Protein AF-A0A963GWI1-F1 (afdb_monomer_lite)

Foldseek 3Di:
DPPDDPPPDDDDDDQKDWAFQDDDDPVPVPDDCPPDDPGTPWIFRLLPQDDQWTQTPQARPIDGHDDPDPVDRNGDQPVDQVPDFDWDDDLLHTDDDDGDPDRDDPAQDPDDDPQFGAHPVGDTDPGHDDDDAKDWDFSHDFDSLNCNQPVQEDDADDQPRTPFIFGLDDDDPQWGFTPGPNGPIGGHDPVDGDDDDDDLRQHDLDDSQDDDPPPPRDHPSHDDFDDDKDKDKDKDWDAGSSRDTWIFIWMKIWTHDPNDIDMDISHTNAGWDWAFDFKDWAFWAFAAKEQAWFAFALLQQADLVLDDPPDPFCWQLKKKKKKKKKKKKKKWKKWKDWDDDDDDDDDDDDDDDDDDPDDDDPDDDDDPPPDPDPDDDDDDDDDDDDDDDIPIDMDMDMDMDMDMDMHIWDFAWDPDDLAPLSHITTFTAQKMKTKIKIFMWTKIFIAGPPPRHTPDIDTHTDPNDDIDIDIFMFGWAQQQAGHNHFQQWNFAHPQQHTRGDPSCPPSVDDDQGHQADQVVLVVLVVVLVVLQVVLVVVVVVVVVVDDVVVVPPDDPDDPPDDPDDDHFPKWKKKWKDFLVQDIDIRWDKDKDKDKDKDKDKDWDDDPDDDDDDDDDDPDDDDDDDDDDDDDDIGIIMMTITMIMMMIIITMDIRRNHRSDQADQDDDPVVCVVQPVQADPSRTGADPVRHGDGRGGAWGMWMKMKMKHDFALVVLVCVQPPTGHVCCLVDPPDPSSVSVVSNNPDSPRRYIYIYMHTLTTKTFGDCQHDPPDPVRLLCPLCVVVVRGMLVSVLVLCCVQQPPVQAALVSSLVSQLVCCVPPRVSCNVVSVVNSVSNCSVSVHDDPPPPD

Secondary structure (DSSP, 8-state):
-----------S--S-EEEESS---TTTTTS--TT--TTEEEEE-----SSSEE-BSSSS--EE---SSTTS--PPPSSPTTTPPP-EEETTEEEP----SSPPP--SSS---SS-EE-TTS-EES---S----EEEESSPPPHHHHHHHTTS---S--TTEEEEE--PSPSSSEEPP-STT---EEPPSSSPPPP----S--SSS-TTSPPTTT-PPPTT----EEEEEEEEEEEEEE-TTS-EEEEEEEEEEEEETTEEEEEEEEEEEEEEEEEEEEEEEEEEEEEEE-SSSP--TTTSEE-S-STT--S--TTSEEEEEEEEEEEEEEEEEEEE-------------------------SS---------------------------EEEEEEEEEEEEEEEEE--EEE-SS-SSGGG-EEEEEP-EEEEEEEEEEEEEEEEEETTT--EEEEEEEE-TTS--EEEEEEEEB-TTT--TT-SSSEEEE-TTSPEEEPTT-TTTTSS--BTTB-HHHHHHHHHHHHHHHHHHHHHHHHHHHH--HHHHTT-TT-------PPPPP--EEEEEEEETTS-EEEE---EEEEEEEEEEEEE---------------------------------EEEEEEEEEEEEEEEEEEEE------B-B--SHHHHHHTTTSB-TT-BBB-TTSPBPBPTT-EEEEEEEEEEE---HHHHHHIIIIIB-HHHHHH--SHHHHHHHHHTT-TT---EEEEEEEEEEEEBPPS--SS--HHHHHHHHHHTTT--BHHHHHHHHHHHHTT-TT-HHHHHHHHHHHHHHH-GGGGGGHHHHHHHHHHHTTPPPTTS--

Radius of gyration: 42.59 Å; chains: 1; bounding box: 121×64×109 Å

pLDDT: mean 70.18, std 23.31, range [19.03, 95.5]

Sequence (849 aa):
YDDKAILSYFRGFIGEARLWITDIDENEAGKDIGGRGANLGAHWTFGEAQGLVVSDAKGESHGMLKLSDPTRNPWSPNPDPSASSILLYLDGTRVRAEEMTSLPSFGECDEFRIGALGKKNGTLTACYAGELAELRIWNIERKRAQILNNLFSRLKGDTGNLVAGYDFHLPVGDRLTDAGPRENHLPLSSRRKSSFVLSTAPIGEDTPQVRSALARVKTPFNGTIQGRPGVEEYAAIERDSRGQQVSVMKRCYTFTRDGVWRIISGFKVGSLKLEWVGQVQSRPTLIGYIEGAPPVPSENLTSTGLKLGEYADYTGASSVELVEANSVTYSYATSSASSTSDSVAWLLAQRHDIDVVAGVAIGVAELVKTVKVEAEWGLQGTHEKSTGTSEDAGAEVANTTSKVSSLGLRGAWELYPLNPSLGRRWVPDNWGVAVVQSETMDMFALRLAHNDAIVGYQLMPNPAIPKDWNLIEFPINPAYTKQGTLDGKVGCRYDGTVQLDVDYPQAHQYGEWSYYKPREAYALKRAIDRTRTRLDSDHRRRAVSTSVADIFRSPGGAMEGRQLQEASRSMANTYVWTAAGGFFAESTDVLDSVHESSSGSYSAEDMVGFKLDVSGTYVAAGGHVSLDYFHGQQVESFKTKAKSTENSFSLNVHVSGDPDLQLYVNTQEEAEKYAGFLLENAAAFDAQGRVVKRPGKVDAYRFMSFYLEPDHRHTQDFFNKVVDPAWLAQSTAPKAIALRQARGDAKASPWRVMHRVTFVSRILPETTPNATADDKFVKALRDQDIESNWGLLQALEPFVQGKTSQAQEFEKVLYQTLENHFPLLVEFKEKVLEIAMLYFDVPLKNEVA

Structure (mmCIF, N/CA/C/O backbone):
data_AF-A0A963GWI1-F1
#
_entry.id   AF-A0A963GWI1-F1
#
loop_
_atom_site.group_PDB
_atom_site.id
_atom_site.type_symbol
_atom_site.label_atom_id
_atom_site.label_alt_id
_atom_site.label_comp_id
_atom_site.label_asym_id
_atom_site.label_entity_id
_atom_site.label_seq_id
_atom_site.pdbx_PDB_ins_code
_atom_site.Cartn_x
_atom_site.Cartn_y
_atom_site.Cartn_z
_atom_site.occupancy
_atom_site.B_iso_or_equiv
_atom_site.auth_seq_id
_atom_site.auth_comp_id
_atom_site.auth_asym_id
_atom_site.auth_atom_id
_atom_site.pdbx_PDB_model_num
ATOM 1 N N . TYR A 1 1 ? 51.017 4.824 8.316 1.00 35.34 1 TYR A N 1
ATOM 2 C CA . TYR A 1 1 ? 52.063 5.411 7.465 1.00 35.34 1 TYR A CA 1
ATOM 3 C C . TYR A 1 1 ? 53.360 4.692 7.779 1.00 35.34 1 TYR A C 1
ATOM 5 O O . TYR A 1 1 ? 53.974 4.993 8.790 1.00 35.34 1 TYR A O 1
ATOM 13 N N . ASP A 1 2 ? 53.700 3.695 6.964 1.00 33.25 2 ASP A N 1
ATOM 14 C CA . ASP A 1 2 ? 55.023 3.072 6.918 1.00 33.25 2 ASP A CA 1
ATOM 15 C C . ASP A 1 2 ? 55.360 2.929 5.424 1.00 33.25 2 ASP A C 1
ATOM 17 O O . ASP A 1 2 ? 54.659 2.251 4.671 1.00 33.25 2 ASP A O 1
ATOM 21 N N . ASP A 1 3 ? 56.317 3.726 4.960 1.00 37.75 3 ASP A N 1
ATOM 22 C CA . ASP A 1 3 ? 56.395 4.233 3.580 1.00 37.75 3 ASP A CA 1
ATOM 23 C C . ASP A 1 3 ? 57.299 3.376 2.669 1.00 37.75 3 ASP A C 1
ATOM 25 O O . ASP A 1 3 ? 58.065 3.886 1.849 1.00 37.75 3 ASP A O 1
ATOM 29 N N . LYS A 1 4 ? 57.258 2.044 2.823 1.00 43.66 4 LYS A N 1
ATOM 30 C CA . LYS A 1 4 ? 58.040 1.101 1.992 1.00 43.66 4 LYS A CA 1
ATOM 31 C C . LYS A 1 4 ? 57.296 -0.188 1.624 1.00 43.66 4 LYS A C 1
ATOM 33 O O . LYS A 1 4 ? 57.879 -1.270 1.612 1.00 43.66 4 LYS A O 1
ATOM 38 N N . ALA A 1 5 ? 56.026 -0.086 1.243 1.00 45.97 5 ALA A N 1
ATOM 39 C CA . ALA A 1 5 ? 55.408 -1.148 0.451 1.00 45.97 5 ALA A CA 1
ATOM 40 C C . ALA A 1 5 ? 55.985 -1.098 -0.976 1.00 45.97 5 ALA A C 1
ATOM 42 O O . ALA A 1 5 ? 55.816 -0.106 -1.685 1.00 45.97 5 ALA A O 1
ATOM 43 N N . ILE A 1 6 ? 56.677 -2.155 -1.412 1.00 46.06 6 ILE A N 1
ATOM 44 C CA . ILE A 1 6 ? 57.029 -2.341 -2.825 1.00 46.06 6 ILE A CA 1
ATOM 45 C C . ILE A 1 6 ? 55.706 -2.480 -3.590 1.00 46.06 6 ILE A C 1
ATOM 47 O O . ILE A 1 6 ? 55.107 -3.551 -3.617 1.00 46.06 6 ILE A O 1
ATOM 51 N N . LEU A 1 7 ? 55.220 -1.385 -4.177 1.00 52.38 7 LEU A N 1
ATOM 52 C CA . LEU A 1 7 ? 54.070 -1.398 -5.077 1.00 52.38 7 LEU A CA 1
ATOM 53 C C . LEU A 1 7 ? 54.498 -2.082 -6.382 1.00 52.38 7 LEU A C 1
ATOM 55 O O . LEU A 1 7 ? 55.106 -1.467 -7.260 1.00 52.38 7 LEU A O 1
ATOM 59 N N . SER A 1 8 ? 54.212 -3.376 -6.510 1.00 66.50 8 SER A N 1
ATOM 60 C CA . SER A 1 8 ? 54.289 -4.082 -7.785 1.00 66.50 8 SER A CA 1
ATOM 61 C C . SER A 1 8 ? 53.148 -3.601 -8.687 1.00 66.50 8 SER A C 1
ATOM 63 O O . SER A 1 8 ? 52.007 -4.039 -8.577 1.00 66.50 8 SER A O 1
ATOM 65 N N . TYR A 1 9 ? 53.445 -2.665 -9.590 1.00 72.62 9 TYR A N 1
ATOM 66 C CA . TYR A 1 9 ? 52.491 -2.256 -10.623 1.00 72.62 9 TYR A CA 1
ATOM 67 C C . TYR A 1 9 ? 52.271 -3.394 -11.626 1.00 72.62 9 TYR A C 1
ATOM 69 O O . TYR A 1 9 ? 53.231 -4.027 -12.077 1.00 72.62 9 TYR A O 1
ATOM 77 N N . PHE A 1 10 ? 51.014 -3.619 -12.013 1.00 80.00 10 PHE A N 1
ATOM 78 C CA . PHE A 1 10 ? 50.670 -4.531 -13.101 1.00 80.00 10 PHE A CA 1
ATOM 79 C C . PHE A 1 10 ? 51.339 -4.074 -14.407 1.00 80.00 10 PHE A C 1
ATOM 81 O O . PHE A 1 10 ? 51.247 -2.907 -14.791 1.00 80.00 10 PHE A O 1
ATOM 88 N N . ARG A 1 11 ? 52.027 -4.996 -15.087 1.00 77.06 11 ARG A N 1
ATOM 89 C CA . ARG A 1 11 ? 52.667 -4.762 -16.389 1.00 77.06 11 ARG A CA 1
ATOM 90 C C . ARG A 1 11 ? 51.936 -5.573 -17.455 1.00 77.06 11 ARG A C 1
ATOM 92 O O . ARG A 1 11 ? 52.256 -6.737 -17.666 1.00 77.06 11 ARG A O 1
ATOM 99 N N . GLY A 1 12 ? 50.963 -4.952 -18.111 1.00 76.06 12 GLY A N 1
ATOM 100 C CA . GLY A 1 12 ? 50.166 -5.574 -19.169 1.00 76.06 12 GLY A CA 1
ATOM 101 C C . GLY A 1 12 ? 48.977 -4.704 -19.573 1.00 76.06 12 GLY A C 1
ATOM 102 O O . GLY A 1 12 ? 48.872 -3.558 -19.136 1.00 76.06 12 GLY A O 1
ATOM 103 N N . PHE A 1 13 ? 48.072 -5.269 -20.371 1.00 76.56 13 PHE A N 1
ATOM 104 C CA . PHE A 1 13 ? 46.805 -4.644 -20.756 1.00 76.56 13 PHE A CA 1
ATOM 105 C C . PHE A 1 13 ? 45.639 -5.324 -20.036 1.00 76.56 13 PHE A C 1
ATOM 107 O O . PHE A 1 13 ? 45.634 -6.544 -19.882 1.00 76.56 13 PHE A O 1
ATOM 114 N N . ILE A 1 14 ? 44.657 -4.535 -19.598 1.00 78.44 14 ILE A N 1
ATOM 115 C CA . ILE A 1 14 ? 43.423 -5.020 -18.970 1.00 78.44 14 ILE A CA 1
ATOM 116 C C . ILE A 1 14 ? 42.266 -4.600 -19.872 1.00 78.44 14 ILE A C 1
ATOM 118 O O . ILE A 1 14 ? 42.092 -3.411 -20.126 1.00 78.44 14 ILE A O 1
ATOM 122 N N . GLY A 1 15 ? 41.504 -5.571 -20.378 1.00 73.44 15 GLY A N 1
ATOM 123 C CA . GLY A 1 15 ? 40.291 -5.308 -21.163 1.00 73.44 15 GLY A CA 1
ATOM 124 C C . GLY A 1 15 ? 39.009 -5.369 -20.332 1.00 73.44 15 GLY A C 1
ATOM 125 O O . GLY A 1 15 ? 38.031 -4.707 -20.651 1.00 73.44 15 GLY A O 1
ATOM 126 N N . GLU A 1 16 ? 39.007 -6.154 -19.256 1.00 79.06 16 GLU A N 1
ATOM 127 C CA . GLU A 1 16 ? 37.847 -6.360 -18.395 1.00 79.06 16 GLU A CA 1
ATOM 128 C C . GLU A 1 16 ? 38.309 -6.838 -17.013 1.00 79.06 16 GLU A C 1
ATOM 130 O O . GLU A 1 16 ? 39.268 -7.603 -16.906 1.00 79.06 16 GLU A O 1
ATOM 135 N N . ALA A 1 17 ? 37.618 -6.411 -15.957 1.00 83.94 17 ALA A N 1
ATOM 136 C CA . ALA A 1 17 ? 37.796 -6.927 -14.605 1.00 83.94 17 ALA A CA 1
ATOM 137 C C . ALA A 1 17 ? 36.429 -7.198 -13.969 1.00 83.94 17 ALA A C 1
ATOM 139 O O . ALA A 1 17 ? 35.519 -6.372 -14.039 1.00 83.94 17 ALA A O 1
ATOM 140 N N . ARG A 1 18 ? 36.280 -8.365 -13.342 1.00 82.19 18 ARG A N 1
ATOM 141 C CA . ARG A 1 18 ? 35.044 -8.797 -12.679 1.00 82.19 18 ARG A CA 1
ATOM 142 C C . ARG A 1 18 ? 35.365 -9.220 -11.255 1.00 82.19 18 ARG A C 1
ATOM 144 O O . ARG A 1 18 ? 36.296 -9.993 -11.047 1.00 82.19 18 ARG A O 1
ATOM 151 N N . LEU A 1 19 ? 34.579 -8.738 -10.301 1.00 83.50 19 LEU A N 1
ATOM 152 C CA . LEU A 1 19 ? 34.628 -9.168 -8.908 1.00 83.50 19 LEU A CA 1
ATOM 153 C C . LEU A 1 19 ? 33.362 -9.963 -8.609 1.00 83.50 19 LEU A C 1
ATOM 155 O O . LEU A 1 19 ? 32.276 -9.466 -8.881 1.00 83.50 19 LEU A O 1
ATOM 159 N N . TRP A 1 20 ? 33.481 -11.160 -8.041 1.00 77.44 20 TRP A N 1
ATOM 160 C CA . TRP A 1 20 ? 32.350 -12.021 -7.681 1.00 77.44 20 TRP A CA 1
ATOM 161 C C . TRP A 1 20 ? 32.217 -12.098 -6.158 1.00 77.44 20 TRP A C 1
ATOM 163 O O . TRP A 1 20 ? 33.221 -12.121 -5.454 1.00 77.44 20 TRP A O 1
ATOM 173 N N . ILE A 1 21 ? 30.980 -12.093 -5.653 1.00 77.69 21 ILE A N 1
ATOM 174 C CA . ILE A 1 21 ? 30.675 -12.187 -4.210 1.00 77.69 21 ILE A CA 1
ATOM 175 C C . ILE A 1 21 ? 30.447 -13.631 -3.743 1.00 77.69 21 ILE A C 1
ATOM 177 O O . ILE A 1 21 ? 30.244 -13.867 -2.556 1.00 77.69 21 ILE A O 1
ATOM 181 N N . THR A 1 22 ? 30.480 -14.591 -4.665 1.00 75.56 22 THR A N 1
ATOM 182 C CA . THR A 1 22 ? 30.460 -16.031 -4.386 1.00 75.56 22 THR A CA 1
ATOM 183 C C . THR A 1 22 ? 31.557 -16.715 -5.186 1.00 75.56 22 THR A C 1
ATOM 185 O O . THR A 1 22 ? 32.028 -16.164 -6.187 1.00 75.56 22 THR A O 1
ATOM 188 N N . ASP A 1 23 ? 31.896 -17.940 -4.797 1.00 75.69 23 ASP A N 1
ATOM 189 C CA . ASP A 1 23 ? 32.751 -18.806 -5.603 1.00 75.69 23 ASP A CA 1
ATOM 190 C C . ASP A 1 23 ? 32.125 -19.026 -6.990 1.00 75.69 23 ASP A C 1
ATOM 192 O O . ASP A 1 23 ? 30.899 -19.125 -7.129 1.00 75.69 23 ASP A O 1
ATOM 196 N N . ILE A 1 24 ? 32.971 -19.053 -8.019 1.00 68.62 24 ILE A N 1
ATOM 197 C CA . ILE A 1 24 ? 32.589 -19.291 -9.413 1.00 68.62 24 ILE A CA 1
ATOM 198 C C . ILE A 1 24 ? 33.369 -20.489 -9.949 1.00 68.62 24 ILE A C 1
ATOM 200 O O . ILE A 1 24 ? 34.554 -20.648 -9.656 1.00 68.62 24 ILE A O 1
ATOM 204 N N . ASP A 1 25 ? 32.701 -21.324 -10.742 1.00 71.44 25 ASP A N 1
ATOM 205 C CA . ASP A 1 25 ? 33.352 -22.421 -11.452 1.00 71.44 25 ASP A CA 1
ATOM 206 C C . ASP A 1 25 ? 34.339 -21.857 -12.491 1.00 71.44 25 ASP A C 1
ATOM 208 O O . ASP A 1 25 ? 34.034 -20.904 -13.216 1.00 71.44 25 ASP A O 1
ATOM 212 N N . GLU A 1 26 ? 35.527 -22.451 -12.594 1.00 67.50 26 GLU A N 1
ATOM 213 C CA . GLU A 1 26 ? 36.567 -22.039 -13.545 1.00 67.50 26 GLU A CA 1
ATOM 214 C C . GLU A 1 26 ? 36.065 -22.061 -15.003 1.00 67.50 26 GLU A C 1
ATOM 216 O O . GLU A 1 26 ? 36.454 -21.226 -15.815 1.00 67.50 26 GLU A O 1
ATOM 221 N N . ASN A 1 27 ? 35.111 -22.938 -15.330 1.00 64.31 27 ASN A N 1
ATOM 222 C CA . ASN A 1 27 ? 34.486 -23.017 -16.652 1.00 64.31 27 ASN A CA 1
ATOM 223 C C . ASN A 1 27 ? 33.448 -21.912 -16.911 1.00 64.31 27 ASN A C 1
ATOM 225 O O . ASN A 1 27 ? 32.949 -21.776 -18.037 1.00 64.31 27 ASN A O 1
ATOM 229 N N . GLU A 1 28 ? 33.050 -21.162 -15.886 1.00 59.53 28 GLU A N 1
ATOM 230 C CA . GLU A 1 28 ? 32.196 -19.975 -15.992 1.00 59.53 28 GLU A CA 1
ATOM 231 C C . GLU A 1 28 ? 33.010 -18.674 -15.989 1.00 59.53 28 GLU A C 1
ATOM 233 O O . GLU A 1 28 ? 32.568 -17.670 -16.564 1.00 59.53 28 GLU A O 1
ATOM 238 N N . ALA A 1 29 ? 34.232 -18.707 -15.447 1.00 57.00 29 ALA A N 1
ATOM 239 C CA . ALA A 1 29 ? 35.193 -17.615 -15.519 1.00 57.00 29 ALA A CA 1
ATOM 240 C C . ALA A 1 29 ? 35.579 -17.325 -16.988 1.00 57.00 29 ALA A C 1
ATOM 242 O O . ALA A 1 29 ? 36.303 -18.072 -17.637 1.00 57.00 29 ALA A O 1
ATOM 243 N N . GLY A 1 30 ? 35.050 -16.227 -17.542 1.00 56.78 30 GLY A N 1
ATOM 244 C CA . GLY A 1 30 ? 35.336 -15.763 -18.910 1.00 56.78 30 GLY A CA 1
ATOM 245 C C . GLY A 1 30 ? 34.183 -15.896 -19.913 1.00 56.78 30 GLY A C 1
ATOM 246 O O . GLY A 1 30 ? 34.293 -15.406 -21.037 1.00 56.78 30 GLY A O 1
ATOM 247 N N . LYS A 1 31 ? 33.045 -16.489 -19.529 1.00 63.25 31 LYS A N 1
ATOM 248 C CA . LYS A 1 31 ? 31.826 -16.465 -20.362 1.00 63.25 31 LYS A CA 1
ATOM 249 C C . LYS A 1 31 ? 31.153 -15.088 -20.325 1.00 63.25 31 LYS A C 1
ATOM 251 O O . LYS A 1 31 ? 31.303 -14.335 -19.364 1.00 63.25 31 LYS A O 1
ATOM 256 N N . ASP A 1 32 ? 30.411 -14.741 -21.378 1.00 60.44 32 ASP A N 1
ATOM 257 C CA . ASP A 1 32 ? 29.609 -13.510 -21.412 1.00 60.44 32 ASP A CA 1
ATOM 258 C C . ASP A 1 32 ? 28.489 -13.587 -20.356 1.00 60.44 32 ASP A C 1
ATOM 260 O O . ASP A 1 32 ? 27.739 -14.560 -20.299 1.00 60.44 32 ASP A O 1
ATOM 264 N N . ILE A 1 33 ? 28.399 -12.564 -19.506 1.00 61.03 33 ILE A N 1
ATOM 265 C CA . ILE A 1 33 ? 27.531 -12.515 -18.317 1.00 61.03 33 ILE A CA 1
ATOM 266 C C . ILE A 1 33 ? 26.080 -12.125 -18.623 1.00 61.03 33 ILE A C 1
ATOM 268 O O . ILE A 1 33 ? 25.245 -12.122 -17.717 1.00 61.03 33 ILE A O 1
ATOM 272 N N . GLY A 1 34 ? 25.751 -11.791 -19.879 1.00 49.69 34 GLY A N 1
ATOM 273 C CA . GLY A 1 34 ? 24.364 -11.699 -20.362 1.00 49.69 34 GLY A CA 1
ATOM 274 C C . GLY A 1 34 ? 23.425 -10.794 -19.546 1.00 49.69 34 GLY A C 1
ATOM 275 O O . GLY A 1 34 ? 22.209 -10.969 -19.595 1.00 49.69 34 GLY A O 1
ATOM 276 N N . GLY A 1 35 ? 23.966 -9.850 -18.765 1.00 48.12 35 GLY A N 1
ATOM 277 C CA . GLY A 1 35 ? 23.200 -8.943 -17.906 1.00 48.12 35 GLY A CA 1
ATOM 278 C C . GLY A 1 35 ? 22.546 -9.570 -16.665 1.00 48.12 35 GLY A C 1
ATOM 279 O O . GLY A 1 35 ? 21.706 -8.916 -16.052 1.00 48.12 35 GLY A O 1
ATOM 280 N N . ARG A 1 36 ? 22.889 -10.804 -16.266 1.00 49.69 36 ARG A N 1
ATOM 281 C CA . ARG A 1 36 ? 22.340 -11.447 -15.057 1.00 49.69 36 ARG A CA 1
ATOM 282 C C . ARG A 1 36 ? 23.410 -12.220 -14.296 1.00 49.69 36 ARG A C 1
ATOM 284 O O . ARG A 1 36 ? 23.534 -13.427 -14.441 1.00 49.69 36 ARG A O 1
ATOM 291 N N . GLY A 1 37 ? 24.131 -11.529 -13.422 1.00 53.38 37 GLY A N 1
ATOM 292 C CA . GLY A 1 37 ? 24.921 -12.177 -12.378 1.00 53.38 37 GLY A CA 1
ATOM 293 C C . GLY A 1 37 ? 24.418 -11.718 -11.022 1.00 53.38 37 GLY A C 1
ATOM 294 O O . GLY A 1 37 ? 24.883 -10.687 -10.543 1.00 53.38 37 GLY A O 1
ATOM 295 N N . ALA A 1 38 ? 23.482 -12.442 -10.397 1.00 54.31 38 ALA A N 1
ATOM 296 C CA . ALA A 1 38 ? 23.090 -12.182 -9.003 1.00 54.31 38 ALA A CA 1
ATOM 297 C C . ALA A 1 38 ? 24.325 -12.168 -8.074 1.00 54.31 38 ALA A C 1
ATOM 299 O O . ALA A 1 38 ? 24.399 -11.351 -7.164 1.00 54.31 38 ALA A O 1
ATOM 300 N N . ASN A 1 39 ? 25.349 -12.950 -8.434 1.00 67.12 39 ASN A N 1
ATOM 301 C CA . ASN A 1 39 ? 26.579 -13.164 -7.672 1.00 67.12 39 ASN A CA 1
ATOM 302 C C . ASN A 1 39 ? 27.775 -12.292 -8.105 1.00 67.12 39 ASN A C 1
ATOM 304 O O . ASN A 1 39 ? 28.885 -12.466 -7.608 1.00 67.12 39 ASN A O 1
ATOM 308 N N . LEU A 1 40 ? 27.594 -11.367 -9.050 1.00 69.88 40 LEU A N 1
ATOM 309 C CA . LEU A 1 40 ? 28.654 -10.437 -9.460 1.00 69.88 40 LEU A CA 1
ATOM 310 C C . LEU A 1 40 ? 28.732 -9.283 -8.440 1.00 69.88 40 LEU A C 1
ATOM 312 O O . LEU A 1 40 ? 27.725 -8.659 -8.162 1.00 69.88 40 LEU A O 1
ATOM 316 N N . GLY A 1 41 ? 29.867 -8.985 -7.833 1.00 71.38 41 GLY A N 1
ATOM 317 C CA . GLY A 1 41 ? 30.020 -7.830 -6.938 1.00 71.38 41 GLY A CA 1
ATOM 318 C C . GLY A 1 41 ? 30.170 -6.517 -7.701 1.00 71.38 41 GLY A C 1
ATOM 319 O O . GLY A 1 41 ? 29.438 -5.569 -7.443 1.00 71.38 41 GLY A O 1
ATOM 320 N N . ALA A 1 42 ? 31.085 -6.496 -8.671 1.00 78.75 42 ALA A N 1
ATOM 321 C CA . ALA A 1 42 ? 31.416 -5.327 -9.485 1.00 78.75 42 ALA A CA 1
ATOM 322 C C . ALA A 1 42 ? 31.955 -5.756 -10.859 1.00 78.75 42 ALA A C 1
ATOM 324 O O . ALA A 1 42 ? 32.471 -6.870 -11.021 1.00 78.75 42 ALA A O 1
ATOM 325 N N . HIS A 1 43 ? 31.837 -4.881 -11.857 1.00 81.56 43 HIS A N 1
ATOM 326 C CA . HIS A 1 43 ? 32.251 -5.156 -13.232 1.00 81.56 43 HIS A CA 1
ATOM 327 C C . HIS A 1 43 ? 32.823 -3.920 -13.921 1.00 81.56 43 HIS A C 1
ATOM 329 O O . HIS A 1 43 ? 32.094 -2.995 -14.239 1.00 81.56 43 HIS A O 1
ATOM 335 N N . TRP A 1 44 ? 34.113 -3.934 -14.240 1.00 84.19 44 TRP A N 1
ATOM 336 C CA . TRP A 1 44 ? 34.780 -2.849 -14.957 1.00 84.19 44 TRP A CA 1
ATOM 337 C C . TRP A 1 44 ? 35.118 -3.279 -16.387 1.00 84.19 44 TRP A C 1
ATOM 339 O O . TRP A 1 44 ? 35.863 -4.237 -16.595 1.00 84.19 44 TRP A O 1
ATOM 349 N N . THR A 1 45 ? 34.580 -2.564 -17.379 1.00 76.56 45 THR A N 1
ATOM 350 C CA . THR A 1 45 ? 34.782 -2.855 -18.814 1.00 76.56 45 THR A CA 1
ATOM 351 C C . THR A 1 45 ? 35.825 -1.966 -19.491 1.00 76.56 45 THR A C 1
ATOM 353 O O . THR A 1 45 ? 36.079 -2.154 -20.675 1.00 76.56 45 THR A O 1
ATOM 356 N N . PHE A 1 46 ? 36.394 -0.982 -18.781 1.00 78.19 46 PHE A N 1
ATOM 357 C CA . PHE A 1 46 ? 37.460 -0.099 -19.282 1.00 78.19 46 PHE A CA 1
ATOM 358 C C . PHE A 1 46 ? 37.122 0.570 -20.639 1.00 78.19 46 PHE A C 1
ATOM 360 O O . PHE A 1 46 ? 37.952 0.645 -21.546 1.00 78.19 46 PHE A O 1
ATOM 367 N N . GLY A 1 47 ? 35.880 1.042 -20.795 1.00 70.88 47 GLY A N 1
ATOM 368 C CA . GLY A 1 47 ? 35.358 1.622 -22.042 1.00 70.88 47 GLY A CA 1
ATOM 369 C C . GLY A 1 47 ? 35.482 3.148 -22.146 1.00 70.88 47 GLY A C 1
ATOM 370 O O . GLY A 1 47 ? 35.200 3.713 -23.204 1.00 70.88 47 GLY A O 1
ATOM 371 N N . GLU A 1 48 ? 35.892 3.816 -21.066 1.00 75.00 48 GLU A N 1
ATOM 372 C CA . GLU A 1 48 ? 35.893 5.274 -20.902 1.00 75.00 48 GLU A CA 1
ATOM 373 C C . GLU A 1 48 ? 36.863 5.984 -21.851 1.00 75.00 48 GLU A C 1
ATOM 375 O O . GLU A 1 48 ? 36.616 7.125 -22.240 1.00 75.00 48 GLU A O 1
ATOM 380 N N . ALA A 1 49 ? 37.949 5.306 -22.245 1.00 68.62 49 ALA A N 1
ATOM 381 C CA . ALA A 1 49 ? 38.975 5.771 -23.186 1.00 68.62 49 ALA A CA 1
ATOM 382 C C . ALA A 1 49 ? 39.711 7.075 -22.796 1.00 68.62 49 ALA A C 1
ATOM 384 O O . ALA A 1 49 ? 40.550 7.554 -23.562 1.00 68.62 49 ALA A O 1
ATOM 385 N N . GLN A 1 50 ? 39.423 7.644 -21.622 1.00 76.56 50 GLN A N 1
ATOM 386 C CA . GLN A 1 50 ? 40.075 8.825 -21.059 1.00 76.56 50 GLN A CA 1
ATOM 387 C C . GLN A 1 50 ? 39.894 8.891 -19.534 1.00 76.56 50 GLN A C 1
ATOM 389 O O . GLN A 1 50 ? 38.960 8.319 -18.978 1.00 76.56 50 GLN A O 1
ATOM 394 N N . GLY A 1 51 ? 40.777 9.629 -18.854 1.00 82.88 51 GLY A N 1
ATOM 395 C CA . GLY A 1 51 ? 40.728 9.816 -17.398 1.00 82.88 51 GLY A CA 1
ATOM 396 C C . GLY A 1 51 ? 41.339 8.660 -16.599 1.00 82.88 51 GLY A C 1
ATOM 397 O O . GLY A 1 51 ? 41.981 7.776 -17.157 1.00 82.88 51 GLY A O 1
ATOM 398 N N . LEU A 1 52 ? 41.180 8.702 -15.274 1.00 84.94 52 LEU A N 1
ATOM 399 C CA . LEU A 1 52 ? 41.698 7.683 -14.345 1.00 84.94 52 LEU A CA 1
ATOM 400 C C . LEU A 1 52 ? 40.588 6.931 -13.601 1.00 84.94 52 LEU A C 1
ATOM 402 O O . LEU A 1 52 ? 40.885 6.019 -12.836 1.00 84.94 52 LEU A O 1
ATOM 406 N N . VAL A 1 53 ? 39.327 7.312 -13.794 1.00 84.06 53 VAL A N 1
ATOM 407 C CA . VAL A 1 53 ? 38.179 6.661 -13.155 1.00 84.06 53 VAL A CA 1
ATOM 408 C C . VAL A 1 53 ? 37.612 5.625 -14.115 1.00 84.06 53 VAL A C 1
ATOM 410 O O . VAL A 1 53 ? 37.400 5.928 -15.287 1.00 84.06 53 VAL A O 1
ATOM 413 N N . VAL A 1 54 ? 37.380 4.416 -13.613 1.00 84.12 54 VAL A N 1
ATOM 414 C CA . VAL A 1 54 ? 36.778 3.308 -14.359 1.00 84.12 54 VAL A CA 1
ATOM 415 C C . VAL A 1 54 ? 35.427 3.006 -13.742 1.00 84.12 54 VAL A C 1
ATOM 417 O O . VAL A 1 54 ? 35.322 2.747 -12.541 1.00 84.12 54 VAL A O 1
ATOM 420 N N . SER A 1 55 ? 34.381 3.051 -14.554 1.00 80.12 55 SER A N 1
ATOM 421 C CA . SER A 1 55 ? 33.016 2.910 -14.073 1.00 80.12 55 SER A CA 1
ATOM 422 C C . SER A 1 55 ? 32.712 1.446 -13.781 1.00 80.12 55 SER A C 1
ATOM 424 O O . SER A 1 55 ? 33.055 0.568 -14.574 1.00 80.12 55 SER A O 1
ATOM 426 N N . ASP A 1 56 ? 32.065 1.177 -12.649 1.00 79.94 56 ASP A N 1
ATOM 427 C CA . ASP A 1 56 ? 31.473 -0.127 -12.396 1.00 79.94 56 ASP A CA 1
ATOM 428 C C . ASP A 1 56 ? 30.150 -0.208 -13.169 1.00 79.94 56 ASP A C 1
ATOM 430 O O . ASP A 1 56 ? 29.256 0.620 -13.020 1.00 79.94 56 ASP A O 1
ATOM 434 N N . ALA A 1 57 ? 30.050 -1.184 -14.063 1.00 70.69 57 ALA A N 1
ATOM 435 C CA . ALA A 1 57 ? 28.892 -1.437 -14.903 1.00 70.69 57 ALA A CA 1
ATOM 436 C C . ALA A 1 57 ? 27.745 -2.126 -14.141 1.00 70.69 57 ALA A C 1
ATOM 438 O O . ALA A 1 57 ? 26.647 -2.247 -14.697 1.00 70.69 57 ALA A O 1
ATOM 439 N N . LYS A 1 58 ? 27.985 -2.601 -12.908 1.00 67.56 58 LYS A N 1
ATOM 440 C CA . LYS A 1 58 ? 26.976 -3.239 -12.053 1.00 67.56 58 LYS A CA 1
ATOM 441 C C . LYS A 1 58 ? 26.489 -2.340 -10.910 1.00 67.56 58 LYS A C 1
ATOM 443 O O . LYS A 1 58 ? 25.296 -2.380 -10.613 1.00 67.56 58 LYS A O 1
ATOM 448 N N . GLY A 1 59 ? 27.368 -1.580 -10.270 1.00 68.00 59 GLY A N 1
ATOM 449 C CA . GLY A 1 59 ? 27.042 -0.747 -9.111 1.00 68.00 59 GLY A CA 1
ATOM 450 C C . GLY A 1 59 ? 27.861 0.541 -9.050 1.00 68.00 59 GLY A C 1
ATOM 451 O O . GLY A 1 59 ? 28.352 1.030 -10.061 1.00 68.00 59 GLY A O 1
ATOM 452 N N . GLU A 1 60 ? 28.003 1.100 -7.849 1.00 72.62 60 GLU A N 1
ATOM 453 C CA . GLU A 1 60 ? 28.712 2.371 -7.617 1.00 72.62 60 GLU A CA 1
ATOM 454 C C . GLU A 1 60 ? 30.178 2.178 -7.199 1.00 72.62 60 GLU A C 1
ATOM 456 O O . GLU A 1 60 ? 30.849 3.121 -6.776 1.00 72.62 60 GLU A O 1
ATOM 461 N N . SER A 1 61 ? 30.714 0.958 -7.319 1.00 78.94 61 SER A N 1
ATOM 462 C CA . SER A 1 61 ? 32.098 0.648 -6.937 1.00 78.94 61 SER A CA 1
ATOM 463 C C . SER A 1 61 ? 33.086 1.101 -8.017 1.00 78.94 61 SER A C 1
ATOM 465 O O . SER A 1 61 ? 33.835 0.304 -8.580 1.00 78.94 61 SER A O 1
ATOM 467 N N . HIS A 1 62 ? 33.079 2.389 -8.356 1.00 83.94 62 HIS A N 1
ATOM 468 C CA . HIS A 1 62 ? 33.966 2.952 -9.369 1.00 83.94 62 HIS A CA 1
ATOM 469 C C . HIS A 1 62 ? 35.440 2.757 -8.979 1.00 83.94 62 HIS A C 1
ATOM 471 O O . HIS A 1 62 ? 35.858 3.028 -7.853 1.00 83.94 62 HIS A O 1
ATOM 477 N N . GLY A 1 63 ? 36.237 2.270 -9.926 1.00 81.00 63 GLY A N 1
ATOM 478 C CA . GLY A 1 63 ? 37.666 2.056 -9.751 1.00 81.00 63 GLY A CA 1
ATOM 479 C C . GLY A 1 63 ? 38.463 3.324 -10.045 1.00 81.00 63 GLY A C 1
ATOM 480 O O . GLY A 1 63 ? 38.078 4.134 -10.886 1.00 81.00 63 GLY A O 1
ATOM 481 N N . MET A 1 64 ? 39.616 3.477 -9.394 1.00 85.31 64 MET A N 1
ATOM 482 C CA . MET A 1 64 ? 40.587 4.524 -9.718 1.00 85.31 64 MET A CA 1
ATOM 483 C C . MET A 1 64 ? 41.916 3.893 -10.136 1.00 85.31 64 MET A C 1
ATOM 485 O O . MET A 1 64 ? 42.554 3.183 -9.355 1.00 85.31 64 MET A O 1
ATOM 489 N N . LEU A 1 65 ? 42.347 4.173 -11.366 1.00 84.56 65 LEU A N 1
ATOM 490 C CA . LEU A 1 65 ? 43.631 3.747 -11.907 1.00 84.56 65 LEU A CA 1
ATOM 491 C C . LEU A 1 65 ? 44.767 4.492 -11.204 1.00 84.56 65 LEU A C 1
ATOM 493 O O . LEU A 1 65 ? 44.877 5.715 -11.286 1.00 84.56 65 LEU A O 1
ATOM 497 N N . LYS A 1 66 ? 45.650 3.738 -10.545 1.00 84.06 66 LYS A N 1
ATOM 498 C CA . LYS A 1 66 ? 46.908 4.251 -9.994 1.00 84.06 66 LYS A CA 1
ATOM 499 C C . LYS A 1 66 ? 48.047 3.905 -10.942 1.00 84.06 66 LYS A C 1
ATOM 501 O O . LYS A 1 66 ? 48.406 2.739 -11.090 1.00 84.06 66 LYS A O 1
ATOM 506 N N . LEU A 1 67 ? 48.600 4.925 -11.587 1.00 80.75 67 LEU A N 1
ATOM 507 C CA . LEU A 1 67 ? 49.685 4.773 -12.550 1.00 80.75 67 LEU A CA 1
ATOM 508 C C . LEU A 1 67 ? 51.033 4.994 -11.871 1.00 80.75 67 LEU A C 1
ATOM 510 O O . LEU A 1 67 ? 51.167 5.871 -11.022 1.00 80.75 67 LEU A O 1
ATOM 514 N N . SER A 1 68 ? 52.045 4.237 -12.295 1.00 79.94 68 SER A N 1
ATOM 515 C CA . SER A 1 68 ? 53.435 4.483 -11.892 1.00 79.94 68 SER A CA 1
ATOM 516 C C . SER A 1 68 ? 53.964 5.825 -12.413 1.00 79.94 68 SER A C 1
ATOM 518 O O . SER A 1 68 ? 54.892 6.382 -11.840 1.00 79.94 68 SER A O 1
ATOM 520 N N . ASP A 1 69 ? 53.381 6.322 -13.508 1.00 80.31 69 ASP A N 1
ATOM 521 C CA . ASP A 1 69 ? 53.621 7.644 -14.083 1.00 80.31 69 ASP A CA 1
ATOM 522 C C . ASP A 1 69 ? 52.262 8.316 -14.368 1.00 80.31 69 ASP A C 1
ATOM 524 O O . ASP A 1 69 ? 51.552 7.882 -15.281 1.00 80.31 69 ASP A O 1
ATOM 528 N N . PRO A 1 70 ? 51.880 9.357 -13.605 1.00 73.88 70 PRO A N 1
ATOM 529 C CA . PRO A 1 70 ? 50.612 10.068 -13.775 1.00 73.88 70 PRO A CA 1
ATOM 530 C C . PRO A 1 70 ? 50.468 10.814 -15.110 1.00 73.88 70 PRO A C 1
ATOM 532 O O . PRO A 1 70 ? 49.363 11.226 -15.451 1.00 73.88 70 PRO A O 1
ATOM 535 N N . THR A 1 71 ? 51.560 11.026 -15.854 1.00 75.62 71 THR A N 1
ATOM 536 C CA . THR A 1 71 ? 51.543 11.775 -17.124 1.00 75.62 71 THR A CA 1
ATOM 537 C C . THR A 1 71 ? 51.240 10.905 -18.340 1.00 75.62 71 THR A C 1
ATOM 539 O O . THR A 1 71 ? 50.938 11.417 -19.421 1.00 75.62 71 THR A O 1
ATOM 542 N N . ARG A 1 72 ? 51.296 9.578 -18.186 1.00 79.38 72 ARG A N 1
ATOM 543 C CA . ARG A 1 72 ? 51.078 8.634 -19.279 1.00 79.38 72 ARG A CA 1
ATOM 544 C C . ARG A 1 72 ? 49.586 8.377 -19.480 1.00 79.38 72 ARG A C 1
ATOM 546 O O . ARG A 1 72 ? 48.873 8.090 -18.526 1.00 79.38 72 ARG A O 1
ATOM 553 N N . ASN A 1 73 ? 49.130 8.397 -20.735 1.00 81.25 73 ASN A N 1
ATOM 554 C CA . ASN A 1 73 ? 47.782 7.945 -21.076 1.00 81.25 73 ASN A CA 1
ATOM 555 C C . ASN A 1 73 ? 47.655 6.435 -20.771 1.00 81.25 73 ASN A C 1
ATOM 557 O O . ASN A 1 73 ? 48.380 5.652 -21.394 1.00 81.25 73 ASN A O 1
ATOM 561 N N . PRO A 1 74 ? 46.782 6.011 -19.834 1.00 82.06 74 PRO A N 1
ATOM 562 C CA . PRO A 1 74 ? 46.631 4.597 -19.496 1.00 82.06 74 PRO A CA 1
ATOM 563 C C . PRO A 1 74 ? 45.787 3.821 -20.513 1.00 82.06 74 PRO A C 1
ATOM 565 O O . PRO A 1 74 ? 45.707 2.598 -20.429 1.00 82.06 74 PRO A O 1
ATOM 568 N N . TRP A 1 75 ? 45.157 4.512 -21.465 1.00 81.81 75 TRP A N 1
ATOM 569 C CA . TRP A 1 75 ? 44.228 3.919 -22.417 1.00 81.81 75 TRP A CA 1
ATOM 570 C C . TRP A 1 75 ? 44.935 3.496 -23.708 1.00 81.81 75 TRP A C 1
ATOM 572 O O . TRP A 1 75 ? 45.585 4.310 -24.369 1.00 81.81 75 TRP A O 1
ATOM 582 N N . SER A 1 76 ? 44.768 2.225 -24.087 1.00 76.00 76 SER A N 1
ATOM 583 C CA . SER A 1 76 ? 45.167 1.689 -25.397 1.00 76.00 76 SER A CA 1
ATOM 584 C C . SER A 1 76 ? 43.946 1.634 -26.329 1.00 76.00 76 SER A C 1
ATOM 586 O O . SER A 1 76 ? 42.874 1.212 -25.884 1.00 76.00 76 SER A O 1
ATOM 588 N N . PRO A 1 77 ? 44.048 2.051 -27.605 1.00 70.81 77 PRO A N 1
ATOM 589 C CA . PRO A 1 77 ? 42.968 1.868 -28.570 1.00 70.81 77 PRO A CA 1
ATOM 590 C C . PRO A 1 77 ? 42.644 0.380 -28.788 1.00 70.81 77 PRO A C 1
ATOM 592 O O . PRO A 1 77 ? 43.535 -0.416 -29.062 1.00 70.81 77 PRO A O 1
ATOM 595 N N . ASN A 1 78 ? 41.361 0.018 -28.732 1.00 68.44 78 ASN A N 1
ATOM 596 C CA . ASN A 1 78 ? 40.848 -1.302 -29.117 1.00 68.44 78 ASN A CA 1
ATOM 597 C C . ASN A 1 78 ? 40.257 -1.213 -30.546 1.00 68.44 78 ASN A C 1
ATOM 599 O O . ASN A 1 78 ? 39.382 -0.363 -30.756 1.00 68.44 78 ASN A O 1
ATOM 603 N N . PRO A 1 79 ? 40.689 -2.032 -31.532 1.00 67.50 79 PRO A N 1
ATOM 604 C CA . PRO A 1 79 ? 41.514 -3.244 -31.407 1.00 67.50 79 PRO A CA 1
ATOM 605 C C . PRO A 1 79 ? 43.006 -2.996 -31.166 1.00 67.50 79 PRO A C 1
ATOM 607 O O . PRO A 1 79 ? 43.687 -2.378 -31.980 1.00 67.50 79 PRO A O 1
ATOM 610 N N . ASP A 1 80 ? 43.504 -3.566 -30.067 1.00 70.62 80 ASP A N 1
ATOM 611 C CA . ASP A 1 80 ? 44.927 -3.703 -29.758 1.00 70.62 80 ASP A CA 1
ATOM 612 C C . ASP A 1 80 ? 45.427 -5.043 -30.324 1.00 70.62 80 ASP A C 1
ATOM 614 O O . ASP A 1 80 ? 44.929 -6.091 -29.896 1.00 70.62 80 ASP A O 1
ATOM 618 N N . PRO A 1 81 ? 46.394 -5.061 -31.257 1.00 66.88 81 PRO A N 1
ATOM 619 C CA . PRO A 1 81 ? 46.873 -6.299 -31.867 1.00 66.88 81 PRO A CA 1
ATOM 620 C C . PRO A 1 81 ? 47.475 -7.279 -30.850 1.00 66.88 81 PRO A C 1
ATOM 622 O O . PRO A 1 81 ? 47.460 -8.478 -31.106 1.00 66.88 81 PRO A O 1
ATOM 625 N N . SER A 1 82 ? 47.985 -6.792 -29.712 1.00 65.56 82 SER A N 1
ATOM 626 C CA . SER A 1 82 ? 48.648 -7.596 -28.676 1.00 65.56 82 SER A CA 1
ATOM 627 C C . SER A 1 82 ? 47.714 -8.183 -27.623 1.00 65.56 82 SER A C 1
ATOM 629 O O . SER A 1 82 ? 48.101 -9.128 -26.939 1.00 65.56 82 SER A O 1
ATOM 631 N N . ALA A 1 83 ? 46.493 -7.655 -27.511 1.00 65.06 83 ALA A N 1
ATOM 632 C CA . ALA A 1 83 ? 45.543 -8.041 -26.468 1.00 65.06 83 ALA A CA 1
ATOM 633 C C . ALA A 1 83 ? 44.160 -8.460 -27.001 1.00 65.06 83 ALA A C 1
ATOM 635 O O . ALA A 1 83 ? 43.400 -9.105 -26.283 1.00 65.06 83 ALA A O 1
ATOM 636 N N . SER A 1 84 ? 43.811 -8.114 -28.244 1.00 69.75 84 SER A N 1
ATOM 637 C CA . SER A 1 84 ? 42.474 -8.371 -28.796 1.00 69.75 84 SER A CA 1
ATOM 638 C C . SER A 1 84 ? 42.380 -9.750 -29.442 1.00 69.75 84 SER A C 1
ATOM 640 O O . SER A 1 84 ? 43.252 -10.160 -30.207 1.00 69.75 84 SER A O 1
ATOM 642 N N . SER A 1 85 ? 41.272 -10.451 -29.203 1.00 71.06 85 SER A N 1
ATOM 643 C CA . SER A 1 85 ? 40.981 -11.713 -29.885 1.00 71.06 85 SER A CA 1
ATOM 644 C C . SER A 1 85 ? 40.548 -11.482 -31.335 1.00 71.06 85 SER A C 1
ATOM 646 O O . SER A 1 85 ? 39.738 -10.593 -31.604 1.00 71.06 85 SER A O 1
ATOM 648 N N . ILE A 1 86 ? 40.997 -12.331 -32.263 1.00 76.88 86 ILE A N 1
ATOM 649 C CA . ILE A 1 86 ? 40.474 -12.336 -33.635 1.00 76.88 86 ILE A CA 1
ATOM 650 C C . ILE A 1 86 ? 39.179 -13.146 -33.674 1.00 76.88 86 ILE A C 1
ATOM 652 O O . ILE A 1 86 ? 39.162 -14.351 -33.419 1.00 76.88 86 ILE A O 1
ATOM 656 N N . LEU A 1 87 ? 38.083 -12.478 -34.032 1.00 79.62 87 LEU A N 1
ATOM 657 C CA . LEU A 1 87 ? 36.777 -13.100 -34.219 1.00 79.62 87 LEU A CA 1
ATOM 658 C C . LEU A 1 87 ? 36.430 -13.134 -35.705 1.00 79.62 87 LEU A C 1
ATOM 660 O O . LEU A 1 87 ? 36.252 -12.092 -36.335 1.00 79.62 87 LEU A O 1
ATOM 664 N N . LEU A 1 88 ? 36.296 -14.339 -36.256 1.00 86.50 88 LEU A N 1
ATOM 665 C CA . LEU A 1 88 ? 35.868 -14.533 -37.636 1.00 86.50 88 LEU A CA 1
ATOM 666 C C . LEU A 1 88 ? 34.365 -14.828 -37.684 1.00 86.50 88 LEU A C 1
ATOM 668 O O . LEU A 1 88 ? 33.850 -15.674 -36.946 1.00 86.50 88 LEU A O 1
ATOM 672 N N . TYR A 1 89 ? 33.668 -14.130 -38.576 1.00 87.75 89 TYR A N 1
ATOM 673 C CA . TYR A 1 89 ? 32.243 -14.313 -38.823 1.00 87.75 89 TYR A CA 1
ATOM 674 C C . TYR A 1 89 ? 32.015 -14.651 -40.293 1.00 87.75 89 TYR A C 1
ATOM 676 O O . TYR A 1 89 ? 32.506 -13.947 -41.173 1.00 87.75 89 TYR A O 1
ATOM 684 N N . LEU A 1 90 ? 31.226 -15.693 -40.543 1.00 89.38 90 LEU A N 1
ATOM 685 C CA . LEU A 1 90 ? 30.716 -16.054 -41.863 1.00 89.38 90 LEU A CA 1
ATOM 686 C C . LEU A 1 90 ? 29.189 -15.973 -41.812 1.00 89.38 90 LEU A C 1
ATOM 688 O O . LEU A 1 90 ? 28.574 -16.548 -40.914 1.00 89.38 90 LEU A O 1
ATOM 692 N N . ASP A 1 91 ? 28.583 -15.189 -42.704 1.00 84.50 91 ASP A N 1
ATOM 693 C CA . ASP A 1 91 ? 27.136 -14.916 -42.728 1.00 84.50 91 ASP A CA 1
ATOM 694 C C . ASP A 1 91 ? 26.567 -14.475 -41.360 1.00 84.50 91 ASP A C 1
ATOM 696 O O . ASP A 1 91 ? 25.465 -14.839 -40.950 1.00 84.50 91 ASP A O 1
ATOM 700 N N . GLY A 1 92 ? 27.362 -13.710 -40.601 1.00 81.31 92 GLY A N 1
ATOM 701 C CA . GLY A 1 92 ? 27.013 -13.235 -39.256 1.00 81.31 92 GLY A CA 1
ATOM 702 C C . GLY A 1 92 ? 27.035 -14.306 -38.154 1.00 81.31 92 GLY A C 1
ATOM 703 O O . GLY A 1 92 ? 26.652 -14.033 -37.009 1.00 81.31 92 GLY A O 1
ATOM 704 N N . THR A 1 93 ? 27.508 -15.513 -38.464 1.00 85.00 93 THR A N 1
ATOM 705 C CA . THR A 1 93 ? 27.729 -16.606 -37.510 1.00 85.00 93 THR A CA 1
ATOM 706 C C . THR A 1 93 ? 29.213 -16.706 -37.172 1.00 85.00 93 THR A C 1
ATOM 708 O O . THR A 1 93 ? 30.056 -16.685 -38.066 1.00 85.00 93 THR A O 1
ATOM 711 N N . ARG A 1 94 ? 29.549 -16.781 -35.875 1.00 83.69 94 ARG A N 1
ATOM 712 C CA . ARG A 1 94 ? 30.941 -16.925 -35.422 1.00 83.69 94 ARG A CA 1
ATOM 713 C C . ARG A 1 94 ? 31.465 -18.286 -35.868 1.00 83.69 94 ARG A C 1
ATOM 715 O O . ARG A 1 94 ? 30.855 -19.304 -35.547 1.00 83.69 94 ARG A O 1
ATOM 722 N N . VAL A 1 95 ? 32.591 -18.298 -36.569 1.00 88.56 95 VAL A N 1
ATOM 723 C CA . VAL A 1 95 ? 33.298 -19.532 -36.927 1.00 88.56 95 VAL A CA 1
ATOM 724 C C . VAL A 1 95 ? 34.481 -19.741 -35.989 1.00 88.56 95 VAL A C 1
ATOM 726 O O . VAL A 1 95 ? 35.008 -18.791 -35.403 1.00 88.56 95 VAL A O 1
ATOM 729 N N . ARG A 1 96 ? 34.880 -21.001 -35.809 1.00 78.62 96 ARG A N 1
ATOM 730 C CA . ARG A 1 96 ? 36.059 -21.335 -35.010 1.00 78.62 96 ARG A CA 1
ATOM 731 C C . ARG A 1 96 ? 37.303 -20.812 -35.732 1.00 78.62 96 ARG A C 1
ATOM 733 O O . ARG A 1 96 ? 37.507 -21.135 -36.897 1.00 78.62 96 ARG A O 1
ATOM 740 N N . ALA A 1 97 ? 38.102 -20.020 -35.029 1.00 71.56 97 ALA A N 1
ATOM 741 C CA . ALA A 1 97 ? 39.431 -19.604 -35.456 1.00 71.56 97 ALA A CA 1
ATOM 742 C C . ALA A 1 97 ? 40.474 -20.295 -34.568 1.00 71.56 97 ALA A C 1
ATOM 744 O O . ALA A 1 97 ? 40.172 -20.654 -33.427 1.00 71.56 97 ALA A O 1
ATOM 745 N N . GLU A 1 98 ? 41.669 -20.514 -35.106 1.00 72.62 98 GLU A N 1
ATOM 746 C CA . GLU A 1 98 ? 42.821 -20.948 -34.314 1.00 72.62 98 GLU A CA 1
ATOM 747 C C . GLU A 1 98 ? 43.260 -19.809 -33.385 1.00 72.62 98 GLU A C 1
ATOM 749 O O . GLU A 1 98 ? 43.154 -18.631 -33.740 1.00 72.62 98 GLU A O 1
ATOM 754 N N . GLU A 1 99 ? 43.718 -20.148 -32.180 1.00 66.56 99 GLU A N 1
ATOM 755 C CA . GLU A 1 99 ? 44.263 -19.151 -31.260 1.00 66.56 99 GLU A CA 1
ATOM 756 C C . GLU A 1 99 ? 45.578 -18.598 -31.811 1.00 66.56 99 GLU A C 1
ATOM 758 O O . GLU A 1 99 ? 46.434 -19.345 -32.291 1.00 66.56 99 GLU A O 1
ATOM 763 N N . MET A 1 100 ? 45.752 -17.276 -31.750 1.00 65.69 100 MET A N 1
ATOM 764 C CA . MET A 1 100 ? 47.007 -16.664 -32.171 1.00 65.69 100 MET A CA 1
ATOM 765 C C . MET A 1 100 ? 48.113 -17.004 -31.173 1.00 65.69 100 MET A C 1
ATOM 767 O O . MET A 1 100 ? 48.121 -16.507 -30.052 1.00 65.69 100 MET A O 1
ATOM 771 N N . THR A 1 101 ? 49.091 -17.792 -31.609 1.00 64.19 101 THR A N 1
ATOM 772 C CA . THR A 1 101 ? 50.297 -18.099 -30.824 1.00 64.19 101 THR A CA 1
ATOM 773 C C . THR A 1 101 ? 51.357 -16.995 -30.898 1.00 64.19 101 THR A C 1
ATOM 775 O O . THR A 1 101 ? 52.297 -16.984 -30.108 1.00 64.19 101 THR A O 1
ATOM 778 N N . SER A 1 102 ? 51.237 -16.070 -31.854 1.00 67.69 102 SER A N 1
ATOM 779 C CA . SER A 1 102 ? 52.149 -14.938 -32.042 1.00 67.69 102 SER A CA 1
ATOM 780 C C . SER A 1 102 ? 51.466 -13.790 -32.782 1.00 67.69 102 SER A C 1
ATOM 782 O O . SER A 1 102 ? 50.607 -14.028 -33.630 1.00 67.69 102 SER A O 1
ATOM 784 N N . LEU A 1 103 ? 51.908 -12.557 -32.521 1.00 65.56 103 LEU A N 1
ATOM 785 C CA . LEU A 1 103 ? 51.474 -11.372 -33.262 1.00 65.56 103 LEU A CA 1
ATOM 786 C C . LEU A 1 103 ? 51.740 -11.521 -34.772 1.00 65.56 103 LEU A C 1
ATOM 788 O O . LEU A 1 103 ? 52.857 -11.890 -35.151 1.00 65.56 103 LEU A O 1
ATOM 792 N N . PRO A 1 104 ? 50.771 -11.201 -35.650 1.00 62.44 104 PRO A N 1
ATOM 793 C CA . PRO A 1 104 ? 51.009 -11.189 -37.084 1.00 62.44 104 PRO A CA 1
ATOM 794 C C . PRO A 1 104 ? 52.002 -10.075 -37.434 1.00 62.44 104 PRO A C 1
ATOM 796 O O . PRO A 1 104 ? 51.818 -8.913 -37.076 1.00 62.44 104 PRO A O 1
ATOM 799 N N . SER A 1 105 ? 53.070 -10.427 -38.150 1.00 64.06 105 SER A N 1
ATOM 800 C CA . SER A 1 105 ? 53.941 -9.440 -38.792 1.00 64.06 105 SER A CA 1
ATOM 801 C C . SER A 1 105 ? 53.161 -8.754 -39.919 1.00 64.06 105 SER A C 1
ATOM 803 O O . SER A 1 105 ? 52.482 -9.434 -40.687 1.00 64.06 105 SER A O 1
ATOM 805 N N . PHE A 1 106 ? 53.281 -7.429 -40.064 1.00 61.19 106 PHE A N 1
ATOM 806 C CA . PHE A 1 106 ? 52.606 -6.627 -41.103 1.00 61.19 106 PHE A CA 1
ATOM 807 C C . PHE A 1 106 ? 53.080 -6.918 -42.549 1.00 61.19 106 PHE A C 1
ATOM 809 O O . PHE A 1 106 ? 52.789 -6.167 -43.475 1.00 61.19 106 PHE A O 1
ATOM 816 N N . GLY A 1 107 ? 53.762 -8.044 -42.772 1.00 60.25 107 GLY A N 1
ATOM 817 C CA . GLY A 1 107 ? 54.309 -8.449 -44.059 1.00 60.25 107 GLY A CA 1
ATOM 818 C C . GLY A 1 107 ? 55.635 -7.763 -44.379 1.00 60.25 107 GLY A C 1
ATOM 819 O O . GLY A 1 107 ? 56.209 -7.030 -43.580 1.00 60.25 107 GLY A O 1
ATOM 820 N N . GLU A 1 108 ? 56.158 -8.029 -45.575 1.00 65.62 108 GLU A N 1
ATOM 821 C CA . GLU A 1 108 ? 57.422 -7.445 -46.036 1.00 65.62 108 GLU A CA 1
ATOM 822 C C . GLU A 1 108 ? 57.270 -5.991 -46.537 1.00 65.62 108 GLU A C 1
ATOM 824 O O . GLU A 1 108 ? 58.279 -5.345 -46.810 1.00 65.62 108 GLU A O 1
ATOM 829 N N . CYS A 1 109 ? 56.048 -5.463 -46.677 1.00 66.62 109 CYS A N 1
ATOM 830 C CA . CYS A 1 109 ? 55.767 -4.123 -47.204 1.00 66.62 109 CYS A CA 1
ATOM 831 C C . CYS A 1 109 ? 54.882 -3.306 -46.260 1.00 66.62 109 CYS A C 1
ATOM 833 O O . CYS A 1 109 ? 53.861 -3.810 -45.808 1.00 66.62 109 CYS A O 1
ATOM 835 N N . ASP A 1 110 ? 55.178 -2.013 -46.130 1.00 70.88 110 ASP A N 1
ATOM 836 C CA . ASP A 1 110 ? 54.408 -1.055 -45.319 1.00 70.88 110 ASP A CA 1
ATOM 837 C C . ASP A 1 110 ? 53.144 -0.513 -46.038 1.00 70.88 110 ASP A C 1
ATOM 839 O O . ASP A 1 110 ? 52.690 0.597 -45.772 1.00 70.88 110 ASP A O 1
ATOM 843 N N . GLU A 1 111 ? 52.568 -1.267 -46.985 1.00 78.31 111 GLU A N 1
ATOM 844 C CA . GLU A 1 111 ? 51.431 -0.828 -47.814 1.00 78.31 111 GLU A CA 1
ATOM 845 C C . GLU A 1 111 ? 50.190 -1.710 -47.615 1.00 78.31 111 GLU A C 1
ATOM 847 O O . GLU A 1 111 ? 50.259 -2.935 -47.752 1.00 78.31 111 GLU A O 1
ATOM 852 N N . PHE A 1 112 ? 49.024 -1.085 -47.403 1.00 83.44 112 PHE A N 1
ATOM 853 C CA . PHE A 1 112 ? 47.730 -1.772 -47.435 1.00 83.44 112 PHE A CA 1
ATOM 854 C C . PHE A 1 112 ? 47.332 -2.100 -48.880 1.00 83.44 112 PHE A C 1
ATOM 856 O O . PHE A 1 112 ? 47.296 -1.222 -49.744 1.00 83.44 112 PHE A O 1
ATOM 863 N N . ARG A 1 113 ? 47.013 -3.368 -49.154 1.00 84.38 113 ARG A N 1
ATOM 864 C CA . ARG A 1 113 ? 46.624 -3.844 -50.488 1.00 84.38 113 ARG A CA 1
ATOM 865 C C . ARG A 1 113 ? 45.399 -4.742 -50.405 1.00 84.38 113 ARG A C 1
ATOM 867 O O . ARG A 1 113 ? 45.249 -5.522 -49.469 1.00 84.38 113 ARG A O 1
ATOM 874 N N . ILE A 1 114 ? 44.553 -4.664 -51.428 1.00 87.19 114 ILE A N 1
ATOM 875 C CA . ILE A 1 114 ? 43.380 -5.527 -51.588 1.00 87.19 114 ILE A CA 1
ATOM 876 C C . ILE A 1 1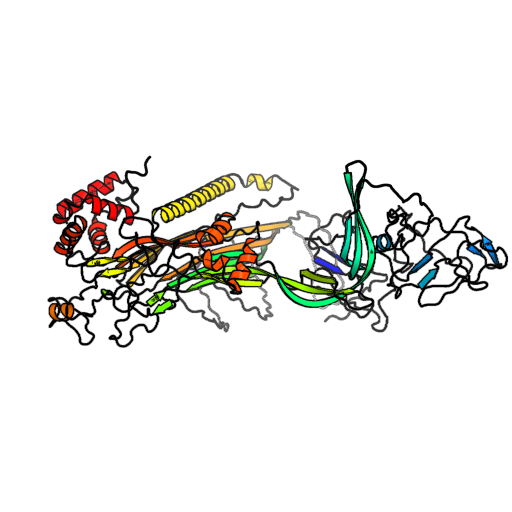14 ? 43.676 -6.543 -52.692 1.00 87.19 114 ILE A C 1
ATOM 878 O O . ILE A 1 114 ? 44.114 -6.178 -53.781 1.00 87.19 114 ILE A O 1
ATOM 882 N N . GLY A 1 115 ? 43.420 -7.823 -52.417 1.00 85.31 115 GLY A N 1
ATOM 883 C CA . GLY A 1 115 ? 43.454 -8.889 -53.421 1.00 85.31 115 GLY A CA 1
ATOM 884 C C . GLY A 1 115 ? 44.827 -9.508 -53.713 1.00 85.31 115 GLY A C 1
ATOM 885 O O . GLY A 1 115 ? 44.899 -10.402 -54.552 1.00 85.31 115 GLY A O 1
ATOM 886 N N . ALA A 1 116 ? 45.907 -9.088 -53.046 1.00 83.44 116 ALA A N 1
ATOM 887 C CA . ALA A 1 116 ? 47.214 -9.754 -53.096 1.00 83.44 116 ALA A CA 1
ATOM 888 C C . ALA A 1 116 ? 48.130 -9.311 -51.941 1.00 83.44 116 ALA A C 1
ATOM 890 O O . ALA A 1 116 ? 47.998 -8.199 -51.428 1.00 83.44 116 ALA A O 1
ATOM 891 N N . LEU A 1 117 ? 49.120 -10.142 -51.603 1.00 82.06 117 LEU A N 1
ATOM 892 C CA . LEU A 1 117 ? 50.248 -9.782 -50.738 1.00 82.06 117 LEU A CA 1
ATOM 893 C C . LEU A 1 117 ? 51.436 -9.357 -51.601 1.00 82.06 117 LEU A C 1
ATOM 895 O O . LEU A 1 117 ? 51.794 -10.066 -52.541 1.00 82.06 117 LEU A O 1
ATOM 899 N N . GLY A 1 118 ? 52.082 -8.233 -51.297 1.00 77.62 118 GLY A N 1
ATOM 900 C CA . GLY A 1 118 ? 53.279 -7.814 -52.034 1.00 77.62 118 GLY A CA 1
ATOM 901 C C . GLY A 1 118 ? 54.562 -7.919 -51.215 1.00 77.62 118 GLY A C 1
ATOM 902 O O . GLY A 1 118 ? 54.531 -7.863 -49.989 1.00 77.62 118 GLY A O 1
ATOM 903 N N . LYS A 1 119 ? 55.681 -8.069 -51.925 1.00 78.62 119 LYS A N 1
ATOM 904 C CA . LYS A 1 119 ? 57.046 -8.150 -51.383 1.00 78.62 119 LYS A CA 1
ATOM 905 C C . LYS A 1 119 ? 57.829 -6.862 -51.634 1.00 78.62 119 LYS A C 1
ATOM 907 O O . LYS A 1 119 ? 57.499 -6.122 -52.563 1.00 78.62 119 LYS A O 1
ATOM 912 N N . LYS A 1 120 ? 58.918 -6.626 -50.882 1.00 77.56 120 LYS A N 1
ATOM 913 C CA . LYS A 1 120 ? 59.773 -5.416 -51.017 1.00 77.56 120 LYS A CA 1
ATOM 914 C C . LYS A 1 120 ? 60.276 -5.167 -52.439 1.00 77.56 120 LYS A C 1
ATOM 916 O O . LYS A 1 120 ? 60.478 -4.028 -52.834 1.00 77.56 120 LYS A O 1
ATOM 921 N N . ASN A 1 121 ? 60.451 -6.230 -53.221 1.00 77.31 121 ASN A N 1
ATOM 922 C CA . ASN A 1 121 ? 60.881 -6.162 -54.618 1.00 77.31 121 ASN A CA 1
ATOM 923 C C . ASN A 1 121 ? 59.748 -5.815 -55.614 1.00 77.31 121 ASN A C 1
ATOM 925 O O . ASN A 1 121 ? 59.956 -5.885 -56.824 1.00 77.31 121 ASN A O 1
ATOM 929 N N . GLY A 1 122 ? 58.539 -5.500 -55.136 1.00 73.56 122 GLY A N 1
ATOM 930 C CA . GLY A 1 122 ? 57.381 -5.161 -55.967 1.00 73.56 122 GLY A CA 1
ATOM 931 C C . GLY A 1 122 ? 56.696 -6.358 -56.641 1.00 73.56 122 GLY A C 1
ATOM 932 O O . GLY A 1 122 ? 55.914 -6.163 -57.577 1.00 73.56 122 GLY A O 1
ATOM 933 N N . THR A 1 123 ? 56.989 -7.590 -56.207 1.00 79.69 123 THR A N 1
ATOM 934 C CA . THR A 1 123 ? 56.314 -8.815 -56.677 1.00 79.69 123 THR A CA 1
ATOM 935 C C . THR A 1 123 ? 55.039 -9.066 -55.875 1.00 79.69 123 THR A C 1
ATOM 937 O O . THR A 1 123 ? 55.030 -8.874 -54.660 1.00 79.69 123 THR A O 1
ATOM 940 N N . LEU A 1 124 ? 53.981 -9.533 -56.546 1.00 79.69 124 LEU A N 1
ATOM 941 C CA . LEU A 1 124 ? 52.724 -9.946 -55.916 1.00 79.69 124 LEU A CA 1
ATOM 942 C C . LEU A 1 124 ? 52.696 -11.465 -55.699 1.00 79.69 124 LEU A C 1
ATOM 944 O O . LEU A 1 124 ? 53.128 -12.237 -56.552 1.00 79.69 124 LEU A O 1
ATOM 948 N N . THR A 1 125 ? 52.159 -11.880 -54.560 1.00 82.38 125 THR A N 1
ATOM 949 C CA . THR A 1 125 ? 51.981 -13.267 -54.117 1.00 82.38 125 THR A CA 1
ATOM 950 C C . THR A 1 125 ? 50.596 -13.431 -53.489 1.00 82.38 125 THR A C 1
ATOM 952 O O . THR A 1 125 ? 49.961 -12.438 -53.142 1.00 82.38 125 THR A O 1
ATOM 955 N N . ALA A 1 126 ? 50.112 -14.672 -53.362 1.00 82.56 126 ALA A N 1
ATOM 956 C CA . ALA A 1 126 ? 48.790 -14.971 -52.794 1.00 82.56 126 ALA A CA 1
ATOM 957 C C . ALA A 1 126 ? 47.651 -14.138 -53.425 1.00 82.56 126 ALA A C 1
ATOM 959 O O . ALA A 1 126 ? 46.826 -13.551 -52.727 1.00 82.56 126 ALA A O 1
ATOM 960 N N . CYS A 1 127 ? 47.638 -14.041 -54.759 1.00 83.81 127 CYS A N 1
ATOM 961 C CA . CYS A 1 127 ? 46.607 -13.299 -55.477 1.00 83.81 127 CYS A CA 1
ATOM 962 C C . CYS A 1 127 ? 45.232 -13.937 -55.244 1.00 83.81 127 CYS A C 1
ATOM 964 O O . CYS A 1 127 ? 45.046 -15.131 -55.481 1.00 83.81 127 CYS A O 1
ATOM 966 N N . TYR A 1 128 ? 44.271 -13.123 -54.825 1.00 86.81 128 TYR A N 1
ATOM 967 C CA . TYR A 1 128 ? 42.886 -13.522 -54.647 1.00 86.81 128 TYR A CA 1
ATOM 968 C C . TYR A 1 128 ? 42.210 -13.694 -56.012 1.00 86.81 128 TYR A C 1
ATOM 970 O O . TYR A 1 128 ? 42.228 -12.787 -56.845 1.00 86.81 128 TYR A O 1
ATOM 978 N N . ALA A 1 129 ? 41.617 -14.866 -56.236 1.00 86.25 129 ALA A N 1
ATOM 979 C CA . ALA A 1 129 ? 40.830 -15.174 -57.424 1.00 86.25 129 ALA A CA 1
ATOM 980 C C . ALA A 1 129 ? 39.345 -15.210 -57.040 1.00 86.25 129 ALA A C 1
ATOM 982 O O . ALA A 1 129 ? 38.822 -16.253 -56.652 1.00 86.25 129 ALA A O 1
ATOM 983 N N . GLY A 1 130 ? 38.685 -14.055 -57.109 1.00 86.12 130 GLY A N 1
ATOM 984 C CA . GLY A 1 130 ? 37.272 -13.915 -56.774 1.00 86.12 130 GLY A CA 1
ATOM 985 C C . GLY A 1 130 ? 36.760 -12.491 -56.964 1.00 86.12 130 GLY A C 1
ATOM 986 O O . GLY A 1 130 ? 37.490 -11.605 -57.411 1.00 86.12 130 GLY A O 1
ATOM 987 N N . GLU A 1 131 ? 35.497 -12.289 -56.609 1.00 86.38 131 GLU A N 1
ATOM 988 C CA . GLU A 1 131 ? 34.805 -11.003 -56.675 1.00 86.38 131 GLU A CA 1
ATOM 989 C C . GLU A 1 131 ? 34.680 -10.412 -55.268 1.00 86.38 131 GLU A C 1
ATOM 991 O O . GLU A 1 131 ? 34.436 -11.133 -54.301 1.00 86.38 131 GLU A O 1
ATOM 996 N N . LEU A 1 132 ? 34.849 -9.095 -55.147 1.00 87.19 132 LEU A N 1
ATOM 997 C CA . LEU A 1 132 ? 34.693 -8.366 -53.891 1.00 87.19 132 LEU A CA 1
ATOM 998 C C . LEU A 1 132 ? 33.624 -7.290 -54.057 1.00 87.19 132 LEU A C 1
ATOM 1000 O O . LEU A 1 132 ? 33.556 -6.622 -55.087 1.00 87.19 132 LEU A O 1
ATOM 1004 N N . ALA A 1 133 ? 32.820 -7.109 -53.015 1.00 86.19 133 ALA A N 1
ATOM 1005 C CA . ALA A 1 133 ? 31.863 -6.022 -52.898 1.00 86.19 133 ALA A CA 1
ATOM 1006 C C . ALA A 1 133 ? 31.861 -5.513 -51.450 1.00 86.19 133 ALA A C 1
ATOM 1008 O O . ALA A 1 133 ? 31.976 -6.314 -50.525 1.00 86.19 133 ALA A O 1
ATOM 1009 N N . GLU A 1 134 ? 31.718 -4.196 -51.269 1.00 87.88 134 GLU A N 1
ATOM 1010 C CA . GLU A 1 134 ? 31.578 -3.523 -49.964 1.00 87.88 134 GLU A CA 1
ATOM 1011 C C . GLU A 1 134 ? 32.653 -3.904 -48.919 1.00 87.88 134 GLU A C 1
ATOM 1013 O O . GLU A 1 134 ? 32.362 -4.511 -47.886 1.00 87.88 134 GLU A O 1
ATOM 1018 N N . LEU A 1 135 ? 33.907 -3.496 -49.145 1.00 90.81 135 LEU A N 1
ATOM 1019 C CA . LEU A 1 135 ? 34.978 -3.662 -48.155 1.00 90.81 135 LEU A CA 1
ATOM 1020 C C . LEU A 1 135 ? 34.965 -2.500 -47.162 1.00 90.81 135 LEU A C 1
ATOM 1022 O O . LEU A 1 135 ? 35.004 -1.338 -47.556 1.00 90.81 135 LEU A O 1
ATOM 1026 N N . ARG A 1 136 ? 34.961 -2.801 -45.862 1.00 91.25 136 ARG A N 1
ATOM 1027 C CA . ARG A 1 136 ? 34.929 -1.793 -44.793 1.00 91.25 136 ARG A CA 1
ATOM 1028 C C . ARG A 1 136 ? 35.984 -2.097 -43.743 1.00 91.25 136 ARG A C 1
ATOM 1030 O O . ARG A 1 136 ? 36.094 -3.234 -43.292 1.00 91.25 136 ARG A O 1
ATOM 1037 N N . ILE A 1 137 ? 36.707 -1.067 -43.323 1.00 90.50 137 ILE A N 1
ATOM 1038 C CA . ILE A 1 137 ? 37.746 -1.131 -42.297 1.00 90.50 137 ILE A CA 1
ATOM 1039 C C . ILE A 1 137 ? 37.348 -0.184 -41.173 1.00 90.50 137 ILE A C 1
ATOM 1041 O O . ILE A 1 137 ? 37.094 0.994 -41.414 1.00 90.50 137 ILE A O 1
ATOM 1045 N N . TRP A 1 138 ? 37.307 -0.694 -39.947 1.00 87.56 138 TRP A N 1
ATOM 1046 C CA . TRP A 1 138 ? 36.903 0.053 -38.756 1.00 87.56 138 TRP A CA 1
ATOM 1047 C C . TRP A 1 138 ? 38.049 0.101 -37.755 1.00 87.56 138 TRP A C 1
ATOM 1049 O O . TRP A 1 138 ? 38.822 -0.849 -37.658 1.00 87.56 138 TRP A O 1
ATOM 1059 N N . ASN A 1 139 ? 38.132 1.179 -36.979 1.00 84.50 139 ASN A N 1
ATOM 1060 C CA . ASN A 1 139 ? 39.062 1.290 -35.849 1.00 84.50 139 ASN A CA 1
ATOM 1061 C C . ASN A 1 139 ? 38.398 0.924 -34.510 1.00 84.50 139 ASN A C 1
ATOM 1063 O O . ASN A 1 139 ? 38.861 1.356 -33.460 1.00 84.50 139 ASN A O 1
ATOM 1067 N N . ILE A 1 140 ? 37.292 0.181 -34.557 1.00 80.94 140 ILE A N 1
ATOM 1068 C CA . ILE A 1 140 ? 36.566 -0.313 -33.392 1.00 80.94 140 ILE A CA 1
ATOM 1069 C C . ILE A 1 140 ? 36.072 -1.731 -33.673 1.00 80.94 140 ILE A C 1
ATOM 1071 O O . ILE A 1 140 ? 35.660 -2.044 -34.795 1.00 80.94 140 ILE A O 1
ATOM 1075 N N . GLU A 1 141 ? 36.072 -2.582 -32.650 1.00 81.25 141 GLU A N 1
ATOM 1076 C CA . GLU A 1 141 ? 35.432 -3.892 -32.728 1.00 81.25 141 GLU A CA 1
ATOM 1077 C C . GLU A 1 141 ? 33.926 -3.738 -33.008 1.00 81.25 141 GLU A C 1
ATOM 1079 O O . GLU A 1 141 ? 33.222 -2.983 -32.328 1.00 81.25 141 GLU A O 1
ATOM 1084 N N . ARG A 1 142 ? 33.420 -4.468 -34.010 1.00 83.31 142 ARG A N 1
ATOM 1085 C CA . ARG A 1 142 ? 31.992 -4.509 -34.353 1.00 83.31 142 ARG A CA 1
ATOM 1086 C C . ARG A 1 142 ? 31.337 -5.717 -33.699 1.00 83.31 142 ARG A C 1
ATOM 1088 O O . ARG A 1 142 ? 31.704 -6.856 -33.979 1.00 83.31 142 ARG A O 1
ATOM 1095 N N . LYS A 1 143 ? 30.302 -5.482 -32.890 1.00 79.62 143 LYS A N 1
ATOM 1096 C CA . LYS A 1 143 ? 29.526 -6.579 -32.296 1.00 79.62 143 LYS A CA 1
ATOM 1097 C C . LYS A 1 143 ? 28.762 -7.355 -33.362 1.00 79.62 143 LYS A C 1
ATOM 1099 O O . LYS A 1 143 ? 28.316 -6.789 -34.360 1.00 79.62 143 LYS A O 1
ATOM 1104 N N . ARG A 1 144 ? 28.483 -8.634 -33.089 1.00 82.81 144 ARG A N 1
ATOM 1105 C CA . ARG A 1 144 ? 27.685 -9.509 -33.969 1.00 82.81 144 ARG A CA 1
ATOM 1106 C C . ARG A 1 144 ? 26.376 -8.861 -34.441 1.00 82.81 144 ARG A C 1
ATOM 1108 O O . ARG A 1 144 ? 26.055 -8.943 -35.622 1.00 82.81 144 ARG A O 1
ATOM 1115 N N . ALA A 1 145 ? 25.645 -8.189 -33.547 1.00 78.06 145 ALA A N 1
ATOM 1116 C CA . ALA A 1 145 ? 24.410 -7.485 -33.900 1.00 78.06 145 ALA A CA 1
ATOM 1117 C C . ALA A 1 145 ? 24.655 -6.376 -34.938 1.00 78.06 145 ALA A C 1
ATOM 1119 O O . ALA A 1 145 ? 23.938 -6.296 -35.929 1.00 78.06 145 ALA A O 1
ATOM 1120 N N . GLN A 1 146 ? 25.714 -5.578 -34.773 1.00 82.31 146 GLN A N 1
ATOM 1121 C CA . GLN A 1 146 ? 26.092 -4.531 -35.725 1.00 82.31 146 GLN A CA 1
ATOM 1122 C C . GLN A 1 146 ? 26.535 -5.107 -37.076 1.00 82.31 146 GLN A C 1
ATOM 1124 O O . GLN A 1 146 ? 26.248 -4.499 -38.107 1.00 82.31 146 GLN A O 1
ATOM 1129 N N . ILE A 1 147 ? 27.212 -6.262 -37.084 1.00 86.31 147 ILE A N 1
ATOM 1130 C CA . ILE A 1 147 ? 27.578 -6.978 -38.316 1.00 86.31 147 ILE A CA 1
ATOM 1131 C C . ILE A 1 147 ? 26.306 -7.412 -39.050 1.00 86.31 147 ILE A C 1
ATOM 1133 O O . ILE A 1 147 ? 26.114 -7.028 -40.198 1.00 86.31 147 ILE A O 1
ATOM 1137 N N . LEU A 1 148 ? 25.399 -8.126 -38.372 1.00 84.00 148 LEU A N 1
ATOM 1138 C CA . LEU A 1 148 ? 24.129 -8.592 -38.946 1.00 84.00 148 LEU A CA 1
ATOM 1139 C C . LEU A 1 148 ? 23.263 -7.437 -39.466 1.00 84.00 148 LEU A C 1
ATOM 1141 O O . LEU A 1 148 ? 22.738 -7.511 -40.574 1.00 84.00 148 LEU A O 1
ATOM 1145 N N . ASN A 1 149 ? 23.174 -6.351 -38.696 1.00 80.81 149 ASN A N 1
ATOM 1146 C CA . ASN A 1 149 ? 22.393 -5.162 -39.032 1.00 80.81 149 ASN A CA 1
ATOM 1147 C C . ASN A 1 149 ? 22.841 -4.499 -40.355 1.00 80.81 149 ASN A C 1
ATOM 1149 O O . ASN A 1 149 ? 22.024 -3.847 -41.004 1.00 80.81 149 ASN A O 1
ATOM 1153 N N . ASN A 1 150 ? 24.119 -4.636 -40.739 1.00 83.81 150 ASN A N 1
ATOM 1154 C CA . ASN A 1 150 ? 24.719 -3.970 -41.907 1.00 83.81 150 ASN A CA 1
ATOM 1155 C C . ASN A 1 150 ? 25.285 -4.947 -42.959 1.00 83.81 150 ASN A C 1
ATOM 1157 O O . ASN A 1 150 ? 25.985 -4.508 -43.873 1.00 83.81 150 ASN A O 1
ATOM 1161 N N . LEU A 1 151 ? 25.025 -6.254 -42.819 1.00 85.56 151 LEU A N 1
ATOM 1162 C CA . LEU A 1 151 ? 25.608 -7.311 -43.657 1.00 85.56 151 LEU A CA 1
ATOM 1163 C C . LEU A 1 151 ? 25.158 -7.207 -45.122 1.00 85.56 151 LEU A C 1
ATOM 1165 O O . LEU A 1 151 ? 25.945 -7.432 -46.034 1.00 85.56 151 LEU A O 1
ATOM 1169 N N . PHE A 1 152 ? 23.892 -6.843 -45.332 1.00 85.06 152 PHE A N 1
ATOM 1170 C CA . PHE A 1 152 ? 23.231 -6.814 -46.642 1.00 85.06 152 PHE A CA 1
ATOM 1171 C C . PHE A 1 152 ? 22.835 -5.404 -47.087 1.00 85.06 152 PHE A C 1
ATOM 1173 O O . PHE A 1 152 ? 22.010 -5.228 -47.980 1.00 85.06 152 PHE A O 1
ATOM 1180 N N . SER A 1 153 ? 23.399 -4.381 -46.455 1.00 83.44 153 SER A N 1
ATOM 1181 C CA . SER A 1 153 ? 23.084 -2.988 -46.748 1.00 83.44 153 SER A CA 1
ATOM 1182 C C . SER A 1 153 ? 24.349 -2.161 -46.866 1.00 83.44 153 SER A C 1
ATOM 1184 O O . SER A 1 153 ? 25.399 -2.498 -46.310 1.00 83.44 153 SER A O 1
ATOM 1186 N N . ARG A 1 154 ? 24.244 -1.048 -47.590 1.00 83.38 154 ARG A N 1
ATOM 1187 C CA . ARG A 1 154 ? 25.248 0.018 -47.539 1.00 83.38 154 ARG A CA 1
ATOM 1188 C C . ARG A 1 154 ? 25.213 0.717 -46.187 1.00 83.38 154 ARG A C 1
ATOM 1190 O O . ARG A 1 154 ? 24.180 0.724 -45.517 1.00 83.38 154 ARG A O 1
ATOM 1197 N N . LEU A 1 155 ? 26.335 1.310 -45.780 1.00 79.31 155 LEU A N 1
ATOM 1198 C CA . LEU A 1 155 ? 26.382 2.065 -44.529 1.00 79.31 155 LEU A CA 1
ATOM 1199 C C . LEU A 1 155 ? 25.472 3.292 -44.614 1.00 79.31 155 LEU A C 1
ATOM 1201 O O . LEU A 1 155 ? 25.674 4.179 -45.437 1.00 79.31 155 LEU A O 1
ATOM 1205 N N . LYS A 1 156 ? 24.474 3.337 -43.729 1.00 69.62 156 LYS A N 1
ATOM 1206 C CA . LYS A 1 156 ? 23.502 4.429 -43.598 1.00 69.62 156 LYS A CA 1
ATOM 1207 C C . LYS A 1 156 ? 23.755 5.182 -42.296 1.00 69.62 156 LYS A C 1
ATOM 1209 O O . LYS A 1 156 ? 23.096 4.926 -41.286 1.00 69.62 156 LYS A O 1
ATOM 1214 N N . GLY A 1 157 ? 24.755 6.062 -42.317 1.00 64.81 157 GLY A N 1
ATOM 1215 C CA . GLY A 1 157 ? 25.252 6.745 -41.119 1.00 64.81 157 GLY A CA 1
ATOM 1216 C C . GLY A 1 157 ? 25.932 5.783 -40.133 1.00 64.81 157 GLY A C 1
ATOM 1217 O O . GLY A 1 157 ? 25.635 4.589 -40.122 1.00 64.81 157 GLY A O 1
ATOM 1218 N N . ASP A 1 158 ? 26.820 6.323 -39.291 1.00 67.88 158 ASP A N 1
ATOM 1219 C CA . ASP A 1 158 ? 27.871 5.614 -38.519 1.00 67.88 158 ASP A CA 1
ATOM 1220 C C . ASP A 1 158 ? 29.208 5.525 -39.283 1.00 67.88 158 ASP A C 1
ATOM 1222 O O . ASP A 1 158 ? 29.643 4.450 -39.667 1.00 67.88 158 ASP A O 1
ATOM 1226 N N . THR A 1 159 ? 29.859 6.665 -39.551 1.00 73.38 159 THR A N 1
ATOM 1227 C CA . THR A 1 159 ? 31.183 6.724 -40.214 1.00 73.38 159 THR A CA 1
ATOM 1228 C C . THR A 1 159 ? 32.311 7.211 -39.301 1.00 73.38 159 THR A C 1
ATOM 1230 O O . THR A 1 159 ? 33.466 7.202 -39.714 1.00 73.38 159 THR A O 1
ATOM 1233 N N . GLY A 1 160 ? 32.018 7.606 -38.055 1.00 75.44 160 GLY A N 1
ATOM 1234 C CA . GLY A 1 160 ? 33.015 8.208 -37.153 1.00 75.44 160 GLY A CA 1
ATOM 1235 C C . GLY A 1 160 ? 34.199 7.288 -36.833 1.00 75.44 160 GLY A C 1
ATOM 1236 O O . GLY A 1 160 ? 35.328 7.751 -36.696 1.00 75.44 160 GLY A O 1
ATOM 1237 N N . ASN A 1 161 ? 33.947 5.977 -36.793 1.00 81.06 161 ASN A N 1
ATOM 1238 C CA . ASN A 1 161 ? 34.953 4.936 -36.568 1.00 81.06 161 ASN A CA 1
ATOM 1239 C C . ASN A 1 161 ? 35.336 4.174 -37.859 1.00 81.06 161 ASN A C 1
ATOM 1241 O O . ASN A 1 161 ? 35.997 3.134 -37.811 1.00 81.06 161 ASN A O 1
ATOM 1245 N N . LEU A 1 162 ? 34.895 4.651 -39.028 1.00 87.75 162 LEU A N 1
ATOM 1246 C CA . LEU A 1 162 ? 35.243 4.058 -40.317 1.00 87.75 162 LEU A CA 1
ATOM 1247 C C . LEU A 1 162 ? 36.614 4.591 -40.754 1.00 87.75 162 LEU A C 1
ATOM 1249 O O . LEU A 1 162 ? 36.815 5.796 -40.898 1.00 87.75 162 LEU A O 1
ATOM 1253 N N . VAL A 1 163 ? 37.567 3.683 -40.950 1.00 89.19 163 VAL A N 1
ATOM 1254 C CA . VAL A 1 163 ? 38.913 3.996 -41.450 1.00 89.19 163 VAL A CA 1
ATOM 1255 C C . VAL A 1 163 ? 38.898 4.119 -42.968 1.00 89.19 163 VAL A C 1
ATOM 1257 O O . VAL A 1 163 ? 39.483 5.059 -43.497 1.00 89.19 163 VAL A O 1
ATOM 1260 N N . ALA A 1 164 ? 38.236 3.179 -43.644 1.00 90.12 164 ALA A N 1
ATOM 1261 C CA . ALA A 1 164 ? 38.024 3.188 -45.087 1.00 90.12 164 ALA A CA 1
ATOM 1262 C C . ALA A 1 164 ? 36.790 2.344 -45.447 1.00 90.12 164 ALA A C 1
ATOM 1264 O O . ALA A 1 164 ? 36.531 1.312 -44.820 1.00 90.12 164 ALA A O 1
ATOM 1265 N N . GLY A 1 165 ? 36.037 2.763 -46.458 1.00 90.69 165 GLY A N 1
ATOM 1266 C CA . GLY A 1 165 ? 34.888 2.058 -47.015 1.00 90.69 165 GLY A CA 1
ATOM 1267 C C . GLY A 1 165 ? 34.933 2.070 -48.539 1.00 90.69 165 GLY A C 1
ATOM 1268 O O . GLY A 1 165 ? 34.667 3.093 -49.158 1.00 90.69 165 GLY A O 1
ATOM 1269 N N . TYR A 1 166 ? 35.227 0.925 -49.144 1.00 90.06 166 TYR A N 1
ATOM 1270 C CA . TYR A 1 166 ? 35.280 0.750 -50.591 1.00 90.06 166 TYR A CA 1
ATOM 1271 C C . TYR A 1 166 ? 34.005 0.055 -51.075 1.00 90.06 166 TYR A C 1
ATOM 1273 O O . TYR A 1 166 ? 33.796 -1.138 -50.839 1.00 90.06 166 TYR A O 1
ATOM 1281 N N . ASP A 1 167 ? 33.147 0.807 -51.757 1.00 86.31 167 ASP A N 1
ATOM 1282 C CA . ASP A 1 167 ? 31.881 0.327 -52.328 1.00 86.31 167 ASP A CA 1
ATOM 1283 C C . ASP A 1 167 ? 32.057 -0.411 -53.670 1.00 86.31 167 ASP A C 1
ATOM 1285 O O . ASP A 1 167 ? 31.138 -1.093 -54.126 1.00 86.31 167 ASP A O 1
ATOM 1289 N N . PHE A 1 168 ? 33.248 -0.312 -54.274 1.00 84.50 168 PHE A N 1
ATOM 1290 C CA . PHE A 1 168 ? 33.596 -0.875 -55.583 1.00 84.50 168 PHE A CA 1
ATOM 1291 C C . PHE A 1 168 ? 32.669 -0.414 -56.719 1.00 84.50 168 PHE A C 1
ATOM 1293 O O . PHE A 1 168 ? 32.438 -1.148 -57.683 1.00 84.50 168 PHE A O 1
ATOM 1300 N N . HIS A 1 169 ? 32.169 0.824 -56.640 1.00 76.38 169 HIS A N 1
ATOM 1301 C CA . HIS A 1 169 ? 31.559 1.489 -57.794 1.00 76.38 169 HIS A CA 1
ATOM 1302 C C . HIS A 1 169 ? 32.587 1.783 -58.894 1.00 76.38 169 HIS A C 1
ATOM 1304 O O . HIS A 1 169 ? 33.792 1.600 -58.712 1.00 76.38 169 HIS A O 1
ATOM 1310 N N . LEU A 1 170 ? 32.100 2.223 -60.062 1.00 72.81 170 LEU A N 1
ATOM 1311 C CA . LEU A 1 170 ? 32.953 2.564 -61.205 1.00 72.81 170 LEU A CA 1
ATOM 1312 C C . LEU A 1 170 ? 34.096 3.499 -60.767 1.00 72.81 170 LEU A C 1
ATOM 1314 O O . LEU A 1 170 ? 33.825 4.538 -60.158 1.00 72.81 170 LEU A O 1
ATOM 1318 N N . PRO A 1 171 ? 35.359 3.149 -61.069 1.00 71.06 171 PRO A N 1
ATOM 1319 C CA . PRO A 1 171 ? 36.498 3.927 -60.613 1.00 71.06 171 PRO A CA 1
ATOM 1320 C C . PRO A 1 171 ? 36.502 5.306 -61.273 1.00 71.06 171 PRO A C 1
ATOM 1322 O O . PRO A 1 171 ? 36.143 5.461 -62.444 1.00 71.06 171 PRO A O 1
ATOM 1325 N N . VAL A 1 172 ? 36.956 6.313 -60.530 1.00 69.62 172 VAL A N 1
ATOM 1326 C CA . VAL A 1 172 ? 37.189 7.657 -61.068 1.00 69.62 172 VAL A CA 1
ATOM 1327 C C . VAL A 1 172 ? 38.657 7.743 -61.484 1.00 69.62 172 VAL A C 1
ATOM 1329 O O . VAL A 1 172 ? 39.534 7.972 -60.656 1.00 69.62 172 VAL A O 1
ATOM 1332 N N . GLY A 1 173 ? 38.944 7.522 -62.768 1.00 76.62 173 GLY A N 1
ATOM 1333 C CA . GLY A 1 173 ? 40.322 7.387 -63.262 1.00 76.62 173 GLY A CA 1
ATOM 1334 C C . GLY A 1 173 ? 40.958 6.058 -62.831 1.00 76.62 173 GLY A C 1
ATOM 1335 O O . GLY A 1 173 ? 40.301 5.022 -62.871 1.00 76.62 173 GLY A O 1
ATOM 1336 N N . ASP A 1 174 ? 42.221 6.086 -62.391 1.00 80.00 174 ASP A N 1
ATOM 1337 C CA . ASP A 1 174 ? 42.990 4.894 -61.979 1.00 80.00 174 ASP A CA 1
ATOM 1338 C C . ASP A 1 174 ? 42.956 4.639 -60.457 1.00 80.00 174 ASP A C 1
ATOM 1340 O O . ASP A 1 174 ? 43.913 4.120 -59.879 1.00 80.00 174 ASP A O 1
ATOM 1344 N N . ARG A 1 175 ? 41.876 5.029 -59.769 1.00 86.00 175 ARG A N 1
ATOM 1345 C CA . ARG A 1 175 ? 41.744 4.873 -58.310 1.00 86.00 175 ARG A CA 1
ATOM 1346 C C . ARG A 1 175 ? 40.389 4.304 -57.898 1.00 86.00 175 ARG A C 1
ATOM 1348 O O . ARG A 1 175 ? 39.358 4.615 -58.492 1.00 86.00 175 ARG A O 1
ATOM 1355 N N . LEU A 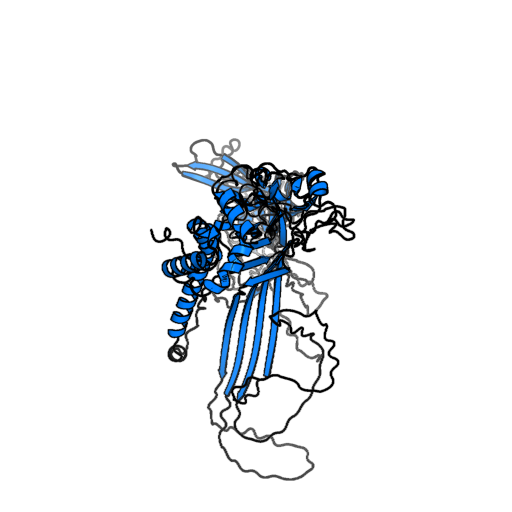1 176 ? 40.418 3.492 -56.848 1.00 87.56 176 LEU A N 1
ATOM 1356 C CA . LEU A 1 176 ? 39.262 3.038 -56.091 1.00 87.56 176 LEU A CA 1
ATOM 1357 C C . LEU A 1 176 ? 38.964 4.063 -54.990 1.00 87.56 176 LEU A C 1
ATOM 1359 O O . LEU A 1 176 ? 39.809 4.324 -54.128 1.00 87.56 176 LEU A O 1
ATOM 1363 N N . THR A 1 177 ? 37.774 4.655 -55.048 1.00 88.56 177 THR A N 1
ATOM 1364 C CA . THR A 1 177 ? 37.342 5.714 -54.131 1.00 88.56 177 THR A CA 1
ATOM 1365 C C . THR A 1 177 ? 36.992 5.140 -52.757 1.00 88.56 177 THR A C 1
ATOM 1367 O O . THR A 1 177 ? 36.396 4.072 -52.649 1.00 88.56 177 THR A O 1
ATOM 1370 N N . ASP A 1 178 ? 37.367 5.876 -51.714 1.00 88.88 178 ASP A N 1
ATOM 1371 C CA . ASP A 1 178 ? 36.959 5.625 -50.332 1.00 88.88 178 ASP A CA 1
ATOM 1372 C C . ASP A 1 178 ? 35.726 6.488 -50.052 1.00 88.88 178 ASP A C 1
ATOM 1374 O O . ASP A 1 178 ? 35.787 7.706 -50.213 1.00 88.88 178 ASP A O 1
ATOM 1378 N N . ALA A 1 179 ? 34.616 5.856 -49.676 1.00 84.12 179 ALA A N 1
ATOM 1379 C CA . ALA A 1 179 ? 33.362 6.506 -49.301 1.00 84.12 179 ALA A CA 1
ATOM 1380 C C . ALA A 1 179 ? 33.346 6.972 -47.829 1.00 84.12 179 ALA A C 1
ATOM 1382 O O . ALA A 1 179 ? 32.353 7.532 -47.358 1.00 84.12 179 ALA A O 1
ATOM 1383 N N . GLY A 1 180 ? 34.416 6.700 -47.077 1.00 83.12 180 GLY A N 1
ATOM 1384 C CA . GLY A 1 180 ? 34.611 7.151 -45.707 1.00 83.12 180 GLY A CA 1
ATOM 1385 C C . GLY A 1 180 ? 35.150 8.584 -45.595 1.00 83.12 180 GLY A C 1
ATOM 1386 O O . GLY A 1 180 ? 35.633 9.165 -46.563 1.00 83.12 180 GLY A O 1
ATOM 1387 N N . PRO A 1 181 ? 35.123 9.163 -44.381 1.00 80.75 181 PRO A N 1
ATOM 1388 C CA . PRO A 1 181 ? 35.504 10.557 -44.140 1.00 80.75 181 PRO A CA 1
ATOM 1389 C C . PRO A 1 181 ? 37.014 10.825 -44.246 1.00 80.75 181 PRO A C 1
ATOM 1391 O O . PRO A 1 181 ? 37.434 11.969 -44.110 1.00 80.75 181 PRO A O 1
ATOM 1394 N N . ARG A 1 182 ? 37.839 9.781 -44.407 1.00 86.25 182 ARG A N 1
ATOM 1395 C CA . ARG A 1 182 ? 39.307 9.877 -44.413 1.00 86.25 182 ARG A CA 1
ATOM 1396 C C . ARG A 1 182 ? 39.917 9.894 -45.813 1.00 86.25 182 ARG A C 1
ATOM 1398 O O . ARG A 1 182 ? 41.124 10.074 -45.914 1.00 86.25 182 ARG A O 1
ATOM 1405 N N . GLU A 1 183 ? 39.108 9.694 -46.854 1.00 86.56 183 GLU A N 1
ATOM 1406 C CA . GLU A 1 183 ? 39.534 9.731 -48.259 1.00 86.56 183 GLU A CA 1
ATOM 1407 C C . GLU A 1 183 ? 40.758 8.840 -48.564 1.00 86.56 183 GLU A C 1
ATOM 1409 O O . GLU A 1 183 ? 41.617 9.183 -49.377 1.00 86.56 183 GLU A O 1
ATOM 1414 N N . ASN A 1 184 ? 40.841 7.658 -47.943 1.00 90.12 184 ASN A N 1
ATOM 1415 C CA . ASN A 1 184 ? 41.929 6.693 -48.132 1.00 90.12 184 ASN A CA 1
ATOM 1416 C C . ASN A 1 184 ? 41.805 5.960 -49.483 1.00 90.12 184 ASN A C 1
ATOM 1418 O O . ASN A 1 184 ? 41.612 4.744 -49.546 1.00 90.12 184 ASN A O 1
ATOM 1422 N N . HIS A 1 185 ? 41.871 6.705 -50.587 1.00 89.94 185 HIS A N 1
ATOM 1423 C CA . HIS A 1 185 ? 41.753 6.187 -51.948 1.00 89.94 185 HIS A CA 1
ATOM 1424 C C . HIS A 1 185 ? 42.897 5.229 -52.292 1.00 89.94 185 HIS A C 1
ATOM 1426 O O . HIS A 1 185 ? 44.058 5.493 -51.981 1.00 89.94 185 HIS A O 1
ATOM 1432 N N . LEU A 1 186 ? 42.581 4.141 -52.998 1.00 88.44 186 LEU A N 1
ATOM 1433 C CA . LEU A 1 186 ? 43.578 3.150 -53.405 1.00 88.44 186 LEU A CA 1
ATOM 1434 C C . LEU A 1 186 ? 43.870 3.243 -54.904 1.00 88.44 186 LEU A C 1
ATOM 1436 O O . LEU A 1 186 ? 42.933 3.206 -55.704 1.00 88.44 186 LEU A O 1
ATOM 1440 N N . PRO A 1 187 ? 45.142 3.321 -55.327 1.00 86.25 187 PRO A N 1
ATOM 1441 C CA . PRO A 1 187 ? 45.483 3.246 -56.740 1.00 86.25 187 PRO A CA 1
ATOM 1442 C C . PRO A 1 187 ? 45.207 1.839 -57.285 1.00 86.25 187 PRO A C 1
ATOM 1444 O O . PRO A 1 187 ? 45.515 0.828 -56.649 1.00 86.25 187 PRO A O 1
ATOM 1447 N N . LEU A 1 188 ? 44.645 1.763 -58.489 1.00 81.50 188 LEU A N 1
ATOM 1448 C CA . LEU A 1 188 ? 44.463 0.505 -59.204 1.00 81.50 188 LEU A CA 1
ATOM 1449 C C . LEU A 1 188 ? 45.791 0.058 -59.827 1.00 81.50 188 LEU A C 1
ATOM 1451 O O . LEU A 1 188 ? 46.591 0.865 -60.299 1.00 81.50 188 LEU A O 1
ATOM 1455 N N . SER A 1 189 ? 46.041 -1.253 -59.842 1.00 72.44 189 SER A N 1
ATOM 1456 C CA . SER A 1 189 ? 47.279 -1.790 -60.412 1.00 72.44 189 SER A CA 1
ATOM 1457 C C . SER A 1 189 ? 47.336 -1.575 -61.927 1.00 72.44 189 SER A C 1
ATOM 1459 O O . SER A 1 189 ? 46.477 -2.053 -62.668 1.00 72.44 189 SER A O 1
ATOM 1461 N N . SER A 1 190 ? 48.410 -0.948 -62.412 1.00 64.56 190 SER A N 1
ATOM 1462 C CA . SER A 1 190 ? 48.683 -0.797 -63.849 1.00 64.56 190 SER A CA 1
ATOM 1463 C C . SER A 1 190 ? 49.132 -2.099 -64.529 1.00 64.56 190 SER A C 1
ATOM 1465 O O . SER A 1 190 ? 49.085 -2.202 -65.753 1.00 64.56 190 SER A O 1
ATOM 1467 N N . ARG A 1 191 ? 49.558 -3.111 -63.753 1.00 61.19 191 ARG A N 1
ATOM 1468 C CA . ARG A 1 191 ? 50.119 -4.380 -64.264 1.00 61.19 191 ARG A CA 1
ATOM 1469 C C . ARG A 1 191 ? 49.063 -5.454 -64.547 1.00 61.19 191 ARG A C 1
ATOM 1471 O O . ARG A 1 191 ? 49.303 -6.330 -65.374 1.00 61.19 191 ARG A O 1
ATOM 1478 N N . ARG A 1 192 ? 47.910 -5.406 -63.872 1.00 63.31 192 ARG A N 1
ATOM 1479 C CA . ARG A 1 192 ? 46.719 -6.230 -64.145 1.00 63.31 192 ARG A CA 1
ATOM 1480 C C . ARG A 1 192 ? 45.479 -5.389 -63.856 1.00 63.31 192 ARG A C 1
ATOM 1482 O O . ARG A 1 192 ? 45.226 -5.068 -62.700 1.00 63.31 192 ARG A O 1
ATOM 1489 N N . LYS A 1 193 ? 44.727 -5.028 -64.899 1.00 64.50 193 LYS A N 1
ATOM 1490 C CA . LYS A 1 193 ? 43.499 -4.237 -64.752 1.00 64.50 193 LYS A CA 1
ATOM 1491 C C . LYS A 1 193 ? 42.429 -5.067 -64.042 1.00 64.50 193 LYS A C 1
ATOM 1493 O O . LYS A 1 193 ? 42.066 -6.135 -64.531 1.00 64.50 193 LYS A O 1
ATOM 1498 N N . SER A 1 194 ? 41.923 -4.565 -62.920 1.00 71.19 194 SER A N 1
ATOM 1499 C CA . SER A 1 194 ? 40.736 -5.112 -62.260 1.00 71.19 194 SER A CA 1
ATOM 1500 C C . SER A 1 194 ? 39.524 -4.979 -63.185 1.00 71.19 194 SER A C 1
ATOM 1502 O O . SER A 1 194 ? 39.292 -3.909 -63.751 1.00 71.19 194 SER A O 1
ATOM 1504 N N . SER A 1 195 ? 38.750 -6.051 -63.349 1.00 77.06 195 SER A N 1
ATOM 1505 C CA . SER A 1 195 ? 37.483 -6.020 -64.081 1.00 77.06 195 SER A CA 1
ATOM 1506 C C . SER A 1 195 ? 36.332 -5.741 -63.119 1.00 77.06 195 SER A C 1
ATOM 1508 O O . SER A 1 195 ? 36.125 -6.503 -62.178 1.00 77.06 195 SER A O 1
ATOM 1510 N N . PHE A 1 196 ? 35.568 -4.681 -63.373 1.00 81.00 196 PHE A N 1
ATOM 1511 C CA . PHE A 1 196 ? 34.336 -4.397 -62.639 1.00 81.00 196 PHE A CA 1
ATOM 1512 C C . PHE A 1 196 ? 33.173 -5.130 -63.311 1.00 81.00 196 PHE A C 1
ATOM 1514 O O . PHE A 1 196 ? 32.957 -4.985 -64.516 1.00 81.00 196 PHE A O 1
ATOM 1521 N N . VAL A 1 197 ? 32.446 -5.931 -62.535 1.00 82.88 197 VAL A N 1
ATOM 1522 C CA . VAL A 1 197 ? 31.290 -6.720 -62.986 1.00 82.88 197 VAL A CA 1
ATOM 1523 C C . VAL A 1 197 ? 30.033 -6.297 -62.229 1.00 82.88 197 VAL A C 1
ATOM 1525 O O . VAL A 1 197 ? 30.112 -5.649 -61.186 1.00 82.88 197 VAL A O 1
ATOM 1528 N N . LEU A 1 198 ? 28.855 -6.646 -62.753 1.00 77.06 198 LEU A N 1
ATOM 1529 C CA . LEU A 1 198 ? 27.602 -6.429 -62.028 1.00 77.06 198 LEU A CA 1
ATOM 1530 C C . LEU A 1 198 ? 27.586 -7.297 -60.766 1.00 77.06 198 LEU A C 1
ATOM 1532 O O . LEU A 1 198 ? 27.674 -8.519 -60.855 1.00 77.06 198 LEU A O 1
ATOM 1536 N N . SER A 1 199 ? 27.447 -6.657 -59.605 1.00 77.12 199 SER A N 1
ATOM 1537 C CA . SER A 1 199 ? 27.421 -7.357 -58.321 1.00 77.12 199 SER A CA 1
ATOM 1538 C C . SER A 1 199 ? 26.228 -8.312 -58.232 1.00 77.12 199 SER A C 1
ATOM 1540 O O . SER A 1 199 ? 25.080 -7.921 -58.456 1.00 77.12 199 SER A O 1
ATOM 1542 N N . THR A 1 200 ? 26.505 -9.567 -57.878 1.00 76.31 200 THR A N 1
ATOM 1543 C CA . THR A 1 200 ? 25.494 -10.589 -57.560 1.00 76.31 200 THR A CA 1
ATOM 1544 C C . THR A 1 200 ? 25.241 -10.716 -56.053 1.00 76.31 200 THR A C 1
ATOM 1546 O O . THR A 1 200 ? 24.359 -11.471 -55.632 1.00 76.31 200 THR A O 1
ATOM 1549 N N . ALA A 1 201 ? 25.980 -9.960 -55.233 1.00 79.00 201 ALA A N 1
ATOM 1550 C CA . ALA A 1 201 ? 25.787 -9.918 -53.791 1.00 79.00 201 ALA A CA 1
ATOM 1551 C C . ALA A 1 201 ? 24.432 -9.265 -53.449 1.00 79.00 201 ALA A C 1
ATOM 1553 O O . ALA A 1 201 ? 24.042 -8.283 -54.087 1.00 79.00 201 ALA A O 1
ATOM 1554 N N . PRO A 1 202 ? 23.698 -9.764 -52.437 1.00 79.75 202 PRO A N 1
ATOM 1555 C CA . PRO A 1 202 ? 22.369 -9.268 -52.080 1.00 79.75 202 PRO A CA 1
ATOM 1556 C C . PRO A 1 202 ? 22.451 -7.980 -51.237 1.00 79.75 202 PRO A C 1
ATOM 1558 O O . PRO A 1 202 ? 21.895 -7.904 -50.145 1.00 79.75 202 PRO A O 1
ATOM 1561 N N . ILE A 1 203 ? 23.185 -6.981 -51.726 1.00 81.12 203 ILE A N 1
ATOM 1562 C CA . ILE A 1 203 ? 23.325 -5.672 -51.087 1.00 81.12 203 ILE A CA 1
ATOM 1563 C C . ILE A 1 203 ? 22.185 -4.781 -51.573 1.00 81.12 203 ILE A C 1
ATOM 1565 O O . ILE A 1 203 ? 22.000 -4.605 -52.779 1.00 81.12 203 ILE A O 1
ATOM 1569 N N . GLY A 1 204 ? 21.430 -4.190 -50.651 1.00 79.81 204 GLY A N 1
ATOM 1570 C CA . GLY A 1 204 ? 20.325 -3.323 -51.028 1.00 79.81 204 GLY A CA 1
ATOM 1571 C C . GLY A 1 204 ? 19.795 -2.427 -49.920 1.00 79.81 204 GLY A C 1
ATOM 1572 O O . GLY A 1 204 ? 20.328 -2.333 -48.815 1.00 79.81 204 GLY A O 1
ATOM 1573 N N . GLU A 1 205 ? 18.697 -1.759 -50.258 1.00 81.44 205 GLU A N 1
ATOM 1574 C CA . GLU A 1 205 ? 17.925 -0.914 -49.347 1.00 81.44 205 GLU A CA 1
ATOM 1575 C C . GLU A 1 205 ? 16.980 -1.724 -48.447 1.00 81.44 205 GLU A C 1
ATOM 1577 O O . GLU A 1 205 ? 16.277 -1.143 -47.620 1.00 81.44 205 GLU A O 1
ATOM 1582 N N . ASP A 1 206 ? 16.979 -3.052 -48.602 1.00 84.25 206 ASP A N 1
ATOM 1583 C CA . ASP A 1 206 ? 16.077 -3.975 -47.928 1.00 84.25 206 ASP A CA 1
ATOM 1584 C C . ASP A 1 206 ? 16.743 -5.315 -47.576 1.00 84.25 206 ASP A C 1
ATOM 1586 O O . ASP A 1 206 ? 17.841 -5.620 -48.043 1.00 84.25 206 ASP A O 1
ATOM 1590 N N . THR A 1 207 ? 16.063 -6.125 -46.759 1.00 83.31 207 THR A N 1
ATOM 1591 C CA . THR A 1 207 ? 16.509 -7.472 -46.374 1.00 83.31 207 THR A CA 1
ATOM 1592 C C . THR A 1 207 ? 16.748 -8.338 -47.620 1.00 83.31 207 THR A C 1
ATOM 1594 O O . THR A 1 207 ? 15.971 -8.250 -48.575 1.00 83.31 207 THR A O 1
ATOM 1597 N N . PRO A 1 208 ? 17.765 -9.223 -47.650 1.00 83.69 208 PRO A N 1
ATOM 1598 C CA . PRO A 1 208 ? 18.190 -9.908 -48.880 1.00 83.69 208 PRO A CA 1
ATOM 1599 C C . PRO A 1 208 ? 17.113 -10.812 -49.506 1.00 83.69 208 PRO A C 1
ATOM 1601 O O . PRO A 1 208 ? 17.196 -11.167 -50.682 1.00 83.69 208 PRO A O 1
ATOM 1604 N N . GLN A 1 209 ? 16.081 -11.189 -48.746 1.00 85.88 209 GLN A N 1
ATOM 1605 C CA . GLN A 1 209 ? 14.940 -11.959 -49.241 1.00 85.88 209 GLN A CA 1
ATOM 1606 C C . GLN A 1 209 ? 13.999 -11.129 -50.123 1.00 85.88 209 GLN A C 1
ATOM 1608 O O . GLN A 1 209 ? 13.318 -11.699 -50.980 1.00 85.88 209 GLN A O 1
ATOM 1613 N N . VAL A 1 210 ? 13.976 -9.803 -49.959 1.00 85.56 210 VAL A N 1
ATOM 1614 C CA . VAL A 1 210 ? 13.129 -8.892 -50.732 1.00 85.56 210 VAL A CA 1
ATOM 1615 C C . VAL A 1 210 ? 13.778 -8.618 -52.084 1.00 85.56 210 VAL A C 1
ATOM 1617 O O . VAL A 1 210 ? 14.911 -8.153 -52.188 1.00 85.56 210 VAL A O 1
ATOM 1620 N N . ARG A 1 211 ? 13.042 -8.910 -53.158 1.00 82.56 211 ARG A N 1
ATOM 1621 C CA . ARG A 1 211 ? 13.497 -8.638 -54.523 1.00 82.56 211 ARG A CA 1
ATOM 1622 C C . ARG A 1 211 ? 13.117 -7.216 -54.923 1.00 82.56 211 ARG A C 1
ATOM 1624 O O . ARG A 1 211 ? 11.929 -6.910 -55.020 1.00 82.56 211 ARG A O 1
ATOM 1631 N N . SER A 1 212 ? 14.108 -6.390 -55.257 1.00 76.38 212 SER A N 1
ATOM 1632 C CA . SER A 1 212 ? 13.859 -5.079 -55.868 1.00 76.38 212 SER A CA 1
ATOM 1633 C C . SER A 1 212 ? 13.153 -5.238 -57.218 1.00 76.38 212 SER A C 1
ATOM 1635 O O . SER A 1 212 ? 13.640 -5.930 -58.115 1.00 76.38 212 SER A O 1
ATOM 1637 N N . ALA A 1 213 ? 12.011 -4.566 -57.381 1.00 75.12 213 ALA A N 1
ATOM 1638 C CA . ALA A 1 213 ? 11.286 -4.537 -58.65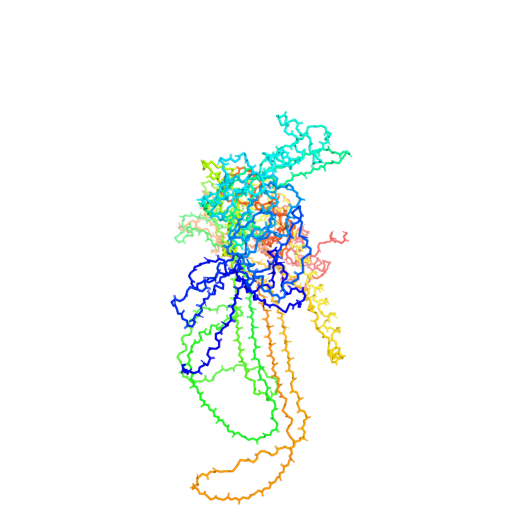0 1.00 75.12 213 ALA A CA 1
ATOM 1639 C C . ALA A 1 213 ? 12.078 -3.819 -59.763 1.00 75.12 213 ALA A C 1
ATOM 1641 O O . ALA A 1 213 ? 11.882 -4.110 -60.941 1.00 75.12 213 ALA A O 1
ATOM 1642 N N . LEU A 1 214 ? 12.991 -2.915 -59.386 1.00 72.00 214 LEU A N 1
ATOM 1643 C CA . LEU A 1 214 ? 13.772 -2.082 -60.305 1.00 72.00 214 LEU A CA 1
ATOM 1644 C C . LEU A 1 214 ? 15.043 -2.783 -60.808 1.00 72.00 214 LEU A C 1
ATOM 1646 O O . LEU A 1 214 ? 15.397 -2.637 -61.973 1.00 72.00 214 LEU A O 1
ATOM 1650 N N . ALA A 1 215 ? 15.712 -3.569 -59.956 1.00 67.88 215 ALA A N 1
ATOM 1651 C CA . ALA A 1 215 ? 17.033 -4.129 -60.261 1.00 67.88 215 ALA A CA 1
ATOM 1652 C C . ALA A 1 215 ? 17.013 -5.330 -61.230 1.00 67.88 215 ALA A C 1
ATOM 1654 O O . ALA A 1 215 ? 18.047 -5.661 -61.795 1.00 67.88 215 ALA A O 1
ATOM 1655 N N . ARG A 1 216 ? 15.862 -5.998 -61.425 1.00 64.38 216 ARG A N 1
ATOM 1656 C CA . ARG A 1 216 ? 15.640 -7.200 -62.276 1.00 64.38 216 ARG A CA 1
ATOM 1657 C C . ARG A 1 216 ? 16.559 -8.419 -62.046 1.00 64.38 216 ARG A C 1
ATOM 1659 O O . ARG A 1 216 ? 16.255 -9.485 -62.577 1.00 64.38 216 ARG A O 1
ATOM 1666 N N . VAL A 1 217 ? 17.611 -8.322 -61.237 1.00 70.38 217 VAL A N 1
ATOM 1667 C CA . VAL A 1 217 ? 18.489 -9.436 -60.852 1.00 70.38 217 VAL A CA 1
ATOM 1668 C C . VAL A 1 217 ? 17.826 -10.244 -59.734 1.00 70.38 217 VAL A C 1
ATOM 1670 O O . VAL A 1 217 ? 17.399 -9.690 -58.721 1.00 70.38 217 VAL A O 1
ATOM 1673 N N . LYS A 1 218 ? 17.711 -11.563 -59.925 1.00 73.94 218 LYS A N 1
ATOM 1674 C CA . LYS A 1 218 ? 17.259 -12.503 -58.891 1.00 73.94 218 LYS A CA 1
ATOM 1675 C C . LYS A 1 218 ? 18.487 -13.098 -58.208 1.00 73.94 218 LYS A C 1
ATOM 1677 O O . LYS A 1 218 ? 19.329 -13.675 -58.889 1.00 73.94 218 LYS A O 1
ATOM 1682 N N . THR A 1 219 ? 18.563 -12.995 -56.886 1.00 75.25 219 THR A N 1
ATOM 1683 C CA . THR A 1 219 ? 19.628 -13.621 -56.090 1.00 75.25 219 THR A CA 1
ATOM 1684 C C . THR A 1 219 ? 19.144 -14.949 -55.491 1.00 75.25 219 THR A C 1
ATOM 1686 O O . THR A 1 219 ? 17.930 -15.168 -55.379 1.00 75.25 219 THR A O 1
ATOM 1689 N N . PRO A 1 220 ? 20.055 -15.842 -55.058 1.00 79.56 220 PRO A N 1
ATOM 1690 C CA . PRO A 1 220 ? 19.690 -17.064 -54.330 1.00 79.56 220 PRO A CA 1
ATOM 1691 C C . PRO A 1 220 ? 18.938 -16.806 -53.014 1.00 79.56 220 PRO A C 1
ATOM 1693 O O . PRO A 1 220 ? 18.253 -17.692 -52.511 1.00 79.56 220 PRO A O 1
ATOM 1696 N N . PHE A 1 221 ? 19.040 -15.591 -52.467 1.00 80.50 221 PHE A N 1
ATOM 1697 C CA . PHE A 1 221 ? 18.382 -15.192 -51.224 1.00 80.50 221 PHE A CA 1
ATOM 1698 C C . PHE A 1 221 ? 16.891 -14.885 -51.411 1.00 80.50 221 PHE A C 1
ATOM 1700 O O . PHE A 1 221 ? 16.129 -14.938 -50.444 1.00 80.50 221 PHE A O 1
ATOM 1707 N N . ASN A 1 222 ? 16.447 -14.587 -52.639 1.00 86.44 222 ASN A N 1
ATOM 1708 C CA . ASN A 1 222 ? 15.048 -14.267 -52.903 1.00 86.44 222 ASN A CA 1
ATOM 1709 C C . ASN A 1 222 ? 14.160 -15.519 -52.843 1.00 86.44 222 ASN A C 1
ATOM 1711 O O . ASN A 1 222 ? 14.399 -16.511 -53.532 1.00 86.44 222 ASN A O 1
ATOM 1715 N N . GLY A 1 223 ? 13.073 -15.432 -52.076 1.00 79.00 223 GLY A N 1
ATOM 1716 C CA . GLY A 1 223 ? 12.065 -16.485 -51.954 1.00 79.00 223 GLY A CA 1
ATOM 1717 C C . GLY A 1 223 ? 10.679 -16.038 -52.412 1.00 79.00 223 GLY A C 1
ATOM 1718 O O . GLY A 1 223 ? 10.403 -14.849 -52.557 1.00 79.00 223 GLY A O 1
ATOM 1719 N N . THR A 1 224 ? 9.790 -17.005 -52.619 1.00 85.75 224 THR A N 1
ATOM 1720 C CA . THR A 1 224 ? 8.350 -16.763 -52.759 1.00 85.75 224 THR A CA 1
ATOM 1721 C C . THR A 1 224 ? 7.666 -16.928 -51.407 1.00 85.75 224 THR A C 1
ATOM 1723 O O . THR A 1 224 ? 8.066 -17.767 -50.597 1.00 85.75 224 THR A O 1
ATOM 1726 N N . ILE A 1 225 ? 6.623 -16.140 -51.176 1.00 89.00 225 ILE A N 1
ATOM 1727 C CA . ILE A 1 225 ? 5.812 -16.164 -49.955 1.00 89.00 225 ILE A CA 1
ATOM 1728 C C . ILE A 1 225 ? 4.345 -16.406 -50.311 1.00 89.00 225 ILE A C 1
ATOM 1730 O O . ILE A 1 225 ? 3.929 -16.170 -51.447 1.00 89.00 225 ILE A O 1
ATOM 1734 N N . GLN A 1 226 ? 3.567 -16.878 -49.340 1.00 91.19 226 GLN A N 1
ATOM 1735 C CA . GLN A 1 226 ? 2.118 -17.001 -49.445 1.00 91.19 226 GLN A CA 1
ATOM 1736 C C . GLN A 1 226 ? 1.473 -15.711 -48.929 1.00 91.19 226 GLN A C 1
ATOM 1738 O O . GLN A 1 226 ? 1.679 -15.318 -47.781 1.00 91.19 226 GLN A O 1
ATOM 1743 N N . GLY A 1 227 ? 0.670 -15.066 -49.775 1.00 85.56 227 GLY A N 1
ATOM 1744 C CA . GLY A 1 227 ? -0.053 -13.849 -49.412 1.00 85.56 227 GLY A CA 1
ATOM 1745 C C . GLY A 1 227 ? 0.822 -12.594 -49.349 1.00 85.56 227 GLY A C 1
ATOM 1746 O O . GLY A 1 227 ? 1.906 -12.526 -49.929 1.00 85.56 227 GLY A O 1
ATOM 1747 N N . ARG A 1 228 ? 0.298 -11.563 -48.681 1.00 88.69 228 ARG A N 1
ATOM 1748 C CA . ARG A 1 228 ? 0.968 -10.268 -48.510 1.00 88.69 228 ARG A CA 1
ATOM 1749 C C . ARG A 1 228 ? 1.851 -10.302 -47.255 1.00 88.69 228 ARG A C 1
ATOM 1751 O O . ARG A 1 228 ? 1.362 -10.758 -46.222 1.00 88.69 228 ARG A O 1
ATOM 1758 N N . PRO A 1 229 ? 3.107 -9.828 -47.313 1.00 90.44 229 PRO A N 1
ATOM 1759 C CA . PRO A 1 229 ? 3.929 -9.695 -46.118 1.00 90.44 229 PRO A CA 1
ATOM 1760 C C . PRO A 1 229 ? 3.454 -8.497 -45.281 1.00 90.44 229 PRO A C 1
ATOM 1762 O O . PRO A 1 229 ? 3.035 -7.482 -45.838 1.00 90.44 229 PRO A O 1
ATOM 1765 N N . GLY A 1 230 ? 3.543 -8.603 -43.957 1.00 90.31 230 GLY A N 1
ATOM 1766 C CA . GLY A 1 230 ? 3.491 -7.461 -43.048 1.00 90.31 230 GLY A CA 1
ATOM 1767 C C . GLY A 1 230 ? 4.885 -6.864 -42.888 1.00 90.31 230 GLY A C 1
ATOM 1768 O O . GLY A 1 230 ? 5.861 -7.610 -42.795 1.00 90.31 230 GLY A O 1
ATOM 1769 N N . VAL A 1 231 ? 4.986 -5.539 -42.871 1.00 91.06 231 VAL A N 1
ATOM 1770 C CA . VAL A 1 231 ? 6.252 -4.809 -42.749 1.00 91.06 231 VAL A CA 1
ATOM 1771 C C . VAL A 1 231 ? 6.090 -3.780 -41.649 1.00 91.06 231 VAL A C 1
ATOM 1773 O O . VAL A 1 231 ? 5.163 -2.982 -41.729 1.00 91.06 231 VAL A O 1
ATOM 1776 N N . GLU A 1 232 ? 6.977 -3.800 -40.659 1.00 86.44 232 GLU A N 1
ATOM 1777 C CA . GLU A 1 232 ? 6.935 -2.863 -39.534 1.00 86.44 232 GLU A CA 1
ATOM 1778 C C . GLU A 1 232 ? 8.342 -2.351 -39.226 1.00 86.44 232 GLU A C 1
ATOM 1780 O O . GLU A 1 232 ? 9.331 -3.077 -39.382 1.00 86.44 232 GLU A O 1
ATOM 1785 N N . GLU A 1 233 ? 8.440 -1.100 -38.783 1.00 87.62 233 GLU A N 1
ATOM 1786 C CA . GLU A 1 233 ? 9.691 -0.511 -38.319 1.00 87.62 233 GLU A CA 1
ATOM 1787 C C . GLU A 1 233 ? 9.641 -0.278 -36.811 1.00 87.62 233 GLU A C 1
ATOM 1789 O O . GLU A 1 233 ? 8.631 0.145 -36.260 1.00 87.62 233 GLU A O 1
ATOM 1794 N N . TYR A 1 234 ? 10.741 -0.566 -36.126 1.00 83.44 234 TYR A N 1
ATOM 1795 C CA . TYR A 1 234 ? 10.827 -0.502 -34.677 1.00 83.44 234 TYR A CA 1
ATOM 1796 C C . TYR A 1 234 ? 12.188 0.022 -34.239 1.00 83.44 234 TYR A C 1
ATOM 1798 O O . TYR A 1 234 ? 13.225 -0.259 -34.848 1.00 83.44 234 TYR A O 1
ATOM 1806 N N . ALA A 1 235 ? 12.187 0.769 -33.142 1.00 78.62 235 ALA A N 1
ATOM 1807 C CA . ALA A 1 235 ? 13.412 1.199 -32.504 1.00 78.62 235 ALA A CA 1
ATOM 1808 C C . ALA A 1 235 ? 13.965 0.089 -31.602 1.00 78.62 235 ALA A C 1
ATOM 1810 O O . ALA A 1 235 ? 13.221 -0.631 -30.937 1.00 78.62 235 ALA A O 1
ATOM 1811 N N . ALA A 1 236 ? 15.286 -0.037 -31.558 1.00 73.25 236 ALA A N 1
ATOM 1812 C CA . ALA A 1 236 ? 15.983 -0.913 -30.631 1.00 73.25 236 ALA A CA 1
ATOM 1813 C C . ALA A 1 236 ? 17.116 -0.146 -29.949 1.00 73.25 236 ALA A C 1
ATOM 1815 O O . ALA A 1 236 ? 17.816 0.640 -30.591 1.00 73.25 236 ALA A O 1
ATOM 1816 N N . ILE A 1 237 ? 17.300 -0.389 -28.652 1.00 74.62 237 ILE A N 1
ATOM 1817 C CA . ILE A 1 237 ? 18.489 0.040 -27.914 1.00 74.62 237 ILE A CA 1
ATOM 1818 C C . ILE A 1 237 ? 19.464 -1.134 -27.903 1.00 74.62 237 ILE A C 1
ATOM 1820 O O . ILE A 1 237 ? 19.122 -2.248 -27.510 1.00 74.62 237 ILE A O 1
ATOM 1824 N N . GLU A 1 238 ? 20.678 -0.880 -28.363 1.00 75.31 238 GLU A N 1
ATOM 1825 C CA . GLU A 1 238 ? 21.797 -1.810 -28.377 1.00 75.31 238 GLU A CA 1
ATOM 1826 C C . GLU A 1 238 ? 22.937 -1.236 -27.527 1.00 75.31 238 GLU A C 1
ATOM 1828 O O . GLU A 1 238 ? 22.950 -0.055 -27.188 1.00 75.31 238 GLU A O 1
ATOM 1833 N N . ARG A 1 239 ? 23.916 -2.070 -27.175 1.00 72.62 239 ARG A N 1
ATOM 1834 C CA . ARG A 1 239 ? 25.168 -1.606 -26.563 1.00 72.62 239 ARG A CA 1
ATOM 1835 C C . ARG A 1 239 ? 26.306 -1.813 -27.539 1.00 72.62 239 ARG A C 1
ATOM 1837 O O . ARG A 1 239 ? 26.461 -2.932 -28.032 1.00 72.62 239 ARG A O 1
ATOM 1844 N N . ASP A 1 240 ? 27.124 -0.799 -27.772 1.00 67.44 240 ASP A N 1
ATOM 1845 C CA . ASP A 1 240 ? 28.333 -0.934 -28.584 1.00 67.44 240 ASP A CA 1
ATOM 1846 C C . ASP A 1 240 ? 29.450 -1.706 -27.847 1.00 67.44 240 ASP A C 1
ATOM 1848 O O . ASP A 1 240 ? 29.265 -2.177 -26.720 1.00 67.44 240 ASP A O 1
ATOM 1852 N N . SER A 1 241 ? 30.599 -1.907 -28.498 1.00 64.25 241 SER A N 1
ATOM 1853 C CA . SER A 1 241 ? 31.772 -2.595 -27.927 1.00 64.25 241 SER A CA 1
ATOM 1854 C C . SER A 1 241 ? 32.389 -1.889 -26.718 1.00 64.25 241 SER A C 1
ATOM 1856 O O . SER A 1 241 ? 33.105 -2.537 -25.967 1.00 64.25 241 SER A O 1
ATOM 1858 N N . ARG A 1 242 ? 32.060 -0.615 -26.469 1.00 64.38 242 ARG A N 1
ATOM 1859 C CA . ARG A 1 242 ? 32.485 0.142 -25.280 1.00 64.38 242 ARG A CA 1
ATOM 1860 C C . ARG A 1 242 ? 31.454 0.107 -24.150 1.00 64.38 242 ARG A C 1
ATOM 1862 O O . ARG A 1 242 ? 31.683 0.681 -23.094 1.00 64.38 242 ARG A O 1
ATOM 1869 N N . GLY A 1 243 ? 30.314 -0.554 -24.363 1.00 60.81 243 GLY A N 1
ATOM 1870 C CA . GLY A 1 243 ? 29.212 -0.617 -23.404 1.00 60.81 243 GLY A CA 1
ATOM 1871 C C . GLY A 1 243 ? 28.260 0.581 -23.466 1.00 60.81 243 GLY A C 1
ATOM 1872 O O . GLY A 1 243 ? 27.266 0.588 -22.737 1.00 60.81 243 GLY A O 1
ATOM 1873 N N . GLN A 1 244 ? 28.497 1.545 -24.362 1.00 66.94 244 GLN A N 1
ATOM 1874 C CA . GLN A 1 244 ? 27.639 2.710 -24.534 1.00 66.94 244 GLN A CA 1
ATOM 1875 C C . GLN A 1 244 ? 26.311 2.297 -25.173 1.00 66.94 244 GLN A C 1
ATOM 1877 O O . GLN A 1 244 ? 26.265 1.491 -26.108 1.00 66.94 244 GLN A O 1
ATOM 1882 N N . GLN A 1 245 ? 25.212 2.851 -24.661 1.00 71.19 245 GLN A N 1
ATOM 1883 C CA . GLN A 1 245 ? 23.892 2.649 -25.247 1.00 71.19 245 GLN A CA 1
ATOM 1884 C C . GLN A 1 245 ? 23.796 3.408 -26.572 1.00 71.19 245 GLN A C 1
ATOM 1886 O O . GLN A 1 245 ? 23.994 4.619 -26.631 1.00 71.19 245 GLN A O 1
ATOM 1891 N N . VAL A 1 246 ? 23.468 2.685 -27.636 1.00 74.94 246 VAL A N 1
ATOM 1892 C CA . VAL A 1 246 ? 23.216 3.224 -28.973 1.00 74.94 246 VAL A CA 1
ATOM 1893 C C . VAL A 1 246 ? 21.822 2.805 -29.410 1.00 74.94 246 VAL A C 1
ATOM 1895 O O . VAL A 1 246 ? 21.359 1.722 -29.060 1.00 74.94 246 VAL A O 1
ATOM 1898 N N . SER A 1 247 ? 21.132 3.642 -30.180 1.00 80.38 247 SER A N 1
ATOM 1899 C CA . SER A 1 247 ? 19.800 3.303 -30.674 1.00 80.38 247 SER A CA 1
ATOM 1900 C C . SER A 1 247 ? 19.775 3.206 -32.197 1.00 80.38 247 SER A C 1
ATOM 1902 O O . SER A 1 247 ? 20.452 3.945 -32.917 1.00 80.38 247 SER A O 1
ATOM 1904 N N . VAL A 1 248 ? 19.014 2.241 -32.704 1.00 83.88 248 VAL A N 1
ATOM 1905 C CA . VAL A 1 248 ? 18.899 1.941 -34.132 1.00 83.88 248 VAL A CA 1
ATOM 1906 C C . VAL A 1 248 ? 17.442 1.732 -34.512 1.00 83.88 248 VAL A C 1
ATOM 1908 O O . VAL A 1 248 ? 16.679 1.109 -33.776 1.00 83.88 248 VAL A O 1
ATOM 1911 N N . MET A 1 249 ? 17.070 2.231 -35.687 1.00 86.50 249 MET A N 1
ATOM 1912 C CA . MET A 1 249 ? 15.779 1.955 -36.303 1.00 86.50 249 MET A CA 1
ATOM 1913 C C . MET A 1 249 ? 15.929 0.732 -37.197 1.00 86.50 249 MET A C 1
ATOM 1915 O O . MET A 1 249 ? 16.801 0.695 -38.076 1.00 86.50 249 MET A O 1
ATOM 1919 N N . LYS A 1 250 ? 15.094 -0.275 -36.968 1.00 84.94 250 LYS A N 1
ATOM 1920 C CA . LYS A 1 250 ? 15.121 -1.549 -37.678 1.00 84.94 250 LYS A CA 1
ATOM 1921 C C . LYS A 1 250 ? 13.790 -1.813 -38.350 1.00 84.94 250 LYS A C 1
ATOM 1923 O O . LYS A 1 250 ? 12.760 -1.338 -37.896 1.00 84.94 250 LYS A O 1
ATOM 1928 N N . ARG A 1 251 ? 13.815 -2.623 -39.399 1.00 86.69 251 ARG A N 1
ATOM 1929 C CA . ARG A 1 251 ? 12.620 -3.144 -40.060 1.00 86.69 251 ARG A CA 1
ATOM 1930 C C . ARG A 1 251 ? 12.508 -4.639 -39.835 1.00 86.69 251 ARG A C 1
ATOM 1932 O O . ARG A 1 251 ? 13.520 -5.353 -39.819 1.00 86.69 251 ARG A O 1
ATOM 1939 N N . CYS A 1 252 ? 11.280 -5.111 -39.680 1.00 84.62 252 CYS A N 1
ATOM 1940 C CA . CYS A 1 252 ? 10.951 -6.521 -39.736 1.00 84.62 252 CYS A CA 1
ATOM 1941 C C . CYS A 1 252 ? 9.896 -6.814 -40.805 1.00 84.62 252 CYS A C 1
ATOM 1943 O O . CYS A 1 252 ? 9.110 -5.957 -41.207 1.00 84.62 252 CYS A O 1
ATOM 1945 N N . TYR A 1 253 ? 9.911 -8.061 -41.258 1.00 88.56 253 TYR A N 1
ATOM 1946 C CA . TYR A 1 253 ? 8.971 -8.632 -42.204 1.00 88.56 253 TYR A CA 1
ATOM 1947 C C . TYR A 1 253 ? 8.313 -9.841 -41.571 1.00 88.56 253 TYR A C 1
ATOM 1949 O O . TYR A 1 253 ? 9.004 -10.731 -41.080 1.00 88.56 253 TYR A O 1
ATOM 1957 N N . THR A 1 254 ? 6.993 -9.911 -41.640 1.00 90.38 254 THR A N 1
ATOM 1958 C CA . THR A 1 254 ? 6.211 -11.079 -41.239 1.00 90.38 254 THR A CA 1
ATOM 1959 C C . THR A 1 254 ? 5.517 -11.649 -42.467 1.00 90.38 254 THR A C 1
ATOM 1961 O O . THR A 1 254 ? 4.974 -10.912 -43.286 1.00 90.38 254 THR A O 1
ATOM 1964 N N . PHE A 1 255 ? 5.578 -12.960 -42.667 1.00 90.50 255 PHE A N 1
ATOM 1965 C CA . PHE A 1 255 ? 4.978 -13.600 -43.840 1.00 90.50 255 PHE A CA 1
ATOM 1966 C C . PHE A 1 255 ? 4.714 -15.077 -43.582 1.00 90.50 255 PHE A C 1
ATOM 1968 O O . PHE A 1 255 ? 5.301 -15.683 -42.689 1.00 90.50 255 PHE A O 1
ATOM 1975 N N . THR A 1 256 ? 3.857 -15.675 -44.406 1.00 89.31 256 THR A N 1
ATOM 1976 C CA . THR A 1 256 ? 3.597 -17.116 -44.362 1.00 89.31 256 THR A CA 1
ATOM 1977 C C . THR A 1 256 ? 4.339 -17.801 -45.501 1.00 89.31 256 THR A C 1
ATOM 1979 O O . THR A 1 256 ? 4.334 -17.326 -46.640 1.00 89.31 256 THR A O 1
ATOM 1982 N N . ARG A 1 257 ? 5.005 -18.915 -45.206 1.00 87.06 257 ARG A N 1
ATOM 1983 C CA . ARG A 1 257 ? 5.634 -19.775 -46.209 1.00 87.06 257 ARG A CA 1
ATOM 1984 C C . ARG A 1 257 ? 5.470 -21.230 -45.795 1.00 87.06 257 ARG A C 1
ATOM 1986 O O . ARG A 1 257 ? 5.839 -21.600 -44.682 1.00 87.06 257 ARG A O 1
ATOM 1993 N N . ASP A 1 258 ? 4.935 -22.032 -46.709 1.00 87.81 258 ASP A N 1
ATOM 1994 C CA . ASP A 1 258 ? 4.619 -23.448 -46.502 1.00 87.81 258 ASP A CA 1
ATOM 1995 C C . ASP A 1 258 ? 3.651 -23.668 -45.319 1.00 87.81 258 ASP A C 1
ATOM 1997 O O . ASP A 1 258 ? 3.805 -24.599 -44.538 1.00 87.81 258 ASP A O 1
ATOM 2001 N N . GLY A 1 259 ? 2.679 -22.764 -45.140 1.00 86.88 259 GLY A N 1
ATOM 2002 C CA . GLY A 1 259 ? 1.714 -22.803 -44.031 1.00 86.88 259 GLY A CA 1
ATOM 2003 C C . GLY A 1 259 ? 2.269 -22.353 -42.673 1.00 86.88 259 GLY A C 1
ATOM 2004 O O . GLY A 1 259 ? 1.527 -22.325 -41.697 1.00 86.88 259 GLY A O 1
ATOM 2005 N N . VAL A 1 260 ? 3.546 -21.965 -42.601 1.00 90.50 260 VAL A N 1
ATOM 2006 C CA . VAL A 1 260 ? 4.205 -21.521 -41.365 1.00 90.50 260 VAL A CA 1
ATOM 2007 C C . VAL A 1 260 ? 4.404 -20.009 -41.387 1.00 90.50 260 VAL A C 1
ATOM 2009 O O . VAL A 1 260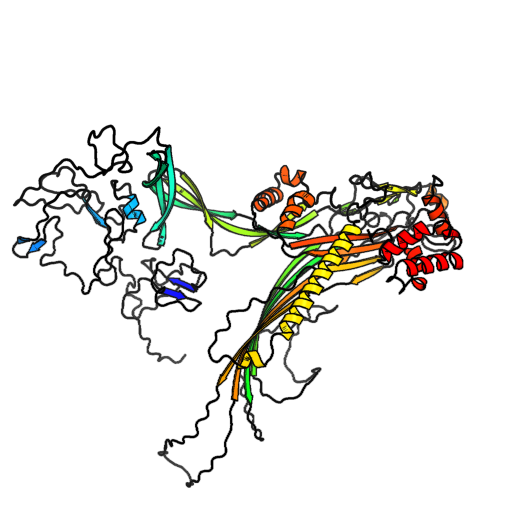 ? 4.976 -19.466 -42.337 1.00 90.50 260 VAL A O 1
ATOM 2012 N N . TRP A 1 261 ? 3.968 -19.334 -40.323 1.00 90.12 261 TRP A N 1
ATOM 2013 C CA . TRP A 1 261 ? 4.259 -17.919 -40.091 1.00 90.12 261 TRP A CA 1
ATOM 2014 C C . TRP A 1 261 ? 5.735 -17.732 -39.718 1.00 90.12 261 TRP A C 1
ATOM 2016 O O . TRP A 1 261 ? 6.262 -18.434 -38.855 1.00 90.12 261 TRP A O 1
ATOM 2026 N N . ARG A 1 262 ? 6.420 -16.803 -40.387 1.00 84.12 262 ARG A N 1
ATOM 2027 C CA . ARG A 1 262 ? 7.845 -16.504 -40.202 1.00 84.12 262 ARG A CA 1
ATOM 2028 C C . ARG A 1 262 ? 8.050 -15.004 -40.037 1.00 84.12 262 ARG A C 1
ATOM 2030 O O . ARG A 1 262 ? 7.347 -14.205 -40.654 1.00 84.12 262 ARG A O 1
ATOM 2037 N N . ILE A 1 263 ? 9.064 -14.645 -39.252 1.00 85.19 263 ILE A N 1
ATOM 2038 C CA . ILE A 1 263 ? 9.534 -13.272 -39.078 1.00 85.19 263 ILE A CA 1
ATOM 2039 C C . ILE A 1 263 ? 11.002 -13.158 -39.496 1.00 85.19 263 ILE A C 1
ATOM 2041 O O . ILE A 1 263 ? 11.825 -14.007 -39.158 1.00 85.19 263 ILE A O 1
ATOM 2045 N N . ILE A 1 264 ? 11.325 -12.102 -40.237 1.00 80.81 264 ILE A N 1
ATOM 2046 C CA . ILE A 1 264 ? 12.693 -11.651 -40.497 1.00 80.81 264 ILE A CA 1
ATOM 2047 C C . ILE A 1 264 ? 12.841 -10.302 -39.807 1.00 80.81 264 ILE A C 1
ATOM 2049 O O . ILE A 1 264 ? 12.089 -9.381 -40.101 1.00 80.81 264 ILE A O 1
ATOM 2053 N N . SER A 1 265 ? 13.796 -10.174 -38.896 1.00 82.00 265 SER A N 1
ATOM 2054 C CA . SER A 1 265 ? 14.067 -8.940 -38.152 1.00 82.00 265 SER A CA 1
ATOM 2055 C C . SER A 1 265 ? 15.554 -8.614 -38.185 1.00 82.00 265 SER A C 1
ATOM 2057 O O . SER A 1 265 ? 16.371 -9.510 -38.383 1.00 82.00 265 SER A O 1
ATOM 2059 N N . GLY A 1 266 ? 15.916 -7.361 -37.911 1.00 72.81 266 GLY A N 1
ATOM 2060 C CA . GLY A 1 266 ? 17.322 -6.963 -37.793 1.00 72.81 266 GLY A CA 1
ATOM 2061 C C . GLY A 1 266 ? 17.843 -6.096 -38.934 1.00 72.81 266 GLY A C 1
ATOM 2062 O O . GLY A 1 266 ? 18.983 -5.655 -38.862 1.00 72.81 266 GLY A O 1
ATOM 2063 N N . PHE A 1 267 ? 17.042 -5.806 -39.963 1.00 83.75 267 PHE A N 1
ATOM 2064 C CA . PHE A 1 267 ? 17.491 -4.941 -41.052 1.00 83.75 267 PHE A CA 1
ATOM 2065 C C . PHE A 1 267 ? 17.554 -3.482 -40.582 1.00 83.75 267 PHE A C 1
ATOM 2067 O O . PHE A 1 267 ? 16.519 -2.905 -40.248 1.00 83.75 267 PHE A O 1
ATOM 2074 N N . LYS A 1 268 ? 18.748 -2.878 -40.534 1.00 86.19 268 LYS A N 1
ATOM 2075 C CA . LYS A 1 268 ? 18.913 -1.481 -40.106 1.00 86.19 268 LYS A CA 1
ATOM 2076 C C . LYS A 1 268 ? 18.410 -0.525 -41.188 1.00 86.19 268 LYS A C 1
ATOM 2078 O O . LYS A 1 268 ? 18.921 -0.513 -42.306 1.00 86.19 268 LYS A O 1
ATOM 2083 N N . VAL A 1 269 ? 17.455 0.325 -40.824 1.00 87.44 269 VAL A N 1
ATOM 2084 C CA . VAL A 1 269 ? 16.915 1.382 -41.696 1.00 87.44 269 VAL A CA 1
ATOM 2085 C C . VAL A 1 269 ? 17.558 2.731 -41.387 1.00 87.44 269 VAL A C 1
ATOM 2087 O O . VAL A 1 269 ? 17.781 3.526 -42.296 1.00 87.44 269 VAL A O 1
ATOM 2090 N N . GLY A 1 270 ? 17.925 2.972 -40.125 1.00 83.56 270 GLY A N 1
ATOM 2091 C CA . GLY A 1 270 ? 18.552 4.223 -39.710 1.00 83.56 270 GLY A CA 1
ATOM 2092 C C . GLY A 1 270 ? 19.178 4.165 -38.320 1.00 83.56 270 GLY A C 1
ATOM 2093 O O . GLY A 1 270 ? 19.024 3.193 -37.578 1.00 83.56 270 GLY A O 1
ATOM 2094 N N . SER A 1 271 ? 19.910 5.221 -37.978 1.00 86.19 271 SER A N 1
ATOM 2095 C CA . SER A 1 271 ? 20.453 5.440 -36.635 1.00 86.19 271 SER A CA 1
ATOM 2096 C C . SER A 1 271 ? 19.525 6.360 -35.840 1.00 86.19 271 SER A C 1
ATOM 2098 O O . SER A 1 271 ? 18.962 7.304 -36.404 1.00 86.19 271 SER A O 1
ATOM 2100 N N . LEU A 1 272 ? 19.392 6.100 -34.541 1.00 86.00 272 LEU A N 1
ATOM 2101 C CA . LEU A 1 272 ? 18.604 6.910 -33.619 1.00 86.00 272 LEU A CA 1
ATOM 2102 C C . LEU A 1 272 ? 19.517 7.549 -32.563 1.00 86.00 272 LEU A C 1
ATOM 2104 O O . LEU A 1 272 ? 20.444 6.914 -32.061 1.00 86.00 272 LEU A O 1
ATOM 2108 N N . LYS A 1 273 ? 19.249 8.810 -32.227 1.00 85.44 273 LYS A N 1
ATOM 2109 C CA . LYS A 1 273 ? 19.805 9.508 -31.068 1.00 85.44 273 LYS A CA 1
ATOM 2110 C C . LYS A 1 273 ? 18.965 9.149 -29.843 1.00 85.44 273 LYS A C 1
ATOM 2112 O O . LYS A 1 273 ? 17.736 9.185 -29.909 1.00 85.44 273 LYS A O 1
ATOM 2117 N N . LEU A 1 274 ? 19.644 8.797 -28.757 1.00 81.75 274 LEU A N 1
ATOM 2118 C CA . LEU A 1 274 ? 19.054 8.548 -27.446 1.00 81.75 274 LEU A CA 1
ATOM 2119 C C . LEU A 1 274 ? 19.190 9.838 -26.626 1.00 81.75 274 LEU A C 1
ATOM 2121 O O . LEU A 1 274 ? 20.305 10.220 -26.280 1.00 81.75 274 LEU A O 1
ATOM 2125 N N . GLU A 1 275 ? 18.084 10.528 -26.361 1.00 82.56 275 GLU A N 1
ATOM 2126 C CA . GLU A 1 275 ? 18.069 11.772 -25.582 1.00 82.56 275 GLU A CA 1
ATOM 2127 C C . GLU A 1 275 ? 17.348 11.536 -24.256 1.00 82.56 275 GLU A C 1
ATOM 2129 O O . GLU A 1 275 ? 16.198 11.098 -24.249 1.00 82.56 275 GLU A O 1
ATOM 2134 N N . TRP A 1 276 ? 18.013 11.795 -23.130 1.00 81.69 276 TRP A N 1
ATOM 2135 C CA . TRP A 1 276 ? 17.376 11.703 -21.816 1.00 81.69 276 TRP A CA 1
ATOM 2136 C C . TRP A 1 276 ? 16.381 12.852 -21.643 1.00 81.69 276 TRP A C 1
ATOM 2138 O O . TRP A 1 276 ? 16.723 14.011 -21.869 1.00 81.69 276 TRP A O 1
ATOM 2148 N N . VAL A 1 277 ? 15.147 12.526 -21.263 1.00 81.19 277 VAL A N 1
ATOM 2149 C CA . VAL A 1 277 ? 14.052 13.497 -21.114 1.00 81.19 277 VAL A CA 1
ATOM 2150 C C . VAL A 1 277 ? 13.764 13.779 -19.645 1.00 81.19 277 VAL A C 1
ATOM 2152 O O . VAL A 1 277 ? 13.426 14.905 -19.288 1.00 81.19 277 VAL A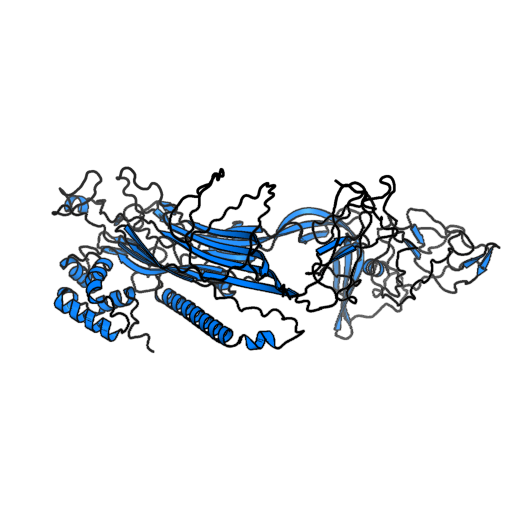 O 1
ATOM 2155 N N . GLY A 1 278 ? 13.856 12.758 -18.795 1.00 67.88 278 GLY A N 1
ATOM 2156 C CA . GLY A 1 278 ? 13.518 12.870 -17.383 1.00 67.88 278 GLY A CA 1
ATOM 2157 C C . GLY A 1 278 ? 13.359 11.514 -16.710 1.00 67.88 278 GLY A C 1
ATOM 2158 O O . GLY A 1 278 ? 13.567 10.471 -17.326 1.00 67.88 278 GLY A O 1
ATOM 2159 N N . GLN A 1 279 ? 12.938 11.541 -15.450 1.00 69.38 279 GLN A N 1
ATOM 2160 C CA . GLN A 1 279 ? 12.619 10.352 -14.663 1.00 69.38 279 GLN A CA 1
ATOM 2161 C C . GLN A 1 279 ? 11.114 10.213 -14.470 1.00 69.38 279 GLN A C 1
ATOM 2163 O O . GLN A 1 279 ? 10.392 11.200 -14.331 1.00 69.38 279 GLN A O 1
ATOM 2168 N N . VAL A 1 280 ? 10.645 8.970 -14.451 1.00 62.22 280 VAL A N 1
ATOM 2169 C CA . VAL A 1 280 ? 9.247 8.617 -14.217 1.00 62.22 280 VAL A CA 1
ATOM 2170 C C . VAL A 1 280 ? 9.200 7.467 -13.218 1.00 62.22 280 VAL A C 1
ATOM 2172 O O . VAL A 1 280 ? 9.892 6.463 -13.382 1.00 62.22 280 VAL A O 1
ATOM 2175 N N . GLN A 1 281 ? 8.357 7.584 -12.194 1.00 62.34 281 GLN A N 1
ATOM 2176 C CA . GLN A 1 281 ? 8.027 6.449 -11.336 1.00 62.34 281 GLN A CA 1
ATOM 2177 C C . GLN A 1 281 ? 7.082 5.522 -12.095 1.00 62.34 281 GLN A C 1
ATOM 2179 O O . GLN A 1 281 ? 6.043 5.956 -12.597 1.00 62.34 281 GLN A O 1
ATOM 2184 N N . SER A 1 282 ? 7.428 4.244 -12.207 1.00 62.06 282 SER A N 1
ATOM 2185 C CA . SER A 1 282 ? 6.586 3.279 -12.907 1.00 62.06 282 SER A CA 1
ATOM 2186 C C . SER A 1 282 ? 6.354 2.024 -12.072 1.00 62.06 282 SER A C 1
ATOM 2188 O O . SER A 1 282 ? 7.193 1.637 -11.260 1.00 62.06 282 SER A O 1
ATOM 2190 N N . ARG A 1 283 ? 5.204 1.383 -12.319 1.00 62.44 283 ARG A N 1
ATOM 2191 C CA . ARG A 1 283 ? 4.784 0.103 -11.724 1.00 62.44 283 ARG A CA 1
ATOM 2192 C C . ARG A 1 283 ? 4.734 0.123 -10.186 1.00 62.44 283 ARG A C 1
ATOM 2194 O O . ARG A 1 283 ? 5.500 -0.600 -9.549 1.00 62.44 283 ARG A O 1
ATOM 2201 N N . PRO A 1 284 ? 3.829 0.914 -9.574 1.00 71.44 284 PRO A N 1
ATOM 2202 C CA . PRO A 1 284 ? 3.577 0.784 -8.143 1.00 71.44 284 PRO A CA 1
ATOM 2203 C C . PRO A 1 284 ? 3.104 -0.643 -7.842 1.00 71.44 284 PRO A C 1
ATOM 2205 O O . PRO A 1 284 ? 2.108 -1.103 -8.392 1.00 71.44 284 PRO A O 1
ATOM 2208 N N . THR A 1 285 ? 3.839 -1.344 -6.988 1.00 78.69 285 THR A N 1
ATOM 2209 C CA . THR A 1 285 ? 3.505 -2.687 -6.508 1.00 78.69 285 THR A CA 1
ATOM 2210 C C . THR A 1 285 ? 2.827 -2.557 -5.153 1.00 78.69 285 THR A C 1
ATOM 2212 O O . THR A 1 285 ? 3.370 -1.904 -4.263 1.00 78.69 285 THR A O 1
ATOM 2215 N N . LEU A 1 286 ? 1.644 -3.149 -4.984 1.00 81.75 286 LEU A N 1
ATOM 2216 C CA . LEU A 1 286 ? 0.924 -3.124 -3.709 1.00 81.75 286 LEU A CA 1
ATOM 2217 C C . LEU A 1 286 ? 1.607 -4.066 -2.705 1.00 81.75 286 LEU A C 1
ATOM 2219 O O . LEU A 1 286 ? 1.610 -5.278 -2.910 1.00 81.75 286 LEU A O 1
ATOM 2223 N N . ILE A 1 287 ? 2.172 -3.504 -1.632 1.00 81.88 287 ILE A N 1
ATOM 2224 C CA . ILE A 1 287 ? 2.877 -4.263 -0.585 1.00 81.88 287 ILE A CA 1
ATOM 2225 C C . ILE A 1 287 ? 1.966 -4.561 0.605 1.00 81.88 287 ILE A C 1
ATOM 2227 O O . ILE A 1 287 ? 2.079 -5.618 1.219 1.00 81.88 287 ILE A O 1
ATOM 2231 N N . GLY A 1 288 ? 1.042 -3.657 0.924 1.00 84.94 288 GLY A N 1
ATOM 2232 C CA . GLY A 1 288 ? 0.090 -3.868 2.006 1.00 84.94 288 GLY A CA 1
ATOM 2233 C C . GLY A 1 288 ? -0.899 -2.732 2.176 1.00 84.94 288 GLY A C 1
ATOM 2234 O O . GLY A 1 288 ? -0.782 -1.704 1.510 1.00 84.94 288 GLY A O 1
ATOM 2235 N N . TYR A 1 289 ? -1.897 -2.916 3.037 1.00 90.69 289 TYR A N 1
ATOM 2236 C CA . TYR A 1 289 ? -2.890 -1.879 3.315 1.00 90.69 289 TYR A CA 1
ATOM 2237 C C . TYR A 1 289 ? -3.548 -2.011 4.692 1.00 90.69 289 TYR A C 1
ATOM 2239 O O . TYR A 1 289 ? -3.668 -3.103 5.251 1.00 90.69 289 TYR A O 1
ATOM 2247 N N . ILE A 1 290 ? -4.018 -0.871 5.202 1.00 90.12 290 ILE A N 1
ATOM 2248 C CA . ILE A 1 290 ? -4.792 -0.733 6.439 1.00 90.12 290 ILE A CA 1
ATOM 2249 C C . ILE A 1 290 ? -6.212 -0.275 6.075 1.00 90.12 290 ILE A C 1
ATOM 2251 O O . ILE A 1 290 ? -6.387 0.760 5.426 1.00 90.12 290 ILE A O 1
ATOM 2255 N N . GLU A 1 291 ? -7.230 -1.026 6.506 1.00 92.25 291 GLU A N 1
ATOM 2256 C CA . GLU A 1 291 ? -8.662 -0.774 6.242 1.00 92.25 291 GLU A CA 1
ATOM 2257 C C . GLU A 1 291 ? -9.289 0.320 7.130 1.00 92.25 291 GLU A C 1
ATOM 2259 O O . GLU A 1 291 ? -10.462 0.238 7.496 1.00 92.25 291 GLU A O 1
ATOM 2264 N N . GLY A 1 292 ? -8.520 1.346 7.488 1.00 88.62 292 GLY A N 1
ATOM 2265 C CA . GLY A 1 292 ? -8.968 2.413 8.380 1.00 88.62 292 GLY A CA 1
ATOM 2266 C C . GLY A 1 292 ? -8.426 2.292 9.804 1.00 88.62 292 GLY A C 1
ATOM 2267 O O . GLY A 1 292 ? -7.858 1.273 10.184 1.00 88.62 292 GLY A O 1
ATOM 2268 N N . ALA A 1 293 ? -8.591 3.361 10.582 1.00 89.75 293 ALA A N 1
ATOM 2269 C CA . ALA A 1 293 ? -8.302 3.362 12.012 1.00 89.75 293 ALA A CA 1
ATOM 2270 C C . ALA A 1 293 ? -9.196 2.354 12.776 1.00 89.75 293 ALA A C 1
ATOM 2272 O O . ALA A 1 293 ? -10.250 1.950 12.263 1.00 89.75 293 ALA A O 1
ATOM 2273 N N . PRO A 1 294 ? -8.816 1.957 14.001 1.00 92.19 294 PRO A N 1
ATOM 2274 C CA . PRO A 1 294 ? -9.675 1.151 14.857 1.00 92.19 294 PRO A CA 1
ATOM 2275 C C . PRO A 1 294 ? -11.047 1.817 15.096 1.00 92.19 294 PRO A C 1
ATOM 2277 O O . PRO A 1 294 ? -11.177 3.042 15.031 1.00 92.19 294 PRO A O 1
ATOM 2280 N N . PRO A 1 295 ? -12.098 1.013 15.330 1.00 93.00 295 PRO A N 1
ATOM 2281 C CA . PRO A 1 295 ? -13.471 1.492 15.274 1.00 93.00 295 PRO A CA 1
ATOM 2282 C C . PRO A 1 295 ? -13.810 2.383 16.474 1.00 93.00 295 PRO A C 1
ATOM 2284 O O . PRO A 1 295 ? -13.634 1.969 17.615 1.00 93.00 295 PRO A O 1
ATOM 2287 N N . VAL A 1 296 ? -14.367 3.571 16.213 1.00 91.62 296 VAL A N 1
ATOM 2288 C CA . VAL A 1 296 ? -14.870 4.497 17.244 1.00 91.62 296 VAL A CA 1
ATOM 2289 C C . VAL A 1 296 ? -16.336 4.853 16.959 1.00 91.62 296 VAL A C 1
ATOM 2291 O O . VAL A 1 296 ? -16.666 5.186 15.816 1.00 91.62 296 VAL A O 1
ATOM 2294 N N . PRO A 1 297 ? -17.236 4.794 17.958 1.00 93.19 297 PRO A N 1
ATOM 2295 C CA . PRO A 1 297 ? -18.647 5.129 17.775 1.00 93.19 297 PRO A CA 1
ATOM 2296 C C . PRO A 1 297 ? -18.858 6.645 17.622 1.00 93.19 297 PRO A C 1
ATOM 2298 O O . PRO A 1 297 ? -18.666 7.402 18.570 1.00 93.19 297 PRO A O 1
ATOM 2301 N N . SER A 1 298 ? -19.320 7.106 16.453 1.00 91.50 298 SER A N 1
ATOM 2302 C CA . SER A 1 298 ? -19.628 8.535 16.210 1.00 91.50 298 SER A CA 1
ATOM 2303 C C . SER A 1 298 ? -20.762 9.074 17.087 1.00 91.50 298 SER A C 1
ATOM 2305 O O . SER A 1 298 ? -20.864 10.274 17.307 1.00 91.50 298 SER A O 1
ATOM 2307 N N . GLU A 1 299 ? -21.608 8.188 17.612 1.00 90.50 299 GLU A N 1
ATOM 2308 C CA . GLU A 1 299 ? -22.646 8.498 18.602 1.00 90.50 299 GLU A CA 1
ATOM 2309 C C . GLU A 1 299 ? -22.080 8.968 19.954 1.00 90.50 299 GLU A C 1
ATOM 2311 O O . GLU A 1 299 ? -22.785 9.642 20.703 1.00 90.50 299 GLU A O 1
ATOM 2316 N N . ASN A 1 300 ? -20.802 8.690 20.232 1.00 91.06 300 ASN A N 1
ATOM 2317 C CA . ASN A 1 300 ? -20.095 9.227 21.392 1.00 91.06 300 ASN A CA 1
ATOM 2318 C C . ASN A 1 300 ? -19.319 10.510 21.063 1.00 91.06 300 ASN A C 1
ATOM 2320 O O . ASN A 1 300 ? -19.130 11.339 21.946 1.00 91.06 300 ASN A O 1
ATOM 2324 N N . LEU A 1 301 ? -18.901 10.697 19.806 1.00 90.19 301 LEU A N 1
ATOM 2325 C CA . LEU A 1 301 ? -18.124 11.854 19.347 1.00 90.19 301 LEU A CA 1
ATOM 2326 C C . LEU A 1 301 ? -19.045 13.060 19.102 1.00 90.19 301 LEU A C 1
ATOM 2328 O O . LEU A 1 301 ? -19.298 13.460 17.965 1.00 90.19 301 LEU A O 1
ATOM 2332 N N . THR A 1 302 ? -19.612 13.604 20.173 1.00 86.81 302 THR A N 1
ATOM 2333 C CA . THR A 1 302 ? -20.637 14.659 20.135 1.00 86.81 302 THR A CA 1
ATOM 2334 C C . THR A 1 302 ? -20.133 15.933 20.790 1.00 86.81 302 THR A C 1
ATOM 2336 O O . THR A 1 302 ? -19.575 15.860 21.878 1.00 86.81 302 THR A O 1
ATOM 2339 N N . SER A 1 303 ? -20.420 17.096 20.201 1.00 75.81 303 SER A N 1
ATOM 2340 C CA . SER A 1 303 ? -20.247 18.386 20.880 1.00 75.81 303 SER A CA 1
ATOM 2341 C C . SER A 1 303 ? -21.601 18.937 21.305 1.00 75.81 303 SER A C 1
ATOM 2343 O O . SER A 1 303 ? -22.574 18.953 20.545 1.00 75.81 303 SER A O 1
ATOM 2345 N N . THR A 1 304 ? -21.634 19.397 22.546 1.00 65.75 304 THR A N 1
ATOM 2346 C CA . THR A 1 304 ? -22.729 20.129 23.174 1.00 65.75 304 THR A CA 1
ATOM 2347 C C . THR A 1 304 ? -22.646 21.624 22.870 1.00 65.75 304 THR A C 1
ATOM 2349 O O . THR A 1 304 ? -23.663 22.307 22.914 1.00 65.75 304 THR A O 1
ATOM 2352 N N . GLY A 1 305 ? -21.454 22.151 22.565 1.00 63.19 305 GLY A N 1
ATOM 2353 C CA . GLY A 1 305 ? -21.176 23.579 22.391 1.00 63.19 305 GLY A CA 1
ATOM 2354 C C . GLY A 1 305 ? -21.309 24.390 23.686 1.00 63.19 305 GLY A C 1
ATOM 2355 O O . GLY A 1 305 ? -21.184 25.613 23.660 1.00 63.19 305 GLY A O 1
ATOM 2356 N N . LEU A 1 306 ? -21.582 23.716 24.808 1.00 61.09 306 LEU A N 1
ATOM 2357 C CA . LEU A 1 306 ? -21.961 24.298 26.099 1.00 61.09 306 LEU A CA 1
ATOM 2358 C C . LEU A 1 306 ? -20.914 24.028 27.192 1.00 61.09 306 LEU A C 1
ATOM 2360 O O . LEU A 1 306 ? -21.002 24.579 28.288 1.00 61.09 306 LEU A O 1
ATOM 2364 N N . LYS A 1 307 ? -19.911 23.188 26.907 1.00 58.88 307 LYS A N 1
ATOM 2365 C CA . LYS A 1 307 ? -18.862 22.781 27.848 1.00 58.88 307 LYS A CA 1
ATOM 2366 C C . LYS A 1 307 ? -17.566 23.554 27.577 1.00 58.88 307 LYS A C 1
ATOM 2368 O O . LYS A 1 307 ? -17.021 23.533 26.475 1.00 58.88 307 LYS A O 1
ATOM 2373 N N . LEU A 1 308 ? -17.049 24.245 28.594 1.00 46.50 308 LEU A N 1
ATOM 2374 C CA . LEU A 1 308 ? -15.767 24.950 28.511 1.00 46.50 308 LEU A CA 1
ATOM 2375 C C . LEU A 1 308 ? -14.627 23.916 28.387 1.00 46.50 308 LEU A C 1
ATOM 2377 O O . LEU A 1 308 ? -14.466 23.082 29.274 1.00 46.50 308 LEU A O 1
ATOM 2381 N N . GLY A 1 309 ? -13.855 23.952 27.295 1.00 55.38 309 GLY A N 1
ATOM 2382 C CA . GLY A 1 309 ? -12.806 22.957 27.013 1.00 55.38 309 GLY A CA 1
ATOM 2383 C C . GLY A 1 309 ? -13.297 21.672 26.334 1.00 55.38 309 GLY A C 1
ATOM 2384 O O . GLY A 1 309 ? -12.576 20.677 26.336 1.00 55.38 309 GLY A O 1
ATOM 2385 N N . GLU A 1 310 ? -14.508 21.672 25.768 1.00 64.06 310 GLU A N 1
ATOM 2386 C CA . GLU A 1 310 ? -14.982 20.583 24.908 1.00 64.06 310 GLU A CA 1
ATOM 2387 C C . GLU A 1 310 ? -14.022 20.335 23.735 1.00 64.06 310 GLU A C 1
ATOM 2389 O O . GLU A 1 310 ? -13.416 21.279 23.217 1.00 64.06 310 GLU A O 1
ATOM 2394 N N . TYR A 1 311 ? -13.869 19.069 23.328 1.00 58.81 311 TYR A N 1
ATOM 2395 C CA . TYR A 1 311 ? -12.988 18.705 22.222 1.00 58.81 311 TYR A CA 1
ATOM 2396 C C . TYR A 1 311 ? -13.365 19.500 20.970 1.00 58.81 311 TYR A C 1
ATOM 2398 O O . TYR A 1 311 ? -14.436 19.325 20.394 1.00 58.81 311 TYR A O 1
ATOM 2406 N N . ALA A 1 312 ? -12.454 20.372 20.534 1.00 62.06 312 ALA A N 1
ATOM 2407 C CA . ALA A 1 312 ? -12.600 21.080 19.267 1.00 62.06 312 ALA A CA 1
ATOM 2408 C C . ALA A 1 312 ? -12.500 20.111 18.070 1.00 62.06 312 ALA A C 1
ATOM 2410 O O . ALA A 1 312 ? -13.036 20.393 16.995 1.00 62.06 312 ALA A O 1
ATOM 2411 N N . ASP A 1 313 ? -11.827 18.972 18.273 1.00 76.06 313 ASP A N 1
ATOM 2412 C CA . ASP A 1 313 ? -11.559 17.940 17.278 1.00 76.06 313 ASP A CA 1
ATOM 2413 C C . ASP A 1 313 ? -11.306 16.573 17.950 1.00 76.06 313 ASP A C 1
ATOM 2415 O O . ASP A 1 313 ? -10.742 16.513 19.044 1.00 76.06 313 ASP A O 1
ATOM 2419 N N . TYR A 1 314 ? -11.698 15.489 17.275 1.00 84.44 314 TYR A N 1
ATOM 2420 C CA . TYR A 1 314 ? -11.446 14.095 17.669 1.00 84.44 314 TYR A CA 1
ATOM 2421 C C . TYR A 1 314 ? -10.431 13.395 16.748 1.00 84.44 314 TYR A C 1
ATOM 2423 O O . TYR A 1 314 ? -10.281 12.170 16.784 1.00 84.44 314 TYR A O 1
ATOM 2431 N N . THR A 1 315 ? -9.706 14.147 15.916 1.00 83.75 315 THR A N 1
ATOM 2432 C CA . THR A 1 315 ? -8.569 13.620 15.153 1.00 83.75 315 THR A CA 1
ATOM 2433 C C . THR A 1 315 ? -7.570 12.926 16.083 1.00 83.75 315 THR A C 1
ATOM 2435 O O . THR A 1 315 ? -7.147 13.477 17.097 1.00 83.75 315 THR A O 1
ATOM 2438 N N . GLY A 1 316 ? -7.182 11.698 15.737 1.00 80.94 316 GLY A N 1
ATOM 2439 C CA . GLY A 1 316 ? -6.284 10.879 16.554 1.00 80.94 316 GLY A CA 1
ATOM 2440 C C . GLY A 1 316 ? -6.941 10.200 17.762 1.00 80.94 316 GLY A C 1
ATOM 2441 O O . GLY A 1 316 ? -6.243 9.496 18.485 1.00 80.94 316 GLY A O 1
ATOM 2442 N N . ALA A 1 317 ? -8.265 10.320 17.956 1.00 82.38 317 ALA A N 1
ATOM 2443 C CA . ALA A 1 317 ? -8.987 9.601 19.018 1.00 82.38 317 ALA A CA 1
ATOM 2444 C C . ALA A 1 317 ? -8.923 8.068 18.876 1.00 82.38 317 ALA A C 1
ATOM 2446 O O . ALA A 1 317 ? -9.228 7.317 19.804 1.00 82.38 317 ALA A O 1
ATOM 2447 N N . SER A 1 318 ? -8.515 7.586 17.704 1.00 84.50 318 SER A N 1
ATOM 2448 C CA . SER A 1 318 ? -8.047 6.223 17.528 1.00 84.50 318 SER A CA 1
ATOM 2449 C C . SER A 1 318 ? -6.916 6.167 16.510 1.00 84.50 318 SER A C 1
ATOM 2451 O O . SER A 1 318 ? -6.903 6.933 15.546 1.00 84.50 318 SER A O 1
ATOM 2453 N N . SER A 1 319 ? -5.962 5.265 16.716 1.00 85.25 319 SER A N 1
ATOM 2454 C CA . SER A 1 319 ? -4.888 4.995 15.772 1.00 85.25 319 SER A CA 1
ATOM 2455 C C . SER A 1 319 ? -4.437 3.541 15.826 1.00 85.25 319 SER A C 1
ATOM 2457 O O . SER A 1 319 ? -4.579 2.848 16.835 1.00 85.25 319 SER A O 1
ATOM 2459 N N . VAL A 1 320 ? -3.891 3.078 14.708 1.00 81.44 320 VAL A N 1
ATOM 2460 C CA . VAL A 1 320 ? -3.187 1.801 14.602 1.00 81.44 320 VAL A CA 1
ATOM 2461 C C . VAL A 1 320 ? -1.787 2.049 14.069 1.00 81.44 320 VAL A C 1
ATOM 2463 O O . VAL A 1 320 ? -1.590 2.906 13.207 1.00 81.44 320 VAL A O 1
ATOM 2466 N N . GLU A 1 321 ? -0.825 1.298 14.584 1.00 77.19 321 GLU A N 1
ATOM 2467 C CA . GLU A 1 321 ? 0.572 1.332 14.188 1.00 77.19 321 GLU A CA 1
ATOM 2468 C C . GLU A 1 321 ? 1.076 -0.107 14.027 1.00 77.19 321 GLU A C 1
ATOM 2470 O O . GLU A 1 321 ? 1.087 -0.896 14.970 1.00 77.19 321 GLU A O 1
ATOM 2475 N N . LEU A 1 322 ? 1.459 -0.455 12.801 1.00 71.06 322 LEU A N 1
ATOM 2476 C CA . LEU A 1 322 ? 2.143 -1.699 12.476 1.00 71.06 322 LEU A CA 1
ATOM 2477 C C . LEU A 1 322 ? 3.647 -1.439 12.502 1.00 71.06 322 LEU A C 1
ATOM 2479 O O . LEU A 1 322 ? 4.139 -0.636 11.703 1.00 71.06 322 LEU A O 1
ATOM 2483 N N . VAL A 1 323 ? 4.358 -2.139 13.381 1.00 65.50 323 VAL A N 1
ATOM 2484 C CA . VAL A 1 323 ? 5.815 -2.070 13.498 1.00 65.50 323 VAL A CA 1
ATOM 2485 C C . VAL A 1 323 ? 6.410 -3.386 13.006 1.00 65.50 323 VAL A C 1
ATOM 2487 O O . VAL A 1 323 ? 6.123 -4.454 13.542 1.00 65.50 323 VAL A O 1
ATOM 2490 N N . GLU A 1 324 ? 7.242 -3.302 11.972 1.00 59.06 324 GLU A N 1
ATOM 2491 C CA . GLU A 1 324 ? 8.090 -4.391 11.485 1.00 59.06 324 GLU A CA 1
ATOM 2492 C C . GLU A 1 324 ? 9.541 -3.995 11.765 1.00 59.06 324 GLU A C 1
ATOM 2494 O O . GLU A 1 324 ? 10.040 -3.038 11.172 1.00 59.06 324 GLU A O 1
ATOM 2499 N N . ALA A 1 325 ? 10.229 -4.702 12.658 1.00 50.81 325 ALA A N 1
ATOM 2500 C CA . ALA A 1 325 ? 11.645 -4.467 12.919 1.00 50.81 325 ALA A CA 1
ATOM 2501 C C . ALA A 1 325 ? 12.466 -5.721 12.620 1.00 50.81 325 ALA A C 1
ATOM 2503 O O . ALA A 1 325 ? 12.160 -6.806 13.103 1.00 50.81 325 ALA A O 1
ATOM 2504 N N . ASN A 1 326 ? 13.515 -5.550 11.819 1.00 42.44 326 ASN A N 1
ATOM 2505 C CA . ASN A 1 326 ? 14.481 -6.584 11.472 1.00 42.44 326 ASN A CA 1
ATOM 2506 C C . ASN A 1 326 ? 15.843 -6.183 12.044 1.00 42.44 326 ASN A C 1
ATOM 2508 O O . ASN A 1 326 ? 16.354 -5.106 11.725 1.00 42.44 326 ASN A O 1
ATOM 2512 N N . SER A 1 327 ? 16.404 -7.036 12.892 1.00 41.22 327 SER A N 1
ATOM 2513 C CA . SER A 1 327 ? 17.738 -6.905 13.460 1.00 41.22 327 SER A CA 1
ATOM 2514 C C . SER A 1 327 ? 18.609 -8.057 12.975 1.00 41.22 327 SER A C 1
ATOM 2516 O O . SER A 1 327 ? 18.264 -9.225 13.146 1.00 41.22 327 SER A O 1
ATOM 2518 N N . VAL A 1 328 ? 19.756 -7.743 12.375 1.00 32.94 328 VAL A N 1
ATOM 2519 C CA . VAL A 1 328 ? 20.785 -8.737 12.048 1.00 32.94 328 VAL A CA 1
ATOM 2520 C C . VAL A 1 328 ? 21.987 -8.484 12.943 1.00 32.94 328 VAL A C 1
ATOM 2522 O O . VAL A 1 328 ? 22.648 -7.454 12.799 1.00 32.94 328 VAL A O 1
ATOM 2525 N N . THR A 1 329 ? 22.292 -9.437 13.819 1.00 32.34 329 THR A N 1
ATOM 2526 C CA . THR A 1 329 ? 23.443 -9.384 14.723 1.00 32.34 329 THR A CA 1
ATOM 2527 C C . THR A 1 329 ? 24.509 -10.366 14.259 1.00 32.34 329 THR A C 1
ATOM 2529 O O . THR A 1 329 ? 24.265 -11.563 14.099 1.00 32.34 329 THR A O 1
ATOM 2532 N N . TYR A 1 330 ? 25.720 -9.859 14.049 1.00 27.75 330 TYR A N 1
ATOM 2533 C CA . TYR A 1 330 ? 26.914 -10.674 13.860 1.00 27.75 330 TYR A CA 1
ATOM 2534 C C . TYR A 1 330 ? 27.690 -10.709 15.170 1.00 27.75 330 TYR A C 1
ATOM 2536 O O . TYR A 1 330 ? 28.176 -9.667 15.609 1.00 27.75 330 TYR A O 1
ATOM 2544 N N . SER A 1 331 ? 27.833 -11.889 15.766 1.00 29.58 331 SER A N 1
ATOM 2545 C CA . SER A 1 331 ? 28.690 -12.110 16.927 1.00 29.58 331 SER A CA 1
ATOM 2546 C C . SER A 1 331 ? 29.941 -12.888 16.522 1.00 29.58 331 SER A C 1
ATOM 2548 O O . SER A 1 331 ? 29.896 -13.938 15.869 1.00 29.58 331 SER A O 1
ATOM 2550 N N . TYR A 1 332 ? 31.093 -12.329 16.882 1.00 28.17 332 TYR A N 1
ATOM 2551 C CA . TYR A 1 332 ? 32.403 -12.940 16.695 1.00 28.17 332 TYR A CA 1
ATOM 2552 C C . TYR A 1 332 ? 32.934 -13.323 18.065 1.00 28.17 332 TYR A C 1
ATOM 2554 O O . TYR A 1 332 ? 33.360 -12.440 18.802 1.00 28.17 332 TYR A O 1
ATOM 2562 N N . ALA A 1 333 ? 32.897 -14.611 18.405 1.00 30.20 333 ALA A N 1
ATOM 2563 C CA . ALA A 1 333 ? 33.418 -15.117 19.669 1.00 30.20 333 ALA A CA 1
ATOM 2564 C C . ALA A 1 333 ? 34.712 -15.904 19.435 1.00 30.20 333 ALA A C 1
ATOM 2566 O O . ALA A 1 333 ? 34.767 -16.815 18.598 1.00 30.20 333 ALA A O 1
ATOM 2567 N N . THR A 1 334 ? 35.752 -15.553 20.189 1.00 26.91 334 THR A N 1
ATOM 2568 C CA . THR A 1 334 ? 36.962 -16.365 20.342 1.00 26.91 334 THR A CA 1
ATOM 2569 C C . THR A 1 334 ? 37.050 -16.853 21.776 1.00 26.91 334 THR A C 1
ATOM 2571 O O . THR A 1 334 ? 37.164 -16.025 22.679 1.00 26.91 334 THR A O 1
ATOM 2574 N N . SER A 1 335 ? 37.028 -18.172 21.967 1.00 28.05 335 SER A N 1
ATOM 2575 C CA . SER A 1 335 ? 37.213 -18.802 23.272 1.00 28.05 335 SER A CA 1
ATOM 2576 C C . SER A 1 335 ? 38.466 -19.682 23.245 1.00 28.05 335 SER A C 1
ATOM 2578 O O . SER A 1 335 ? 38.678 -20.472 22.317 1.00 28.05 335 SER A O 1
ATOM 2580 N N . SER A 1 336 ? 39.324 -19.538 24.254 1.00 29.52 336 SER A N 1
ATOM 2581 C CA . SER A 1 336 ? 40.454 -20.440 24.499 1.00 29.52 336 SER A CA 1
ATOM 2582 C C . SER A 1 336 ? 40.318 -21.036 25.892 1.00 29.52 336 SER A C 1
ATOM 2584 O O . SER A 1 336 ? 40.318 -20.298 26.875 1.00 29.52 336 SER A O 1
ATOM 2586 N N . ALA A 1 337 ? 40.207 -22.359 25.988 1.00 26.19 337 ALA A N 1
ATOM 2587 C CA . ALA A 1 337 ? 40.242 -23.050 27.271 1.00 26.19 337 ALA A CA 1
ATOM 2588 C C . ALA A 1 337 ? 41.690 -23.457 27.578 1.00 26.19 337 ALA A C 1
ATOM 2590 O O . ALA A 1 337 ? 42.264 -24.279 26.866 1.00 26.19 337 ALA A O 1
ATOM 2591 N N . SER A 1 338 ? 42.289 -22.888 28.627 1.00 26.98 338 SER A N 1
ATOM 2592 C CA . SER A 1 338 ? 43.554 -23.366 29.194 1.00 26.98 338 SER A CA 1
ATOM 2593 C C . SER A 1 338 ? 43.341 -23.726 30.665 1.00 26.98 338 SER A C 1
ATOM 2595 O O . SER A 1 338 ? 42.781 -22.960 31.448 1.00 26.98 338 SER A O 1
ATOM 2597 N N . SER A 1 339 ? 43.735 -24.937 31.055 1.00 22.44 339 SER A N 1
ATOM 2598 C CA . SER A 1 339 ? 43.557 -25.437 32.418 1.00 22.44 339 SER A CA 1
ATOM 2599 C C . SER A 1 339 ? 44.891 -25.483 33.165 1.00 22.44 339 SER A C 1
ATOM 2601 O O . SER A 1 339 ? 45.513 -26.541 33.212 1.00 22.44 339 SER A O 1
ATOM 2603 N N . THR A 1 340 ? 45.345 -24.371 33.758 1.00 21.27 340 THR A N 1
ATOM 2604 C CA . THR A 1 340 ? 46.007 -24.341 35.088 1.00 21.27 340 THR A CA 1
ATOM 2605 C C . THR A 1 340 ? 46.195 -22.908 35.610 1.00 21.27 340 THR A C 1
ATOM 2607 O O . THR A 1 340 ? 46.438 -21.979 34.851 1.00 21.27 340 THR A O 1
ATOM 2610 N N . SER A 1 341 ? 46.050 -22.762 36.927 1.00 23.98 341 SER A N 1
ATOM 2611 C CA . SER A 1 341 ? 46.019 -21.543 37.745 1.00 23.98 341 SER A CA 1
ATOM 2612 C C . SER A 1 341 ? 47.358 -20.798 37.856 1.00 23.98 341 SER A C 1
ATOM 2614 O O . SER A 1 341 ? 48.315 -21.375 38.363 1.00 23.98 341 SER A O 1
ATOM 2616 N N . ASP A 1 342 ? 47.407 -19.530 37.433 1.00 20.64 342 ASP A N 1
ATOM 2617 C CA . ASP A 1 342 ? 47.827 -18.353 38.227 1.00 20.64 342 ASP A CA 1
ATOM 2618 C C . ASP A 1 342 ? 47.925 -17.095 37.332 1.00 20.64 342 ASP A C 1
ATOM 2620 O O . ASP A 1 342 ? 48.353 -17.136 36.182 1.00 20.64 342 ASP A O 1
ATOM 2624 N N . SER A 1 343 ? 47.455 -15.966 37.867 1.00 22.67 343 SER A N 1
ATOM 2625 C CA . SER A 1 343 ? 47.113 -14.712 37.178 1.00 22.67 343 SER A CA 1
ATOM 2626 C C . SER A 1 343 ? 48.288 -13.755 36.936 1.00 22.67 343 SER A C 1
ATOM 2628 O O . SER A 1 343 ? 48.965 -13.409 37.902 1.00 22.67 343 SER A O 1
ATOM 2630 N N . VAL A 1 344 ? 48.413 -13.171 35.732 1.00 21.14 344 VAL A N 1
ATOM 2631 C CA . VAL A 1 344 ? 48.989 -11.819 35.522 1.00 21.14 344 VAL A CA 1
ATOM 2632 C C . VAL A 1 344 ? 48.308 -11.129 34.328 1.00 21.14 344 VAL A C 1
ATOM 2634 O O . VAL A 1 344 ? 48.424 -11.572 33.189 1.00 21.14 344 VAL A O 1
ATOM 2637 N N . ALA A 1 345 ? 47.620 -10.019 34.602 1.00 21.84 345 ALA A N 1
ATOM 2638 C CA . ALA A 1 345 ? 46.965 -9.146 33.628 1.00 21.84 345 ALA A CA 1
ATOM 2639 C C . ALA A 1 345 ? 47.942 -8.124 33.014 1.00 21.84 345 ALA A C 1
ATOM 2641 O O . ALA A 1 345 ? 48.765 -7.550 33.728 1.00 21.84 345 ALA A O 1
ATOM 2642 N N . TRP A 1 346 ? 47.789 -7.810 31.722 1.00 22.16 346 TRP A N 1
ATOM 2643 C CA . TRP A 1 346 ? 48.322 -6.581 31.124 1.00 22.16 346 TRP A CA 1
ATOM 2644 C C . TRP A 1 346 ? 47.260 -5.923 30.232 1.00 22.16 346 TRP A C 1
ATOM 2646 O O . TRP A 1 346 ? 46.717 -6.525 29.313 1.00 22.16 346 TRP A O 1
ATOM 2656 N N . LEU A 1 347 ? 46.940 -4.673 30.566 1.00 21.72 347 LEU A N 1
ATOM 2657 C CA . LEU A 1 347 ? 45.892 -3.837 29.987 1.00 21.72 347 LEU A CA 1
ATOM 2658 C C . LEU A 1 347 ? 46.584 -2.655 29.296 1.00 21.72 347 LEU A C 1
ATOM 2660 O O . LEU A 1 347 ? 47.324 -1.921 29.949 1.00 21.72 347 LEU A O 1
ATOM 2664 N N . LEU A 1 348 ? 46.361 -2.457 27.994 1.00 20.64 348 LEU A N 1
ATOM 2665 C CA . LEU A 1 348 ? 46.717 -1.209 27.310 1.00 20.64 348 LEU A CA 1
ATOM 2666 C C . LEU A 1 348 ? 45.600 -0.819 26.338 1.00 20.64 348 LEU A C 1
ATOM 2668 O O . LEU A 1 348 ? 45.425 -1.406 25.274 1.00 20.64 348 LEU A O 1
ATOM 2672 N N . ALA A 1 349 ? 44.826 0.173 26.767 1.00 21.42 349 ALA A N 1
ATOM 2673 C CA . ALA A 1 349 ? 43.748 0.797 26.024 1.00 21.42 349 ALA A CA 1
ATOM 2674 C C . ALA A 1 349 ? 44.284 1.895 25.088 1.00 21.42 349 ALA A C 1
ATOM 2676 O O . ALA A 1 349 ? 45.088 2.727 25.508 1.00 21.42 349 ALA A O 1
ATOM 2677 N N . GLN A 1 350 ? 43.742 1.972 23.871 1.00 20.94 350 GLN A N 1
ATOM 2678 C CA . GLN A 1 350 ? 43.417 3.248 23.229 1.00 20.94 350 GLN A CA 1
ATOM 2679 C C . GLN A 1 350 ? 42.034 3.142 22.576 1.00 20.94 350 GLN A C 1
ATOM 2681 O O . GLN A 1 350 ? 41.720 2.159 21.912 1.00 20.94 350 GLN A O 1
ATOM 2686 N N . ARG A 1 351 ? 41.204 4.151 22.851 1.00 20.81 351 ARG A N 1
ATOM 2687 C CA . ARG A 1 351 ? 39.768 4.273 22.568 1.00 20.81 351 ARG A CA 1
ATOM 2688 C C . ARG A 1 351 ? 39.548 5.400 21.555 1.00 20.81 351 ARG A C 1
ATOM 2690 O O . ARG A 1 351 ? 40.307 6.359 21.604 1.00 20.81 351 ARG A O 1
ATOM 2697 N N . HIS A 1 352 ? 38.527 5.262 20.703 1.00 20.73 352 HIS A N 1
ATOM 2698 C CA . HIS A 1 352 ? 37.585 6.283 20.186 1.00 20.73 352 HIS A CA 1
ATOM 2699 C C . HIS A 1 352 ? 36.778 5.638 19.041 1.00 20.73 352 HIS A C 1
ATOM 2701 O O . HIS A 1 352 ? 37.372 4.952 18.216 1.00 20.73 352 HIS A O 1
ATOM 2707 N N . ASP A 1 353 ? 35.478 5.825 18.832 1.00 20.14 353 ASP A N 1
ATOM 2708 C CA . ASP A 1 353 ? 34.281 6.024 19.659 1.00 20.14 353 ASP A CA 1
ATOM 2709 C C . ASP A 1 353 ? 33.170 5.414 18.783 1.00 20.14 353 ASP A C 1
ATOM 2711 O O . ASP A 1 353 ? 33.100 5.716 17.590 1.00 20.14 353 ASP A O 1
ATOM 2715 N N . ILE A 1 354 ? 32.339 4.527 19.324 1.00 25.25 354 ILE A N 1
ATOM 2716 C CA . ILE A 1 354 ? 31.132 4.050 18.639 1.00 25.25 354 ILE A CA 1
ATOM 2717 C C . ILE A 1 354 ? 29.997 4.257 19.630 1.00 25.25 354 ILE A C 1
ATOM 2719 O O . ILE A 1 354 ? 29.994 3.650 20.702 1.00 25.25 354 ILE A O 1
ATOM 2723 N N . ASP A 1 355 ? 29.070 5.148 19.283 1.00 21.44 355 ASP A N 1
ATOM 2724 C CA . ASP A 1 355 ? 27.824 5.330 20.018 1.00 21.44 355 ASP A CA 1
ATOM 2725 C C . ASP A 1 355 ? 27.001 4.045 19.901 1.00 21.44 355 ASP A C 1
ATOM 2727 O O . ASP A 1 355 ? 26.453 3.714 18.849 1.00 21.44 355 ASP A O 1
ATOM 2731 N N . VAL A 1 356 ? 26.943 3.294 20.998 1.00 24.34 356 VAL A N 1
ATOM 2732 C CA . VAL A 1 356 ? 26.093 2.114 21.135 1.00 24.34 356 VAL A CA 1
ATOM 2733 C C . VAL A 1 356 ? 24.782 2.570 21.762 1.00 24.34 356 VAL A C 1
ATOM 2735 O O . VAL A 1 356 ? 24.704 2.812 22.966 1.00 24.34 356 VAL A O 1
ATOM 2738 N N . VAL A 1 357 ? 23.733 2.681 20.948 1.00 23.59 357 VAL A N 1
ATOM 2739 C CA . VAL A 1 357 ? 22.358 2.762 21.451 1.00 23.59 357 VAL A CA 1
ATOM 2740 C C . VAL A 1 357 ? 21.888 1.332 21.702 1.00 23.59 357 VAL A C 1
ATOM 2742 O O . VAL A 1 357 ? 21.402 0.655 20.801 1.00 23.59 357 VAL A O 1
ATOM 2745 N N . ALA A 1 358 ? 22.068 0.855 22.931 1.00 22.50 358 ALA A N 1
ATOM 2746 C CA . ALA A 1 358 ? 21.392 -0.342 23.408 1.00 22.50 358 ALA A CA 1
ATOM 2747 C C . ALA A 1 358 ? 19.976 0.048 23.843 1.00 22.50 358 ALA A C 1
ATOM 2749 O O . ALA A 1 358 ? 19.799 0.846 24.764 1.00 22.50 358 ALA A O 1
ATOM 2750 N N . GLY A 1 359 ? 18.961 -0.511 23.193 1.00 23.64 359 GLY A N 1
ATOM 2751 C CA . GLY A 1 359 ? 17.596 -0.356 23.669 1.00 23.64 359 GLY A CA 1
ATOM 2752 C C . GLY A 1 359 ? 16.589 -1.114 22.829 1.00 23.64 359 GLY A C 1
ATOM 2753 O O . GLY A 1 359 ? 16.203 -0.624 21.779 1.00 23.64 359 GLY A O 1
ATOM 2754 N N . VAL A 1 360 ? 16.102 -2.240 23.355 1.00 23.36 360 VAL A N 1
ATOM 2755 C CA . VAL A 1 360 ? 14.663 -2.534 23.369 1.00 23.36 360 VAL A CA 1
ATOM 2756 C C . VAL A 1 360 ? 14.347 -3.219 24.700 1.00 23.36 360 VAL A C 1
ATOM 2758 O O . VAL A 1 360 ? 14.529 -4.422 24.864 1.00 23.36 360 VAL A O 1
ATOM 2761 N N . ALA A 1 361 ? 13.892 -2.429 25.674 1.00 22.67 361 ALA A N 1
ATOM 2762 C CA . ALA A 1 361 ? 13.092 -2.943 26.775 1.00 22.67 361 ALA A CA 1
ATOM 2763 C C . ALA A 1 361 ? 11.665 -3.119 26.242 1.00 22.67 361 ALA A C 1
ATOM 2765 O O . ALA A 1 361 ? 11.025 -2.154 25.822 1.00 22.67 361 ALA A O 1
ATOM 2766 N N . ILE A 1 362 ? 11.196 -4.363 26.202 1.00 25.78 362 ILE A N 1
ATOM 2767 C CA . ILE A 1 362 ? 9.813 -4.699 25.872 1.00 25.78 362 ILE A CA 1
ATOM 2768 C C . ILE A 1 362 ? 8.978 -4.464 27.133 1.00 25.78 362 ILE A C 1
ATOM 2770 O O . ILE A 1 362 ? 9.219 -5.095 28.160 1.00 25.78 362 ILE A O 1
ATOM 2774 N N . GLY A 1 363 ? 7.989 -3.575 27.038 1.00 22.62 363 GLY A N 1
ATOM 2775 C CA . GLY A 1 363 ? 6.957 -3.387 28.059 1.00 22.62 363 GLY A CA 1
ATOM 2776 C C . GLY A 1 363 ? 6.919 -1.980 28.653 1.00 22.62 363 GLY A C 1
ATOM 2777 O O . GLY A 1 363 ? 7.763 -1.621 29.458 1.00 22.62 363 GLY A O 1
ATOM 2778 N N . VAL A 1 364 ? 5.895 -1.226 28.241 1.00 22.67 364 VAL A N 1
ATOM 2779 C CA . VAL A 1 364 ? 5.260 -0.058 28.885 1.00 22.67 364 VAL A CA 1
ATOM 2780 C C . VAL A 1 364 ? 6.165 0.913 29.677 1.00 22.67 364 VAL A C 1
ATOM 2782 O O . VAL A 1 364 ? 6.570 0.642 30.799 1.00 22.67 364 VAL A O 1
ATOM 2785 N N . ALA A 1 365 ? 6.268 2.131 29.125 1.00 22.23 365 ALA A N 1
ATOM 2786 C CA . ALA A 1 365 ? 6.685 3.398 29.746 1.00 22.23 365 ALA A CA 1
ATOM 2787 C C . ALA A 1 365 ? 8.181 3.593 30.074 1.00 22.23 365 ALA A C 1
ATOM 2789 O O . ALA A 1 365 ? 8.641 3.243 31.147 1.00 22.23 365 ALA A O 1
ATOM 2790 N N . GLU A 1 366 ? 8.901 4.315 29.209 1.00 21.00 366 GLU A N 1
ATOM 2791 C CA . GLU A 1 366 ? 9.558 5.589 29.554 1.00 21.00 366 GLU A CA 1
ATOM 2792 C C . GLU A 1 366 ? 10.219 6.219 28.316 1.00 21.00 366 GLU A C 1
ATOM 2794 O O . GLU A 1 366 ? 10.587 5.544 27.357 1.00 21.00 366 GLU A O 1
ATOM 2799 N N . LEU A 1 367 ? 10.313 7.550 28.351 1.00 21.86 367 LEU A N 1
ATOM 2800 C CA . LEU A 1 367 ? 10.936 8.424 27.360 1.00 21.86 367 LEU A CA 1
ATOM 2801 C C . LEU A 1 367 ? 12.310 7.921 26.898 1.00 21.86 367 LEU A C 1
ATOM 2803 O O . LEU A 1 367 ? 13.101 7.441 27.706 1.00 21.86 367 LEU A O 1
ATOM 2807 N N . VAL A 1 368 ? 12.620 8.165 25.618 1.00 23.25 368 VAL A N 1
ATOM 2808 C CA . VAL A 1 368 ? 13.983 8.169 25.065 1.00 23.25 368 VAL A CA 1
ATOM 2809 C C . VAL A 1 368 ? 14.876 8.997 25.992 1.00 23.25 368 VAL A C 1
ATOM 2811 O O . VAL A 1 368 ? 14.924 10.224 25.914 1.00 23.25 368 VAL A O 1
ATOM 2814 N N . LYS A 1 369 ? 15.564 8.328 26.917 1.00 20.88 369 LYS A N 1
ATOM 2815 C CA . LYS A 1 369 ? 16.610 8.933 27.727 1.00 20.88 369 LYS A CA 1
ATOM 2816 C C . LYS A 1 369 ? 17.876 8.825 26.904 1.00 20.88 369 LYS A C 1
ATOM 2818 O O . LYS A 1 369 ? 18.480 7.763 26.802 1.00 20.88 369 LYS A O 1
ATOM 2823 N N . THR A 1 370 ? 18.276 9.941 26.309 1.00 21.08 370 THR A N 1
ATOM 2824 C CA . THR A 1 370 ? 19.652 10.138 25.867 1.00 21.08 370 THR A CA 1
ATOM 2825 C C . THR A 1 370 ? 20.538 9.983 27.103 1.00 21.08 370 THR A C 1
ATOM 2827 O O . THR A 1 370 ? 20.642 10.896 27.923 1.00 21.08 370 THR A O 1
ATOM 2830 N N . VAL A 1 371 ? 21.126 8.805 27.299 1.00 22.72 371 VAL A N 1
ATOM 2831 C CA . VAL A 1 371 ? 22.108 8.604 28.362 1.00 22.72 371 VAL A CA 1
ATOM 2832 C C . VAL A 1 371 ? 23.430 9.166 27.853 1.00 22.72 371 VAL A C 1
ATOM 2834 O O . VAL A 1 371 ? 24.126 8.539 27.061 1.00 22.72 371 VAL A O 1
ATOM 2837 N N . LYS A 1 372 ? 23.784 10.368 28.317 1.00 21.30 372 LYS A N 1
ATOM 2838 C CA . LYS A 1 372 ? 25.190 10.774 28.374 1.00 21.30 372 LYS A CA 1
ATOM 2839 C C . LYS A 1 372 ? 25.865 9.898 29.424 1.00 21.30 372 LYS A C 1
ATOM 2841 O O . LYS A 1 372 ? 25.630 10.090 30.613 1.00 21.30 372 LYS A O 1
ATOM 2846 N N . VAL A 1 373 ? 26.686 8.949 28.987 1.00 23.14 373 VAL A N 1
ATOM 2847 C CA . VAL A 1 373 ? 27.640 8.277 29.871 1.00 23.14 373 VAL A CA 1
ATOM 2848 C C . VAL A 1 373 ? 28.956 9.043 29.798 1.00 23.14 373 VAL A C 1
ATOM 2850 O O . VAL A 1 373 ? 29.782 8.810 28.920 1.00 23.14 373 VAL A O 1
ATOM 2853 N N . GLU A 1 374 ? 29.146 9.964 30.739 1.00 20.44 374 GLU A N 1
ATOM 2854 C CA . GLU A 1 374 ? 30.484 10.280 31.231 1.00 20.44 374 GLU A CA 1
ATOM 2855 C C . GLU A 1 374 ? 30.874 9.152 32.190 1.00 20.44 374 GLU A C 1
ATOM 2857 O O . GLU A 1 374 ? 30.131 8.798 33.105 1.00 20.44 374 GLU A O 1
ATOM 2862 N N . ALA A 1 375 ? 31.995 8.501 31.901 1.00 19.92 375 ALA A N 1
ATOM 2863 C CA . ALA A 1 375 ? 32.454 7.348 32.651 1.00 19.92 375 ALA A CA 1
ATOM 2864 C C . ALA A 1 375 ? 33.003 7.774 34.017 1.00 19.92 375 ALA A C 1
ATOM 2866 O O . ALA A 1 375 ? 34.052 8.405 34.075 1.00 19.92 375 ALA A O 1
ATOM 2867 N N . GLU A 1 376 ? 32.375 7.315 35.098 1.00 19.03 376 GLU A N 1
ATOM 2868 C CA . GLU A 1 376 ? 33.060 7.075 36.368 1.00 19.03 376 GLU A CA 1
ATOM 2869 C C . GLU A 1 376 ? 32.409 5.889 37.111 1.00 19.03 376 GLU A C 1
ATOM 2871 O O . GLU A 1 376 ? 31.302 5.976 37.623 1.00 19.03 376 GLU A O 1
ATOM 2876 N N . TRP A 1 377 ? 33.104 4.745 37.071 1.00 19.56 377 TRP A N 1
ATOM 2877 C CA . TRP A 1 377 ? 33.178 3.668 38.071 1.00 19.56 377 TRP A CA 1
ATOM 2878 C C . TRP A 1 377 ? 31.907 3.300 38.877 1.00 19.56 377 TRP A C 1
ATOM 2880 O O . TRP A 1 377 ? 31.586 3.939 39.873 1.00 19.56 377 TRP A O 1
ATOM 2890 N N . GLY A 1 378 ? 31.298 2.140 38.578 1.00 20.75 378 GLY A N 1
ATOM 2891 C CA . GLY A 1 378 ? 30.433 1.427 39.537 1.00 20.75 378 GLY A CA 1
ATOM 2892 C C . GLY A 1 378 ? 29.488 0.386 38.924 1.00 20.75 378 GLY A C 1
ATOM 2893 O O . GLY A 1 378 ? 28.628 0.728 38.124 1.00 20.75 378 GLY A O 1
ATOM 2894 N N . LEU A 1 379 ? 29.642 -0.886 39.315 1.00 22.50 379 LEU A N 1
ATOM 2895 C CA . LEU A 1 379 ? 28.780 -2.025 38.959 1.00 22.50 379 LEU A CA 1
ATOM 2896 C C . LEU A 1 379 ? 27.295 -1.799 39.297 1.00 22.50 379 LEU A C 1
ATOM 2898 O O . LEU A 1 379 ? 26.996 -1.460 40.439 1.00 22.50 379 LEU A O 1
ATOM 2902 N N . GLN A 1 380 ? 26.384 -2.239 38.417 1.00 20.81 380 GLN A N 1
ATOM 2903 C CA . GLN A 1 380 ? 25.202 -3.002 38.849 1.00 20.81 380 GLN A CA 1
ATOM 2904 C C . GLN A 1 380 ? 24.611 -3.821 37.688 1.00 20.81 380 GLN A C 1
ATOM 2906 O O . GLN A 1 380 ? 24.078 -3.267 36.734 1.00 20.81 380 GLN A O 1
ATOM 2911 N N . GLY A 1 381 ? 24.724 -5.149 37.769 1.00 21.34 381 GLY A N 1
ATOM 2912 C CA . GLY A 1 381 ? 24.077 -6.100 36.864 1.00 21.34 381 GLY A CA 1
ATOM 2913 C C . GLY A 1 381 ? 23.151 -7.033 37.643 1.00 21.34 381 GLY A C 1
ATOM 2914 O O . GLY A 1 381 ? 23.437 -7.376 38.791 1.00 21.34 381 GLY A O 1
ATOM 2915 N N . THR A 1 382 ? 22.058 -7.462 37.017 1.00 19.62 382 THR A N 1
ATOM 2916 C CA . THR A 1 382 ? 21.212 -8.568 37.487 1.00 19.62 382 THR A CA 1
ATOM 2917 C C . THR A 1 382 ? 21.508 -9.814 36.655 1.00 19.62 382 THR A C 1
ATOM 2919 O O . THR A 1 382 ? 21.342 -9.811 35.440 1.00 19.62 382 THR A O 1
ATOM 2922 N N . HIS A 1 383 ? 21.999 -10.851 37.336 1.00 21.31 383 HIS A N 1
ATOM 2923 C CA . HIS A 1 383 ? 22.426 -12.152 36.816 1.00 21.31 383 HIS A CA 1
ATOM 2924 C C . HIS A 1 383 ? 21.308 -13.202 36.925 1.00 21.31 383 HIS A C 1
ATOM 2926 O O . HIS A 1 383 ? 20.723 -13.336 37.996 1.00 21.31 383 HIS A O 1
ATOM 2932 N N . GLU A 1 384 ? 21.186 -14.078 35.924 1.00 19.50 384 GLU A N 1
ATOM 2933 C CA . GLU A 1 384 ? 20.950 -15.513 36.145 1.00 19.50 384 GLU A CA 1
ATOM 2934 C C . GLU A 1 384 ? 22.053 -16.307 35.433 1.00 19.50 384 GLU A C 1
ATOM 2936 O O . GLU A 1 384 ? 22.492 -15.963 34.338 1.00 19.50 384 GLU A O 1
ATOM 2941 N N . LYS A 1 385 ? 22.605 -17.300 36.134 1.00 21.00 385 LYS A N 1
ATOM 2942 C CA . LYS A 1 385 ? 23.924 -17.898 35.896 1.00 21.00 385 LYS A CA 1
ATOM 2943 C C . LYS A 1 385 ? 23.772 -19.419 35.837 1.00 21.00 385 LYS A C 1
ATOM 2945 O O . LYS A 1 385 ? 23.220 -20.001 36.767 1.00 21.00 385 LYS A O 1
ATOM 2950 N N . SER A 1 386 ? 24.357 -20.066 34.832 1.00 19.14 386 SER A N 1
ATOM 2951 C CA . SER A 1 386 ? 24.829 -21.452 34.943 1.00 19.14 386 SER A CA 1
ATOM 2952 C C . SER A 1 386 ? 26.292 -21.516 34.511 1.00 19.14 386 SER A C 1
ATOM 2954 O O . SER A 1 386 ? 26.696 -20.893 33.537 1.00 19.14 386 SER A O 1
ATOM 2956 N N . THR A 1 387 ? 27.085 -22.197 35.324 1.00 20.81 387 THR A N 1
ATOM 2957 C CA . THR A 1 387 ? 28.505 -21.952 35.581 1.00 20.81 387 THR A CA 1
ATOM 2958 C C . THR A 1 387 ? 29.440 -22.687 34.613 1.00 20.81 387 THR A C 1
ATOM 2960 O O . THR A 1 387 ? 29.387 -23.909 34.526 1.00 20.81 387 THR A O 1
ATOM 2963 N N . GLY A 1 388 ? 30.361 -21.956 33.984 1.00 20.88 388 GLY A N 1
ATOM 2964 C CA . GLY A 1 388 ? 31.557 -22.468 33.308 1.00 20.88 388 GLY A CA 1
ATOM 2965 C C . GLY A 1 388 ? 32.431 -21.286 32.885 1.00 20.88 388 GLY A C 1
ATOM 2966 O O . GLY A 1 388 ? 31.950 -20.398 32.195 1.00 20.88 388 GLY A O 1
ATOM 2967 N N . THR A 1 389 ? 33.660 -21.198 33.390 1.00 22.66 389 THR A N 1
ATOM 2968 C CA . THR A 1 389 ? 34.549 -20.043 33.187 1.00 22.66 389 THR A CA 1
ATOM 2969 C C . THR A 1 389 ? 35.301 -20.191 31.858 1.00 22.66 389 THR A C 1
ATOM 2971 O O . THR A 1 389 ? 36.279 -20.930 31.791 1.00 22.66 389 THR A O 1
ATOM 2974 N N . SER A 1 390 ? 34.841 -19.503 30.810 1.00 23.00 390 SER A N 1
ATOM 2975 C CA . SER A 1 390 ? 35.573 -19.233 29.563 1.00 23.00 390 SER A CA 1
ATOM 2976 C C . SER A 1 390 ? 35.874 -17.733 29.482 1.00 23.00 390 SER A C 1
ATOM 2978 O O . SER A 1 390 ? 34.995 -16.908 29.730 1.00 23.00 390 SER A O 1
ATOM 2980 N N . GLU A 1 391 ? 37.120 -17.355 29.180 1.00 26.41 391 GLU A N 1
ATOM 2981 C CA . GLU A 1 391 ? 37.427 -15.982 28.756 1.00 26.41 391 GLU A CA 1
ATOM 2982 C C . GLU A 1 391 ? 36.957 -15.826 27.305 1.00 26.41 391 GLU A C 1
ATOM 2984 O O . GLU A 1 391 ? 37.661 -16.185 26.362 1.00 26.41 391 GLU A O 1
ATOM 2989 N N . ASP A 1 392 ? 35.727 -15.344 27.144 1.00 25.28 392 ASP A N 1
ATOM 2990 C CA . ASP A 1 392 ? 35.122 -15.064 25.846 1.00 25.28 392 ASP A CA 1
ATOM 2991 C C . ASP A 1 392 ? 35.387 -13.603 25.457 1.00 25.28 392 ASP A C 1
ATOM 2993 O O . ASP A 1 392 ? 34.855 -12.671 26.062 1.00 25.28 392 ASP A O 1
ATOM 2997 N N . ALA A 1 393 ? 36.210 -13.385 24.427 1.00 26.17 393 ALA A N 1
ATOM 2998 C CA . ALA A 1 393 ? 36.288 -12.091 23.751 1.00 26.17 393 ALA A CA 1
ATOM 2999 C C . ALA A 1 393 ? 35.285 -12.096 22.589 1.00 26.17 393 ALA A C 1
ATOM 3001 O O . ALA A 1 393 ? 35.473 -12.809 21.598 1.00 26.17 393 ALA A O 1
ATOM 3002 N N . GLY A 1 394 ? 34.199 -11.335 22.749 1.00 25.39 394 GLY A N 1
ATOM 3003 C CA . GLY A 1 394 ? 33.107 -11.199 21.787 1.00 25.39 394 GLY A CA 1
ATOM 3004 C C . GLY A 1 394 ? 33.026 -9.787 21.205 1.00 25.39 394 GLY A C 1
ATOM 3005 O O . GLY A 1 394 ? 33.001 -8.821 21.963 1.00 25.39 394 GLY A O 1
ATOM 3006 N N . ALA A 1 395 ? 32.968 -9.650 19.879 1.00 26.03 395 ALA A N 1
ATOM 3007 C CA . ALA A 1 395 ? 32.575 -8.401 19.219 1.00 26.03 395 ALA A CA 1
ATOM 3008 C C . ALA A 1 395 ? 31.211 -8.595 18.544 1.00 26.03 395 ALA A C 1
ATOM 3010 O O . ALA A 1 395 ? 31.052 -9.512 17.735 1.00 26.03 395 ALA A O 1
ATOM 3011 N N . GLU A 1 396 ? 30.243 -7.738 18.872 1.00 25.62 396 GLU A N 1
ATOM 3012 C CA . GLU A 1 396 ? 28.891 -7.764 18.308 1.00 25.62 396 GLU A CA 1
ATOM 3013 C C . GLU A 1 396 ? 28.655 -6.539 17.423 1.00 25.62 396 GLU A C 1
ATOM 3015 O O . GLU A 1 396 ? 28.940 -5.407 17.813 1.00 25.62 396 GLU A O 1
ATOM 3020 N N . VAL A 1 397 ? 28.135 -6.766 16.215 1.00 25.25 397 VAL A N 1
ATOM 3021 C CA . VAL A 1 397 ? 27.698 -5.706 15.296 1.00 25.25 397 VAL A CA 1
ATOM 3022 C C . VAL A 1 397 ? 26.251 -5.988 14.912 1.00 25.25 397 VAL A C 1
ATOM 3024 O O . VAL A 1 397 ? 25.979 -6.991 14.249 1.00 25.25 397 VAL A O 1
ATOM 3027 N N . ALA A 1 398 ? 25.337 -5.112 15.331 1.00 26.88 398 ALA A N 1
ATOM 3028 C CA . ALA A 1 398 ? 23.908 -5.213 15.055 1.00 26.88 398 ALA A CA 1
ATOM 3029 C C . ALA A 1 398 ? 23.462 -4.114 14.083 1.00 26.88 398 ALA A C 1
ATOM 3031 O O . ALA A 1 398 ? 23.742 -2.935 14.299 1.00 26.88 398 ALA A O 1
ATOM 3032 N N . ASN A 1 399 ? 22.752 -4.503 13.023 1.00 25.38 399 ASN A N 1
ATOM 3033 C CA . ASN A 1 399 ? 22.073 -3.581 12.115 1.00 25.38 399 ASN A CA 1
ATOM 3034 C C . ASN A 1 399 ? 20.561 -3.747 12.272 1.00 25.38 399 ASN A C 1
ATOM 3036 O O . ASN A 1 399 ? 20.020 -4.788 11.894 1.00 25.38 399 ASN A O 1
ATOM 3040 N N . THR A 1 400 ? 19.886 -2.708 12.768 1.00 28.39 400 THR A N 1
ATOM 3041 C CA . THR A 1 400 ? 18.430 -2.699 12.966 1.00 28.39 400 THR A CA 1
ATOM 3042 C C . THR A 1 400 ? 17.754 -1.816 11.924 1.00 28.39 400 THR A C 1
ATOM 3044 O O . THR A 1 400 ? 18.097 -0.646 11.772 1.00 28.39 400 THR A O 1
ATOM 3047 N N . THR A 1 401 ? 16.764 -2.356 11.216 1.00 30.69 401 THR A N 1
ATOM 3048 C CA . THR A 1 401 ? 15.862 -1.594 10.340 1.00 30.69 401 THR A CA 1
ATOM 3049 C C . THR A 1 401 ? 14.436 -1.732 10.859 1.00 30.69 401 THR A C 1
ATOM 3051 O O . THR A 1 401 ? 13.919 -2.845 10.914 1.00 30.69 401 THR A O 1
ATOM 3054 N N . SER A 1 402 ? 13.787 -0.619 11.211 1.00 35.72 402 SER A N 1
ATOM 3055 C CA . SER A 1 402 ? 12.373 -0.586 11.601 1.00 35.72 402 SER A CA 1
ATOM 3056 C C . SER A 1 402 ? 11.519 0.108 10.539 1.00 35.72 402 SER A C 1
ATOM 3058 O O . SER A 1 402 ? 11.897 1.136 9.975 1.00 35.72 402 SER A O 1
ATOM 3060 N N . LYS A 1 403 ? 10.351 -0.465 10.249 1.00 49.56 403 LYS A N 1
ATOM 3061 C CA . LYS A 1 403 ? 9.307 0.123 9.411 1.00 49.56 403 LYS A CA 1
ATOM 3062 C C . LYS A 1 403 ? 8.058 0.299 10.250 1.00 49.56 403 LYS A C 1
ATOM 3064 O O . LYS A 1 403 ? 7.589 -0.646 10.878 1.00 49.56 403 LYS A O 1
ATOM 3069 N N . VAL A 1 404 ? 7.509 1.504 10.208 1.00 51.69 404 VAL A N 1
ATOM 3070 C CA . VAL A 1 404 ? 6.294 1.864 10.929 1.00 51.69 404 VAL A CA 1
ATOM 3071 C C . VAL A 1 404 ? 5.251 2.316 9.918 1.00 51.69 404 VAL A C 1
ATOM 3073 O O . VAL A 1 404 ? 5.475 3.269 9.175 1.00 51.69 404 VAL A O 1
ATOM 3076 N N . SER A 1 405 ? 4.114 1.625 9.872 1.00 58.59 405 SER A N 1
ATOM 3077 C CA . SER A 1 405 ? 2.939 2.046 9.102 1.00 58.59 405 SER A CA 1
ATOM 3078 C C . SER A 1 405 ? 1.822 2.405 10.068 1.00 58.59 405 SER A C 1
ATOM 3080 O O . SER A 1 405 ? 1.333 1.529 10.778 1.00 58.59 405 SER A O 1
ATOM 3082 N N . SER A 1 406 ? 1.408 3.673 10.100 1.00 69.62 406 SER A N 1
ATOM 3083 C CA . SER A 1 406 ? 0.371 4.142 11.019 1.00 69.62 406 SER A CA 1
ATOM 3084 C C . SER A 1 406 ? -0.802 4.806 10.307 1.00 69.62 406 SER A C 1
ATOM 3086 O O . SER A 1 406 ? -0.661 5.413 9.243 1.00 69.62 406 SER A O 1
ATOM 3088 N N . LEU A 1 407 ? -1.983 4.679 10.907 1.00 68.44 407 LEU A N 1
ATOM 3089 C CA . LEU A 1 407 ? -3.194 5.359 10.468 1.00 68.44 407 LEU A CA 1
ATOM 3090 C C . LEU A 1 407 ? -3.984 5.831 11.688 1.00 68.44 407 LEU A C 1
ATOM 3092 O O . LEU A 1 407 ? -4.395 5.028 12.523 1.00 68.44 407 LEU A O 1
ATOM 3096 N N . GLY A 1 408 ? -4.183 7.145 11.778 1.00 78.50 408 GLY A N 1
ATOM 3097 C CA . GLY A 1 408 ? -5.014 7.787 12.793 1.00 78.50 408 GLY A CA 1
ATOM 3098 C C . GLY A 1 408 ? -6.384 8.180 12.249 1.00 78.50 408 GLY A C 1
ATOM 3099 O O . GLY A 1 408 ? -6.534 8.463 11.059 1.00 78.50 408 GLY A O 1
ATOM 3100 N N . LEU A 1 409 ? -7.373 8.224 13.137 1.00 83.38 409 LEU A N 1
ATOM 3101 C CA . LEU A 1 409 ? -8.727 8.679 12.854 1.00 83.38 409 LEU A CA 1
ATOM 3102 C C . LEU A 1 409 ? -8.709 10.157 12.442 1.00 83.38 409 LEU A C 1
ATOM 3104 O O . LEU A 1 409 ? -8.064 10.980 13.091 1.00 83.38 409 LEU A O 1
ATOM 3108 N N . ARG A 1 410 ? -9.441 10.485 11.381 1.00 86.81 410 ARG A N 1
ATOM 3109 C CA . ARG A 1 410 ? -9.718 11.849 10.906 1.00 86.81 410 ARG A CA 1
ATOM 3110 C C . ARG A 1 410 ? -11.215 11.981 10.664 1.00 86.81 410 ARG A C 1
ATOM 3112 O O . ARG A 1 410 ? -11.903 10.962 10.620 1.00 86.81 410 ARG A O 1
ATOM 3119 N N . GLY A 1 411 ? -11.716 13.199 10.528 1.00 88.00 411 GLY A N 1
ATOM 3120 C CA . GLY A 1 411 ? -13.139 13.446 10.351 1.00 88.00 411 GLY A CA 1
ATOM 3121 C C . GLY A 1 411 ? -13.489 14.922 10.419 1.00 88.00 411 GLY A C 1
ATOM 3122 O O . GLY A 1 411 ? -12.621 15.790 10.528 1.00 88.00 411 GLY A O 1
ATOM 3123 N N . ALA A 1 412 ? -14.786 15.198 10.352 1.00 89.44 412 ALA A N 1
ATOM 3124 C CA . ALA A 1 412 ? -15.316 16.549 10.411 1.00 89.44 412 ALA A CA 1
ATOM 3125 C C . ALA A 1 412 ? -16.682 16.592 11.100 1.00 89.44 412 ALA A C 1
ATOM 3127 O O . ALA A 1 412 ? -17.442 15.625 11.111 1.00 89.44 412 ALA A O 1
ATOM 3128 N N . TRP A 1 413 ? -17.025 17.757 11.643 1.00 88.12 413 TRP A N 1
ATOM 3129 C CA . TRP A 1 413 ? -18.343 18.012 12.216 1.00 88.12 413 TRP A CA 1
ATOM 3130 C C . TRP A 1 413 ? -19.436 18.004 11.144 1.00 88.12 413 TRP A C 1
ATOM 3132 O O . TRP A 1 413 ? -19.351 18.746 10.162 1.00 88.12 413 TRP A O 1
ATOM 3142 N N . GLU A 1 414 ? -20.505 17.233 11.357 1.00 88.94 414 GLU A N 1
ATOM 3143 C CA . GLU A 1 414 ? -21.629 17.199 10.416 1.00 88.94 414 GLU A CA 1
ATOM 3144 C C . GLU A 1 414 ? -22.327 18.565 10.327 1.00 88.94 414 GLU A C 1
ATOM 3146 O O . GLU A 1 414 ? -22.383 19.320 11.301 1.00 88.94 414 GLU A O 1
ATOM 3151 N N . LEU A 1 415 ? -22.832 18.925 9.144 1.00 83.69 415 LEU A N 1
ATOM 3152 C CA . LEU A 1 415 ? -23.545 20.195 8.957 1.00 83.69 415 LEU A CA 1
ATOM 3153 C C . LEU A 1 415 ? -24.975 20.125 9.509 1.00 83.69 415 LEU A C 1
ATOM 3155 O O . LEU A 1 415 ? -25.432 21.061 10.159 1.00 83.69 415 LEU A O 1
ATOM 3159 N N . TYR A 1 416 ? -25.654 19.003 9.268 1.00 86.19 416 TYR A N 1
ATOM 3160 C CA . TYR A 1 416 ? -27.002 18.724 9.752 1.00 86.19 416 TYR A CA 1
ATOM 3161 C C . TYR A 1 416 ? -26.964 17.461 10.615 1.00 86.19 416 TYR A C 1
ATOM 3163 O O . TYR A 1 416 ? -26.527 16.427 10.106 1.00 86.19 416 TYR A O 1
ATOM 3171 N N . PRO A 1 417 ? -27.405 17.520 11.886 1.00 87.25 417 PRO A N 1
ATOM 3172 C CA . PRO A 1 417 ? -27.410 16.351 12.751 1.00 87.25 417 PRO A CA 1
ATOM 3173 C C . PRO A 1 417 ? -28.264 15.220 12.180 1.00 87.25 417 PRO A C 1
ATOM 3175 O O . PRO A 1 417 ? -29.482 15.363 12.067 1.00 87.25 417 PRO A O 1
ATOM 3178 N N . LEU A 1 418 ? -27.639 14.086 11.843 1.00 90.00 418 LEU A N 1
ATOM 3179 C CA . LEU A 1 418 ? -28.382 12.889 11.425 1.00 90.00 418 LEU A CA 1
ATOM 3180 C C . LEU A 1 418 ? -29.254 12.357 12.567 1.00 90.00 418 LEU A C 1
ATOM 3182 O O . LEU A 1 418 ? -30.364 11.885 12.332 1.00 90.00 418 LEU A O 1
ATOM 3186 N N . ASN A 1 419 ? -28.742 12.439 13.799 1.00 90.19 419 ASN A N 1
ATOM 3187 C CA . ASN A 1 419 ? -29.484 12.117 15.007 1.00 90.19 419 ASN A CA 1
ATOM 3188 C C . ASN A 1 419 ? -29.544 13.339 15.940 1.00 90.19 419 ASN A C 1
ATOM 3190 O O . ASN A 1 419 ? -28.646 13.515 16.765 1.00 90.19 419 ASN A O 1
ATOM 3194 N N . PRO A 1 420 ? -30.589 14.182 15.843 1.00 87.56 420 PRO A N 1
ATOM 3195 C CA . PRO A 1 420 ? -30.716 15.374 16.681 1.00 87.56 420 PRO A CA 1
ATOM 3196 C C . PRO A 1 420 ? -30.707 15.070 18.184 1.00 87.56 420 PRO A C 1
ATOM 3198 O O . PRO A 1 420 ? -30.247 15.894 18.975 1.00 87.56 420 PRO A O 1
ATOM 3201 N N . SER A 1 421 ? -31.129 13.867 18.588 1.00 86.31 421 SER A N 1
ATOM 3202 C CA . SER A 1 421 ? -31.084 13.446 19.987 1.00 86.31 421 SER A CA 1
ATOM 3203 C C . SER A 1 421 ? -29.662 13.303 20.526 1.00 86.31 421 SER A C 1
ATOM 3205 O O . SER A 1 421 ? -29.502 13.246 21.726 1.00 86.31 421 SER A O 1
ATOM 3207 N N . LEU A 1 422 ? -28.603 13.242 19.727 1.00 85.62 422 LEU A N 1
ATOM 3208 C CA . LEU A 1 422 ? -27.237 13.181 20.264 1.00 85.62 422 LEU A CA 1
ATOM 3209 C C . LEU A 1 422 ? -26.541 14.545 20.247 1.00 85.62 422 LEU A C 1
ATOM 3211 O O . LEU A 1 422 ? -25.452 14.687 20.794 1.00 85.62 422 LEU A O 1
ATOM 3215 N N . GLY A 1 423 ? -27.177 15.555 19.649 1.00 83.75 423 GLY A N 1
ATOM 3216 C CA . GLY A 1 423 ? -26.518 16.802 19.290 1.00 83.75 423 GLY A CA 1
ATOM 3217 C C . GLY A 1 423 ? -25.709 16.657 18.002 1.00 83.75 423 GLY A C 1
ATOM 3218 O O . GLY A 1 423 ? -25.939 15.757 17.193 1.00 83.75 423 GLY A O 1
ATOM 3219 N N . ARG A 1 424 ? -24.776 17.584 17.781 1.00 86.81 424 ARG A N 1
ATOM 3220 C CA . ARG A 1 424 ? -23.936 17.589 16.581 1.00 86.81 424 ARG A CA 1
ATOM 3221 C C . ARG A 1 424 ? -22.826 16.553 16.734 1.00 86.81 424 ARG A C 1
ATOM 3223 O O . ARG A 1 424 ? -22.090 16.604 17.719 1.00 86.81 424 ARG A O 1
ATOM 3230 N N . ARG A 1 425 ? -22.677 15.648 15.764 1.00 90.00 425 ARG A N 1
ATOM 3231 C CA . ARG A 1 425 ? -21.623 14.622 15.780 1.00 90.00 425 ARG A CA 1
ATOM 3232 C C . ARG A 1 425 ? -20.410 15.027 14.953 1.00 90.00 425 ARG A C 1
ATOM 3234 O O . ARG A 1 425 ? -20.529 15.662 13.900 1.00 90.00 425 ARG A O 1
ATOM 3241 N N . TRP A 1 426 ? -19.245 14.600 15.411 1.00 90.44 426 TRP A N 1
ATOM 3242 C CA . TRP A 1 426 ? -18.033 14.544 14.616 1.00 90.44 426 TRP A CA 1
ATOM 3243 C C . TRP A 1 426 ? -18.025 13.212 13.869 1.00 90.44 426 TRP A C 1
ATOM 3245 O O . TRP A 1 426 ? -18.062 12.139 14.474 1.00 90.44 426 TRP A O 1
ATOM 3255 N N . VAL A 1 427 ? -18.060 13.280 12.542 1.00 91.12 427 VAL A N 1
ATOM 3256 C CA . VAL A 1 427 ? -18.185 12.117 11.667 1.00 91.12 427 VAL A CA 1
ATOM 3257 C C . VAL A 1 427 ? -16.795 11.739 11.164 1.00 91.12 427 VAL A C 1
ATOM 3259 O O . VAL A 1 427 ? -16.176 12.539 10.458 1.00 91.12 427 VAL A O 1
ATOM 3262 N N . PRO A 1 428 ? -16.300 10.537 11.506 1.00 91.88 428 PRO A N 1
ATOM 3263 C CA . PRO A 1 428 ? -15.040 10.048 10.982 1.00 91.88 428 PRO A CA 1
ATOM 3264 C C . PRO A 1 428 ? -15.044 9.874 9.459 1.00 91.88 428 PRO A C 1
ATOM 3266 O O . PRO A 1 428 ? -16.019 9.409 8.865 1.00 91.88 428 PRO A O 1
ATOM 3269 N N . ASP A 1 429 ? -13.909 10.174 8.844 1.00 92.00 429 ASP A N 1
ATOM 3270 C CA . ASP A 1 429 ? -13.636 9.960 7.430 1.00 92.00 429 ASP A CA 1
ATOM 3271 C C . ASP A 1 429 ? -13.428 8.464 7.137 1.00 92.00 429 ASP A C 1
ATOM 3273 O O . ASP A 1 429 ? -12.608 7.793 7.769 1.00 92.00 429 ASP A O 1
ATOM 3277 N N . ASN A 1 430 ? -14.128 7.925 6.133 1.00 93.50 430 ASN A N 1
ATOM 3278 C CA . ASN A 1 430 ? -14.032 6.506 5.764 1.00 93.50 430 ASN A CA 1
ATOM 3279 C C . ASN A 1 430 ? -12.857 6.217 4.810 1.00 93.50 430 ASN A C 1
ATOM 3281 O O . ASN A 1 430 ? -13.060 5.877 3.642 1.00 93.50 430 ASN A O 1
ATOM 3285 N N . TRP A 1 431 ? -11.625 6.390 5.293 1.00 90.56 431 TRP A N 1
ATOM 3286 C CA . TRP A 1 431 ? -10.400 6.248 4.496 1.00 90.56 431 TRP A CA 1
ATOM 3287 C C . TRP A 1 431 ? -9.453 5.176 5.038 1.00 90.56 431 TRP A C 1
ATOM 3289 O O . TRP A 1 431 ? -9.328 4.985 6.247 1.00 90.56 431 TRP A O 1
ATOM 3299 N N . GLY A 1 432 ? -8.758 4.505 4.120 1.00 89.69 432 GLY A N 1
ATOM 3300 C CA . GLY A 1 432 ? -7.654 3.587 4.389 1.00 89.69 432 GLY A CA 1
ATOM 3301 C C . GLY A 1 432 ? -6.356 4.059 3.734 1.00 89.69 432 GLY A C 1
ATOM 3302 O O . GLY A 1 432 ? -6.342 5.021 2.958 1.00 89.69 432 GLY A O 1
ATOM 3303 N N . VAL A 1 433 ? -5.254 3.370 4.035 1.00 89.56 433 VAL A N 1
ATOM 3304 C CA . VAL A 1 433 ? -3.938 3.653 3.443 1.00 89.56 433 VAL A CA 1
ATOM 3305 C C . VAL A 1 433 ? -3.324 2.387 2.861 1.00 89.56 433 VAL A C 1
ATOM 3307 O O . VAL A 1 433 ? -3.348 1.327 3.483 1.00 89.56 433 VAL A O 1
ATOM 3310 N N . ALA A 1 434 ? -2.804 2.490 1.641 1.00 87.56 434 ALA A N 1
ATOM 3311 C CA . ALA A 1 434 ? -2.079 1.437 0.949 1.00 87.56 434 ALA A CA 1
ATOM 3312 C C . ALA A 1 434 ? -0.598 1.802 0.876 1.00 87.56 434 ALA A C 1
ATOM 3314 O O . ALA A 1 434 ? -0.239 2.907 0.470 1.00 87.56 434 ALA A O 1
ATOM 3315 N N . VAL A 1 435 ? 0.257 0.856 1.240 1.00 83.94 435 VAL A N 1
ATOM 3316 C CA . VAL A 1 435 ? 1.704 0.948 1.098 1.00 83.94 435 VAL A CA 1
ATOM 3317 C C . VAL A 1 435 ? 2.076 0.342 -0.249 1.00 83.94 435 VAL A C 1
ATOM 3319 O O . VAL A 1 435 ? 1.815 -0.838 -0.507 1.00 83.94 435 VAL A O 1
ATOM 3322 N N . VAL A 1 436 ? 2.679 1.148 -1.118 1.00 79.12 436 VAL A N 1
ATOM 3323 C CA . VAL A 1 436 ? 3.141 0.706 -2.434 1.00 79.12 436 VAL A CA 1
ATOM 3324 C C . VAL A 1 436 ? 4.629 0.949 -2.595 1.00 79.12 436 VAL A C 1
ATOM 3326 O O . VAL A 1 436 ? 5.179 1.908 -2.059 1.00 79.12 436 VAL A O 1
ATOM 3329 N N . GLN A 1 437 ? 5.274 0.091 -3.373 1.00 77.25 437 GLN A N 1
ATOM 3330 C CA . GLN A 1 437 ? 6.673 0.242 -3.736 1.00 77.25 437 GLN A CA 1
ATOM 3331 C C . GLN A 1 437 ? 6.782 0.531 -5.232 1.00 77.25 437 GLN A C 1
ATOM 3333 O O . GLN A 1 437 ? 6.218 -0.201 -6.045 1.00 77.25 437 GLN A O 1
ATOM 3338 N N . SER A 1 438 ? 7.492 1.592 -5.607 1.00 67.31 438 SER A N 1
ATOM 3339 C CA . SER A 1 438 ? 7.657 2.004 -7.008 1.00 67.31 438 SER A CA 1
ATOM 3340 C C . SER A 1 438 ? 9.118 2.009 -7.438 1.00 67.31 438 SER A C 1
ATOM 3342 O O . SER A 1 438 ? 10.010 2.318 -6.649 1.00 67.31 438 SER A O 1
ATOM 3344 N N . GLU A 1 439 ? 9.354 1.699 -8.712 1.00 68.06 439 GLU A N 1
ATOM 3345 C CA . GLU A 1 439 ? 10.668 1.801 -9.346 1.00 68.06 439 GLU A CA 1
ATOM 3346 C C . GLU A 1 439 ? 10.793 3.126 -10.104 1.00 68.06 439 GLU A C 1
ATOM 3348 O O . GLU A 1 439 ? 9.865 3.543 -10.808 1.00 68.06 439 GLU A O 1
ATOM 3353 N N . THR A 1 440 ? 11.960 3.761 -10.012 1.00 62.09 440 THR A N 1
ATOM 3354 C CA . THR A 1 440 ? 12.297 4.925 -10.836 1.00 62.09 440 THR A CA 1
ATOM 3355 C C . THR A 1 440 ? 12.876 4.454 -12.167 1.00 62.09 440 THR A C 1
ATOM 3357 O O . THR A 1 440 ? 13.812 3.653 -12.221 1.00 62.09 440 THR A O 1
ATOM 3360 N N . MET A 1 441 ? 12.298 4.936 -13.264 1.00 62.78 441 MET A N 1
ATOM 3361 C CA . MET A 1 441 ? 12.762 4.660 -14.620 1.00 62.78 441 MET A CA 1
ATOM 3362 C C . MET A 1 441 ? 13.184 5.958 -15.301 1.00 62.78 441 MET A C 1
ATOM 3364 O O . MET A 1 441 ? 12.482 6.965 -15.220 1.00 62.78 441 MET A O 1
ATOM 3368 N N . ASP A 1 442 ? 14.306 5.927 -16.010 1.00 68.50 442 ASP A N 1
ATOM 3369 C CA . ASP A 1 442 ? 14.700 7.002 -16.913 1.00 68.50 442 ASP A CA 1
ATOM 3370 C C . ASP A 1 442 ? 13.895 6.903 -18.212 1.00 68.50 442 ASP A C 1
ATOM 3372 O O . ASP A 1 442 ? 13.728 5.826 -18.793 1.00 68.50 442 ASP A O 1
ATOM 3376 N N . MET A 1 443 ? 13.391 8.040 -18.678 1.00 73.56 443 MET A N 1
ATOM 3377 C CA . MET A 1 443 ? 12.669 8.172 -19.933 1.00 73.56 443 MET A CA 1
ATOM 3378 C C . MET A 1 443 ? 13.580 8.785 -20.989 1.00 73.56 443 MET A C 1
ATOM 3380 O O . MET A 1 443 ? 14.065 9.907 -20.838 1.00 73.56 443 MET A O 1
ATOM 3384 N N . PHE A 1 444 ? 13.753 8.069 -22.096 1.00 76.69 444 PHE A N 1
ATOM 3385 C CA . PHE A 1 444 ? 14.520 8.530 -23.245 1.00 76.69 444 PHE A CA 1
ATOM 3386 C C . PHE A 1 444 ? 13.614 8.795 -24.446 1.00 76.69 444 PHE A C 1
ATOM 3388 O O . PHE A 1 444 ? 12.760 7.971 -24.777 1.00 76.69 444 PHE A O 1
ATOM 3395 N N . ALA A 1 445 ? 13.828 9.915 -25.133 1.00 81.00 445 ALA A N 1
ATOM 3396 C CA . ALA A 1 445 ? 13.290 10.169 -26.461 1.00 81.00 445 ALA A CA 1
ATOM 3397 C C . ALA A 1 445 ? 14.230 9.566 -27.509 1.00 81.00 445 ALA A C 1
ATOM 3399 O O . ALA A 1 445 ? 15.433 9.833 -27.529 1.00 81.00 445 ALA A O 1
ATOM 3400 N N . LEU A 1 446 ? 13.667 8.756 -28.401 1.00 84.38 446 LEU A N 1
ATOM 3401 C CA . LEU A 1 446 ? 14.365 8.171 -29.538 1.00 84.38 446 LEU A CA 1
ATOM 3402 C C . LEU A 1 446 ? 14.127 9.057 -30.756 1.00 84.38 446 LEU A C 1
ATOM 3404 O O . LEU A 1 446 ? 12.990 9.173 -31.214 1.00 84.38 446 LEU A O 1
ATOM 3408 N N . ARG A 1 447 ? 15.180 9.684 -31.285 1.00 86.94 447 ARG A N 1
ATOM 3409 C CA . ARG A 1 447 ? 15.087 10.605 -32.431 1.00 86.94 447 ARG A CA 1
ATOM 3410 C C . ARG A 1 447 ? 15.859 10.108 -33.636 1.00 86.94 447 ARG A C 1
ATOM 3412 O O . ARG A 1 447 ? 16.959 9.593 -33.492 1.00 86.94 447 ARG A O 1
ATOM 3419 N N . LEU A 1 448 ? 15.340 10.308 -34.840 1.00 87.00 448 LEU A N 1
ATOM 3420 C CA . LEU A 1 448 ? 16.066 10.027 -36.076 1.00 87.00 448 LEU A CA 1
ATOM 3421 C C . LEU A 1 448 ? 17.326 10.890 -36.173 1.00 87.00 448 LEU A C 1
ATOM 3423 O O . LEU A 1 448 ? 17.261 12.113 -36.135 1.00 87.00 448 LEU A O 1
ATOM 3427 N N . ALA A 1 449 ? 18.488 10.260 -36.356 1.00 85.06 449 ALA A N 1
ATOM 3428 C CA . ALA A 1 449 ? 19.761 10.978 -36.294 1.00 85.06 449 ALA A CA 1
ATOM 3429 C C . ALA A 1 449 ? 19.950 12.041 -37.394 1.00 85.06 449 ALA A C 1
ATOM 3431 O O . ALA A 1 449 ? 20.759 12.948 -37.216 1.00 85.06 449 ALA A O 1
ATOM 3432 N N . HIS A 1 450 ? 19.232 11.924 -38.517 1.00 81.50 450 HIS A N 1
ATOM 3433 C CA . HIS A 1 450 ? 19.391 12.798 -39.682 1.00 81.50 450 HIS A CA 1
ATOM 3434 C C . HIS A 1 450 ? 18.493 14.046 -39.663 1.00 81.50 450 HIS A C 1
ATOM 3436 O O . HIS A 1 450 ? 18.803 15.005 -40.362 1.00 81.50 450 HIS A O 1
ATOM 3442 N N . ASN A 1 451 ? 17.382 14.038 -38.917 1.00 86.44 451 ASN A N 1
ATOM 3443 C CA . ASN A 1 451 ? 16.403 15.136 -38.905 1.00 86.44 451 ASN A CA 1
ATOM 3444 C C . ASN A 1 451 ? 15.775 15.417 -37.525 1.00 86.44 451 ASN A C 1
ATOM 3446 O O . ASN A 1 451 ? 14.854 16.221 -37.437 1.00 86.44 451 ASN A O 1
ATOM 3450 N N . ASP A 1 452 ? 16.227 14.737 -36.469 1.00 86.00 452 ASP A N 1
ATOM 3451 C CA . ASP A 1 452 ? 15.779 14.893 -35.078 1.00 86.00 452 ASP A CA 1
ATOM 3452 C C . ASP A 1 452 ? 14.281 14.631 -34.814 1.00 86.00 452 ASP A C 1
ATOM 3454 O O . ASP A 1 452 ? 13.766 14.916 -33.723 1.00 86.00 452 ASP A O 1
ATOM 3458 N N . ALA A 1 453 ? 13.581 14.010 -35.770 1.00 83.25 453 ALA A N 1
ATOM 3459 C CA . ALA A 1 453 ? 12.188 13.609 -35.610 1.00 83.25 453 ALA A CA 1
ATOM 3460 C C . ALA A 1 453 ? 12.047 12.495 -34.558 1.00 83.25 453 ALA A C 1
ATOM 3462 O O . ALA A 1 453 ? 12.812 11.529 -34.561 1.00 83.25 453 ALA A O 1
ATOM 3463 N N . ILE A 1 454 ? 11.061 12.623 -33.663 1.00 85.94 454 ILE A N 1
ATOM 3464 C CA . ILE A 1 454 ? 10.800 11.643 -32.599 1.00 85.94 454 ILE A CA 1
ATOM 3465 C C . ILE A 1 454 ? 10.175 10.384 -33.202 1.00 85.94 454 ILE A C 1
ATOM 3467 O O . ILE A 1 454 ? 9.176 10.457 -33.911 1.00 85.94 454 ILE A O 1
ATOM 3471 N N . VAL A 1 455 ? 10.753 9.235 -32.869 1.00 80.69 455 VAL A N 1
ATOM 3472 C CA . VAL A 1 455 ? 10.235 7.901 -33.192 1.00 80.69 455 VAL A CA 1
ATOM 3473 C C . VAL A 1 455 ? 9.414 7.343 -32.032 1.00 80.69 455 VAL A C 1
ATOM 3475 O O . VAL A 1 455 ? 8.387 6.713 -32.253 1.00 80.69 455 VAL A O 1
ATOM 3478 N N . GLY A 1 456 ? 9.838 7.591 -30.791 1.00 72.56 456 GLY A N 1
ATOM 3479 C CA . GLY A 1 456 ? 9.105 7.151 -29.608 1.00 72.56 456 GLY A CA 1
ATOM 3480 C C . GLY A 1 456 ? 9.828 7.454 -28.302 1.00 72.56 456 GLY A C 1
ATOM 3481 O O . GLY A 1 456 ? 10.948 7.964 -28.303 1.00 72.56 456 GLY A O 1
ATOM 3482 N N . TYR A 1 457 ? 9.173 7.116 -27.194 1.00 76.88 457 TYR A N 1
ATOM 3483 C CA . TYR A 1 457 ? 9.749 7.174 -25.854 1.00 76.88 457 TYR A CA 1
ATOM 3484 C C . TYR A 1 457 ? 10.022 5.764 -25.343 1.00 76.88 457 TYR A C 1
ATOM 3486 O O . TYR A 1 457 ? 9.191 4.871 -25.508 1.00 76.88 457 TYR A O 1
ATOM 3494 N N . GLN A 1 458 ? 11.167 5.577 -24.695 1.00 67.00 458 GLN A N 1
ATOM 3495 C CA . GLN A 1 458 ? 11.553 4.320 -24.070 1.00 67.00 458 GLN A CA 1
ATOM 3496 C C . GLN A 1 458 ? 11.828 4.558 -22.587 1.00 67.00 458 GLN A C 1
ATOM 3498 O O . GLN A 1 458 ? 12.636 5.414 -22.233 1.00 67.00 458 GLN A O 1
ATOM 3503 N N . LEU A 1 459 ? 11.175 3.774 -21.730 1.00 64.12 459 LEU A N 1
ATOM 3504 C CA . LEU A 1 459 ? 11.474 3.731 -20.301 1.00 64.12 459 LEU A CA 1
ATOM 3505 C C . LEU A 1 459 ? 12.550 2.679 -20.035 1.00 64.12 459 LEU A C 1
ATOM 3507 O O . LEU A 1 459 ? 12.455 1.548 -20.524 1.00 64.12 459 LEU A O 1
ATOM 3511 N N . MET A 1 460 ? 13.556 3.044 -19.251 1.00 62.97 460 MET A N 1
ATOM 3512 C CA . MET A 1 460 ? 14.630 2.158 -18.823 1.00 62.97 460 MET A CA 1
ATOM 3513 C C . MET A 1 460 ? 14.726 2.181 -17.297 1.00 62.97 460 MET A C 1
ATOM 3515 O O . MET A 1 460 ? 14.805 3.264 -16.723 1.00 62.97 460 MET A O 1
ATOM 3519 N N . PRO A 1 461 ? 14.722 1.018 -16.621 1.00 57.72 461 PRO A N 1
ATOM 3520 C CA . PRO A 1 461 ? 14.970 0.970 -15.185 1.00 57.72 461 PRO A CA 1
ATOM 3521 C C . PRO A 1 461 ? 16.311 1.624 -14.860 1.00 57.72 461 PRO A C 1
ATOM 3523 O O . PRO A 1 461 ? 17.305 1.322 -15.528 1.00 57.72 461 PRO A O 1
ATOM 3526 N N . ASN A 1 462 ? 16.336 2.488 -13.846 1.00 61.12 462 ASN A N 1
ATOM 3527 C CA . ASN A 1 462 ? 17.578 3.048 -13.337 1.00 61.12 462 ASN A CA 1
ATOM 3528 C C . ASN A 1 462 ? 18.024 2.231 -12.111 1.00 61.12 462 ASN A C 1
ATOM 3530 O O . ASN A 1 462 ? 17.446 2.398 -11.039 1.00 61.12 462 ASN A O 1
ATOM 3534 N N . PRO A 1 463 ? 19.021 1.334 -12.243 1.00 57.38 463 PRO A N 1
ATOM 3535 C CA . PRO A 1 463 ? 19.449 0.477 -11.140 1.00 57.38 463 PRO A CA 1
ATOM 3536 C C . PRO A 1 463 ? 20.184 1.237 -10.027 1.00 57.38 463 PRO A C 1
ATOM 3538 O O . PRO A 1 463 ? 20.354 0.673 -8.952 1.00 57.38 463 PRO A O 1
ATOM 3541 N N . ALA A 1 464 ? 20.614 2.482 -10.266 1.00 54.56 464 ALA A N 1
ATOM 3542 C CA . ALA A 1 464 ? 21.272 3.306 -9.253 1.00 54.56 464 ALA A CA 1
ATOM 3543 C C . ALA A 1 464 ? 20.275 3.911 -8.250 1.00 54.56 464 ALA A C 1
ATOM 3545 O O . ALA A 1 464 ? 20.663 4.285 -7.149 1.00 54.56 464 ALA A O 1
ATOM 3546 N N . ILE A 1 465 ? 18.985 3.998 -8.601 1.00 55.28 465 ILE A N 1
ATOM 3547 C CA . ILE A 1 465 ? 17.958 4.535 -7.705 1.00 55.28 465 ILE A CA 1
ATOM 3548 C C . ILE A 1 465 ? 17.211 3.359 -7.060 1.00 55.28 465 ILE A C 1
ATOM 3550 O O . ILE A 1 465 ? 16.540 2.604 -7.772 1.00 55.28 465 ILE A O 1
ATOM 3554 N N . PRO A 1 466 ? 17.310 3.171 -5.729 1.00 61.94 466 PRO A N 1
ATOM 3555 C CA . PRO A 1 466 ? 16.604 2.096 -5.047 1.00 61.94 466 PRO A CA 1
ATOM 3556 C C . PRO A 1 466 ? 15.086 2.276 -5.157 1.00 61.94 466 PRO A C 1
ATOM 3558 O O . PRO A 1 466 ? 14.573 3.368 -5.405 1.00 61.94 466 PRO A O 1
ATOM 3561 N N . LYS A 1 467 ? 14.352 1.179 -4.961 1.00 66.06 467 LYS A N 1
ATOM 3562 C CA . LYS A 1 467 ? 12.889 1.214 -4.922 1.00 66.06 467 LYS A CA 1
ATOM 3563 C C . LYS A 1 467 ? 12.411 2.084 -3.769 1.00 66.06 467 LYS A C 1
ATOM 3565 O O . LYS A 1 467 ? 12.882 1.913 -2.646 1.00 66.06 467 LYS A O 1
ATOM 3570 N N . ASP A 1 468 ? 11.430 2.928 -4.046 1.00 62.88 468 ASP A N 1
ATOM 3571 C CA . ASP A 1 468 ? 10.910 3.882 -3.072 1.00 62.88 468 ASP A CA 1
ATOM 3572 C C . ASP A 1 468 ? 9.537 3.461 -2.538 1.00 62.88 468 ASP A C 1
ATOM 3574 O O . ASP A 1 468 ? 8.768 2.780 -3.231 1.00 62.88 468 ASP A O 1
ATOM 3578 N N . TRP A 1 469 ? 9.244 3.862 -1.303 1.00 73.06 469 TRP A N 1
ATOM 3579 C CA . TRP A 1 469 ? 8.002 3.568 -0.598 1.00 73.06 469 TRP A CA 1
ATOM 3580 C C . TRP A 1 469 ? 7.055 4.756 -0.681 1.00 73.06 469 TRP A C 1
ATOM 3582 O O . TRP A 1 469 ? 7.401 5.874 -0.318 1.00 73.06 469 TRP A O 1
ATOM 3592 N N . ASN A 1 470 ? 5.823 4.499 -1.102 1.00 71.50 470 ASN A N 1
ATOM 3593 C CA . ASN A 1 470 ? 4.784 5.510 -1.203 1.00 71.50 470 ASN A CA 1
ATOM 3594 C C . ASN A 1 470 ? 3.528 5.077 -0.446 1.00 71.50 470 ASN A C 1
ATOM 3596 O O . ASN A 1 470 ? 3.168 3.898 -0.417 1.00 71.50 470 ASN A O 1
ATOM 3600 N N . LEU A 1 471 ? 2.829 6.059 0.123 1.00 80.56 471 LEU A N 1
ATOM 3601 C CA . LEU A 1 471 ? 1.522 5.875 0.745 1.00 80.56 471 LEU A CA 1
ATOM 3602 C C . LEU A 1 471 ? 0.431 6.385 -0.194 1.00 80.56 471 LEU A C 1
ATOM 3604 O O . LEU A 1 471 ? 0.457 7.534 -0.639 1.00 80.56 471 LEU A O 1
ATOM 3608 N N . ILE A 1 472 ? -0.552 5.536 -0.476 1.00 83.38 472 ILE A N 1
ATOM 3609 C CA . ILE A 1 472 ? -1.742 5.903 -1.236 1.00 83.38 472 ILE A CA 1
ATOM 3610 C C . ILE A 1 472 ? -2.964 5.792 -0.333 1.00 83.38 472 ILE A C 1
ATOM 3612 O O . ILE A 1 472 ? -3.405 4.703 0.017 1.00 83.38 472 ILE A O 1
ATOM 3616 N N . GLU A 1 473 ? -3.535 6.939 0.012 1.00 90.06 473 GLU A N 1
ATOM 3617 C CA . GLU A 1 473 ? -4.817 7.020 0.710 1.00 90.06 473 GLU A CA 1
ATOM 3618 C C . GLU A 1 473 ? -5.965 6.694 -0.260 1.00 90.06 473 GLU A C 1
ATOM 3620 O O . GLU A 1 473 ? -5.978 7.178 -1.400 1.00 90.06 473 GLU A O 1
ATOM 3625 N N . PHE A 1 474 ? -6.939 5.905 0.190 1.00 93.75 474 PHE A N 1
ATOM 3626 C CA . PHE A 1 474 ? -8.110 5.529 -0.604 1.00 93.75 474 PHE A CA 1
ATOM 3627 C C . PHE A 1 474 ? -9.401 5.563 0.232 1.00 93.75 474 PHE A C 1
ATOM 3629 O O . PHE A 1 474 ? -9.366 5.240 1.421 1.00 93.75 474 PHE A O 1
ATOM 3636 N N . PRO A 1 475 ? -10.550 5.916 -0.369 1.00 95.50 475 PRO A N 1
ATOM 3637 C CA . PRO A 1 475 ? -11.840 5.774 0.286 1.00 95.50 475 PRO A CA 1
ATOM 3638 C C . PRO A 1 475 ? -12.227 4.295 0.386 1.00 95.50 475 PRO A C 1
ATOM 3640 O O . PRO A 1 475 ? -12.118 3.533 -0.583 1.00 95.50 475 PRO A O 1
ATOM 3643 N N . ILE A 1 476 ? -12.683 3.893 1.568 1.00 95.38 476 ILE A N 1
ATOM 3644 C CA . ILE A 1 476 ? -13.190 2.547 1.826 1.00 95.38 476 ILE A CA 1
ATOM 3645 C C . ILE A 1 476 ? -14.631 2.471 1.320 1.00 95.38 476 ILE A C 1
ATOM 3647 O O . ILE A 1 476 ? -15.413 3.404 1.501 1.00 95.38 476 ILE A O 1
ATOM 3651 N N . ASN A 1 477 ? -14.993 1.343 0.713 1.00 95.19 477 ASN A N 1
ATOM 3652 C CA . ASN A 1 477 ? -16.358 1.051 0.306 1.00 95.19 477 ASN A CA 1
ATOM 3653 C C . ASN A 1 477 ? -17.295 1.075 1.535 1.00 95.19 477 ASN A C 1
ATOM 3655 O O . ASN A 1 477 ? -17.213 0.166 2.371 1.00 95.19 477 ASN A O 1
ATOM 3659 N N . PRO A 1 478 ? -18.211 2.057 1.646 1.00 93.44 478 PRO A N 1
ATOM 3660 C CA . PRO A 1 478 ? -19.054 2.213 2.827 1.00 93.44 478 PRO A CA 1
ATOM 3661 C C . PRO A 1 478 ? -20.028 1.051 3.015 1.00 93.44 478 PRO A C 1
ATOM 3663 O O . PRO A 1 478 ? -20.411 0.795 4.148 1.00 93.44 478 PRO A O 1
ATOM 3666 N N . ALA A 1 479 ? -20.376 0.307 1.956 1.00 91.50 479 ALA A N 1
ATOM 3667 C CA . ALA A 1 479 ? -21.208 -0.895 2.051 1.00 91.50 479 ALA A CA 1
ATOM 3668 C C . ALA A 1 479 ? -20.455 -2.103 2.637 1.00 91.50 479 ALA A C 1
ATOM 3670 O O . ALA A 1 479 ? -21.074 -3.069 3.081 1.00 91.50 479 ALA A O 1
ATOM 3671 N N . TYR A 1 480 ? -19.119 -2.072 2.617 1.00 92.06 480 TYR A N 1
ATOM 3672 C CA . TYR A 1 480 ? -18.288 -3.095 3.237 1.00 92.06 480 TYR A CA 1
ATOM 3673 C C . TYR A 1 480 ? -18.013 -2.763 4.705 1.00 92.06 480 TYR A C 1
ATOM 3675 O O . TYR A 1 480 ? -18.359 -3.566 5.571 1.00 92.06 480 TYR A O 1
ATOM 3683 N N . THR A 1 481 ? -17.399 -1.612 4.977 1.00 93.00 481 THR A N 1
ATOM 3684 C CA . THR A 1 481 ? -17.059 -1.142 6.327 1.00 93.00 481 THR A CA 1
ATOM 3685 C C . THR A 1 481 ? -17.105 0.384 6.338 1.00 93.00 481 THR A C 1
ATOM 3687 O O . THR A 1 481 ? -16.641 1.016 5.385 1.00 93.00 481 THR A O 1
ATOM 3690 N N . LYS A 1 482 ? -17.654 0.981 7.403 1.00 93.69 482 LYS A N 1
ATOM 3691 C CA . LYS A 1 482 ? -17.786 2.435 7.522 1.00 93.69 482 LYS A CA 1
ATOM 3692 C C . LYS A 1 482 ? -17.335 2.954 8.884 1.00 93.69 482 LYS A C 1
ATOM 3694 O O . LYS A 1 482 ? -17.915 2.615 9.916 1.00 93.69 482 LYS A O 1
ATOM 3699 N N . GLN A 1 483 ? -16.341 3.838 8.867 1.00 92.19 483 GLN A N 1
ATOM 3700 C CA . GLN A 1 483 ? -15.874 4.556 10.051 1.00 92.19 483 GLN A CA 1
ATOM 3701 C C . GLN A 1 483 ? -16.989 5.367 10.719 1.00 92.19 483 GLN A C 1
ATOM 3703 O O . GLN A 1 483 ? -17.837 5.964 10.059 1.00 92.19 483 GLN A O 1
ATOM 3708 N N . GLY A 1 484 ? -16.997 5.368 12.053 1.00 89.75 484 GLY A N 1
ATOM 3709 C CA . GLY A 1 484 ? -17.997 6.074 12.856 1.00 89.75 484 GLY A CA 1
ATOM 3710 C C . GLY A 1 484 ? -19.275 5.293 13.168 1.00 89.75 484 GLY A C 1
ATOM 3711 O O . GLY A 1 484 ? -20.029 5.728 14.038 1.00 89.75 484 GLY A O 1
ATOM 3712 N N . THR A 1 485 ? -19.538 4.147 12.536 1.00 93.19 485 THR A N 1
ATOM 3713 C CA . THR A 1 485 ? -20.662 3.271 12.910 1.00 93.19 485 THR A CA 1
ATOM 3714 C C . THR A 1 485 ? -20.181 1.847 13.159 1.00 93.19 485 THR A C 1
ATOM 3716 O O . THR A 1 485 ? -19.613 1.202 12.277 1.00 93.19 485 THR A O 1
ATOM 3719 N N . LEU A 1 486 ? -20.388 1.354 14.384 1.00 93.62 486 LEU A N 1
ATOM 3720 C CA . LEU A 1 486 ? -19.911 0.031 14.792 1.00 93.62 486 LEU A CA 1
ATOM 3721 C C . LEU A 1 486 ? -20.723 -1.086 14.123 1.00 93.62 486 LEU A C 1
ATOM 3723 O O . LEU A 1 486 ? -20.146 -2.021 13.583 1.00 93.62 486 LEU A O 1
ATOM 3727 N N . ASP A 1 487 ? -22.049 -0.966 14.125 1.00 91.75 487 ASP A N 1
ATOM 3728 C CA . ASP A 1 487 ? -23.019 -1.997 13.723 1.00 91.75 487 ASP A CA 1
ATOM 3729 C C . ASP A 1 487 ? -24.110 -1.463 12.770 1.00 91.75 487 ASP A C 1
ATOM 3731 O O . ASP A 1 487 ? -25.192 -2.040 12.665 1.00 91.75 487 ASP A O 1
ATOM 3735 N N . GLY A 1 488 ? -23.858 -0.338 12.093 1.00 91.75 488 GLY A N 1
ATOM 3736 C CA . GLY A 1 488 ? -24.824 0.326 11.205 1.00 91.75 488 GLY A CA 1
ATOM 3737 C C . GLY A 1 488 ? -25.843 1.219 11.929 1.00 91.75 488 GLY A C 1
ATOM 3738 O O . GLY A 1 488 ? -26.688 1.839 11.279 1.00 91.75 488 GLY A O 1
ATOM 3739 N N . LYS A 1 489 ? -25.767 1.314 13.263 1.00 91.56 489 LYS A N 1
ATOM 3740 C CA . LYS A 1 489 ? -26.604 2.185 14.101 1.00 91.56 489 LYS A CA 1
ATOM 3741 C C . LYS A 1 489 ? -25.800 3.389 14.598 1.00 91.56 489 LYS A C 1
ATOM 3743 O O . LYS A 1 489 ? -24.570 3.337 14.678 1.00 91.56 489 LYS A O 1
ATOM 3748 N N . VAL A 1 490 ? -26.507 4.480 14.884 1.00 92.06 490 VAL A N 1
ATOM 3749 C CA . VAL A 1 490 ? -25.959 5.784 15.307 1.00 92.06 490 VAL A CA 1
ATOM 3750 C C . VAL A 1 490 ? -26.877 6.432 16.357 1.00 92.06 490 VAL A C 1
ATOM 3752 O O . VAL A 1 490 ? -27.381 7.550 16.213 1.00 92.06 490 VAL A O 1
ATOM 3755 N N . GLY A 1 491 ? -27.114 5.687 17.429 1.00 89.62 491 GLY A N 1
ATOM 3756 C CA . GLY A 1 491 ? -27.877 6.083 18.602 1.00 89.62 491 GLY A CA 1
ATOM 3757 C C . GLY A 1 491 ? -29.369 5.790 18.528 1.00 89.62 491 GLY A C 1
ATOM 3758 O O . GLY A 1 491 ? -29.854 5.048 17.672 1.00 89.62 491 GLY A O 1
ATOM 3759 N N . CYS A 1 492 ? -30.102 6.402 19.453 1.00 88.25 492 CYS A N 1
ATOM 3760 C CA . CYS A 1 492 ? -31.558 6.330 19.549 1.00 88.25 492 CYS A CA 1
ATOM 3761 C C . CYS A 1 492 ? -32.153 7.712 19.295 1.00 88.25 492 CYS A C 1
ATOM 3763 O O . CYS A 1 492 ? -31.522 8.708 19.624 1.00 88.25 492 CYS A O 1
ATOM 3765 N N . ARG A 1 493 ? -33.352 7.793 18.728 1.00 87.69 493 ARG A N 1
ATOM 3766 C CA . ARG A 1 493 ? -34.149 9.016 18.590 1.00 87.69 493 ARG A CA 1
ATOM 3767 C C . ARG A 1 493 ? -34.815 9.377 19.922 1.00 87.69 493 ARG A C 1
ATOM 3769 O O . ARG A 1 493 ? -34.785 8.595 20.869 1.00 87.69 493 ARG A O 1
ATOM 3776 N N . TYR A 1 494 ? -35.453 10.547 19.983 1.00 83.06 494 TYR A N 1
ATOM 3777 C CA . TYR A 1 494 ? -36.191 11.007 21.171 1.00 83.06 494 TYR A CA 1
ATOM 3778 C C . TYR A 1 494 ? -37.322 10.066 21.599 1.00 83.06 494 TYR A C 1
ATOM 3780 O O . TYR A 1 494 ? -37.592 9.930 22.785 1.00 83.06 494 TYR A O 1
ATOM 3788 N N . ASP A 1 495 ? -37.946 9.375 20.644 1.00 78.06 495 ASP A N 1
ATOM 3789 C CA . ASP A 1 495 ? -38.982 8.371 20.902 1.00 78.06 495 ASP A CA 1
ATOM 3790 C C . ASP A 1 495 ? -38.415 7.008 21.347 1.00 78.06 495 ASP A C 1
ATOM 3792 O O . ASP A 1 495 ? -39.160 6.040 21.453 1.00 78.06 495 ASP A O 1
ATOM 3796 N N . GLY A 1 496 ? -37.101 6.894 21.564 1.00 77.38 496 GLY A N 1
ATOM 3797 C CA . GLY A 1 496 ? -36.433 5.653 21.953 1.00 77.38 496 GLY A CA 1
ATOM 3798 C C . GLY A 1 496 ? -36.185 4.667 20.806 1.00 77.38 496 GLY A C 1
ATOM 3799 O O . GLY A 1 496 ? -35.538 3.644 21.027 1.00 77.38 496 GLY A O 1
ATOM 3800 N N . THR A 1 497 ? -36.633 4.954 19.578 1.00 83.62 497 THR A N 1
ATOM 3801 C CA . THR A 1 497 ? -36.355 4.100 18.411 1.00 83.62 497 THR A CA 1
ATOM 3802 C C . THR A 1 497 ? -34.917 4.267 17.919 1.00 83.62 497 THR A C 1
ATOM 3804 O O . THR A 1 497 ? -34.300 5.316 18.082 1.00 83.62 497 THR A O 1
ATOM 3807 N N . VAL A 1 498 ? -34.340 3.232 17.309 1.00 86.69 498 VAL A N 1
ATOM 3808 C CA . VAL A 1 498 ? -32.947 3.263 16.830 1.00 86.69 498 VAL A CA 1
ATOM 3809 C C . VAL A 1 498 ? -32.809 4.161 15.594 1.00 86.69 498 VAL A C 1
ATOM 3811 O O . VAL A 1 498 ? -33.565 4.026 14.631 1.00 86.69 498 VAL A O 1
ATOM 3814 N N . GLN A 1 499 ? -31.796 5.032 15.578 1.00 90.81 499 GLN A N 1
ATOM 3815 C CA . GLN A 1 499 ? -31.392 5.784 14.391 1.00 90.81 499 GLN A CA 1
ATOM 3816 C C . GLN A 1 499 ? -30.338 4.991 13.606 1.00 90.81 499 GLN A C 1
ATOM 3818 O O . GLN A 1 499 ? -29.310 4.583 14.147 1.00 90.81 499 GLN A O 1
ATOM 3823 N N . LEU A 1 500 ? -30.600 4.774 12.317 1.00 93.00 500 LEU A N 1
ATOM 3824 C CA . LEU A 1 500 ? -29.717 4.031 11.416 1.00 93.00 500 LEU A CA 1
ATOM 3825 C C . LEU A 1 500 ? -28.794 4.971 10.639 1.00 93.00 500 LEU A C 1
ATOM 3827 O O . LEU A 1 500 ? -29.142 6.131 10.388 1.00 93.00 500 LEU A O 1
ATOM 3831 N N . ASP A 1 501 ? -27.632 4.453 10.249 1.00 93.00 501 ASP A N 1
ATOM 3832 C CA . ASP A 1 501 ? -26.747 5.122 9.303 1.00 93.00 501 ASP A CA 1
ATOM 3833 C C . ASP A 1 501 ? -27.340 5.078 7.881 1.00 93.00 501 ASP A C 1
ATOM 3835 O O . ASP A 1 501 ? -28.028 4.127 7.504 1.00 93.00 501 ASP A O 1
ATOM 3839 N N . VAL A 1 502 ? -27.075 6.119 7.087 1.00 91.38 502 VAL A N 1
ATOM 3840 C CA . VAL A 1 502 ? -27.616 6.277 5.725 1.00 91.38 502 VAL A CA 1
ATOM 3841 C C . VAL A 1 502 ? -27.202 5.128 4.800 1.00 91.38 502 VAL A C 1
ATOM 3843 O O . VAL A 1 502 ? -28.001 4.708 3.965 1.00 91.38 502 VAL A O 1
ATOM 3846 N N . ASP A 1 503 ? -25.996 4.583 4.976 1.00 91.81 503 ASP A N 1
ATOM 3847 C CA . ASP A 1 503 ? -25.483 3.476 4.161 1.00 91.81 503 ASP A CA 1
ATOM 3848 C C . ASP A 1 503 ? -25.993 2.103 4.643 1.00 91.81 503 ASP A C 1
ATOM 3850 O O . ASP A 1 503 ? -25.848 1.103 3.939 1.00 91.81 503 ASP A O 1
ATOM 3854 N N . TYR A 1 504 ? -26.646 2.046 5.814 1.00 92.75 504 TYR A N 1
ATOM 3855 C CA . TYR A 1 504 ? -27.141 0.819 6.448 1.00 92.75 504 TYR A CA 1
ATOM 3856 C C . TYR A 1 504 ? -28.627 0.901 6.864 1.00 92.75 504 TYR A C 1
ATOM 3858 O O . TYR A 1 504 ? -28.973 0.626 8.017 1.00 92.75 504 TYR A O 1
ATOM 3866 N N . PRO A 1 505 ? -29.568 1.178 5.940 1.00 90.56 505 PRO A N 1
ATOM 3867 C CA . PRO A 1 505 ? -30.995 1.306 6.270 1.00 90.56 505 PRO A CA 1
ATOM 3868 C C . PRO A 1 505 ? -31.640 -0.007 6.761 1.00 90.56 505 PRO A C 1
ATOM 3870 O O . PRO A 1 505 ? -32.732 -0.003 7.330 1.00 90.56 505 PRO A O 1
ATOM 3873 N N . GLN A 1 506 ? -30.977 -1.146 6.550 1.00 88.25 506 GLN A N 1
ATOM 3874 C CA . GLN A 1 506 ? -31.445 -2.473 6.964 1.00 88.25 506 GLN A CA 1
ATOM 3875 C C . GLN A 1 506 ? -30.923 -2.901 8.348 1.00 88.25 506 GLN A C 1
ATOM 3877 O O . GLN A 1 506 ? -31.343 -3.937 8.859 1.00 88.25 506 GLN A O 1
ATOM 3882 N N . ALA A 1 507 ? -30.077 -2.096 9.006 1.00 86.38 507 ALA A N 1
ATOM 3883 C CA . ALA A 1 507 ? -29.458 -2.441 10.294 1.00 86.38 507 ALA A CA 1
ATOM 3884 C C . ALA A 1 507 ? -30.422 -2.442 11.503 1.00 86.38 507 ALA A C 1
ATOM 3886 O O . ALA A 1 507 ? -29.997 -2.571 12.651 1.00 86.38 507 ALA A O 1
ATOM 3887 N N . HIS A 1 508 ? -31.734 -2.332 11.270 1.00 77.69 508 HIS A N 1
ATOM 3888 C CA . HIS A 1 508 ? -32.757 -2.564 12.291 1.00 77.69 508 HIS A CA 1
ATOM 3889 C C . HIS A 1 508 ? -32.896 -4.055 12.647 1.00 77.69 508 HIS A C 1
ATOM 3891 O O . HIS A 1 508 ? -33.279 -4.373 13.770 1.00 77.69 508 HIS A O 1
ATOM 3897 N N . GLN A 1 509 ? -32.563 -4.963 11.721 1.00 74.62 509 GLN A N 1
ATOM 3898 C CA . GLN A 1 509 ? -32.536 -6.409 11.958 1.00 74.62 509 GLN A CA 1
ATOM 3899 C C . GLN A 1 509 ? -31.148 -6.875 12.400 1.00 74.62 509 GLN A C 1
ATOM 3901 O O . GLN A 1 509 ? -30.131 -6.248 12.087 1.00 74.62 509 GLN A O 1
ATOM 3906 N N . TYR A 1 510 ? -31.108 -8.012 13.098 1.00 72.75 510 TYR A N 1
ATOM 3907 C CA . TYR A 1 510 ? -29.851 -8.697 13.375 1.00 72.75 510 TYR A CA 1
ATOM 3908 C C . TYR A 1 510 ? -29.141 -9.045 12.059 1.00 72.75 510 TYR A C 1
ATOM 3910 O O . TYR A 1 510 ? -29.728 -9.653 11.163 1.00 72.75 510 TYR A O 1
ATOM 3918 N N . GLY A 1 511 ? -27.877 -8.650 11.947 1.00 80.00 511 GLY A N 1
ATOM 3919 C CA . GLY A 1 511 ? -27.050 -8.852 10.766 1.00 80.00 511 GLY A CA 1
ATOM 3920 C C . GLY A 1 511 ? -25.620 -8.381 11.012 1.00 80.00 511 GLY A C 1
ATOM 3921 O O . GLY A 1 511 ? -25.317 -7.802 12.055 1.00 80.00 511 GLY A O 1
ATOM 3922 N N . GLU A 1 512 ? -24.742 -8.655 10.053 1.00 87.06 512 GLU A N 1
ATOM 3923 C CA . GLU A 1 512 ? -23.344 -8.231 10.095 1.00 87.06 512 GLU A CA 1
ATOM 3924 C C . GLU A 1 512 ? -23.174 -6.954 9.265 1.00 87.06 512 GLU A C 1
ATOM 3926 O O . GLU A 1 512 ? -23.195 -6.988 8.033 1.00 87.06 512 GLU A O 1
ATOM 3931 N N . TRP A 1 513 ? -23.038 -5.818 9.948 1.00 91.56 513 TRP A N 1
ATOM 3932 C CA . TRP A 1 513 ? -23.050 -4.482 9.350 1.00 91.56 513 TRP A CA 1
ATOM 3933 C C . TRP A 1 513 ? -21.804 -3.703 9.766 1.00 91.56 513 TRP A C 1
ATOM 3935 O O . TRP A 1 513 ? -21.390 -3.762 10.922 1.00 91.56 513 TRP A O 1
ATOM 3945 N N . SER A 1 514 ? -21.218 -2.939 8.841 1.00 93.25 514 SER A N 1
ATOM 3946 C CA . SER A 1 514 ? -19.992 -2.166 9.070 1.00 93.25 514 SER A CA 1
ATOM 3947 C C . SER A 1 514 ? -18.873 -2.997 9.734 1.00 93.25 514 SER A C 1
ATOM 3949 O O . SER A 1 514 ? -18.413 -3.991 9.156 1.00 93.25 514 SER A O 1
ATOM 3951 N N . TYR A 1 515 ? -18.423 -2.613 10.935 1.00 93.75 515 TYR A N 1
ATOM 3952 C CA . TYR A 1 515 ? -17.414 -3.333 11.707 1.00 93.75 515 TYR A CA 1
ATOM 3953 C C . TYR A 1 515 ? -17.969 -4.559 12.434 1.00 93.75 515 TYR A C 1
ATOM 3955 O O . TYR A 1 515 ? -17.192 -5.476 12.708 1.00 93.75 515 TYR A O 1
ATOM 3963 N N . TYR A 1 516 ? -19.263 -4.589 12.758 1.00 93.88 516 TYR A N 1
ATOM 3964 C CA . TYR A 1 516 ? -19.907 -5.666 13.504 1.00 93.88 516 TYR A CA 1
ATOM 3965 C C . TYR A 1 516 ? -20.037 -6.918 12.638 1.00 93.88 516 TYR A C 1
ATOM 3967 O O . TYR A 1 516 ? -21.007 -7.089 11.901 1.00 93.88 516 TYR A O 1
ATOM 3975 N N . LYS A 1 517 ? -19.024 -7.788 12.711 1.00 92.38 517 LYS A N 1
ATOM 3976 C CA . LYS A 1 517 ? -18.962 -9.073 11.995 1.00 92.38 517 LYS A CA 1
ATOM 3977 C C . LYS A 1 517 ? -18.385 -10.158 12.910 1.00 92.38 517 LYS A C 1
ATOM 3979 O O . LYS A 1 517 ? -17.255 -10.613 12.694 1.00 92.38 517 LYS A O 1
ATOM 3984 N N . PRO A 1 518 ? -19.100 -10.529 13.989 1.00 88.94 518 PRO A N 1
ATOM 3985 C CA . PRO A 1 518 ? -18.596 -11.478 14.973 1.00 88.94 518 PRO A CA 1
ATOM 3986 C C . PRO A 1 518 ? -18.237 -12.830 14.348 1.00 88.94 518 PRO A C 1
ATOM 3988 O O . PRO A 1 518 ? -17.199 -13.394 14.690 1.00 88.94 518 PRO A O 1
ATOM 3991 N N . ARG A 1 519 ? -19.022 -13.339 13.388 1.00 87.00 519 ARG A N 1
ATOM 3992 C CA . ARG A 1 519 ? -18.757 -14.657 12.788 1.00 87.00 519 ARG A CA 1
ATOM 3993 C C . ARG A 1 519 ? -17.464 -14.641 11.982 1.00 87.00 519 ARG A C 1
ATOM 3995 O O . ARG A 1 519 ? -16.645 -15.545 12.136 1.00 87.00 519 ARG A O 1
ATOM 4002 N N . GLU A 1 520 ? -17.252 -13.596 11.178 1.00 89.31 520 GLU A N 1
ATOM 4003 C CA . GLU A 1 520 ? -16.003 -13.393 10.427 1.00 89.31 520 GLU A CA 1
ATOM 4004 C C . GLU A 1 520 ? -14.804 -13.266 11.384 1.00 89.31 520 GLU A C 1
ATOM 4006 O O . GLU A 1 520 ? -13.793 -13.942 11.195 1.00 89.31 520 GLU A O 1
ATOM 4011 N N . ALA A 1 521 ? -14.933 -12.470 12.451 1.00 89.81 521 ALA A N 1
ATOM 4012 C CA . ALA A 1 521 ? -13.863 -12.238 13.421 1.00 89.81 521 ALA A CA 1
ATOM 4013 C C . ALA A 1 521 ? -13.420 -13.527 14.135 1.00 89.81 521 ALA A C 1
ATOM 4015 O O . ALA A 1 521 ? -12.234 -13.865 14.141 1.00 89.81 521 ALA A O 1
ATOM 4016 N N . TYR A 1 522 ? -14.367 -14.291 14.686 1.00 87.06 522 TYR A N 1
ATOM 4017 C CA . TYR A 1 522 ? -14.058 -15.540 15.386 1.00 87.06 522 TYR A CA 1
ATOM 4018 C C . TYR A 1 522 ? -13.608 -16.656 14.435 1.00 87.06 522 TYR A C 1
ATOM 4020 O O . TYR A 1 522 ? -12.825 -17.521 14.832 1.00 87.06 522 TYR A O 1
ATOM 4028 N N . ALA A 1 523 ? -14.070 -16.667 13.180 1.00 88.12 523 ALA A N 1
ATOM 4029 C CA . ALA A 1 523 ? -13.562 -17.591 12.168 1.00 88.12 523 ALA A CA 1
ATOM 4030 C C . ALA A 1 523 ? -12.094 -17.296 11.815 1.00 88.12 523 ALA A C 1
ATOM 4032 O O . ALA A 1 523 ? -11.293 -18.231 11.726 1.00 88.12 523 ALA A O 1
ATOM 4033 N N . LEU A 1 524 ? -11.728 -16.015 11.670 1.00 88.94 524 LEU A N 1
ATOM 4034 C CA . LEU A 1 524 ? -10.348 -15.581 11.433 1.00 88.94 524 LEU A CA 1
ATOM 4035 C C . LEU A 1 524 ? -9.440 -15.913 12.619 1.00 88.94 524 LEU A C 1
ATOM 4037 O O . LEU A 1 524 ? -8.399 -16.537 12.414 1.00 88.94 524 LEU A O 1
ATOM 4041 N N . LYS A 1 525 ? -9.859 -15.589 13.851 1.00 87.56 525 LYS A N 1
ATOM 4042 C CA . LYS A 1 525 ? -9.109 -15.925 15.074 1.00 87.56 525 LYS A CA 1
ATOM 4043 C C . LYS A 1 525 ? -8.813 -17.430 15.148 1.00 87.56 525 LYS A C 1
ATOM 4045 O O . LYS A 1 525 ? -7.654 -17.830 15.173 1.00 87.56 525 LYS A O 1
ATOM 4050 N N . ARG A 1 526 ? -9.843 -18.278 15.001 1.00 86.56 526 ARG A N 1
ATOM 4051 C CA . ARG A 1 526 ? -9.693 -19.748 14.970 1.00 86.56 526 ARG A CA 1
ATOM 4052 C C . ARG A 1 526 ? -8.798 -20.246 13.831 1.00 86.56 526 ARG A C 1
ATOM 4054 O O . ARG A 1 526 ? -8.146 -21.281 13.964 1.00 86.56 526 ARG A O 1
ATOM 4061 N N . ALA A 1 527 ? -8.798 -19.587 12.672 1.00 86.25 527 ALA A N 1
ATOM 4062 C CA . ALA A 1 527 ? -7.915 -19.952 11.566 1.00 86.25 527 ALA A CA 1
ATOM 4063 C C . ALA A 1 527 ? -6.444 -19.660 11.897 1.00 86.25 527 ALA A C 1
ATOM 4065 O O . ALA A 1 527 ? -5.608 -20.539 11.695 1.00 86.25 527 ALA A O 1
ATOM 4066 N N . ILE A 1 528 ? -6.155 -18.481 12.452 1.00 84.88 528 ILE A N 1
ATOM 4067 C CA . ILE A 1 528 ? -4.808 -18.070 12.872 1.00 84.88 528 ILE A CA 1
ATOM 4068 C C . ILE A 1 528 ? -4.283 -19.004 13.969 1.00 84.88 528 ILE A C 1
ATOM 4070 O O . ILE A 1 528 ? -3.186 -19.550 13.832 1.00 84.88 528 ILE A O 1
ATOM 4074 N N . ASP A 1 529 ? -5.097 -19.283 14.988 1.00 84.50 529 ASP A N 1
ATOM 4075 C CA . ASP A 1 529 ? -4.722 -20.170 16.094 1.00 84.50 529 ASP A CA 1
ATOM 4076 C C . ASP A 1 529 ? -4.387 -21.584 15.599 1.00 84.50 529 ASP A C 1
ATOM 4078 O O . ASP A 1 529 ? -3.344 -22.139 15.948 1.00 84.50 529 ASP A O 1
ATOM 4082 N N . ARG A 1 530 ? -5.212 -22.151 14.703 1.00 82.19 530 ARG A N 1
ATOM 4083 C CA . ARG A 1 530 ? -4.952 -23.472 14.098 1.00 82.19 530 ARG A CA 1
ATOM 4084 C C . ARG A 1 530 ? -3.644 -23.510 13.315 1.00 82.19 530 ARG A C 1
ATOM 4086 O O . ARG A 1 530 ? -2.904 -24.488 13.430 1.00 82.19 530 ARG A O 1
ATOM 4093 N N . THR A 1 531 ? -3.359 -22.479 12.518 1.00 78.38 531 THR A N 1
ATOM 4094 C CA . THR A 1 531 ? -2.101 -22.383 11.764 1.00 78.38 531 THR A CA 1
ATOM 4095 C C . THR A 1 531 ? -0.909 -22.320 12.715 1.00 78.38 531 THR A C 1
ATOM 4097 O O . THR A 1 531 ? 0.061 -23.054 12.526 1.00 78.38 531 THR A O 1
ATOM 4100 N N . ARG A 1 532 ? -1.007 -21.526 13.786 1.00 73.88 532 ARG A N 1
ATOM 4101 C CA . ARG A 1 532 ? 0.045 -21.397 14.799 1.00 73.88 532 ARG A CA 1
ATOM 4102 C C . ARG A 1 532 ? 0.300 -22.708 15.542 1.00 73.88 532 ARG A C 1
ATOM 4104 O O . ARG A 1 532 ? 1.449 -23.128 15.645 1.00 73.88 532 ARG A O 1
ATOM 4111 N N . THR A 1 533 ? -0.750 -23.399 15.996 1.00 77.50 533 THR A N 1
ATOM 4112 C CA . THR A 1 533 ? -0.615 -24.711 16.654 1.00 77.50 533 THR A CA 1
ATOM 4113 C C . THR A 1 533 ? -0.007 -25.754 15.715 1.00 77.50 533 THR A C 1
ATOM 4115 O O . THR A 1 533 ? 0.841 -26.542 16.135 1.00 77.50 533 THR A O 1
ATOM 4118 N N . ARG A 1 534 ? -0.407 -25.757 14.434 1.00 75.62 534 ARG A N 1
ATOM 4119 C CA . ARG A 1 534 ? 0.170 -26.654 13.426 1.00 75.62 534 ARG A CA 1
ATOM 4120 C C . ARG A 1 534 ? 1.669 -26.408 13.269 1.00 75.62 534 ARG A C 1
ATOM 4122 O O . ARG A 1 534 ? 2.431 -27.368 13.345 1.00 75.62 534 ARG A O 1
ATOM 4129 N N . LEU A 1 535 ? 2.081 -25.153 13.101 1.00 67.38 535 LEU A N 1
ATOM 4130 C CA . LEU A 1 535 ? 3.492 -24.797 12.957 1.00 67.38 535 LEU A CA 1
ATOM 4131 C C . LEU A 1 535 ? 4.304 -25.156 14.202 1.00 67.38 535 LEU A C 1
ATOM 4133 O O . LEU A 1 535 ? 5.337 -25.801 14.060 1.00 67.38 535 LEU A O 1
ATOM 4137 N N . ASP A 1 536 ? 3.823 -24.847 15.411 1.00 67.06 536 ASP A N 1
ATOM 4138 C CA . ASP A 1 536 ? 4.493 -25.252 16.659 1.00 67.06 536 ASP A CA 1
ATOM 4139 C C . ASP A 1 536 ? 4.659 -26.782 16.735 1.00 67.06 536 ASP A C 1
ATOM 4141 O O . ASP A 1 536 ? 5.737 -27.296 17.036 1.00 67.06 536 ASP A O 1
ATOM 4145 N N . SER A 1 537 ? 3.626 -27.545 16.357 1.00 66.75 537 SER A N 1
ATOM 4146 C CA . SER A 1 537 ? 3.713 -29.009 16.316 1.00 66.75 537 SER A CA 1
ATOM 4147 C C . SER A 1 537 ? 4.725 -29.529 15.283 1.00 66.75 537 SER A C 1
ATOM 4149 O O . SER A 1 537 ? 5.451 -30.488 15.568 1.00 66.75 537 SER A O 1
ATOM 4151 N N . ASP A 1 538 ? 4.821 -28.886 14.116 1.00 64.31 538 ASP A N 1
ATOM 4152 C CA . ASP A 1 538 ? 5.787 -29.224 13.068 1.00 64.31 538 ASP A CA 1
ATOM 4153 C C . ASP A 1 538 ? 7.219 -28.867 13.503 1.00 64.31 538 ASP A C 1
ATOM 4155 O O . ASP A 1 538 ? 8.131 -29.681 13.325 1.00 64.31 538 ASP A O 1
ATOM 4159 N N . HIS A 1 539 ? 7.421 -27.711 14.147 1.00 59.72 539 HIS A N 1
ATOM 4160 C CA . HIS A 1 539 ? 8.702 -27.314 14.739 1.00 59.72 539 HIS A CA 1
ATOM 4161 C C . HIS A 1 539 ? 9.156 -28.312 15.805 1.00 59.72 539 HIS A C 1
ATOM 4163 O O . HIS A 1 539 ? 10.282 -28.806 15.733 1.00 59.72 539 HIS A O 1
ATOM 4169 N N . ARG A 1 540 ? 8.279 -28.692 16.743 1.00 55.97 540 ARG A N 1
ATOM 4170 C CA . ARG A 1 540 ? 8.599 -29.686 17.782 1.00 55.97 540 ARG A CA 1
ATOM 4171 C C . ARG A 1 540 ? 8.950 -31.050 17.190 1.00 55.97 540 ARG A C 1
ATOM 4173 O O . ARG A 1 540 ? 9.918 -31.669 17.622 1.00 55.97 540 ARG A O 1
ATOM 4180 N N . ARG A 1 541 ? 8.217 -31.518 16.172 1.00 55.00 541 ARG A N 1
ATOM 4181 C CA . ARG A 1 541 ? 8.527 -32.784 15.477 1.00 55.00 541 ARG A CA 1
ATOM 4182 C C . ARG A 1 541 ? 9.889 -32.749 14.787 1.00 55.00 541 ARG A C 1
ATOM 4184 O O . ARG A 1 541 ? 10.623 -33.731 14.860 1.00 55.00 541 ARG A O 1
ATOM 4191 N N . ARG A 1 542 ? 10.239 -31.632 14.140 1.00 50.94 542 ARG A N 1
ATOM 4192 C CA . ARG A 1 542 ? 11.549 -31.463 13.492 1.00 50.94 542 ARG A CA 1
ATOM 4193 C C . ARG A 1 542 ? 12.679 -31.361 14.516 1.00 50.94 542 ARG A C 1
ATOM 4195 O O . ARG A 1 542 ? 13.689 -32.032 14.328 1.00 50.94 542 ARG A O 1
ATOM 4202 N N . ALA A 1 543 ? 12.484 -30.633 15.617 1.00 45.56 543 ALA A N 1
ATOM 4203 C CA . ALA A 1 543 ? 13.464 -30.513 16.700 1.00 45.56 543 ALA A CA 1
ATOM 4204 C C . ALA A 1 543 ? 13.812 -31.875 17.333 1.00 45.56 543 ALA A C 1
ATOM 4206 O O . ALA A 1 543 ? 14.975 -32.141 17.620 1.00 45.56 543 ALA A O 1
ATOM 4207 N N . VAL A 1 544 ? 12.828 -32.773 17.466 1.00 42.16 544 VAL A N 1
ATOM 4208 C CA . VAL A 1 544 ? 13.026 -34.143 17.981 1.00 42.16 544 VAL A CA 1
ATOM 4209 C C . VAL A 1 544 ? 13.768 -35.055 16.984 1.00 42.16 544 VAL A C 1
ATOM 4211 O O . VAL A 1 544 ? 14.346 -36.059 17.391 1.00 42.16 544 VAL A O 1
ATOM 4214 N N . SER A 1 545 ? 13.804 -34.712 15.690 1.00 35.69 545 SER A N 1
ATOM 4215 C CA . SER A 1 545 ? 14.488 -35.506 14.650 1.00 35.69 545 SER A CA 1
ATOM 4216 C C . SER A 1 545 ? 15.970 -35.170 14.449 1.00 35.69 545 SER A C 1
ATOM 4218 O O . SER A 1 545 ? 16.668 -35.899 13.751 1.00 35.69 545 SER A O 1
ATOM 4220 N N . THR A 1 546 ? 16.466 -34.095 15.061 1.00 35.72 546 THR A N 1
ATOM 4221 C CA . THR A 1 546 ? 17.895 -33.761 15.104 1.00 35.72 546 THR A CA 1
ATOM 4222 C C . THR A 1 546 ? 18.482 -34.301 16.398 1.00 35.72 546 THR A C 1
ATOM 4224 O O . THR A 1 546 ? 18.559 -33.597 17.404 1.00 35.72 546 THR A O 1
ATOM 4227 N N . SER A 1 547 ? 18.877 -35.575 16.399 1.00 34.62 547 SER A N 1
ATOM 4228 C CA . SER A 1 547 ? 19.712 -36.080 17.484 1.00 34.62 547 SER A CA 1
ATOM 4229 C C . SER A 1 547 ? 21.113 -35.479 17.344 1.00 34.62 547 SER A C 1
ATOM 4231 O O . SER A 1 547 ? 21.634 -35.337 16.237 1.00 34.62 547 SER A O 1
ATOM 4233 N N . VAL A 1 548 ? 21.760 -35.161 18.467 1.00 34.41 548 VAL A N 1
ATOM 4234 C CA . VAL A 1 548 ? 23.169 -34.721 18.494 1.00 34.41 548 VAL A CA 1
ATOM 4235 C C . VAL A 1 548 ? 24.077 -35.739 17.774 1.00 34.41 548 VAL A C 1
ATOM 4237 O O . VAL A 1 548 ? 25.105 -35.370 17.219 1.00 34.41 548 VAL A O 1
ATOM 4240 N N . ALA A 1 549 ? 23.664 -37.010 17.688 1.00 36.44 549 ALA A N 1
ATOM 4241 C CA . ALA A 1 549 ? 24.394 -38.067 16.993 1.00 36.44 549 ALA A CA 1
ATOM 4242 C C . ALA A 1 549 ? 24.407 -37.938 15.453 1.00 36.44 549 ALA A C 1
ATOM 4244 O O . ALA A 1 549 ? 25.312 -38.489 14.825 1.00 36.44 549 ALA A O 1
ATOM 4245 N N . ASP A 1 550 ? 23.469 -37.205 14.841 1.00 39.00 550 ASP A N 1
ATOM 4246 C CA . ASP A 1 550 ? 23.435 -37.004 13.382 1.00 39.00 550 ASP A CA 1
ATOM 4247 C C . ASP A 1 550 ? 24.413 -35.912 12.918 1.00 39.00 550 ASP A C 1
ATOM 4249 O O . ASP A 1 550 ? 24.915 -35.962 11.797 1.00 39.00 550 ASP A O 1
ATOM 4253 N N . ILE A 1 551 ? 24.757 -34.971 13.805 1.00 38.69 551 ILE A N 1
ATOM 4254 C CA . ILE A 1 551 ? 25.719 -33.886 13.546 1.00 38.69 551 ILE A CA 1
ATOM 4255 C C . ILE A 1 551 ? 27.163 -34.423 13.506 1.00 38.69 551 ILE A C 1
ATOM 4257 O O . ILE A 1 551 ? 27.980 -33.954 12.718 1.00 38.69 551 ILE A O 1
ATOM 4261 N N . PHE A 1 552 ? 27.480 -35.456 14.294 1.00 35.12 552 PHE A N 1
ATOM 4262 C CA . PHE A 1 552 ? 28.844 -35.996 14.420 1.00 35.12 552 PHE A CA 1
ATOM 4263 C C . PHE A 1 552 ? 29.220 -37.083 13.396 1.00 35.12 552 PHE A C 1
ATOM 4265 O O . PHE A 1 552 ? 30.345 -37.582 13.430 1.00 35.12 552 PHE A O 1
ATOM 4272 N N . ARG A 1 553 ? 28.320 -37.490 12.488 1.00 35.03 553 ARG A N 1
ATOM 4273 C CA . ARG A 1 553 ? 28.545 -38.659 11.608 1.00 35.03 553 ARG A CA 1
ATOM 4274 C C . ARG A 1 553 ? 28.983 -38.369 10.172 1.00 35.03 553 ARG A C 1
ATOM 4276 O O . ARG A 1 553 ? 29.196 -39.326 9.433 1.00 35.03 553 ARG A O 1
ATOM 4283 N N . SER A 1 554 ? 29.164 -37.110 9.772 1.00 31.86 554 SER A N 1
ATOM 4284 C CA . SER A 1 554 ? 29.547 -36.770 8.392 1.00 31.86 554 SER A CA 1
ATOM 4285 C C . SER A 1 554 ? 30.831 -35.933 8.323 1.00 31.86 554 SER A C 1
ATOM 4287 O O . SER A 1 554 ? 30.760 -34.704 8.305 1.00 31.86 554 SER A O 1
ATOM 4289 N N . PRO A 1 555 ? 32.019 -36.557 8.227 1.00 32.16 555 PRO A N 1
ATOM 4290 C CA . PRO A 1 555 ? 33.227 -35.858 7.814 1.00 32.16 555 PRO A CA 1
ATOM 4291 C C . PRO A 1 555 ? 33.120 -35.562 6.308 1.00 32.16 555 PRO A C 1
ATOM 4293 O O . PRO A 1 555 ? 33.241 -36.467 5.487 1.00 32.16 555 PRO A O 1
ATOM 4296 N N . GLY A 1 556 ? 32.858 -34.302 5.945 1.00 34.78 556 GLY A N 1
ATOM 4297 C CA . GLY A 1 556 ? 32.965 -33.819 4.557 1.00 34.78 556 GLY A CA 1
ATOM 4298 C C . GLY A 1 556 ? 31.664 -33.529 3.796 1.00 34.78 556 GLY A C 1
ATOM 4299 O O . GLY A 1 556 ? 31.712 -33.360 2.582 1.00 34.78 556 GLY A O 1
ATOM 4300 N N . GLY A 1 557 ? 30.509 -33.438 4.461 1.00 27.42 557 GLY A N 1
ATOM 4301 C CA . GLY A 1 557 ? 29.253 -33.042 3.809 1.00 27.42 557 GLY A CA 1
ATOM 4302 C C . GLY A 1 557 ? 28.971 -31.551 3.983 1.00 27.42 557 GLY A C 1
ATOM 4303 O O . GLY A 1 557 ? 28.720 -31.114 5.102 1.00 27.42 557 GLY A O 1
ATOM 4304 N N . ALA A 1 558 ? 28.988 -30.776 2.896 1.00 29.88 558 ALA A N 1
ATOM 4305 C CA . ALA A 1 558 ? 28.440 -29.423 2.893 1.00 29.88 558 ALA A CA 1
ATOM 4306 C C . ALA A 1 558 ? 26.969 -29.473 3.341 1.00 29.88 558 ALA A C 1
ATOM 4308 O O . ALA A 1 558 ? 26.164 -30.197 2.753 1.00 29.88 558 ALA A O 1
ATOM 4309 N N . MET A 1 559 ? 26.617 -28.725 4.389 1.00 32.44 559 MET A N 1
ATOM 4310 C CA . MET A 1 559 ? 25.217 -28.489 4.728 1.00 32.44 559 MET A CA 1
ATOM 4311 C C . MET A 1 559 ? 24.610 -27.620 3.626 1.00 32.44 559 MET A C 1
ATOM 4313 O O . MET A 1 559 ? 24.771 -26.402 3.631 1.00 32.44 559 MET A O 1
ATOM 4317 N N . GLU A 1 560 ? 23.920 -28.239 2.666 1.00 30.06 560 GLU A N 1
ATOM 4318 C CA . GLU A 1 560 ? 22.943 -27.518 1.852 1.00 30.06 560 GLU A CA 1
ATOM 4319 C C . GLU A 1 560 ? 21.961 -26.828 2.805 1.00 30.06 560 GLU A C 1
ATOM 4321 O O . GLU A 1 560 ? 21.364 -27.472 3.674 1.00 30.06 560 GLU A O 1
ATOM 4326 N N . GLY A 1 561 ? 21.845 -25.504 2.671 1.00 32.66 561 GLY A N 1
ATOM 4327 C CA . GLY A 1 561 ? 21.021 -24.656 3.522 1.00 32.66 561 GLY A CA 1
ATOM 4328 C C . GLY A 1 561 ? 19.588 -25.170 3.595 1.00 32.66 561 GLY A C 1
ATOM 4329 O O . GLY A 1 561 ? 18.789 -24.975 2.679 1.00 32.66 561 GLY A O 1
ATOM 4330 N N . ARG A 1 562 ? 19.247 -25.830 4.703 1.00 37.56 562 ARG A N 1
ATOM 4331 C CA . ARG A 1 562 ? 17.868 -26.191 5.021 1.00 37.56 562 ARG A CA 1
ATOM 4332 C C . ARG A 1 562 ? 17.110 -24.900 5.309 1.00 37.56 562 ARG A C 1
ATOM 4334 O O . ARG A 1 562 ? 17.219 -24.357 6.402 1.00 37.56 562 ARG A O 1
ATOM 4341 N N . GLN A 1 563 ? 16.335 -24.428 4.333 1.00 32.81 563 GLN A N 1
ATOM 4342 C CA . GLN A 1 563 ? 15.339 -23.376 4.535 1.00 32.81 563 GLN A CA 1
ATOM 4343 C C . GLN A 1 563 ? 14.387 -23.809 5.659 1.00 32.81 563 GLN A C 1
ATOM 4345 O O . GLN A 1 563 ? 13.537 -24.685 5.477 1.00 32.81 563 GLN A O 1
ATOM 4350 N N . LEU A 1 564 ? 14.559 -23.217 6.841 1.00 40.62 564 LEU A N 1
ATOM 4351 C CA . LEU A 1 564 ? 13.559 -23.266 7.896 1.00 40.62 564 LEU A CA 1
ATOM 4352 C C . LEU A 1 564 ? 12.300 -22.588 7.348 1.00 40.62 564 LEU A C 1
ATOM 4354 O O . LEU A 1 564 ? 12.342 -21.468 6.849 1.00 40.62 564 LEU A O 1
ATOM 4358 N N . GLN A 1 565 ? 11.196 -23.326 7.360 1.00 40.75 565 GLN A N 1
ATOM 4359 C CA . GLN A 1 565 ? 9.896 -22.830 6.929 1.00 40.75 565 GLN A CA 1
ATOM 4360 C C . GLN A 1 565 ? 9.458 -21.725 7.902 1.00 40.75 565 GLN A C 1
ATOM 4362 O O . GLN A 1 565 ? 9.375 -21.994 9.099 1.00 40.75 565 GLN A O 1
ATOM 4367 N N . GLU A 1 566 ? 9.246 -20.512 7.383 1.00 51.00 566 GLU A N 1
ATOM 4368 C CA . GLU A 1 566 ? 8.919 -19.306 8.158 1.00 51.00 566 GLU A CA 1
ATOM 4369 C C . GLU A 1 566 ? 7.676 -19.518 9.042 1.00 51.00 566 GLU A C 1
ATOM 4371 O O . GLU A 1 566 ? 6.688 -20.130 8.619 1.00 51.00 566 GLU A O 1
ATOM 4376 N N . ALA A 1 567 ? 7.720 -19.004 10.275 1.00 53.56 567 ALA A N 1
ATOM 4377 C CA . ALA A 1 567 ? 6.562 -18.967 11.160 1.00 53.56 567 ALA A CA 1
ATOM 4378 C C . ALA A 1 567 ? 5.444 -18.095 10.548 1.00 53.56 567 ALA A C 1
ATOM 4380 O O . ALA A 1 567 ? 5.716 -17.039 9.979 1.00 53.56 567 ALA A O 1
ATOM 4381 N N . SER A 1 568 ? 4.180 -18.517 10.685 1.00 62.53 568 SER A N 1
ATOM 4382 C CA . SER A 1 568 ? 3.007 -17.725 10.280 1.00 62.53 568 SER A CA 1
ATOM 4383 C C . SER A 1 568 ? 3.019 -16.398 11.024 1.00 62.53 568 SER A C 1
ATOM 4385 O O . SER A 1 568 ? 3.028 -16.388 12.257 1.00 62.53 568 SER A O 1
ATOM 4387 N N . ARG A 1 569 ? 2.948 -15.291 10.282 1.00 69.38 569 ARG A N 1
ATOM 4388 C CA . ARG A 1 569 ? 3.055 -13.932 10.842 1.00 69.38 569 ARG A CA 1
ATOM 4389 C C . ARG A 1 569 ? 1.703 -13.323 11.202 1.00 69.38 569 ARG A C 1
ATOM 4391 O O . ARG A 1 569 ? 1.658 -12.235 11.760 1.00 69.38 569 ARG A O 1
ATOM 4398 N N . SER A 1 570 ? 0.604 -14.008 10.886 1.00 81.19 570 SER A N 1
ATOM 4399 C CA . SER A 1 570 ? -0.751 -13.512 11.149 1.00 81.19 570 SER A CA 1
ATOM 4400 C C . SER A 1 570 ? -1.055 -13.398 12.653 1.00 81.19 570 SER A C 1
ATOM 4402 O O . SER A 1 570 ? -0.723 -14.296 13.427 1.00 81.19 570 SER A O 1
ATOM 4404 N N . MET A 1 571 ? -1.734 -12.321 13.057 1.00 83.19 571 MET A N 1
ATOM 4405 C CA . MET A 1 571 ? -2.079 -11.998 14.449 1.00 83.19 571 MET A CA 1
ATOM 4406 C C . MET A 1 571 ? -3.560 -11.651 14.594 1.00 83.19 571 MET A C 1
ATOM 4408 O O . MET A 1 571 ? -4.166 -11.078 13.686 1.00 83.19 571 MET A O 1
ATOM 4412 N N . ALA A 1 572 ? -4.118 -11.948 15.767 1.00 87.25 572 ALA A N 1
ATOM 4413 C CA . ALA A 1 572 ? -5.452 -11.534 16.183 1.00 87.25 572 ALA A CA 1
ATOM 4414 C C . ALA A 1 572 ? -5.384 -10.993 17.616 1.00 87.25 572 ALA A C 1
ATOM 4416 O O . ALA A 1 572 ? -5.258 -11.766 18.563 1.00 87.25 572 ALA A O 1
ATOM 4417 N N . ASN A 1 573 ? -5.473 -9.673 17.763 1.00 84.56 573 ASN A N 1
ATOM 4418 C CA . ASN A 1 573 ? -5.452 -9.004 19.061 1.00 84.56 573 ASN A CA 1
ATOM 4419 C C . ASN A 1 573 ? -6.880 -8.644 19.478 1.00 84.56 573 ASN A C 1
ATOM 4421 O O . ASN A 1 573 ? -7.643 -8.120 18.661 1.00 84.56 573 ASN A O 1
ATOM 4425 N N . THR A 1 574 ? -7.241 -8.905 20.735 1.00 86.06 574 THR A N 1
ATOM 4426 C CA . THR A 1 574 ? -8.582 -8.631 21.275 1.00 86.06 574 THR A CA 1
ATOM 4427 C C . THR A 1 574 ? -8.559 -7.358 22.115 1.00 86.06 574 THR A C 1
ATOM 4429 O O . THR A 1 574 ? -7.694 -7.197 22.970 1.00 86.06 574 THR A O 1
ATOM 4432 N N . TYR A 1 575 ? -9.539 -6.477 21.927 1.00 86.81 575 TYR A N 1
ATOM 4433 C CA . TYR A 1 575 ? -9.650 -5.215 22.653 1.00 86.81 575 TYR A CA 1
ATOM 4434 C C . TYR A 1 575 ? -11.056 -5.022 23.217 1.00 86.81 575 TYR A C 1
ATOM 4436 O O . TYR A 1 575 ? -12.050 -5.349 22.563 1.00 86.81 575 TYR A O 1
ATOM 4444 N N . VAL A 1 576 ? -11.149 -4.450 24.417 1.00 88.44 576 VAL A N 1
ATOM 4445 C CA . VAL A 1 576 ? -12.417 -4.025 25.026 1.00 88.44 576 VAL A CA 1
ATOM 4446 C C . VAL A 1 576 ? -12.290 -2.567 25.427 1.00 88.44 576 VAL A C 1
ATOM 4448 O O . VAL A 1 576 ? -11.366 -2.202 26.150 1.00 88.44 576 VAL A O 1
ATOM 4451 N N . TRP A 1 577 ? -13.224 -1.742 24.968 1.00 90.19 577 TRP A N 1
ATOM 4452 C CA . TRP A 1 577 ? -13.319 -0.341 25.354 1.00 90.19 577 TRP A CA 1
ATOM 4453 C C . TRP A 1 577 ? -14.590 -0.120 26.168 1.00 90.19 577 TRP A C 1
ATOM 4455 O O . TRP A 1 577 ? -15.645 -0.676 25.847 1.00 90.19 577 TRP A O 1
ATOM 4465 N N . THR A 1 578 ? -14.490 0.709 27.204 1.00 89.12 578 THR A N 1
ATOM 4466 C CA . THR A 1 578 ? -15.615 1.105 28.054 1.00 89.12 578 THR A CA 1
ATOM 4467 C C . THR A 1 578 ? -15.594 2.610 28.304 1.00 89.12 578 THR A C 1
ATOM 4469 O O . THR A 1 578 ? -14.545 3.202 28.562 1.00 89.12 578 THR A O 1
ATOM 4472 N N . ALA A 1 579 ? -16.772 3.223 28.320 1.00 87.19 579 ALA A N 1
ATOM 4473 C CA . ALA A 1 579 ? -16.947 4.638 28.626 1.00 87.19 579 ALA A CA 1
ATOM 4474 C C . ALA A 1 579 ? -16.619 4.979 30.092 1.00 87.19 579 ALA A C 1
ATOM 4476 O O . ALA A 1 579 ? -16.414 6.135 30.431 1.00 87.19 579 ALA A O 1
ATOM 4477 N N . ALA A 1 580 ? -16.497 3.982 30.976 1.00 82.56 580 ALA A N 1
ATOM 4478 C CA . ALA A 1 580 ? -16.006 4.179 32.342 1.00 82.56 580 ALA A CA 1
ATOM 4479 C C . ALA A 1 580 ? -14.486 4.466 32.417 1.00 82.56 580 ALA A C 1
ATOM 4481 O O . ALA A 1 580 ? -13.942 4.584 33.512 1.00 82.56 580 ALA A O 1
ATOM 4482 N N . GLY A 1 581 ? -13.797 4.558 31.271 1.00 74.81 581 GLY A N 1
ATOM 4483 C CA . GLY A 1 581 ? -12.354 4.806 31.179 1.00 74.81 581 GLY A CA 1
ATOM 4484 C C . GLY A 1 581 ? -11.500 3.537 31.124 1.00 74.81 581 GLY A C 1
ATOM 4485 O O . GLY A 1 581 ? -10.276 3.618 31.180 1.00 74.81 581 GLY A O 1
ATOM 4486 N N . GLY A 1 582 ? -12.121 2.360 31.017 1.00 77.12 582 GLY A N 1
ATOM 4487 C CA . GLY A 1 582 ? -11.414 1.091 30.867 1.00 77.12 582 GLY A CA 1
ATOM 4488 C C . GLY A 1 582 ? -11.076 0.795 29.407 1.00 77.12 582 GLY A C 1
ATOM 4489 O O . GLY A 1 582 ? -11.966 0.799 28.554 1.00 77.12 582 GLY A O 1
ATOM 4490 N N . PHE A 1 583 ? -9.810 0.469 29.145 1.00 82.50 583 PHE A N 1
ATOM 4491 C CA . PHE A 1 583 ? -9.333 -0.081 27.879 1.00 82.50 583 PHE A CA 1
ATOM 4492 C C . PHE A 1 583 ? -8.502 -1.335 28.163 1.00 82.50 583 PHE A C 1
ATOM 4494 O O . PHE A 1 583 ? -7.480 -1.271 28.843 1.00 82.50 583 PHE A O 1
ATOM 4501 N N . PHE A 1 584 ? -8.962 -2.479 27.669 1.00 80.88 584 PHE A N 1
ATOM 4502 C CA . PHE A 1 584 ? -8.268 -3.759 27.770 1.00 80.88 584 PHE A CA 1
ATOM 4503 C C . PHE A 1 584 ? -7.704 -4.140 26.404 1.00 80.88 584 PHE A C 1
ATOM 4505 O O . PHE A 1 584 ? -8.409 -4.032 25.398 1.00 80.88 584 PHE A O 1
ATOM 4512 N N . ALA A 1 585 ? -6.462 -4.619 26.383 1.00 76.56 585 ALA A N 1
ATOM 4513 C CA . ALA A 1 585 ? -5.780 -5.096 25.190 1.00 76.56 585 ALA A CA 1
ATOM 4514 C C . ALA A 1 585 ? -5.108 -6.443 25.477 1.00 76.56 585 ALA A C 1
ATOM 4516 O O . ALA A 1 585 ? -4.231 -6.545 26.330 1.00 76.56 585 ALA A O 1
ATOM 4517 N N . GLU A 1 586 ? -5.512 -7.466 24.736 1.00 76.75 586 GLU A N 1
ATOM 4518 C CA . GLU A 1 586 ? -4.818 -8.743 24.620 1.00 76.75 586 GLU A CA 1
ATOM 4519 C C . GLU A 1 586 ? -4.059 -8.723 23.289 1.00 76.75 586 GLU A C 1
ATOM 4521 O O . GLU A 1 586 ? -4.635 -8.979 22.226 1.00 76.75 586 GLU A O 1
ATOM 4526 N N . SER A 1 587 ? -2.781 -8.338 23.338 1.00 71.88 587 SER A N 1
ATOM 4527 C CA . SER A 1 587 ? -1.899 -8.249 22.173 1.00 71.88 587 SER A CA 1
ATOM 4528 C C . SER A 1 587 ? -0.930 -9.422 22.114 1.00 71.88 587 SER A C 1
ATOM 4530 O O . SER A 1 587 ? -0.372 -9.833 23.129 1.00 71.88 587 SER A O 1
ATOM 4532 N N . THR A 1 588 ? -0.707 -9.944 20.911 1.00 61.72 588 THR A N 1
ATOM 4533 C CA . THR A 1 588 ? 0.283 -10.990 20.666 1.00 61.72 588 THR A CA 1
ATOM 4534 C C . THR A 1 588 ? 1.406 -10.453 19.792 1.00 61.72 588 THR A C 1
ATOM 4536 O O . THR A 1 588 ? 1.186 -10.200 18.611 1.00 61.72 588 THR A O 1
ATOM 4539 N N . ASP A 1 589 ? 2.609 -10.347 20.350 1.00 57.91 589 ASP A N 1
ATOM 4540 C CA . ASP A 1 589 ? 3.813 -10.039 19.577 1.00 57.91 589 ASP A CA 1
ATOM 4541 C C . ASP A 1 589 ? 4.407 -11.329 18.996 1.00 57.91 589 ASP A C 1
ATOM 4543 O O . ASP A 1 589 ? 4.382 -12.396 19.625 1.00 57.91 589 ASP A O 1
ATOM 4547 N N . VAL A 1 590 ? 4.914 -11.251 17.765 1.00 52.31 590 VAL A N 1
ATOM 4548 C CA . VAL A 1 590 ? 5.575 -12.378 17.092 1.00 52.31 590 VAL A CA 1
ATOM 4549 C C . VAL A 1 590 ? 7.040 -12.020 16.895 1.00 52.31 590 VAL A C 1
ATOM 4551 O O . VAL A 1 590 ? 7.363 -11.041 16.223 1.00 52.31 590 VAL A O 1
ATOM 4554 N N . LEU A 1 591 ? 7.910 -12.838 17.485 1.00 45.66 591 LEU A N 1
ATOM 4555 C CA . LEU A 1 591 ? 9.355 -12.786 17.314 1.00 45.66 591 LEU A CA 1
ATOM 4556 C C . LEU A 1 591 ? 9.794 -14.045 16.563 1.00 45.66 591 LEU A C 1
ATOM 4558 O O . LEU A 1 591 ? 9.500 -15.160 16.994 1.00 45.66 591 LEU A O 1
ATOM 4562 N N . ASP A 1 592 ? 10.470 -13.855 15.437 1.00 42.94 592 ASP A N 1
ATOM 4563 C CA . ASP A 1 592 ? 11.095 -14.917 14.654 1.00 42.94 592 ASP A CA 1
ATOM 4564 C C . ASP A 1 592 ? 12.608 -14.713 14.707 1.00 42.94 592 ASP A C 1
ATOM 4566 O O . ASP A 1 592 ? 13.107 -13.683 14.252 1.00 42.94 592 ASP A O 1
ATOM 4570 N N . SER A 1 593 ? 13.332 -15.656 15.310 1.00 41.47 593 SER A N 1
ATOM 4571 C CA . SER A 1 593 ? 14.786 -15.597 15.419 1.00 41.47 593 SER A CA 1
ATOM 4572 C C . SER A 1 593 ? 15.433 -16.792 14.722 1.00 41.47 593 SER A C 1
ATOM 4574 O O . SER A 1 593 ? 15.189 -17.954 15.046 1.00 41.47 593 SER A O 1
ATOM 4576 N N . VAL A 1 594 ? 16.284 -16.503 13.739 1.00 36.62 594 VAL A N 1
ATOM 4577 C CA . VAL A 1 594 ? 17.107 -17.498 13.047 1.00 36.62 594 VAL A CA 1
ATOM 4578 C C . VAL A 1 594 ? 18.541 -17.322 13.514 1.00 36.62 594 VAL A C 1
ATOM 4580 O O . VAL A 1 594 ? 19.123 -16.253 13.344 1.00 36.62 594 VAL A O 1
ATOM 4583 N N . HIS A 1 595 ? 19.114 -18.372 14.097 1.00 32.88 595 HIS A N 1
ATOM 4584 C CA . HIS A 1 595 ? 20.493 -18.376 14.571 1.00 32.88 595 HIS A CA 1
ATOM 4585 C C . HIS A 1 595 ? 21.339 -19.333 13.723 1.00 32.88 595 HIS A C 1
ATOM 4587 O O . HIS A 1 595 ? 21.195 -20.552 13.810 1.00 32.88 595 HIS A O 1
ATOM 4593 N N . GLU A 1 596 ? 22.246 -18.786 12.918 1.00 28.53 596 GLU A N 1
ATOM 4594 C CA . GLU A 1 596 ? 23.244 -19.538 12.156 1.00 28.53 596 GLU A CA 1
ATOM 4595 C C . GLU A 1 596 ? 24.596 -19.421 12.863 1.00 28.53 596 GLU A C 1
ATOM 4597 O O . GLU A 1 596 ? 25.155 -18.331 12.966 1.00 28.53 596 GLU A O 1
ATOM 4602 N N . SER A 1 597 ? 25.153 -20.530 13.350 1.00 30.75 597 SER A N 1
ATOM 4603 C CA . SER A 1 597 ? 26.523 -20.570 13.867 1.00 30.75 597 SER A CA 1
ATOM 4604 C C . SER A 1 597 ? 27.414 -21.393 12.941 1.00 30.75 597 SER A C 1
ATOM 4606 O O . SER A 1 597 ? 27.145 -22.555 12.654 1.00 30.75 597 SER A O 1
ATOM 4608 N N . SER A 1 598 ? 28.500 -20.778 12.475 1.00 24.27 598 SER A N 1
ATOM 4609 C CA . SER A 1 598 ? 29.601 -21.468 11.810 1.00 24.27 598 SER A CA 1
ATOM 4610 C C . SER A 1 598 ? 30.770 -21.504 12.787 1.00 24.27 598 SER A C 1
ATOM 4612 O O . SER A 1 598 ? 31.389 -20.472 13.060 1.00 24.27 598 SER A O 1
ATOM 4614 N N . SER A 1 599 ? 31.057 -22.682 13.338 1.00 28.25 599 SER A N 1
ATOM 4615 C CA . SER A 1 599 ? 32.209 -22.917 14.208 1.00 28.25 599 SER A CA 1
ATOM 4616 C C . SER A 1 599 ? 33.298 -23.679 13.452 1.00 28.25 599 SER A C 1
ATOM 4618 O O . SER A 1 599 ? 33.022 -24.606 12.694 1.00 28.25 599 SER A O 1
ATOM 4620 N N . GLY A 1 600 ? 34.549 -23.267 13.643 1.00 25.45 600 GLY A N 1
ATOM 4621 C CA . GLY A 1 600 ? 35.724 -24.036 13.242 1.00 25.45 600 GLY A CA 1
ATOM 4622 C C . GLY A 1 600 ? 36.564 -24.336 14.477 1.00 25.45 600 GLY A C 1
ATOM 4623 O O . GLY A 1 600 ? 36.921 -23.409 15.206 1.00 25.45 600 GLY A O 1
ATOM 4624 N N . SER A 1 601 ? 36.866 -25.611 14.719 1.00 27.31 601 SER A N 1
ATOM 4625 C CA . SER A 1 601 ? 37.836 -26.040 15.729 1.00 27.31 601 SER A CA 1
ATOM 4626 C C . SER A 1 601 ? 39.153 -26.421 15.049 1.00 27.31 601 SER A C 1
ATOM 4628 O O . SER A 1 601 ? 39.165 -27.072 14.004 1.00 27.31 601 SER A O 1
ATOM 4630 N N . TYR A 1 602 ? 40.276 -25.992 15.627 1.00 24.17 602 TYR A N 1
ATOM 4631 C CA . TYR A 1 602 ? 41.615 -26.431 15.230 1.00 24.17 602 TYR A CA 1
ATOM 4632 C C . TYR A 1 602 ? 42.258 -27.130 16.426 1.00 24.17 602 TYR A C 1
ATOM 4634 O O . TYR A 1 602 ? 42.594 -26.477 17.413 1.00 24.17 602 TYR A O 1
ATOM 4642 N N . SER A 1 603 ? 42.406 -28.451 16.338 1.00 25.61 603 SER A N 1
ATOM 4643 C CA . SER A 1 603 ? 43.162 -29.266 17.291 1.00 25.61 603 SER A CA 1
ATOM 4644 C C . SER A 1 603 ? 44.407 -29.801 16.585 1.00 25.61 603 SER A C 1
ATOM 4646 O O . SER A 1 603 ? 44.293 -30.616 15.668 1.00 25.61 603 SER A O 1
ATOM 4648 N N . ALA A 1 604 ? 45.589 -29.336 16.986 1.00 24.61 604 ALA A N 1
ATOM 4649 C CA . ALA A 1 604 ? 46.860 -29.894 16.537 1.00 24.61 604 ALA A CA 1
ATOM 4650 C C . ALA A 1 604 ? 47.448 -30.747 17.663 1.00 24.61 604 ALA A C 1
ATOM 4652 O O . ALA A 1 604 ? 47.807 -30.228 18.718 1.00 24.61 604 ALA A O 1
ATOM 4653 N N . GLU A 1 605 ? 47.534 -32.051 17.429 1.00 25.31 605 GLU A N 1
ATOM 4654 C CA . GLU A 1 605 ? 48.218 -32.998 18.302 1.00 25.31 605 GLU A CA 1
ATOM 4655 C C . GLU A 1 605 ? 49.505 -33.410 17.580 1.00 25.31 605 GLU A C 1
ATOM 4657 O O . GLU A 1 605 ? 49.476 -34.248 16.686 1.00 25.31 605 GLU A O 1
ATOM 4662 N N . ASP A 1 606 ? 50.627 -32.757 17.897 1.00 21.67 606 ASP A N 1
ATOM 4663 C CA . ASP A 1 606 ? 51.937 -33.197 17.411 1.00 21.67 606 ASP A CA 1
ATOM 4664 C C . ASP A 1 606 ? 53.038 -32.870 18.432 1.00 21.67 606 ASP A C 1
ATOM 4666 O O . ASP A 1 606 ? 53.458 -31.727 18.625 1.00 21.67 606 ASP A O 1
ATOM 4670 N N . MET A 1 607 ? 53.493 -33.915 19.128 1.00 24.69 607 MET A N 1
ATOM 4671 C CA . MET A 1 607 ? 54.686 -33.912 19.970 1.00 24.69 607 MET A CA 1
ATOM 4672 C C . MET A 1 607 ? 55.917 -34.163 19.096 1.00 24.69 607 MET A C 1
ATOM 4674 O O . MET A 1 607 ? 56.371 -35.299 18.980 1.00 24.69 607 MET A O 1
ATOM 4678 N N . VAL A 1 608 ? 56.510 -33.118 18.519 1.00 22.38 608 VAL A N 1
ATOM 4679 C CA . VAL A 1 608 ? 57.857 -33.216 17.937 1.00 22.38 608 VAL A CA 1
ATOM 4680 C C . VAL A 1 608 ? 58.634 -31.938 18.225 1.00 22.38 608 VAL A C 1
ATOM 4682 O O . VAL A 1 608 ? 58.405 -30.884 17.639 1.00 22.38 608 VAL A O 1
ATOM 4685 N N . GLY A 1 609 ? 59.579 -32.049 19.160 1.00 24.45 609 GLY A N 1
ATOM 4686 C CA . GLY A 1 609 ? 60.561 -31.015 19.437 1.00 24.45 609 GLY A CA 1
ATOM 4687 C C . GLY A 1 609 ? 61.509 -30.817 18.255 1.00 24.45 609 GLY A C 1
ATOM 4688 O O . GLY A 1 609 ? 62.136 -31.763 17.782 1.00 24.45 609 GLY A O 1
ATOM 4689 N N . PHE A 1 610 ? 61.665 -29.565 17.832 1.00 22.86 610 PHE A N 1
ATOM 4690 C CA . PHE A 1 610 ? 62.810 -29.118 17.049 1.00 22.86 610 PHE A CA 1
ATOM 4691 C C . PHE A 1 610 ? 63.313 -27.787 17.619 1.00 22.86 610 PHE A C 1
ATOM 4693 O O . PHE A 1 610 ? 62.597 -26.789 17.661 1.00 22.86 610 PHE A O 1
ATOM 4700 N N . LYS A 1 611 ? 64.553 -27.819 18.114 1.00 21.14 611 LYS A N 1
ATOM 4701 C CA . LYS A 1 611 ? 65.322 -26.693 18.654 1.00 21.14 611 LYS A CA 1
ATOM 4702 C C . LYS A 1 611 ? 65.677 -25.712 17.534 1.00 21.14 611 LYS A C 1
ATOM 4704 O O . LYS A 1 611 ? 66.311 -26.118 16.562 1.00 21.14 611 LYS A O 1
ATOM 4709 N N . LEU A 1 612 ? 65.388 -24.426 17.727 1.00 21.41 612 LEU A N 1
ATOM 4710 C CA . LEU A 1 612 ? 66.137 -23.344 17.088 1.00 21.41 612 LEU A CA 1
ATOM 4711 C C . LEU A 1 612 ? 66.979 -22.655 18.168 1.00 21.41 612 LEU A C 1
ATOM 4713 O O . LEU A 1 612 ? 66.453 -21.958 19.033 1.00 21.41 612 LEU A O 1
ATOM 4717 N N . ASP A 1 613 ? 68.283 -22.914 18.128 1.00 21.02 613 ASP A N 1
ATOM 4718 C CA . ASP A 1 613 ? 69.298 -22.230 18.926 1.00 21.02 613 ASP A CA 1
ATOM 4719 C C . ASP A 1 613 ? 69.422 -20.773 18.453 1.00 21.02 613 ASP A C 1
ATOM 4721 O O . ASP A 1 613 ? 69.695 -20.511 17.280 1.00 21.02 613 ASP A O 1
ATOM 4725 N N . VAL A 1 614 ? 69.258 -19.822 19.372 1.00 22.84 614 VAL A N 1
ATOM 4726 C CA . VAL A 1 614 ? 69.686 -18.430 19.192 1.00 22.84 614 VAL A CA 1
ATOM 4727 C C . VAL A 1 614 ? 70.696 -18.132 20.290 1.00 22.84 614 VAL A C 1
ATOM 4729 O O . VAL A 1 614 ? 70.347 -18.088 21.467 1.00 22.84 614 VAL A O 1
ATOM 4732 N N . SER A 1 615 ? 71.950 -17.884 19.911 1.00 21.17 615 SER A N 1
ATOM 4733 C CA . SER A 1 615 ? 72.951 -17.330 20.824 1.00 21.17 615 SER A CA 1
ATOM 4734 C C . SER A 1 615 ? 73.868 -16.351 20.099 1.00 21.17 615 SER A C 1
ATOM 4736 O O . SER A 1 615 ? 74.490 -16.709 19.099 1.00 21.17 615 SER A O 1
ATOM 4738 N N . GLY A 1 616 ? 73.973 -15.128 20.626 1.00 21.19 616 GLY A N 1
ATOM 4739 C CA . GLY A 1 616 ? 74.906 -14.113 20.136 1.00 21.19 616 GLY A CA 1
ATOM 4740 C C . GLY A 1 616 ? 74.615 -12.683 20.599 1.00 21.19 616 GLY A C 1
ATOM 4741 O O . GLY A 1 616 ? 74.673 -11.760 19.797 1.00 21.19 616 GLY A O 1
ATOM 4742 N N . THR A 1 617 ? 74.271 -12.495 21.874 1.00 23.11 617 THR A N 1
ATOM 4743 C CA . THR A 1 617 ? 74.175 -11.195 22.562 1.00 23.11 617 THR A CA 1
ATOM 4744 C C . THR A 1 617 ? 75.557 -10.572 22.800 1.00 23.11 617 THR A C 1
ATOM 4746 O O . THR A 1 617 ? 76.442 -11.259 23.309 1.00 23.11 617 THR A O 1
ATOM 4749 N N . TYR A 1 618 ? 75.723 -9.264 22.558 1.00 23.34 618 TYR A N 1
ATOM 4750 C CA . TYR A 1 618 ? 76.681 -8.457 23.329 1.00 23.34 618 TYR A CA 1
ATOM 4751 C C . TYR A 1 618 ? 76.070 -8.170 24.712 1.00 23.34 618 TYR A C 1
ATOM 4753 O O . TYR A 1 618 ? 74.900 -7.815 24.828 1.00 23.34 618 TYR A O 1
ATOM 4761 N N . VAL A 1 619 ? 76.869 -8.428 25.747 1.00 23.47 619 VAL A N 1
ATOM 4762 C CA . VAL A 1 619 ? 76.486 -8.801 27.120 1.00 23.47 619 VAL A CA 1
ATOM 4763 C C . VAL A 1 619 ? 76.680 -7.662 28.125 1.00 23.47 619 VAL A C 1
ATOM 4765 O O . VAL A 1 619 ? 77.687 -6.965 28.065 1.00 23.47 619 VAL A O 1
ATOM 4768 N N . ALA A 1 620 ? 75.791 -7.595 29.124 1.00 19.28 620 ALA A N 1
ATOM 4769 C CA . ALA A 1 620 ? 76.102 -7.510 30.565 1.00 19.28 620 ALA A CA 1
ATOM 4770 C C . ALA A 1 620 ? 74.786 -7.799 31.329 1.00 19.28 620 ALA A C 1
ATOM 4772 O O . ALA A 1 620 ? 73.834 -7.058 31.150 1.00 19.28 620 ALA A O 1
ATOM 4773 N N . ALA A 1 621 ? 74.579 -8.837 32.145 1.00 21.48 621 ALA A N 1
ATOM 4774 C CA . ALA A 1 621 ? 75.452 -9.800 32.798 1.00 21.48 621 ALA A CA 1
ATOM 4775 C C . ALA A 1 621 ? 74.660 -11.079 33.192 1.00 21.48 621 ALA A C 1
ATOM 4777 O O . ALA A 1 621 ? 73.504 -10.981 33.586 1.00 21.48 621 ALA A O 1
ATOM 4778 N N . GLY A 1 622 ? 75.334 -12.240 33.165 1.00 21.27 622 GLY A N 1
ATOM 4779 C CA . GLY A 1 622 ? 75.248 -13.280 34.209 1.00 21.27 622 GLY A CA 1
ATOM 4780 C C . GLY A 1 622 ? 74.194 -14.403 34.128 1.00 21.27 622 GLY A C 1
ATOM 4781 O O . GLY A 1 622 ? 73.123 -14.266 34.702 1.00 21.27 622 GLY A O 1
ATOM 4782 N N . GLY A 1 623 ? 74.592 -15.579 33.609 1.00 21.50 623 GLY A N 1
ATOM 4783 C CA . GLY A 1 623 ? 74.119 -16.893 34.101 1.00 21.50 623 GLY A CA 1
ATOM 4784 C C . GLY A 1 623 ? 73.520 -17.865 33.069 1.00 21.50 623 GLY A C 1
ATOM 4785 O O . GLY A 1 623 ? 72.374 -17.714 32.671 1.00 21.50 623 GLY A O 1
ATOM 4786 N N . HIS A 1 624 ? 74.275 -18.910 32.702 1.00 19.86 624 HIS A N 1
ATOM 4787 C CA . HIS A 1 624 ? 73.819 -20.095 31.952 1.00 19.86 624 HIS A CA 1
ATOM 4788 C C . HIS A 1 624 ? 73.453 -21.253 32.904 1.00 19.86 624 HIS A C 1
ATOM 4790 O O . HIS A 1 624 ? 74.156 -21.456 33.891 1.00 19.86 624 HIS A O 1
ATOM 4796 N N . VAL A 1 625 ? 72.445 -22.062 32.547 1.00 21.16 625 VAL A N 1
ATOM 4797 C CA . VAL A 1 625 ? 72.489 -23.527 32.277 1.00 21.16 625 VAL A CA 1
ATOM 4798 C C . VAL A 1 625 ? 71.071 -24.134 32.386 1.00 21.16 625 VAL A C 1
ATOM 4800 O O . VAL A 1 625 ? 70.284 -23.804 33.264 1.00 21.16 625 VAL A O 1
ATOM 4803 N N . SER A 1 626 ? 70.800 -25.013 31.422 1.00 20.97 626 SER A N 1
ATOM 4804 C CA . SER A 1 626 ? 69.619 -25.802 31.026 1.00 20.97 626 SER A CA 1
ATOM 4805 C C . SER A 1 626 ? 69.062 -26.848 32.011 1.00 20.97 626 SER A C 1
ATOM 4807 O O . SER A 1 626 ? 69.865 -27.430 32.736 1.00 20.97 626 SER A O 1
ATOM 4809 N N . LEU A 1 627 ? 67.776 -27.239 31.866 1.00 22.39 627 LEU A N 1
ATOM 4810 C CA . LEU A 1 627 ? 67.305 -28.640 31.671 1.00 22.39 627 LEU A CA 1
ATOM 4811 C C . LEU A 1 627 ? 65.782 -28.714 31.358 1.00 22.39 627 LEU A C 1
ATOM 4813 O O . LEU A 1 627 ? 65.004 -27.942 31.910 1.00 22.39 627 LEU A O 1
ATOM 4817 N N . ASP A 1 628 ? 65.387 -29.652 30.489 1.00 22.39 628 ASP A N 1
ATOM 4818 C CA . ASP A 1 628 ? 64.037 -29.934 29.955 1.00 22.39 628 ASP A CA 1
ATOM 4819 C C . ASP A 1 628 ? 63.031 -30.565 30.954 1.00 22.39 628 ASP A C 1
ATOM 4821 O O . ASP A 1 628 ? 63.427 -31.376 31.792 1.00 22.39 628 ASP A O 1
ATOM 4825 N N . TYR A 1 629 ? 61.717 -30.319 30.777 1.00 23.27 629 TYR A N 1
ATOM 4826 C CA . TYR A 1 629 ? 60.632 -31.247 31.170 1.00 23.27 629 TYR A CA 1
ATOM 4827 C C . TYR A 1 629 ? 59.314 -30.961 30.410 1.00 23.27 629 TYR A C 1
ATOM 4829 O O . TYR A 1 629 ? 58.784 -29.854 30.466 1.00 23.27 629 TYR A O 1
ATOM 4837 N N . PHE A 1 630 ? 58.779 -31.969 29.709 1.00 21.84 630 PHE A N 1
ATOM 4838 C CA . PHE A 1 630 ? 57.473 -31.956 29.029 1.00 21.84 630 PHE A CA 1
ATOM 4839 C C . PHE A 1 630 ? 56.342 -32.392 29.986 1.00 21.84 630 PHE A C 1
ATOM 4841 O O . PHE A 1 630 ? 56.437 -33.457 30.595 1.00 21.84 630 PHE A O 1
ATOM 4848 N N . HIS A 1 631 ? 55.228 -31.649 30.037 1.00 22.33 631 HIS A N 1
ATOM 4849 C CA . HIS A 1 631 ? 53.910 -32.160 30.449 1.00 22.33 631 HIS A CA 1
ATOM 4850 C C . HIS A 1 631 ? 52.804 -31.360 29.734 1.00 22.33 631 HIS A C 1
ATOM 4852 O O . HIS A 1 631 ? 52.862 -30.134 29.697 1.00 22.33 631 HIS A O 1
ATOM 4858 N N . GLY A 1 632 ? 51.876 -32.066 29.080 1.00 23.61 632 GLY A N 1
ATOM 4859 C CA . GLY A 1 632 ? 51.066 -31.563 27.965 1.00 23.61 632 GLY A CA 1
ATOM 4860 C C . GLY A 1 632 ? 49.981 -30.540 28.315 1.00 23.61 632 GLY A C 1
ATOM 4861 O O . GLY A 1 632 ? 49.332 -30.626 29.353 1.00 23.61 632 GLY A O 1
ATOM 4862 N N . GLN A 1 633 ? 49.753 -29.610 27.385 1.00 26.41 633 GLN A N 1
ATOM 4863 C CA . GLN A 1 633 ? 48.570 -28.753 27.337 1.00 26.41 633 GLN A CA 1
ATOM 4864 C C . GLN A 1 633 ? 47.819 -29.025 26.031 1.00 26.41 633 GLN A C 1
ATOM 4866 O O . GLN A 1 633 ? 48.373 -28.840 24.948 1.00 26.41 633 GLN A O 1
ATOM 4871 N N . GLN A 1 634 ? 46.559 -29.452 26.135 1.00 25.34 634 GLN A N 1
ATOM 4872 C CA . GLN A 1 634 ? 45.601 -29.301 25.044 1.00 25.34 634 GLN A CA 1
ATOM 4873 C C . GLN A 1 634 ? 45.191 -27.827 24.993 1.00 25.34 634 GLN A C 1
ATOM 4875 O O . GLN A 1 634 ? 44.707 -27.288 25.985 1.00 25.34 634 GLN A O 1
ATOM 4880 N N . VAL A 1 635 ? 45.403 -27.176 23.849 1.00 28.06 635 VAL A N 1
ATOM 4881 C CA . VAL A 1 635 ? 44.841 -25.853 23.560 1.00 28.06 635 VAL A CA 1
ATOM 4882 C C . VAL A 1 635 ? 43.772 -26.054 22.498 1.00 28.06 635 VAL A C 1
ATOM 4884 O O . VAL A 1 635 ? 44.080 -26.209 21.317 1.00 28.06 635 VAL A O 1
ATOM 4887 N N . GLU A 1 636 ? 42.513 -26.072 22.923 1.00 26.25 636 GLU A N 1
ATOM 4888 C CA . GLU A 1 636 ? 41.378 -25.965 22.012 1.00 26.25 636 GLU A CA 1
ATOM 4889 C C . GLU A 1 636 ? 41.016 -24.485 21.870 1.00 26.25 636 GLU A C 1
ATOM 4891 O O . GLU A 1 636 ? 40.689 -23.804 22.846 1.00 26.25 636 GLU A O 1
ATOM 4896 N N . SER A 1 637 ? 41.112 -23.975 20.642 1.00 26.69 637 SER A N 1
ATOM 4897 C CA . SER A 1 637 ? 40.624 -22.641 20.294 1.00 26.69 637 SER A CA 1
ATOM 4898 C C . SER A 1 637 ? 39.387 -22.779 19.418 1.00 26.69 637 SER A C 1
ATOM 4900 O O . SER A 1 637 ? 39.428 -23.431 18.369 1.00 26.69 637 SER A O 1
ATOM 4902 N N . PHE A 1 638 ? 38.285 -22.174 19.855 1.00 28.16 638 PHE A N 1
ATOM 4903 C CA . PHE A 1 638 ? 37.050 -22.118 19.084 1.00 28.16 638 PHE A CA 1
ATOM 4904 C C . PHE A 1 638 ? 36.913 -20.713 18.510 1.00 28.16 638 PHE A C 1
ATOM 4906 O O . PHE A 1 638 ? 36.911 -19.719 19.239 1.00 28.16 638 PHE A O 1
ATOM 4913 N N . LYS A 1 639 ? 36.815 -20.627 17.182 1.00 26.81 639 LYS A N 1
ATOM 4914 C CA . LYS A 1 639 ? 36.372 -19.407 16.506 1.00 26.81 639 LYS A CA 1
ATOM 4915 C C . LYS A 1 639 ? 34.948 -19.640 16.040 1.00 26.81 639 LYS A C 1
ATOM 4917 O O . LYS A 1 639 ? 34.717 -20.449 15.139 1.00 26.81 639 LYS A O 1
ATOM 4922 N N . THR A 1 640 ? 34.010 -18.930 16.651 1.00 30.69 640 THR A N 1
ATOM 4923 C CA . THR A 1 640 ? 32.597 -19.015 16.294 1.00 30.69 640 THR A CA 1
ATOM 4924 C C . THR A 1 640 ? 32.184 -17.701 15.659 1.00 30.69 640 THR A C 1
ATOM 4926 O O . THR A 1 640 ? 32.243 -16.645 16.288 1.00 30.69 640 THR A O 1
ATOM 4929 N N . LYS A 1 641 ? 31.773 -17.768 14.391 1.00 28.42 641 LYS A N 1
ATOM 4930 C CA . LYS A 1 641 ? 31.024 -16.692 13.746 1.00 28.42 641 LYS A CA 1
ATOM 4931 C C . LYS A 1 641 ? 29.556 -17.075 13.827 1.00 28.42 641 LYS A C 1
ATOM 4933 O O . LYS A 1 641 ? 29.142 -18.041 13.185 1.00 28.42 641 LYS A O 1
ATOM 4938 N N . ALA A 1 642 ? 28.792 -16.340 14.620 1.00 33.75 642 ALA A N 1
ATOM 4939 C CA . ALA A 1 642 ? 27.353 -16.501 14.693 1.00 33.75 642 ALA A CA 1
ATOM 4940 C C . ALA A 1 642 ? 26.662 -15.300 14.040 1.00 33.75 642 ALA A C 1
ATOM 4942 O O . ALA A 1 642 ? 27.078 -14.149 14.172 1.00 33.75 642 ALA A O 1
ATOM 4943 N N . LYS A 1 643 ? 25.635 -15.598 13.255 1.00 32.75 643 LYS A N 1
ATOM 4944 C CA . LYS A 1 643 ? 24.718 -14.640 12.659 1.00 32.75 643 LYS A CA 1
ATOM 4945 C C . LYS A 1 643 ? 23.350 -14.952 13.244 1.00 32.75 643 LYS A C 1
ATOM 4947 O O . LYS A 1 643 ? 22.782 -15.998 12.933 1.00 32.75 643 LYS A O 1
ATOM 4952 N N . SER A 1 644 ? 22.825 -14.063 14.076 1.00 36.09 644 SER A N 1
ATOM 4953 C CA . SER A 1 644 ? 21.417 -14.100 14.453 1.00 36.09 644 SER A CA 1
ATOM 4954 C C . SER A 1 644 ? 20.646 -13.070 13.633 1.00 36.09 644 SER A C 1
ATOM 4956 O O . SER A 1 644 ? 21.131 -11.986 13.316 1.00 36.09 644 SER A O 1
ATOM 4958 N N . THR A 1 645 ? 19.458 -13.447 13.188 1.00 33.47 645 THR A N 1
ATOM 4959 C CA . THR A 1 645 ? 18.498 -12.554 12.541 1.00 33.47 645 THR A CA 1
ATOM 4960 C C . THR A 1 645 ? 17.228 -12.610 13.365 1.00 33.47 645 THR A C 1
ATOM 4962 O O . THR A 1 645 ? 16.655 -13.686 13.497 1.00 33.47 645 THR A O 1
ATOM 4965 N N . GLU A 1 646 ? 16.817 -11.482 13.931 1.00 47.59 646 GLU A N 1
ATOM 4966 C CA . GLU A 1 646 ? 15.581 -11.328 14.690 1.00 47.59 646 GLU A CA 1
ATOM 4967 C C . GLU A 1 646 ? 14.617 -10.438 13.914 1.00 47.59 646 GLU A C 1
ATOM 4969 O O . GLU A 1 646 ? 14.901 -9.272 13.642 1.00 47.59 646 GLU A O 1
ATOM 4974 N N . ASN A 1 647 ? 13.454 -10.980 13.580 1.00 48.72 647 ASN A N 1
ATOM 4975 C CA . ASN A 1 647 ? 12.338 -10.220 13.048 1.00 48.72 647 ASN A CA 1
ATOM 4976 C C . ASN A 1 647 ? 11.272 -10.105 14.137 1.00 48.72 647 ASN A C 1
ATOM 4978 O O . ASN A 1 647 ? 10.789 -11.115 14.648 1.00 48.72 647 ASN A O 1
ATOM 4982 N N . SER A 1 648 ? 10.879 -8.881 14.467 1.00 57.59 648 SER A N 1
ATOM 4983 C CA . SER A 1 648 ? 9.766 -8.602 15.368 1.00 57.59 648 SER A CA 1
ATOM 4984 C C . SER A 1 648 ? 8.644 -7.901 14.616 1.00 57.59 648 SER A C 1
ATOM 4986 O O . SER A 1 648 ? 8.870 -7.017 13.783 1.00 57.59 648 SER A O 1
ATOM 4988 N N . PHE A 1 649 ? 7.426 -8.331 14.916 1.00 61.81 649 PHE A N 1
ATOM 4989 C CA . PHE A 1 649 ? 6.203 -7.755 14.389 1.00 61.81 649 PHE A CA 1
ATOM 4990 C C . PHE A 1 649 ? 5.293 -7.417 15.564 1.00 61.81 649 PHE A C 1
ATOM 4992 O O . PHE A 1 649 ? 5.023 -8.284 16.401 1.00 61.81 649 PHE A O 1
ATOM 4999 N N . SER A 1 650 ? 4.796 -6.183 15.603 1.00 66.44 650 SER A N 1
ATOM 5000 C CA . SER A 1 650 ? 3.783 -5.766 16.569 1.00 66.44 650 SER A CA 1
ATOM 5001 C C . SER A 1 650 ? 2.709 -4.896 15.921 1.00 66.44 650 SER A C 1
ATOM 5003 O O . SER A 1 650 ? 2.945 -4.168 14.952 1.00 66.44 650 SER A O 1
ATOM 5005 N N . LEU A 1 651 ? 1.494 -5.012 16.456 1.00 74.50 651 LEU A N 1
ATOM 5006 C CA . LEU A 1 651 ? 0.335 -4.225 16.053 1.00 74.50 651 LEU A CA 1
ATOM 5007 C C . LEU A 1 651 ? -0.159 -3.430 17.263 1.00 74.50 651 LEU A C 1
ATOM 5009 O O . LEU A 1 651 ? -0.915 -3.940 18.097 1.00 74.50 651 LEU A O 1
ATOM 5013 N N . ASN A 1 652 ? 0.263 -2.172 17.337 1.00 76.56 652 ASN A N 1
ATOM 5014 C CA . ASN A 1 652 ? -0.101 -1.257 18.407 1.00 76.56 652 ASN A CA 1
ATOM 5015 C C . ASN A 1 652 ? -1.414 -0.558 18.053 1.00 76.56 652 ASN A C 1
ATOM 5017 O O . ASN A 1 652 ? -1.577 -0.012 16.963 1.00 76.56 652 ASN A O 1
ATOM 5021 N N . VAL A 1 653 ? -2.366 -0.573 18.980 1.00 78.88 653 VAL A N 1
ATOM 5022 C CA . VAL A 1 653 ? -3.693 0.020 18.795 1.00 78.88 653 VAL A CA 1
ATOM 5023 C C . VAL A 1 653 ? -3.970 0.968 19.946 1.00 78.88 653 VAL A C 1
ATOM 5025 O O . VAL A 1 653 ? -3.867 0.586 21.111 1.00 78.88 653 VAL A O 1
ATOM 5028 N N . HIS A 1 654 ? -4.365 2.189 19.607 1.00 83.38 654 HIS A N 1
ATOM 5029 C CA . HIS A 1 654 ? -4.823 3.193 20.551 1.00 83.38 654 HIS A CA 1
ATOM 5030 C C . HIS A 1 654 ? -6.274 3.569 20.252 1.00 83.38 654 HIS A C 1
ATOM 5032 O O . HIS A 1 654 ? -6.649 3.819 19.103 1.00 83.38 654 HIS A O 1
ATOM 5038 N N . VAL A 1 655 ? -7.101 3.607 21.294 1.00 83.56 655 VAL A N 1
ATOM 5039 C CA . VAL A 1 655 ? -8.497 4.039 21.217 1.00 83.56 655 VAL A CA 1
ATOM 5040 C C . VAL A 1 655 ? -8.834 4.797 22.490 1.00 83.56 655 VAL A C 1
ATOM 5042 O O . VAL A 1 655 ? -9.025 4.192 23.543 1.00 83.56 655 VAL A O 1
ATOM 5045 N N . SER A 1 656 ? -8.909 6.121 22.398 1.00 75.94 656 SER A N 1
ATOM 5046 C CA . SER A 1 656 ? -9.417 6.957 23.484 1.00 75.94 656 SER A CA 1
ATOM 5047 C C . SER A 1 656 ? -10.936 7.098 23.385 1.00 75.94 656 SER A C 1
ATOM 5049 O O . SER A 1 656 ? -11.636 6.848 24.366 1.00 75.94 656 SER A O 1
ATOM 5051 N N . GLY A 1 657 ? -11.452 7.392 22.185 1.00 74.69 657 GLY A N 1
ATOM 5052 C CA . GLY A 1 657 ? -12.873 7.685 21.966 1.00 74.69 657 GLY A CA 1
ATOM 5053 C C . GLY A 1 657 ? -13.360 8.883 22.793 1.00 74.69 657 GLY A C 1
ATOM 5054 O O . GLY A 1 657 ? -12.557 9.695 23.249 1.00 74.69 657 GLY A O 1
ATOM 5055 N N . ASP A 1 658 ? -14.675 8.978 23.002 1.00 83.50 658 ASP A N 1
ATOM 5056 C CA . ASP A 1 658 ? -15.260 9.894 23.989 1.00 83.50 658 ASP A CA 1
ATOM 5057 C C . ASP A 1 658 ? -16.067 9.090 25.029 1.00 83.50 658 ASP A C 1
ATOM 5059 O O . ASP A 1 658 ? -17.047 8.420 24.668 1.00 83.50 658 ASP A O 1
ATOM 5063 N N . PRO A 1 659 ? -15.641 9.084 26.306 1.00 84.50 659 PRO A N 1
ATOM 5064 C CA . PRO A 1 659 ? -16.343 8.392 27.381 1.00 84.50 659 PRO A CA 1
ATOM 5065 C C . PRO A 1 659 ? -17.576 9.150 27.903 1.00 84.50 659 PRO A C 1
ATOM 5067 O O . PRO A 1 659 ? -18.279 8.621 28.763 1.00 84.50 659 PRO A O 1
ATOM 5070 N N . ASP A 1 660 ? -17.852 10.378 27.450 1.00 87.44 660 ASP A N 1
ATOM 5071 C CA . ASP A 1 660 ? -18.936 11.191 28.005 1.00 87.44 660 ASP A CA 1
ATOM 5072 C C . ASP A 1 660 ? -20.321 10.644 27.616 1.00 87.44 660 ASP A C 1
ATOM 5074 O O . ASP A 1 660 ? -20.841 10.861 26.514 1.00 87.44 660 ASP A O 1
ATOM 5078 N N . LEU A 1 661 ? -20.942 9.938 28.562 1.00 90.31 661 LEU A N 1
ATOM 5079 C CA . LEU A 1 661 ? -22.306 9.429 28.448 1.00 90.31 661 LEU A CA 1
ATOM 5080 C C . LEU A 1 661 ? -23.363 10.398 28.985 1.00 90.31 661 LEU A C 1
ATOM 5082 O O . LEU A 1 661 ? -24.543 10.062 28.911 1.00 90.31 661 LEU A O 1
ATOM 5086 N N . GLN A 1 662 ? -22.991 11.554 29.541 1.00 89.75 662 GLN A N 1
ATOM 5087 C CA . GLN A 1 662 ? -23.936 12.444 30.210 1.00 89.75 662 GLN A CA 1
ATOM 5088 C C . GLN A 1 662 ? -25.005 12.967 29.242 1.00 89.75 662 GLN A C 1
ATOM 5090 O O . GLN A 1 662 ? -24.742 13.297 28.082 1.00 89.75 662 GLN A O 1
ATOM 5095 N N . LEU A 1 663 ? -26.242 13.030 29.731 1.00 89.06 663 LEU A N 1
ATOM 5096 C CA . LEU A 1 663 ? -27.343 13.683 29.050 1.00 89.06 663 LEU A CA 1
ATOM 5097 C C . LEU A 1 663 ? -27.204 15.196 29.212 1.00 89.06 663 LEU A C 1
ATOM 5099 O O . LEU A 1 663 ? -27.304 15.730 30.317 1.00 89.06 663 LEU A O 1
ATOM 5103 N N . TYR A 1 664 ? -27.019 15.872 28.084 1.00 88.00 664 TYR A N 1
ATOM 5104 C CA . TYR A 1 664 ? -27.144 17.317 27.980 1.00 88.00 664 TYR A CA 1
ATOM 5105 C C . TYR A 1 664 ? -28.459 17.619 27.280 1.00 88.00 664 TYR A C 1
ATOM 5107 O O . TYR A 1 664 ? -28.704 17.159 26.162 1.00 88.00 664 TYR A O 1
ATOM 5115 N N . VAL A 1 665 ? -29.326 18.344 27.974 1.00 86.00 665 VAL A N 1
ATOM 5116 C CA . VAL A 1 665 ? -30.664 18.666 27.496 1.00 86.00 665 VAL A CA 1
ATOM 5117 C C . VAL A 1 665 ? -30.565 19.504 26.230 1.00 86.00 665 VAL A C 1
ATOM 5119 O O . VAL A 1 665 ? -29.898 20.537 26.207 1.00 86.00 665 VAL A O 1
ATOM 5122 N N . ASN A 1 666 ? -31.265 19.074 25.182 1.00 83.94 666 ASN A N 1
ATOM 5123 C CA . ASN A 1 666 ? -31.313 19.804 23.916 1.00 83.94 666 ASN A CA 1
ATOM 5124 C C . ASN A 1 666 ? -32.736 19.976 23.356 1.00 83.94 666 ASN A C 1
ATOM 5126 O O . ASN A 1 666 ? -32.905 20.466 22.240 1.00 83.94 666 ASN A O 1
ATOM 5130 N N . THR A 1 667 ? -33.754 19.607 24.137 1.00 84.88 667 THR A N 1
ATOM 5131 C CA . THR A 1 667 ? -35.173 19.833 23.838 1.00 84.88 667 THR A CA 1
ATOM 5132 C C . THR A 1 667 ? -35.875 20.478 25.025 1.00 84.88 667 THR A C 1
ATOM 5134 O O . THR A 1 667 ? -35.438 20.351 26.169 1.00 84.88 667 THR A O 1
ATOM 5137 N N . GLN A 1 668 ? -36.988 21.161 24.759 1.00 84.56 668 GLN A N 1
ATOM 5138 C CA . GLN A 1 668 ? -37.793 21.769 25.815 1.00 84.56 668 GLN A CA 1
ATOM 5139 C C . GLN A 1 668 ? -38.419 20.711 26.741 1.00 84.56 668 GLN A C 1
ATOM 5141 O O . GLN A 1 668 ? -38.436 20.902 27.951 1.00 84.56 668 GLN A O 1
ATOM 5146 N N . GLU A 1 669 ? -38.853 19.572 26.197 1.00 84.44 669 GLU A N 1
ATOM 5147 C CA . GLU A 1 669 ? -39.438 18.473 26.978 1.00 84.44 669 GLU A CA 1
ATOM 5148 C C . GLU A 1 669 ? -38.436 17.882 27.982 1.00 84.44 669 GLU A C 1
ATOM 5150 O O . GLU A 1 669 ? -38.768 17.667 29.146 1.00 84.44 669 GLU A O 1
ATOM 5155 N N . GLU A 1 670 ? -37.183 17.668 27.568 1.00 85.81 670 GLU A N 1
ATOM 5156 C CA . GLU A 1 670 ? -36.118 17.227 28.475 1.00 85.81 670 GLU A CA 1
ATOM 5157 C C . GLU A 1 670 ? -35.779 18.298 29.526 1.00 85.81 670 GLU A C 1
ATOM 5159 O O . GLU A 1 670 ? -35.517 17.959 30.681 1.00 85.81 670 GLU A O 1
ATOM 5164 N N . ALA A 1 671 ? -35.819 19.584 29.154 1.00 85.88 671 ALA A N 1
ATOM 5165 C CA . ALA A 1 671 ? -35.580 20.693 30.080 1.00 85.88 671 ALA A CA 1
ATOM 5166 C C . ALA A 1 671 ? -36.647 20.761 31.175 1.00 85.88 671 ALA A C 1
ATOM 5168 O O . ALA A 1 671 ? -36.327 20.985 32.341 1.00 85.88 671 ALA A O 1
ATOM 5169 N N . GLU A 1 672 ? -37.906 20.535 30.802 1.00 89.00 672 GLU A N 1
ATOM 5170 C CA . GLU A 1 672 ? -39.034 20.461 31.727 1.00 89.00 672 GLU A CA 1
ATOM 5171 C C . GLU A 1 672 ? -38.951 19.203 32.603 1.00 89.00 672 GLU A C 1
ATOM 5173 O O . GLU A 1 672 ? -39.150 19.290 33.815 1.00 89.00 672 GLU A O 1
ATOM 5178 N N . LYS A 1 673 ? -38.584 18.050 32.025 1.00 85.38 673 LYS A N 1
ATOM 5179 C CA . LYS A 1 673 ? -38.442 16.774 32.748 1.00 85.38 673 LYS A CA 1
ATOM 5180 C C . LYS A 1 673 ? -37.393 16.837 33.861 1.00 85.38 673 LYS A C 1
ATOM 5182 O O . LYS A 1 673 ? -37.628 16.305 34.943 1.00 85.38 673 LYS A O 1
ATOM 5187 N N . TYR A 1 674 ? -36.252 17.471 33.600 1.00 86.81 674 TYR A N 1
ATOM 5188 C CA . TYR A 1 674 ? -35.148 17.596 34.559 1.00 86.81 674 TYR A CA 1
ATOM 5189 C C . TYR A 1 674 ? -35.100 18.972 35.239 1.00 86.81 674 TYR A C 1
ATOM 5191 O O . TYR A 1 674 ? -34.084 19.336 35.831 1.00 86.81 674 TYR A O 1
ATOM 5199 N N . ALA A 1 675 ? -36.187 19.750 35.185 1.00 84.88 675 ALA A N 1
ATOM 5200 C CA . ALA A 1 675 ? -36.253 21.061 35.819 1.00 84.88 675 ALA A CA 1
ATOM 5201 C C . ALA A 1 675 ? -35.923 20.963 37.323 1.00 84.88 675 ALA A C 1
ATOM 5203 O O . ALA A 1 675 ? -36.550 20.213 38.068 1.00 84.88 675 ALA A O 1
ATOM 5204 N N . GLY A 1 676 ? -34.919 21.725 37.768 1.00 83.94 676 GLY A N 1
ATOM 5205 C CA . GLY A 1 676 ? -34.397 21.675 39.143 1.00 83.94 676 GLY A CA 1
ATOM 5206 C C . GLY A 1 676 ? -33.231 20.700 39.367 1.00 83.94 676 GLY A C 1
ATOM 5207 O O . GLY A 1 676 ? -32.587 20.781 40.409 1.00 83.94 676 GLY A O 1
ATOM 5208 N N . PHE A 1 677 ? -32.906 19.855 38.384 1.00 87.88 677 PHE A N 1
ATOM 5209 C CA . PHE A 1 677 ? -31.763 18.930 38.387 1.00 87.88 677 PHE A CA 1
ATOM 5210 C C . PHE A 1 677 ? -30.826 19.160 37.183 1.00 87.88 677 PHE A C 1
ATOM 5212 O O . PHE A 1 677 ? -30.186 18.233 36.687 1.00 87.88 677 PHE A O 1
ATOM 5219 N N . LEU A 1 678 ? -30.757 20.406 36.698 1.00 86.69 678 LEU A N 1
ATOM 5220 C CA . LEU A 1 678 ? -29.897 20.828 35.590 1.00 86.69 678 LEU A CA 1
ATOM 5221 C C . LEU A 1 678 ? -28.790 21.759 36.078 1.00 86.69 678 LEU A C 1
ATOM 5223 O O . LEU A 1 678 ? -29.042 22.677 36.859 1.00 86.69 678 LEU A O 1
ATOM 5227 N N . LEU A 1 679 ? -27.577 21.550 35.571 1.00 83.81 679 LEU A N 1
ATOM 5228 C CA . LEU A 1 679 ? -26.486 22.520 35.687 1.00 83.81 679 LEU A CA 1
ATOM 5229 C C . LEU A 1 679 ? -26.593 23.619 34.618 1.00 83.81 679 LEU A C 1
ATOM 5231 O O . LEU A 1 679 ? -27.329 23.494 33.640 1.00 83.81 679 LEU A O 1
ATOM 5235 N N . GLU A 1 680 ? -25.803 24.685 34.781 1.00 80.44 680 GLU A N 1
ATOM 5236 C CA . GLU A 1 680 ? -25.752 25.829 33.853 1.00 80.44 680 GLU A CA 1
ATOM 5237 C C . GLU A 1 680 ? -25.403 25.432 32.408 1.00 80.44 680 GLU A C 1
ATOM 5239 O O . GLU A 1 680 ? -25.854 26.068 31.461 1.00 80.44 680 GLU A O 1
ATOM 5244 N N . ASN A 1 681 ? -24.648 24.347 32.225 1.00 77.69 681 ASN A N 1
ATOM 5245 C CA . ASN A 1 681 ? -24.297 23.785 30.919 1.00 77.69 681 ASN A CA 1
ATOM 5246 C C . ASN A 1 681 ? -25.345 22.793 30.371 1.00 77.69 681 ASN A C 1
ATOM 5248 O O . ASN A 1 681 ? -25.026 22.003 29.485 1.00 77.69 681 ASN A O 1
ATOM 5252 N N . ALA A 1 682 ? -26.569 22.798 30.913 1.00 85.38 682 ALA A N 1
ATOM 5253 C CA . ALA A 1 682 ? -27.675 21.904 30.554 1.00 85.38 682 ALA A CA 1
ATOM 5254 C C . ALA A 1 682 ? -27.437 20.406 30.838 1.00 85.38 682 ALA A C 1
ATOM 5256 O O . ALA A 1 682 ? -28.157 19.552 30.320 1.00 85.38 682 ALA A O 1
ATOM 5257 N N . ALA A 1 683 ? -26.451 20.070 31.672 1.00 87.50 683 ALA A N 1
ATOM 5258 C CA . ALA A 1 683 ? -26.183 18.701 32.093 1.00 87.50 683 ALA A CA 1
ATOM 5259 C C . ALA A 1 683 ? -27.223 18.212 33.120 1.00 87.50 683 ALA A C 1
ATOM 5261 O O . ALA A 1 683 ? -27.455 18.888 34.126 1.00 87.50 683 ALA A O 1
ATOM 5262 N N . ALA A 1 684 ? -27.832 17.049 32.872 1.00 88.62 684 ALA A N 1
ATOM 5263 C CA . ALA A 1 684 ? -28.925 16.506 33.682 1.00 88.62 684 ALA A CA 1
ATOM 5264 C C . ALA A 1 684 ? -28.464 15.528 34.773 1.00 88.62 684 ALA A C 1
ATOM 5266 O O . ALA A 1 684 ? -27.570 14.696 34.563 1.00 88.62 684 ALA A O 1
ATOM 5267 N N . PHE A 1 685 ? -29.139 15.608 35.920 1.00 90.50 685 PHE A N 1
ATOM 5268 C CA . PHE A 1 685 ? -28.976 14.733 37.078 1.00 90.50 685 PHE A CA 1
ATOM 5269 C C . PHE A 1 685 ? -30.322 14.138 37.501 1.00 90.50 685 PHE A C 1
ATOM 5271 O O . PHE A 1 685 ? -31.383 14.701 37.228 1.00 90.50 685 PHE A O 1
ATOM 5278 N N . ASP A 1 686 ? -30.280 12.979 38.151 1.00 87.19 686 ASP A N 1
ATOM 5279 C CA . ASP A 1 686 ? -31.462 12.387 38.770 1.00 87.19 686 ASP A CA 1
ATOM 5280 C C . ASP A 1 686 ? -31.740 13.004 40.154 1.00 87.19 686 ASP A C 1
ATOM 5282 O O . ASP A 1 686 ? -30.972 13.819 40.675 1.00 87.19 686 ASP A O 1
ATOM 5286 N N . ALA A 1 687 ? -32.848 12.597 40.780 1.00 84.88 687 ALA A N 1
ATOM 5287 C CA . ALA A 1 687 ? -33.246 13.092 42.099 1.00 84.88 687 ALA A CA 1
ATOM 5288 C C . ALA A 1 687 ? -32.240 12.751 43.220 1.00 84.88 687 ALA A C 1
ATOM 5290 O O . ALA A 1 687 ? -32.301 13.334 44.303 1.00 84.88 687 ALA A O 1
ATOM 5291 N N . GLN A 1 688 ? -31.326 11.811 42.974 1.00 86.00 688 GLN A N 1
ATOM 5292 C CA . GLN A 1 688 ? -30.265 11.383 43.882 1.00 86.00 688 GLN A CA 1
ATOM 5293 C C . GLN A 1 688 ? -28.931 12.092 43.589 1.00 86.00 688 GLN A C 1
ATOM 5295 O O . GLN A 1 688 ? -27.940 11.828 44.270 1.00 86.00 688 GLN A O 1
ATOM 5300 N N . GLY A 1 689 ? -28.890 12.996 42.603 1.00 83.50 689 GLY A N 1
ATOM 5301 C CA . GLY A 1 689 ? -27.682 13.704 42.187 1.00 83.50 689 GLY A CA 1
ATOM 5302 C C . GLY A 1 689 ? -26.718 12.855 41.352 1.00 83.50 689 GLY A C 1
ATOM 5303 O O . GLY A 1 689 ? -25.552 13.223 41.217 1.00 83.50 689 GLY A O 1
ATOM 5304 N N . ARG A 1 690 ? -27.166 11.723 40.796 1.00 87.88 690 ARG A N 1
ATOM 5305 C CA . ARG A 1 690 ? -26.382 10.897 39.865 1.00 87.88 690 ARG A CA 1
ATOM 5306 C C . ARG A 1 690 ? -26.537 11.429 38.443 1.00 87.88 690 ARG A C 1
ATOM 5308 O O . ARG A 1 690 ? -27.568 11.987 38.078 1.00 87.88 690 ARG A O 1
ATOM 5315 N N . VAL A 1 691 ? -25.498 11.248 37.634 1.00 89.06 691 VAL A N 1
ATOM 5316 C CA . VAL A 1 691 ? -25.497 11.660 36.225 1.00 89.06 691 VAL A CA 1
ATOM 5317 C C . VAL A 1 691 ? -26.513 10.832 35.442 1.00 89.06 691 VAL A C 1
ATOM 5319 O O . VAL A 1 691 ? -26.432 9.604 35.431 1.00 89.06 691 VAL A O 1
ATOM 5322 N N . VAL A 1 692 ? -27.425 11.504 34.737 1.00 89.81 692 VAL A N 1
ATOM 5323 C CA . VAL A 1 692 ? -28.331 10.843 33.790 1.00 89.81 692 VAL A CA 1
ATOM 5324 C C . VAL A 1 692 ? -27.569 10.574 32.499 1.00 89.81 692 VAL A C 1
ATOM 5326 O O . VAL A 1 692 ? -26.942 11.480 31.949 1.00 89.81 692 VAL A O 1
ATOM 5329 N N . LYS A 1 693 ? -27.615 9.337 31.997 1.00 91.62 693 LYS A N 1
ATOM 5330 C CA . LYS A 1 693 ? -26.917 8.945 30.766 1.00 91.62 693 LYS A CA 1
ATOM 5331 C C . LYS A 1 693 ? -27.811 9.104 29.538 1.00 91.62 693 LYS A C 1
ATOM 5333 O O . LYS A 1 693 ? -28.992 8.766 29.579 1.00 91.62 693 LYS A O 1
ATOM 5338 N N . ARG A 1 694 ? -27.251 9.577 28.423 1.00 91.19 694 ARG A N 1
ATOM 5339 C CA . ARG A 1 694 ? -27.965 9.766 27.153 1.00 91.19 694 ARG A CA 1
ATOM 5340 C C . ARG A 1 694 ? -28.262 8.413 26.485 1.00 91.19 694 ARG A C 1
ATOM 5342 O O . ARG A 1 694 ? -27.313 7.698 26.151 1.00 91.19 694 ARG A O 1
ATOM 5349 N N . PRO A 1 695 ? -29.537 8.065 26.224 1.00 90.50 695 PRO A N 1
ATOM 5350 C CA . PRO A 1 695 ? -29.876 6.861 25.472 1.00 90.50 695 PRO A CA 1
ATOM 5351 C C . PRO A 1 695 ? -29.239 6.835 24.080 1.00 90.50 695 PRO A C 1
ATOM 5353 O O . PRO A 1 695 ? -29.162 7.851 23.392 1.00 90.50 695 PRO A O 1
ATOM 5356 N N . GLY A 1 696 ? -28.794 5.656 23.653 1.00 89.12 696 GLY A N 1
ATOM 5357 C CA . GLY A 1 696 ? -28.158 5.439 22.356 1.00 89.12 696 GLY A CA 1
ATOM 5358 C C . GLY A 1 696 ? -26.645 5.660 22.322 1.00 89.12 696 GLY A C 1
ATOM 5359 O O . GLY A 1 696 ? -26.015 5.160 21.395 1.00 89.12 696 GLY A O 1
ATOM 5360 N N . LYS A 1 697 ? -26.036 6.322 23.316 1.00 92.00 697 LYS A N 1
ATOM 5361 C CA . LYS A 1 697 ? -24.567 6.361 23.426 1.00 92.00 697 LYS A CA 1
ATOM 5362 C C . LYS A 1 697 ? -24.009 4.979 23.773 1.00 92.00 697 LYS A C 1
ATOM 5364 O O . LYS A 1 697 ? -24.653 4.209 24.489 1.00 92.00 697 LYS A O 1
ATOM 5369 N N . VAL A 1 698 ? -22.821 4.668 23.261 1.00 93.94 698 VAL A N 1
ATOM 5370 C CA . VAL A 1 698 ? -22.133 3.388 23.473 1.00 93.94 698 VAL A CA 1
ATOM 5371 C C . VAL A 1 698 ? -21.370 3.429 24.783 1.00 93.94 698 VAL A C 1
ATOM 5373 O O . VAL A 1 698 ? -20.484 4.260 24.965 1.00 93.94 698 VAL A O 1
ATOM 5376 N N . ASP A 1 699 ? -21.688 2.509 25.687 1.00 93.75 699 ASP A N 1
ATOM 5377 C CA . ASP A 1 699 ? -21.032 2.412 26.988 1.00 93.75 699 ASP A CA 1
ATOM 5378 C C . ASP A 1 699 ? -19.910 1.370 27.014 1.00 93.75 699 ASP A C 1
ATOM 5380 O O . ASP A 1 699 ? -18.937 1.545 27.745 1.00 93.75 699 ASP A O 1
ATOM 5384 N N . ALA A 1 700 ? -19.999 0.324 26.189 1.00 92.31 700 ALA A N 1
ATOM 5385 C CA . ALA A 1 700 ? -18.919 -0.635 25.993 1.00 92.31 700 ALA A CA 1
ATOM 5386 C C . ALA A 1 700 ? -18.998 -1.321 24.625 1.00 92.31 700 ALA A C 1
ATOM 5388 O O . ALA A 1 700 ? -20.082 -1.579 24.099 1.00 92.31 700 ALA A O 1
ATOM 5389 N N . TYR A 1 701 ? -17.847 -1.680 24.064 1.00 93.25 701 TYR A N 1
ATOM 5390 C CA . TYR A 1 701 ? -17.768 -2.543 22.886 1.00 93.25 701 TYR A CA 1
ATOM 5391 C C . TYR A 1 701 ? -16.473 -3.360 22.879 1.00 93.25 701 TYR A C 1
ATOM 5393 O O . TYR A 1 701 ? -15.462 -2.978 23.472 1.00 93.25 701 TYR A O 1
ATOM 5401 N N . ARG A 1 702 ? -16.510 -4.506 22.195 1.00 91.88 702 ARG A N 1
ATOM 5402 C CA . ARG A 1 702 ? -15.350 -5.375 21.966 1.00 91.88 702 ARG A CA 1
ATOM 5403 C C . ARG A 1 702 ? -15.031 -5.406 20.485 1.00 91.88 702 ARG A C 1
ATOM 5405 O O . ARG A 1 702 ? -15.928 -5.586 19.658 1.00 91.88 702 ARG A O 1
ATOM 5412 N N . PHE A 1 703 ? -13.754 -5.296 20.155 1.00 93.62 703 PHE A N 1
ATOM 5413 C CA . PHE A 1 703 ? -13.279 -5.450 18.791 1.00 93.62 703 PHE A CA 1
ATOM 5414 C C . PHE A 1 703 ? -11.979 -6.247 18.743 1.00 93.62 703 PHE A C 1
ATOM 5416 O O . PHE A 1 703 ? -11.277 -6.402 19.737 1.00 93.62 703 PHE A O 1
ATOM 5423 N N . MET A 1 704 ? -11.675 -6.783 17.573 1.00 93.31 704 MET A N 1
ATOM 5424 C CA . MET A 1 704 ? -10.439 -7.479 17.266 1.00 93.31 704 MET A CA 1
ATOM 5425 C C . MET A 1 704 ? -9.718 -6.736 16.151 1.00 93.31 704 MET A C 1
ATOM 5427 O O . MET A 1 704 ? -10.356 -6.270 15.202 1.00 93.31 704 MET A O 1
ATOM 5431 N N . SER A 1 705 ? -8.397 -6.648 16.261 1.00 92.75 705 SER A N 1
ATOM 5432 C CA . SER A 1 705 ? -7.534 -6.155 15.189 1.00 92.75 705 SER A CA 1
ATOM 5433 C C . SER A 1 705 ? -6.701 -7.306 14.658 1.00 92.75 705 SER A C 1
ATOM 5435 O O . SER A 1 705 ? -6.114 -8.064 15.430 1.00 92.75 705 SER A O 1
ATOM 5437 N N . PHE A 1 706 ? -6.667 -7.431 13.339 1.00 91.50 706 PHE A N 1
ATOM 5438 C CA . PHE A 1 706 ? -5.976 -8.503 12.648 1.00 91.50 706 PHE A CA 1
ATOM 5439 C C . PHE A 1 706 ? -4.835 -7.930 11.827 1.00 91.50 706 PHE A C 1
ATOM 5441 O O . PHE A 1 706 ? -5.033 -6.968 11.084 1.00 91.50 706 PHE A O 1
ATOM 5448 N N . TYR A 1 707 ? -3.679 -8.575 11.918 1.00 89.19 707 TYR A N 1
ATOM 5449 C CA . TYR A 1 707 ? -2.647 -8.506 10.894 1.00 89.19 707 TYR A CA 1
ATOM 5450 C C . TYR A 1 707 ? -2.663 -9.836 10.147 1.00 89.19 707 TYR A C 1
ATOM 5452 O O . TYR A 1 707 ? -2.569 -10.897 10.764 1.00 89.19 707 TYR A O 1
ATOM 5460 N N . LEU A 1 708 ? -2.818 -9.786 8.830 1.00 87.56 708 LEU A N 1
ATOM 5461 C CA . LEU A 1 708 ? -2.791 -10.952 7.960 1.00 87.56 708 LEU A CA 1
ATOM 5462 C C . LEU A 1 708 ? -1.553 -10.873 7.073 1.00 87.56 708 LEU A C 1
ATOM 5464 O O . LEU A 1 708 ? -1.273 -9.835 6.465 1.00 87.56 708 LEU A O 1
ATOM 5468 N N . GLU A 1 709 ? -0.826 -11.982 7.010 1.00 83.38 709 GLU A N 1
ATOM 5469 C CA . GLU A 1 709 ? 0.424 -12.089 6.262 1.00 83.38 709 GLU A CA 1
ATOM 5470 C C . GLU A 1 709 ? 0.237 -11.883 4.741 1.00 83.38 709 GLU A C 1
ATOM 5472 O O . GLU A 1 709 ? -0.883 -11.969 4.233 1.00 83.38 709 GLU A O 1
ATOM 5477 N N . PRO A 1 710 ? 1.314 -11.582 3.993 1.00 84.38 710 PRO A N 1
ATOM 5478 C CA . PRO A 1 710 ? 1.293 -11.463 2.534 1.00 84.38 710 PRO A CA 1
ATOM 5479 C C . PRO A 1 710 ? 0.580 -12.623 1.815 1.00 84.38 710 PRO A C 1
ATOM 5481 O O . PRO A 1 710 ? 1.073 -13.747 1.791 1.00 84.38 710 PRO A O 1
ATOM 5484 N N . ASP A 1 711 ? -0.555 -12.343 1.165 1.00 83.69 711 ASP A N 1
ATOM 5485 C CA . ASP A 1 711 ? -1.313 -13.333 0.386 1.00 83.69 711 ASP A CA 1
ATOM 5486 C C . ASP A 1 711 ? -1.918 -12.684 -0.866 1.00 83.69 711 ASP A C 1
ATOM 5488 O O . ASP A 1 711 ? -2.498 -11.598 -0.820 1.00 83.69 711 ASP A O 1
ATOM 5492 N N . HIS A 1 712 ? -1.830 -13.366 -2.007 1.00 85.12 712 HIS A N 1
ATOM 5493 C CA . HIS A 1 712 ? -2.415 -12.917 -3.270 1.00 85.12 712 HIS A CA 1
ATOM 5494 C C . HIS A 1 712 ? -3.944 -12.709 -3.193 1.00 85.12 712 HIS A C 1
ATOM 5496 O O . HIS A 1 712 ? -4.502 -11.862 -3.897 1.00 85.12 712 HIS A O 1
ATOM 5502 N N . ARG A 1 713 ? -4.654 -13.439 -2.321 1.00 89.00 713 ARG A N 1
ATOM 5503 C CA . ARG A 1 713 ? -6.097 -13.248 -2.075 1.00 89.00 713 ARG A CA 1
ATOM 5504 C C . ARG A 1 713 ? -6.410 -11.840 -1.564 1.00 89.00 713 ARG A C 1
ATOM 5506 O O . ARG A 1 713 ? -7.441 -11.278 -1.931 1.00 89.00 713 ARG A O 1
ATOM 5513 N N . HIS A 1 714 ? -5.502 -11.230 -0.801 1.00 89.88 714 HIS A N 1
ATOM 5514 C CA . HIS A 1 714 ? -5.686 -9.876 -0.281 1.00 89.88 714 HIS A CA 1
ATOM 5515 C C . HIS A 1 714 ? -5.689 -8.815 -1.382 1.00 89.88 714 HIS A C 1
ATOM 5517 O O . HIS A 1 714 ? -6.340 -7.787 -1.209 1.00 89.88 714 HIS A O 1
ATOM 5523 N N . THR A 1 715 ? -5.038 -9.068 -2.523 1.00 88.38 715 THR A N 1
ATOM 5524 C CA . THR A 1 715 ? -5.118 -8.206 -3.713 1.00 88.38 715 THR A CA 1
ATOM 5525 C C . THR A 1 715 ? -6.536 -8.186 -4.279 1.00 88.38 715 THR A C 1
ATOM 5527 O O . THR A 1 715 ? -7.056 -7.129 -4.635 1.00 88.38 715 THR A O 1
ATOM 5530 N N . GLN A 1 716 ? -7.194 -9.348 -4.339 1.00 89.50 716 GLN A N 1
ATOM 5531 C CA . GLN A 1 716 ? -8.572 -9.444 -4.826 1.00 89.50 716 GLN A CA 1
ATOM 5532 C C . GLN A 1 716 ? -9.543 -8.757 -3.865 1.00 89.50 716 GLN A C 1
ATOM 5534 O O . GLN A 1 716 ? -10.379 -7.974 -4.314 1.00 89.50 716 GLN A O 1
ATOM 5539 N N . ASP A 1 717 ? -9.397 -8.994 -2.560 1.00 91.88 717 ASP A N 1
ATOM 5540 C CA . ASP A 1 717 ? -10.202 -8.321 -1.538 1.00 91.88 717 ASP A CA 1
ATOM 5541 C C . ASP A 1 717 ? -10.020 -6.801 -1.595 1.00 91.88 717 ASP A C 1
ATOM 5543 O O . ASP A 1 717 ? -11.004 -6.060 -1.579 1.00 91.88 717 ASP A O 1
ATOM 5547 N N . PHE A 1 718 ? -8.782 -6.326 -1.745 1.00 93.88 718 PHE A N 1
ATOM 5548 C CA . PHE A 1 718 ? -8.477 -4.902 -1.816 1.00 93.88 718 PHE A CA 1
ATOM 5549 C C . PHE A 1 718 ? -9.255 -4.201 -2.938 1.00 93.88 718 PHE A C 1
ATOM 5551 O O . PHE A 1 718 ? -10.000 -3.255 -2.688 1.00 93.88 718 PHE A O 1
ATOM 5558 N N . PHE A 1 719 ? -9.134 -4.697 -4.173 1.00 92.56 719 PHE A N 1
ATOM 5559 C CA . PHE A 1 719 ? -9.718 -4.037 -5.344 1.00 92.56 719 PHE A CA 1
ATOM 5560 C C . PHE A 1 719 ? -11.213 -4.304 -5.552 1.00 92.56 719 PHE A C 1
ATOM 5562 O O . PHE A 1 719 ? -11.862 -3.515 -6.237 1.00 92.56 719 PHE A O 1
ATOM 5569 N N . ASN A 1 720 ? -11.754 -5.406 -5.020 1.00 91.44 720 ASN A N 1
ATOM 5570 C CA . ASN A 1 720 ? -13.146 -5.799 -5.271 1.00 91.44 720 ASN A CA 1
ATOM 5571 C C . ASN A 1 720 ? -14.080 -5.549 -4.078 1.00 91.44 720 ASN A C 1
ATOM 5573 O O . ASN A 1 720 ? -15.291 -5.464 -4.276 1.00 91.44 720 ASN A O 1
ATOM 5577 N N . LYS A 1 721 ? -13.545 -5.476 -2.854 1.00 92.19 721 LYS A N 1
ATOM 5578 C CA . LYS A 1 721 ? -14.332 -5.391 -1.613 1.00 92.19 721 LYS A CA 1
ATOM 5579 C C . LYS A 1 721 ? -13.996 -4.142 -0.796 1.00 92.19 721 LYS A C 1
ATOM 5581 O O . LYS A 1 721 ? -14.921 -3.459 -0.365 1.00 92.19 721 LYS A O 1
ATOM 5586 N N . VAL A 1 722 ? -12.709 -3.849 -0.591 1.00 94.88 722 VAL A N 1
ATOM 5587 C CA . VAL A 1 722 ? -12.241 -2.821 0.358 1.00 94.88 722 VAL A CA 1
ATOM 5588 C C . VAL A 1 722 ? -12.307 -1.409 -0.218 1.00 94.88 722 VAL A C 1
ATOM 5590 O O . VAL A 1 722 ? -12.896 -0.532 0.408 1.00 94.88 722 VAL A O 1
ATOM 5593 N N . VAL A 1 723 ? -11.698 -1.169 -1.380 1.00 95.38 723 VAL A N 1
ATOM 5594 C CA . VAL A 1 723 ? -11.676 0.159 -2.013 1.00 95.38 723 VAL A CA 1
ATOM 5595 C C . VAL A 1 723 ? -13.046 0.466 -2.614 1.00 95.38 723 VAL A C 1
ATOM 5597 O O . VAL A 1 723 ? -13.668 -0.413 -3.210 1.00 95.38 723 VAL A O 1
ATOM 5600 N N . ASP A 1 724 ? -13.505 1.716 -2.506 1.00 95.38 724 ASP A N 1
ATOM 5601 C CA . ASP A 1 724 ? -14.719 2.165 -3.192 1.00 95.38 724 ASP A CA 1
ATOM 5602 C C . ASP A 1 724 ? -14.596 1.937 -4.720 1.00 95.38 724 ASP A C 1
ATOM 5604 O O . ASP A 1 724 ? -13.750 2.559 -5.384 1.00 95.38 724 ASP A O 1
ATOM 5608 N N . PRO A 1 725 ? -15.439 1.062 -5.309 1.00 93.50 725 PRO A N 1
ATOM 5609 C CA . PRO A 1 725 ? -15.348 0.712 -6.720 1.00 93.50 725 PRO A CA 1
ATOM 5610 C C . PRO A 1 725 ? -15.697 1.883 -7.648 1.00 93.50 725 PRO A C 1
ATOM 5612 O O . PRO A 1 725 ? -15.131 1.977 -8.741 1.00 93.50 725 PRO A O 1
ATOM 5615 N N . ALA A 1 726 ? -16.595 2.786 -7.240 1.00 93.25 726 ALA A N 1
ATOM 5616 C CA . ALA A 1 726 ? -16.975 3.947 -8.040 1.00 93.25 726 ALA A CA 1
ATOM 5617 C C . ALA A 1 726 ? -15.817 4.948 -8.106 1.00 93.25 726 ALA A C 1
ATOM 5619 O O . ALA A 1 726 ? -15.436 5.389 -9.196 1.00 93.25 726 ALA A O 1
ATOM 5620 N N . TRP A 1 727 ? -15.192 5.229 -6.959 1.00 94.44 727 TRP A N 1
ATOM 5621 C CA . TRP A 1 727 ? -14.005 6.078 -6.903 1.00 94.44 727 TRP A CA 1
ATOM 5622 C C . TRP A 1 727 ? -12.848 5.481 -7.711 1.00 94.44 727 TRP A C 1
ATOM 5624 O O . TRP A 1 727 ? -12.269 6.170 -8.554 1.00 94.44 727 TRP A O 1
ATOM 5634 N N . LEU A 1 728 ? -12.547 4.191 -7.530 1.00 93.12 728 LEU A N 1
ATOM 5635 C CA . LEU A 1 728 ? -11.452 3.527 -8.240 1.00 93.12 728 LEU A CA 1
ATOM 5636 C C . LEU A 1 728 ? -11.664 3.527 -9.761 1.00 93.12 728 LEU A C 1
ATOM 5638 O O . LEU A 1 728 ? -10.705 3.693 -10.518 1.00 93.12 728 LEU A O 1
ATOM 5642 N N . ALA A 1 729 ? -12.901 3.354 -10.232 1.00 91.69 729 ALA A N 1
ATOM 5643 C CA . ALA A 1 729 ? -13.205 3.293 -11.659 1.00 91.69 729 ALA A CA 1
ATOM 5644 C C . ALA A 1 729 ? -13.258 4.675 -12.331 1.00 91.69 729 ALA A C 1
ATOM 5646 O O . ALA A 1 729 ? -12.793 4.808 -13.461 1.00 91.69 729 ALA A O 1
ATOM 5647 N N . GLN A 1 730 ? -13.796 5.696 -11.656 1.00 93.06 730 GLN A N 1
ATOM 5648 C CA . GLN A 1 730 ? -14.177 6.962 -12.301 1.00 93.06 730 GLN A CA 1
ATOM 5649 C C . GLN A 1 730 ? -13.302 8.157 -11.903 1.00 93.06 730 GLN A C 1
ATOM 5651 O O . GLN A 1 730 ? -13.197 9.116 -12.664 1.00 93.06 730 GLN A O 1
ATOM 5656 N N . SER A 1 731 ? -12.642 8.115 -10.741 1.00 93.19 731 SER A N 1
ATOM 5657 C CA . SER A 1 731 ? -11.864 9.254 -10.243 1.00 93.19 731 SER A CA 1
ATOM 5658 C C . SER A 1 731 ? -10.639 9.541 -11.115 1.00 93.19 731 SER A C 1
ATOM 5660 O O . SER A 1 731 ? -9.925 8.627 -11.541 1.00 93.19 731 SER A O 1
ATOM 5662 N N . THR A 1 732 ? -10.370 10.823 -11.356 1.00 91.00 732 THR A N 1
ATOM 5663 C CA . THR A 1 732 ? -9.162 11.329 -12.030 1.00 91.00 732 THR A CA 1
ATOM 5664 C C . THR A 1 732 ? -8.058 11.714 -11.044 1.00 91.00 732 THR A C 1
ATOM 5666 O O . THR A 1 732 ? -6.996 12.172 -11.462 1.00 91.00 732 THR A O 1
ATOM 5669 N N . ALA A 1 733 ? -8.276 11.513 -9.738 1.00 88.56 733 ALA A N 1
ATOM 5670 C CA . ALA A 1 733 ? -7.276 11.798 -8.720 1.00 88.56 733 ALA A CA 1
ATOM 5671 C C . ALA A 1 733 ? -5.987 10.984 -8.968 1.00 88.56 733 ALA A C 1
ATOM 5673 O O . ALA A 1 733 ? -6.080 9.789 -9.280 1.00 88.56 733 ALA A O 1
ATOM 5674 N N . PRO A 1 734 ? -4.786 11.565 -8.756 1.00 84.69 734 PRO A N 1
ATOM 5675 C CA . PRO A 1 734 ? -3.516 10.856 -8.945 1.00 84.69 734 PRO A CA 1
ATOM 5676 C C . PRO A 1 734 ? -3.446 9.522 -8.188 1.00 84.69 734 PRO A C 1
ATOM 5678 O O . PRO A 1 734 ? -2.990 8.519 -8.730 1.00 84.69 734 PRO A O 1
ATOM 5681 N N . LYS A 1 735 ? -4.000 9.486 -6.968 1.00 87.12 735 LYS A N 1
ATOM 5682 C CA . LYS A 1 735 ? -4.096 8.291 -6.113 1.00 87.12 735 LYS A CA 1
ATOM 5683 C C . LYS A 1 735 ? -4.914 7.162 -6.759 1.00 87.12 735 LYS A C 1
ATOM 5685 O O . LYS A 1 735 ? -4.484 6.012 -6.757 1.00 87.12 735 LYS A O 1
ATOM 5690 N N . ALA A 1 736 ? -6.051 7.488 -7.379 1.00 87.38 736 ALA A N 1
ATOM 5691 C CA . ALA A 1 736 ? -6.889 6.509 -8.076 1.00 87.38 736 ALA A CA 1
ATOM 5692 C C . ALA A 1 736 ? -6.201 5.970 -9.342 1.00 87.38 736 ALA A C 1
ATOM 5694 O O . ALA A 1 736 ? -6.270 4.776 -9.632 1.00 87.38 736 ALA A O 1
ATOM 5695 N N . ILE A 1 737 ? -5.491 6.832 -10.081 1.00 84.31 737 ILE A N 1
ATOM 5696 C CA . ILE A 1 737 ? -4.700 6.425 -11.253 1.00 84.31 737 ILE A CA 1
ATOM 5697 C C . ILE A 1 737 ? -3.574 5.469 -10.837 1.00 84.31 737 ILE A C 1
ATOM 5699 O O . ILE A 1 737 ? -3.424 4.416 -11.456 1.00 84.31 737 ILE A O 1
ATOM 5703 N N . ALA A 1 738 ? -2.836 5.793 -9.773 1.00 81.94 738 ALA A N 1
ATOM 5704 C CA . ALA A 1 738 ? -1.755 4.957 -9.257 1.00 81.94 738 ALA A CA 1
ATOM 5705 C C . ALA A 1 738 ? -2.253 3.570 -8.807 1.00 81.94 738 ALA A C 1
ATOM 5707 O O . ALA A 1 738 ? -1.654 2.558 -9.167 1.00 81.94 738 ALA A O 1
ATOM 5708 N N . LEU A 1 739 ? -3.398 3.488 -8.116 1.00 87.50 739 LEU A N 1
ATOM 5709 C CA . LEU A 1 739 ? -3.990 2.197 -7.737 1.00 87.50 739 LEU A CA 1
ATOM 5710 C C . LEU A 1 739 ? -4.488 1.389 -8.940 1.00 87.50 739 LEU A C 1
ATOM 5712 O O . LEU A 1 739 ? -4.309 0.171 -8.973 1.00 87.50 739 LEU A O 1
ATOM 5716 N N . ARG A 1 740 ? -5.057 2.037 -9.966 1.00 86.69 740 ARG A N 1
ATOM 5717 C CA . ARG A 1 740 ? -5.417 1.347 -11.217 1.00 86.69 740 ARG A CA 1
ATOM 5718 C C . ARG A 1 740 ? -4.194 0.768 -11.931 1.00 86.69 740 ARG A C 1
ATOM 5720 O O . ARG A 1 740 ? -4.302 -0.307 -12.511 1.00 86.69 740 ARG A O 1
ATOM 5727 N N . GLN A 1 741 ? -3.047 1.445 -11.870 1.00 80.00 741 GLN A N 1
ATOM 5728 C CA . GLN A 1 741 ? -1.786 0.915 -12.395 1.00 80.00 741 GLN A CA 1
ATOM 5729 C C . GLN A 1 741 ? -1.278 -0.271 -11.561 1.00 80.00 741 GLN A C 1
ATOM 5731 O O . GLN A 1 741 ? -0.863 -1.274 -12.139 1.00 80.00 741 GLN A O 1
ATOM 5736 N N . ALA A 1 742 ? -1.381 -0.195 -10.228 1.00 77.81 742 ALA A N 1
ATOM 5737 C CA . ALA A 1 742 ? -0.987 -1.276 -9.320 1.00 77.81 742 ALA A CA 1
ATOM 5738 C C . ALA A 1 742 ? -1.838 -2.548 -9.483 1.00 77.81 742 ALA A C 1
ATOM 5740 O O . ALA A 1 742 ? -1.342 -3.657 -9.305 1.00 77.81 742 ALA A O 1
ATOM 5741 N N . ARG A 1 743 ? -3.108 -2.410 -9.893 1.00 78.69 743 ARG A N 1
ATOM 5742 C CA . ARG A 1 743 ? -4.027 -3.538 -10.142 1.00 78.69 743 ARG A CA 1
ATOM 5743 C C . ARG A 1 743 ? -3.521 -4.526 -11.202 1.00 78.69 743 ARG A C 1
ATOM 5745 O O . ARG A 1 743 ? -3.950 -5.676 -11.207 1.00 78.69 743 ARG A O 1
ATOM 5752 N N . GLY A 1 744 ? -2.648 -4.086 -12.110 1.00 65.69 744 GLY A N 1
ATOM 5753 C CA . GLY A 1 744 ? -2.089 -4.924 -13.174 1.00 65.69 744 GLY A CA 1
ATOM 5754 C C . GLY A 1 744 ? -1.017 -5.918 -12.717 1.00 65.69 744 GLY A C 1
ATOM 5755 O O . GLY A 1 744 ? -0.600 -6.752 -13.522 1.00 65.69 744 GLY A O 1
ATOM 5756 N N . ASP A 1 745 ? -0.557 -5.847 -11.464 1.00 69.69 745 ASP A N 1
ATOM 5757 C CA . ASP A 1 745 ? 0.481 -6.740 -10.955 1.00 69.69 745 ASP A CA 1
ATOM 5758 C C . ASP A 1 745 ? -0.096 -8.056 -10.410 1.00 69.69 745 ASP A C 1
ATOM 5760 O O . ASP A 1 745 ? -0.505 -8.164 -9.255 1.00 69.69 745 ASP A O 1
ATOM 5764 N N . ALA A 1 746 ? -0.079 -9.093 -11.250 1.00 61.53 746 ALA A N 1
ATOM 5765 C CA . ALA A 1 746 ? -0.530 -10.440 -10.898 1.00 61.53 746 ALA A CA 1
ATOM 5766 C C . ALA A 1 746 ? 0.356 -11.158 -9.858 1.00 61.53 746 ALA A C 1
ATOM 5768 O O . ALA A 1 746 ? 0.049 -12.286 -9.478 1.00 61.53 746 ALA A O 1
ATOM 5769 N N . LYS A 1 747 ? 1.479 -10.563 -9.433 1.00 69.00 747 LYS A N 1
ATOM 5770 C CA . LYS A 1 747 ? 2.375 -11.139 -8.419 1.00 69.00 747 LYS A CA 1
ATOM 5771 C C . LYS A 1 747 ? 2.245 -10.472 -7.051 1.00 69.00 747 LYS A C 1
ATOM 5773 O O . LYS A 1 747 ? 2.832 -10.974 -6.092 1.00 69.00 747 LYS A O 1
ATOM 5778 N N . ALA A 1 748 ? 1.486 -9.382 -6.941 1.00 75.75 748 ALA A N 1
ATOM 5779 C CA . ALA A 1 748 ? 1.308 -8.679 -5.679 1.00 75.75 748 ALA A CA 1
ATOM 5780 C C . ALA A 1 748 ? 0.630 -9.589 -4.640 1.00 75.75 748 ALA A C 1
ATOM 5782 O O . ALA A 1 748 ? -0.448 -10.138 -4.881 1.00 75.75 748 ALA A O 1
ATOM 5783 N N . SER A 1 749 ? 1.275 -9.738 -3.482 1.00 85.06 749 SER A N 1
ATOM 5784 C CA . SER A 1 749 ? 0.772 -10.485 -2.323 1.00 85.06 749 SER A CA 1
ATOM 5785 C C . SER A 1 749 ? 0.825 -9.568 -1.103 1.00 85.06 749 SER A C 1
ATOM 5787 O O . SER A 1 749 ? 1.799 -9.608 -0.357 1.00 85.06 749 SER A O 1
ATOM 5789 N N . PRO A 1 750 ? -0.144 -8.656 -0.940 1.00 86.88 750 PRO A N 1
ATOM 5790 C CA . PRO A 1 750 ? -0.079 -7.658 0.105 1.00 86.88 750 PRO A CA 1
ATOM 5791 C C . PRO A 1 750 ? -0.425 -8.234 1.477 1.00 86.88 750 PRO A C 1
ATOM 5793 O O . PRO A 1 750 ? -1.292 -9.105 1.602 1.00 86.88 750 PRO A O 1
ATOM 5796 N N . TRP A 1 751 ? 0.219 -7.710 2.520 1.00 86.75 751 TRP A N 1
ATOM 5797 C CA . TRP A 1 751 ? -0.274 -7.877 3.889 1.00 86.75 751 TRP A CA 1
ATOM 5798 C C . TRP A 1 751 ? -1.514 -7.005 4.115 1.00 86.75 751 TRP A C 1
ATOM 5800 O O . TRP A 1 751 ? -1.749 -6.023 3.402 1.00 86.75 751 TRP A O 1
ATOM 5810 N N . ARG A 1 752 ? -2.326 -7.356 5.112 1.00 90.50 752 ARG A N 1
ATOM 5811 C CA . ARG A 1 752 ? -3.607 -6.689 5.371 1.00 90.50 752 ARG A CA 1
ATOM 5812 C C . ARG A 1 752 ? -3.817 -6.449 6.859 1.00 90.50 752 ARG A C 1
ATOM 5814 O O . ARG A 1 752 ? -3.736 -7.387 7.645 1.00 90.50 752 ARG A O 1
ATOM 5821 N N . VAL A 1 753 ? -4.151 -5.212 7.223 1.00 90.56 753 VAL A N 1
ATOM 5822 C CA . VAL A 1 753 ? -4.594 -4.845 8.576 1.00 90.56 753 VAL A CA 1
ATOM 5823 C C . VAL A 1 753 ? -6.068 -4.467 8.547 1.00 90.56 753 VAL A C 1
ATOM 5825 O O . VAL A 1 753 ? -6.486 -3.624 7.751 1.00 90.56 753 VAL A O 1
ATOM 5828 N N . MET A 1 754 ? -6.862 -5.091 9.415 1.00 93.88 754 MET A N 1
ATOM 5829 C CA . MET A 1 754 ? -8.305 -4.857 9.496 1.00 93.88 754 MET A CA 1
ATOM 5830 C C . MET A 1 754 ? -8.839 -5.006 10.919 1.00 93.88 754 MET A C 1
ATOM 5832 O O . MET A 1 754 ? -8.256 -5.701 11.749 1.00 93.88 754 MET A O 1
ATOM 5836 N N . HIS A 1 755 ? -9.996 -4.399 11.176 1.00 94.62 755 HIS A N 1
ATOM 5837 C CA . HIS A 1 755 ? -10.655 -4.412 12.482 1.00 94.62 755 HIS A CA 1
ATOM 5838 C C . HIS A 1 755 ? -12.071 -4.985 12.374 1.00 94.62 755 HIS A C 1
ATOM 5840 O O . HIS A 1 755 ? -12.748 -4.768 11.362 1.00 94.62 755 HIS A O 1
ATOM 5846 N N . ARG A 1 756 ? -12.531 -5.706 13.406 1.00 95.06 756 ARG A N 1
ATOM 5847 C CA . ARG A 1 756 ? -13.908 -6.220 13.526 1.00 95.06 756 ARG A CA 1
ATOM 5848 C C . ARG A 1 756 ? -14.451 -6.085 14.930 1.00 95.06 756 ARG A C 1
ATOM 5850 O O . ARG A 1 756 ? -13.804 -6.492 15.882 1.00 95.06 756 ARG A O 1
ATOM 5857 N N . VAL A 1 757 ? -15.664 -5.572 15.045 1.00 94.50 757 VAL A N 1
ATOM 5858 C CA . VAL A 1 757 ? -16.407 -5.495 16.298 1.00 94.50 757 VAL A CA 1
ATOM 5859 C C . VAL A 1 757 ? -17.153 -6.811 16.497 1.00 94.50 757 VAL A C 1
ATOM 5861 O O . VAL A 1 757 ? -17.781 -7.329 15.572 1.00 94.50 757 VAL A O 1
ATOM 5864 N N . THR A 1 758 ? -17.071 -7.361 17.704 1.00 91.00 758 THR A N 1
ATOM 5865 C CA . THR A 1 758 ? -17.750 -8.609 18.079 1.00 91.00 758 THR A CA 1
ATOM 5866 C C . THR A 1 758 ? -18.884 -8.380 19.072 1.00 91.00 758 THR A C 1
ATOM 5868 O O . THR A 1 758 ? -19.800 -9.193 19.155 1.00 91.00 758 THR A O 1
ATOM 5871 N N . PHE A 1 759 ? -18.871 -7.250 19.782 1.00 90.75 759 PHE A N 1
ATOM 5872 C CA . PHE A 1 759 ? -19.894 -6.889 20.759 1.00 90.75 759 PHE A CA 1
ATOM 5873 C C . PHE A 1 759 ? -20.065 -5.371 20.833 1.00 90.75 759 PHE A C 1
ATOM 5875 O O . PHE A 1 759 ? -19.070 -4.650 20.830 1.00 90.75 759 PHE A O 1
ATOM 5882 N N . VAL A 1 760 ? -21.310 -4.899 20.942 1.00 91.38 760 VAL A N 1
ATOM 5883 C CA . VAL A 1 760 ? -21.660 -3.485 21.149 1.00 91.38 760 VAL A CA 1
ATOM 5884 C C . VAL A 1 760 ? -22.753 -3.396 22.207 1.00 91.38 760 VAL A C 1
ATOM 5886 O O . VAL A 1 760 ? -23.763 -4.096 22.125 1.00 91.38 760 VAL A O 1
ATOM 5889 N N . SER A 1 761 ? -22.573 -2.501 23.171 1.00 91.81 761 SER A N 1
ATOM 5890 C CA . SER A 1 761 ? -23.575 -2.124 24.160 1.00 91.81 761 SER A CA 1
ATOM 5891 C C . SER A 1 761 ? -23.869 -0.630 24.061 1.00 91.81 761 SER A C 1
ATOM 5893 O O . SER A 1 761 ? -22.979 0.179 23.802 1.00 91.81 761 SER A O 1
ATOM 5895 N N . ARG A 1 762 ? -25.141 -0.272 24.237 1.00 91.50 762 ARG A N 1
ATOM 5896 C CA . ARG A 1 762 ? -25.623 1.110 24.273 1.00 91.50 762 ARG A CA 1
ATOM 5897 C C . ARG A 1 762 ? -26.482 1.325 25.504 1.00 91.50 762 ARG A C 1
ATOM 5899 O O . ARG A 1 762 ? -27.129 0.389 25.980 1.00 91.50 762 ARG A O 1
ATOM 5906 N N . ILE A 1 763 ? -26.548 2.573 25.952 1.00 92.56 763 ILE A N 1
ATOM 5907 C CA . ILE A 1 763 ? -27.518 3.006 26.954 1.00 92.56 763 ILE A CA 1
ATOM 5908 C C . ILE A 1 763 ? -28.925 2.848 26.375 1.00 92.56 763 ILE A C 1
ATOM 5910 O O . ILE A 1 763 ? -29.250 3.407 25.325 1.00 92.56 763 ILE A O 1
ATOM 5914 N N . LEU A 1 764 ? -29.755 2.063 27.051 1.00 89.19 764 LEU A N 1
ATOM 5915 C CA . LEU A 1 764 ? -31.115 1.755 26.621 1.00 89.19 764 LEU A CA 1
ATOM 5916 C C . LEU A 1 764 ? -32.047 2.956 26.867 1.00 89.19 764 LEU A C 1
ATOM 5918 O O . LEU A 1 764 ? -31.801 3.734 27.785 1.00 89.19 764 LEU A O 1
ATOM 5922 N N . PRO A 1 765 ? -33.124 3.149 26.094 1.00 85.81 765 PRO A N 1
ATOM 5923 C CA . PRO A 1 765 ? -34.113 4.188 26.392 1.00 85.81 765 PRO A CA 1
ATOM 5924 C C . PRO A 1 765 ? -34.891 3.888 27.689 1.00 85.81 765 PRO A C 1
ATOM 5926 O O . PRO A 1 765 ? -35.013 2.734 28.095 1.00 85.81 765 PRO A O 1
ATOM 5929 N N . GLU A 1 766 ? -35.410 4.928 28.351 1.00 74.31 766 GLU A N 1
ATOM 5930 C CA . GLU A 1 766 ? -36.249 4.789 29.560 1.00 74.31 766 GLU A CA 1
ATOM 5931 C C . GLU A 1 766 ? -37.689 4.374 29.237 1.00 74.31 766 GLU A C 1
ATOM 5933 O O . GLU A 1 766 ? -38.324 3.642 29.993 1.00 74.31 766 GLU A O 1
ATOM 5938 N N . THR A 1 767 ? -38.210 4.846 28.107 1.00 67.00 767 THR A N 1
ATOM 5939 C CA . THR A 1 767 ? -39.548 4.532 27.616 1.00 67.00 767 THR A CA 1
ATOM 5940 C C . THR A 1 767 ? -39.460 4.107 26.162 1.00 67.00 767 THR A C 1
ATOM 5942 O O . THR A 1 767 ? -38.648 4.613 25.388 1.00 67.00 767 THR A O 1
ATOM 5945 N N . THR A 1 768 ? -40.295 3.144 25.792 1.00 61.56 768 THR A N 1
ATOM 5946 C CA . THR A 1 768 ? -40.361 2.607 24.438 1.00 61.56 768 THR A CA 1
ATOM 5947 C C . THR A 1 768 ? -41.813 2.619 23.943 1.00 61.56 768 THR A C 1
ATOM 5949 O O . THR A 1 768 ? -42.721 2.224 24.679 1.00 61.56 768 THR A O 1
ATOM 5952 N N . PRO A 1 769 ? -42.079 3.103 22.718 1.00 57.81 769 PRO A N 1
ATOM 5953 C CA . PRO A 1 769 ? -43.427 3.485 22.298 1.00 57.81 769 PRO A CA 1
ATOM 5954 C C . PRO A 1 769 ? -44.306 2.308 21.851 1.00 57.81 769 PRO A C 1
ATOM 5956 O O . PRO A 1 769 ? -45.525 2.453 21.802 1.00 57.81 769 PRO A O 1
ATOM 5959 N N . ASN A 1 770 ? -43.727 1.142 21.535 1.00 61.78 770 ASN A N 1
ATOM 5960 C CA . ASN A 1 770 ? -44.412 0.113 20.743 1.00 61.78 770 ASN A CA 1
ATOM 5961 C C . ASN A 1 770 ? -44.791 -1.165 21.516 1.00 61.78 770 ASN A C 1
ATOM 5963 O O . ASN A 1 770 ? -45.399 -2.061 20.928 1.00 61.78 770 ASN A O 1
ATOM 5967 N N . ALA A 1 771 ? -44.465 -1.265 22.813 1.00 66.62 771 ALA A N 1
ATOM 5968 C CA . ALA A 1 771 ? -44.728 -2.435 23.667 1.00 66.62 771 ALA A CA 1
ATOM 5969 C C . ALA A 1 771 ? -44.325 -3.793 23.038 1.00 66.62 771 ALA A C 1
ATOM 5971 O O . ALA A 1 771 ? -44.922 -4.836 23.335 1.00 66.62 771 ALA A O 1
ATOM 5972 N N . THR A 1 772 ? -43.313 -3.786 22.166 1.00 75.88 772 THR A N 1
ATOM 5973 C CA . THR A 1 772 ? -42.757 -4.980 21.519 1.00 75.88 772 THR A CA 1
ATOM 5974 C C . THR A 1 772 ? -42.071 -5.903 22.535 1.00 75.88 772 THR A C 1
ATOM 5976 O O . THR A 1 772 ? -41.868 -5.547 23.696 1.00 75.88 772 THR A O 1
ATOM 5979 N N . ALA A 1 773 ? -41.702 -7.122 22.126 1.00 72.44 773 ALA A N 1
ATOM 5980 C CA . ALA A 1 773 ? -40.943 -8.028 22.995 1.00 72.44 773 ALA A CA 1
ATOM 5981 C C . ALA A 1 773 ? -39.608 -7.405 23.458 1.00 72.44 773 ALA A C 1
ATOM 5983 O O . ALA A 1 773 ? -39.216 -7.569 24.612 1.00 72.44 773 ALA A O 1
ATOM 5984 N N . ASP A 1 774 ? -38.959 -6.629 22.586 1.00 75.94 774 ASP A N 1
ATOM 5985 C CA . ASP A 1 774 ? -37.727 -5.905 22.900 1.00 75.94 774 ASP A CA 1
ATOM 5986 C C . ASP A 1 774 ? -37.968 -4.759 23.882 1.00 75.94 774 ASP A C 1
ATOM 5988 O O . ASP A 1 774 ? -37.199 -4.592 24.826 1.00 75.94 774 ASP A O 1
ATOM 5992 N N . ASP A 1 775 ? -39.075 -4.040 23.722 1.00 79.12 775 ASP A N 1
ATOM 5993 C CA . ASP A 1 775 ? -39.494 -2.968 24.626 1.00 79.12 775 ASP A CA 1
ATOM 5994 C C . ASP A 1 775 ? -39.770 -3.489 26.040 1.00 79.12 775 ASP A C 1
ATOM 5996 O O . ASP A 1 775 ? -39.369 -2.872 27.027 1.00 79.12 775 ASP A O 1
ATOM 6000 N N . LYS A 1 776 ? -40.419 -4.656 26.146 1.00 83.94 776 LYS A N 1
ATOM 6001 C CA . LYS A 1 776 ? -40.671 -5.323 27.430 1.00 83.94 776 LYS A CA 1
ATOM 6002 C C . LYS A 1 776 ? -39.375 -5.797 28.089 1.00 83.94 776 LYS A C 1
ATOM 6004 O O . LYS A 1 776 ? -39.242 -5.661 29.302 1.00 83.94 776 LYS A O 1
ATOM 6009 N N . PHE A 1 777 ? -38.420 -6.297 27.303 1.00 86.00 777 PHE A N 1
ATOM 6010 C CA . PHE A 1 777 ? -37.094 -6.664 27.799 1.00 86.00 777 PHE A CA 1
ATOM 6011 C C . PHE A 1 777 ? -36.326 -5.448 28.334 1.00 86.00 777 PHE A C 1
ATOM 6013 O O . PHE A 1 777 ? -35.803 -5.495 29.444 1.00 86.00 777 PHE A O 1
ATOM 6020 N N . VAL A 1 778 ? -36.304 -4.341 27.582 1.00 84.75 778 VAL A N 1
ATOM 6021 C CA . VAL A 1 778 ? -35.672 -3.083 28.019 1.00 84.75 778 VAL A CA 1
ATOM 6022 C C . VAL A 1 778 ? -36.312 -2.576 29.309 1.00 84.75 778 VAL A C 1
ATOM 6024 O O . VAL A 1 778 ? -35.598 -2.209 30.240 1.00 84.75 778 VAL A O 1
ATOM 6027 N N . LYS A 1 779 ? -37.645 -2.617 29.400 1.00 85.62 779 LYS A N 1
ATOM 6028 C CA . LYS A 1 779 ? -38.360 -2.250 30.623 1.00 85.62 779 LYS A CA 1
ATOM 6029 C C . LYS A 1 779 ? -37.961 -3.136 31.809 1.00 85.62 779 LYS A C 1
ATOM 6031 O O . LYS A 1 779 ? -37.660 -2.610 32.871 1.00 85.62 779 LYS A O 1
ATOM 6036 N N . ALA A 1 780 ? -37.895 -4.456 31.622 1.00 87.31 780 ALA A N 1
ATOM 6037 C CA . ALA A 1 780 ? -37.501 -5.389 32.678 1.00 87.31 780 ALA A CA 1
ATOM 6038 C C . ALA A 1 780 ? -36.062 -5.166 33.182 1.00 87.31 780 ALA A C 1
ATOM 6040 O O . ALA A 1 780 ? -35.799 -5.374 34.365 1.00 87.31 780 ALA A O 1
ATOM 6041 N N . LEU A 1 781 ? -35.145 -4.730 32.309 1.00 88.69 781 LEU A N 1
ATOM 6042 C CA . LEU A 1 781 ? -33.795 -4.307 32.701 1.00 88.69 781 LEU A CA 1
ATOM 6043 C C . LEU A 1 781 ? -33.823 -3.002 33.504 1.00 88.69 781 LEU A C 1
ATOM 6045 O O . LEU A 1 781 ? -33.225 -2.927 34.577 1.00 88.69 781 LEU A O 1
ATOM 6049 N N . ARG A 1 782 ? -34.557 -1.994 33.017 1.00 86.44 782 ARG A N 1
ATOM 6050 C CA . ARG A 1 782 ? -34.676 -0.685 33.674 1.00 86.44 782 ARG A CA 1
ATOM 6051 C C . ARG A 1 782 ? -35.325 -0.772 35.055 1.00 86.44 782 ARG A C 1
ATOM 6053 O O . ARG A 1 782 ? -34.842 -0.125 35.978 1.00 86.44 782 ARG A O 1
ATOM 6060 N N . ASP A 1 783 ? -36.332 -1.626 35.223 1.00 87.00 783 ASP A N 1
ATOM 6061 C CA . ASP A 1 783 ? -36.979 -1.893 36.517 1.00 87.00 783 ASP A CA 1
ATOM 6062 C C . ASP A 1 783 ? -36.015 -2.541 37.545 1.00 87.00 783 ASP A C 1
ATOM 6064 O O . ASP A 1 783 ? -36.317 -2.565 38.738 1.00 87.00 783 ASP A O 1
ATOM 6068 N N . GLN A 1 784 ? -34.849 -3.040 37.106 1.00 86.31 784 GLN A N 1
ATOM 6069 C CA . GLN A 1 784 ? -33.775 -3.580 37.955 1.00 86.31 784 GLN A CA 1
ATOM 6070 C C . GLN A 1 784 ? -32.516 -2.695 37.990 1.00 86.31 784 GLN A C 1
ATOM 6072 O O . GLN A 1 784 ? -31.443 -3.177 38.343 1.00 86.31 784 GLN A O 1
ATOM 6077 N N . ASP A 1 785 ? -32.629 -1.413 37.625 1.00 85.38 785 ASP A N 1
ATOM 6078 C CA . ASP A 1 785 ? -31.510 -0.453 37.577 1.00 85.38 785 ASP A CA 1
ATOM 6079 C C . ASP A 1 785 ? -30.378 -0.871 36.607 1.00 85.38 785 ASP A C 1
ATOM 6081 O O . ASP A 1 785 ? -29.223 -0.472 36.750 1.00 85.38 785 ASP A O 1
ATOM 6085 N N . ILE A 1 786 ? -30.703 -1.680 35.587 1.00 89.31 786 ILE A N 1
ATOM 6086 C CA . ILE A 1 786 ? -29.769 -2.079 34.528 1.00 89.31 786 ILE A CA 1
ATOM 6087 C C . ILE A 1 786 ? -30.003 -1.205 33.295 1.00 89.31 786 ILE A C 1
ATOM 6089 O O . ILE A 1 786 ? -31.031 -1.279 32.621 1.00 89.31 786 ILE A O 1
ATOM 6093 N N . GLU A 1 787 ? -29.017 -0.368 32.982 1.00 89.12 787 GLU A N 1
ATOM 6094 C CA . GLU A 1 787 ? -29.152 0.678 31.961 1.00 89.12 787 GLU A CA 1
ATOM 6095 C C . GLU A 1 787 ? -28.690 0.265 30.557 1.00 89.12 787 GLU A C 1
ATOM 6097 O O . GLU A 1 787 ? -28.952 0.977 29.584 1.00 89.12 787 GLU A O 1
ATOM 6102 N N . SER A 1 788 ? -27.974 -0.855 30.445 1.00 91.62 788 SER A N 1
ATOM 6103 C CA . SER A 1 788 ? -27.338 -1.316 29.211 1.00 91.62 788 SER A CA 1
ATOM 6104 C C . SER A 1 788 ? -27.088 -2.825 29.214 1.00 91.62 788 SER A C 1
ATOM 6106 O O . SER A 1 788 ? -27.077 -3.475 30.263 1.00 91.62 788 SER A O 1
ATOM 6108 N N . ASN A 1 789 ? -26.834 -3.391 28.030 1.00 89.62 789 ASN A N 1
ATOM 6109 C CA . ASN A 1 789 ? -26.444 -4.800 27.901 1.00 89.62 789 ASN A CA 1
ATOM 6110 C C . ASN A 1 789 ? -25.103 -5.084 28.595 1.00 89.62 789 ASN A C 1
ATOM 6112 O O . ASN A 1 789 ? -24.903 -6.172 29.123 1.00 89.62 789 ASN A O 1
ATOM 6116 N N . TRP A 1 790 ? -24.189 -4.116 28.620 1.00 89.62 790 TRP A N 1
ATOM 6117 C CA . TRP A 1 790 ? -22.951 -4.202 29.386 1.00 89.62 790 TRP A CA 1
ATOM 6118 C C . TRP A 1 790 ? -23.213 -4.285 30.892 1.00 89.62 790 TRP A C 1
ATOM 6120 O O . TRP A 1 790 ? -22.665 -5.168 31.545 1.00 89.62 790 TRP A O 1
ATOM 6130 N N . GLY A 1 791 ? -24.104 -3.447 31.434 1.00 88.56 791 GLY A N 1
ATOM 6131 C CA . GLY A 1 791 ? -24.506 -3.523 32.842 1.00 88.56 791 GLY A CA 1
ATOM 6132 C C . GLY A 1 791 ? -25.125 -4.877 33.201 1.00 88.56 791 GLY A C 1
ATOM 6133 O O . GLY A 1 791 ? -24.801 -5.448 34.240 1.00 88.56 791 GLY A O 1
ATOM 6134 N N . LEU A 1 792 ? -25.939 -5.443 32.301 1.00 90.62 792 LEU A N 1
ATOM 6135 C CA . LEU A 1 792 ? -26.465 -6.804 32.443 1.00 90.62 792 LEU A CA 1
ATOM 6136 C C . LEU A 1 792 ? -25.334 -7.839 32.512 1.00 90.62 792 LEU A C 1
ATOM 6138 O O . LEU A 1 792 ? -25.330 -8.694 33.392 1.00 90.62 792 LEU A O 1
ATOM 6142 N N . LEU A 1 793 ? -24.369 -7.764 31.595 1.00 90.25 793 LEU A N 1
ATOM 6143 C CA . LEU A 1 793 ? -23.246 -8.699 31.549 1.00 90.25 793 LEU A CA 1
ATOM 6144 C C . LEU A 1 793 ? -22.360 -8.593 32.791 1.00 90.25 793 LEU A C 1
ATOM 6146 O O . LEU A 1 793 ? -21.988 -9.627 33.334 1.00 90.25 793 LEU A O 1
ATOM 6150 N N . GLN A 1 794 ? -22.089 -7.382 33.282 1.00 89.19 794 GLN A N 1
ATOM 6151 C CA . GLN A 1 794 ? -21.351 -7.167 34.531 1.00 89.19 794 GLN A CA 1
ATOM 6152 C C . GLN A 1 794 ? -22.089 -7.740 35.746 1.00 89.19 794 GLN A C 1
ATOM 6154 O O . GLN A 1 794 ? -21.463 -8.305 36.637 1.00 89.19 794 GLN A O 1
ATOM 6159 N N . ALA A 1 795 ? -23.419 -7.631 35.782 1.00 89.06 795 ALA A N 1
ATOM 6160 C CA . ALA A 1 795 ? -24.226 -8.195 36.860 1.00 89.06 795 ALA A CA 1
ATOM 6161 C C . ALA A 1 795 ? -24.239 -9.737 36.837 1.00 89.06 795 ALA A C 1
ATOM 6163 O O . ALA A 1 795 ? -24.330 -10.374 37.886 1.00 89.06 795 ALA A O 1
ATOM 6164 N N . LEU A 1 796 ? -24.123 -10.342 35.649 1.00 90.00 796 LEU A N 1
ATOM 6165 C CA . LEU A 1 796 ? -24.083 -11.794 35.460 1.00 90.00 796 LEU A CA 1
ATOM 6166 C C . LEU A 1 796 ? -22.679 -12.391 35.620 1.00 90.00 796 LEU A C 1
ATOM 6168 O O . LEU A 1 796 ? -22.559 -13.537 36.056 1.00 90.00 796 LEU A O 1
ATOM 6172 N N . GLU A 1 797 ? -21.631 -11.638 35.273 1.00 87.38 797 GLU A N 1
ATOM 6173 C CA . GLU A 1 797 ? -20.236 -12.091 35.217 1.00 87.38 797 GLU A CA 1
ATOM 6174 C C . GLU A 1 797 ? -19.785 -12.858 36.473 1.00 87.38 797 GLU A C 1
ATOM 6176 O O . GLU A 1 797 ? -19.315 -13.986 36.303 1.00 87.38 797 GLU A O 1
ATOM 6181 N N . PRO A 1 798 ? -20.018 -12.383 37.718 1.00 89.62 798 PRO A N 1
ATOM 6182 C CA . PRO A 1 798 ? -19.594 -13.093 38.930 1.00 89.62 798 PRO A CA 1
ATOM 6183 C C . PRO A 1 798 ? -20.149 -14.517 39.067 1.00 89.62 798 PRO A C 1
ATOM 6185 O O . PRO A 1 798 ? -19.561 -15.346 39.758 1.00 89.62 798 PRO A O 1
ATOM 6188 N N . PHE A 1 799 ? -21.285 -14.805 38.429 1.00 87.00 799 PHE A N 1
ATOM 6189 C CA . PHE A 1 799 ? -21.971 -16.092 38.521 1.00 87.00 799 PHE A CA 1
ATOM 6190 C C . PHE A 1 799 ? -21.595 -17.055 37.393 1.00 87.00 799 PHE A C 1
ATOM 6192 O O . PHE A 1 799 ? -21.717 -18.268 37.558 1.00 87.00 799 PHE A O 1
ATOM 6199 N N . VAL A 1 800 ? -21.158 -16.531 36.244 1.00 84.94 800 VAL A N 1
ATOM 6200 C CA . VAL A 1 800 ? -20.890 -17.326 35.032 1.00 84.94 800 VAL A CA 1
ATOM 6201 C C . VAL A 1 800 ? -19.399 -17.441 34.691 1.00 84.94 800 VAL A C 1
ATOM 6203 O O . VAL A 1 800 ? -19.015 -18.305 33.895 1.00 84.94 800 VAL A O 1
ATOM 6206 N N . GLN A 1 801 ? -18.541 -16.613 35.297 1.00 73.00 801 GLN A N 1
ATOM 6207 C CA . GLN A 1 801 ? -17.097 -16.608 35.060 1.00 73.00 801 GLN A CA 1
ATOM 6208 C C . GLN A 1 801 ? -16.478 -17.978 35.408 1.00 73.00 801 GLN A C 1
ATOM 6210 O O . GLN A 1 801 ? -16.601 -18.481 36.523 1.00 73.00 801 GLN A O 1
ATOM 6215 N N . GLY A 1 802 ? -15.830 -18.614 34.423 1.00 73.12 802 GLY A N 1
ATOM 6216 C CA . GLY A 1 802 ? -15.225 -19.951 34.553 1.00 73.12 802 GLY A CA 1
ATOM 6217 C C . GLY A 1 802 ? -16.117 -21.131 34.137 1.00 73.12 802 GLY A C 1
ATOM 6218 O O . GLY A 1 802 ? -15.658 -22.272 34.165 1.00 73.12 802 GLY A O 1
ATOM 6219 N N . LYS A 1 803 ? -17.365 -20.882 33.712 1.00 81.31 803 LYS A N 1
ATOM 6220 C CA . LYS A 1 803 ? -18.307 -21.901 33.200 1.00 81.31 803 LYS A CA 1
ATOM 6221 C C . LYS A 1 803 ? -18.516 -21.840 31.684 1.00 81.31 803 LYS A C 1
ATOM 6223 O O . LYS A 1 803 ? -19.485 -22.377 31.164 1.00 81.31 803 LYS A O 1
ATOM 6228 N N . THR A 1 804 ? -17.607 -21.188 30.966 1.00 75.38 804 THR A N 1
ATOM 6229 C CA . THR A 1 804 ? -17.734 -20.874 29.533 1.00 75.38 804 THR A CA 1
ATOM 6230 C C . THR A 1 804 ? -17.332 -22.026 28.606 1.00 75.38 804 THR A C 1
ATOM 6232 O O . THR A 1 804 ? -17.698 -22.034 27.435 1.00 75.38 804 THR A O 1
ATOM 6235 N N . SER A 1 805 ? -16.634 -23.040 29.124 1.00 71.38 805 SER A N 1
ATOM 6236 C CA . SER A 1 805 ? -16.094 -24.159 28.337 1.00 71.38 805 SER A CA 1
ATOM 6237 C C . SER A 1 805 ? -17.152 -25.152 27.835 1.00 71.38 805 SER A C 1
ATOM 6239 O O . SER A 1 805 ? -16.892 -25.898 26.892 1.00 71.38 805 SER A O 1
ATOM 6241 N N . GLN A 1 806 ? -18.328 -25.210 28.473 1.00 80.06 806 GLN A N 1
ATOM 6242 C CA . GLN A 1 806 ? -19.420 -26.120 28.112 1.00 80.06 806 GLN A CA 1
ATOM 6243 C C . GLN A 1 806 ? -20.744 -25.358 28.007 1.00 80.06 806 GLN A C 1
ATOM 6245 O O . GLN A 1 806 ? -21.293 -24.916 29.012 1.00 80.06 806 GLN A O 1
ATOM 6250 N N . ALA A 1 807 ? -21.305 -25.272 26.796 1.00 81.69 807 ALA A N 1
ATOM 6251 C CA . ALA A 1 807 ? -22.521 -24.497 26.527 1.00 81.69 807 ALA A CA 1
ATOM 6252 C C . ALA A 1 807 ? -23.729 -24.912 27.391 1.00 81.69 807 ALA A C 1
ATOM 6254 O O . ALA A 1 807 ? -24.476 -24.058 27.857 1.00 81.69 807 ALA A O 1
ATOM 6255 N N . GLN A 1 808 ? -23.900 -26.214 27.653 1.00 84.50 808 GLN A N 1
ATOM 6256 C CA . GLN A 1 808 ? -24.995 -26.723 28.492 1.00 84.50 808 GLN A CA 1
ATOM 6257 C C . GLN A 1 808 ? -24.822 -26.370 29.977 1.00 84.50 808 GLN A C 1
ATOM 6259 O O . GLN A 1 808 ? -25.807 -26.112 30.668 1.00 84.50 808 GLN A O 1
ATOM 6264 N N . GLU A 1 809 ? -23.581 -26.365 30.479 1.00 85.31 809 GLU A N 1
ATOM 6265 C CA . GLU A 1 809 ? -23.291 -25.960 31.859 1.00 85.31 809 GLU A CA 1
ATOM 6266 C C . GLU A 1 809 ? -23.508 -24.453 32.019 1.00 85.31 809 GLU A C 1
ATOM 6268 O O . GLU A 1 809 ? -24.171 -24.028 32.965 1.00 85.31 809 GLU A O 1
ATOM 6273 N N . PHE A 1 810 ? -23.035 -23.665 31.049 1.00 88.25 810 PHE A N 1
ATOM 6274 C CA . PHE A 1 810 ? -23.226 -22.220 31.001 1.00 88.25 810 PHE A CA 1
ATOM 6275 C C . PHE A 1 810 ? -24.709 -21.828 31.010 1.00 88.25 810 PHE A C 1
ATOM 6277 O O . PHE A 1 810 ? -25.133 -21.031 31.843 1.00 88.25 810 PHE A O 1
ATOM 6284 N N . GLU A 1 811 ? -25.515 -22.429 30.130 1.00 90.75 811 GLU A N 1
ATOM 6285 C CA . GLU A 1 811 ? -26.960 -22.186 30.040 1.00 90.75 811 GLU A CA 1
ATOM 6286 C C . GLU A 1 811 ? -27.674 -22.492 31.359 1.00 90.75 811 GLU A C 1
ATOM 6288 O O . GLU A 1 811 ? -28.469 -21.686 31.845 1.00 90.75 811 GLU A O 1
ATOM 6293 N N . LYS A 1 812 ? -27.360 -23.637 31.976 1.00 89.62 812 LYS A N 1
ATOM 6294 C CA . LYS A 1 812 ? -27.962 -24.035 33.250 1.00 89.62 812 LYS A CA 1
ATOM 6295 C C . LYS A 1 812 ? -27.635 -23.041 34.362 1.00 89.62 812 LYS A C 1
ATOM 6297 O O . LYS A 1 812 ? -28.535 -22.649 35.102 1.00 89.62 812 LYS A O 1
ATOM 6302 N N . VAL A 1 813 ? -26.364 -22.653 34.488 1.00 90.75 813 VAL A N 1
ATOM 6303 C CA . VAL A 1 813 ? -25.917 -21.691 35.505 1.00 90.75 813 VAL A CA 1
ATOM 6304 C C . VAL A 1 813 ? -26.560 -20.330 35.262 1.00 90.75 813 VAL A C 1
ATOM 6306 O O . VAL A 1 813 ? -27.082 -19.734 36.199 1.00 90.75 813 VAL A O 1
ATOM 6309 N N . LEU A 1 814 ? -26.610 -19.870 34.010 1.00 91.69 814 LEU A N 1
ATOM 6310 C CA . LEU A 1 814 ? -27.252 -18.609 33.656 1.00 91.69 814 LEU A CA 1
ATOM 6311 C C . LEU A 1 814 ? -28.730 -18.596 34.062 1.00 91.69 814 LEU A C 1
ATOM 6313 O O . LEU A 1 814 ? -29.174 -17.655 34.714 1.00 91.69 814 LEU A O 1
ATOM 6317 N N . TYR A 1 815 ? -29.492 -19.636 33.719 1.00 93.38 815 TYR A N 1
ATOM 6318 C CA . TYR A 1 815 ? -30.915 -19.701 34.058 1.00 93.38 815 TYR A CA 1
ATOM 6319 C C . TYR A 1 815 ? -31.153 -19.739 35.570 1.00 93.38 815 TYR A C 1
ATOM 6321 O O . TYR A 1 815 ? -32.033 -19.033 36.057 1.00 93.38 815 TYR A O 1
ATOM 6329 N N . GLN A 1 816 ? -30.329 -20.474 36.324 1.00 91.94 816 GLN A N 1
ATOM 6330 C CA . GLN A 1 816 ? -30.389 -20.470 37.790 1.00 91.94 816 GLN A CA 1
ATOM 6331 C C . GLN A 1 816 ? -30.087 -19.083 38.376 1.00 91.94 816 GLN A C 1
ATOM 6333 O O . GLN A 1 816 ? -30.757 -18.646 39.310 1.00 91.94 816 GLN A O 1
ATOM 6338 N N . THR A 1 817 ? -29.110 -18.365 37.819 1.00 92.06 817 THR A N 1
ATOM 6339 C CA . THR A 1 817 ? -28.795 -16.990 38.229 1.00 92.06 817 THR A CA 1
ATOM 6340 C C .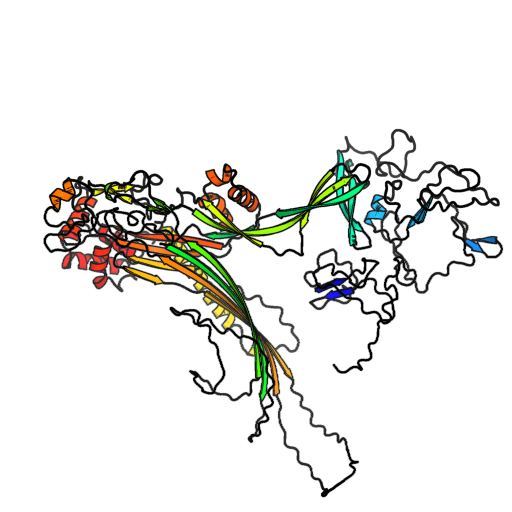 THR A 1 817 ? -29.961 -16.043 37.961 1.00 92.06 817 THR A C 1
ATOM 6342 O O . THR A 1 817 ? -30.298 -15.236 38.827 1.00 92.06 817 THR A O 1
ATOM 6345 N N . LEU A 1 818 ? -30.617 -16.158 36.802 1.00 92.31 818 LEU A N 1
ATOM 6346 C CA . LEU A 1 818 ? -31.787 -15.340 36.473 1.00 92.31 818 LEU A CA 1
ATOM 6347 C C . LEU A 1 818 ? -32.953 -15.595 37.434 1.00 92.31 818 LEU A C 1
ATOM 6349 O O . LEU A 1 818 ? -33.554 -14.640 37.916 1.00 92.31 818 LEU A O 1
ATOM 6353 N N . GLU A 1 819 ? -33.237 -16.857 37.762 1.00 92.19 819 GLU A N 1
ATOM 6354 C CA . GLU A 1 819 ? -34.298 -17.216 38.713 1.00 92.19 819 GLU A CA 1
ATOM 6355 C C . GLU A 1 819 ? -34.029 -16.681 40.128 1.00 92.19 819 GLU A C 1
ATOM 6357 O O . GLU A 1 819 ? -34.951 -16.205 40.790 1.00 92.19 819 GLU A O 1
ATOM 6362 N N . ASN A 1 820 ? -32.773 -16.723 40.583 1.00 91.50 820 ASN A N 1
ATOM 6363 C CA . ASN A 1 820 ? -32.410 -16.356 41.954 1.00 91.50 820 ASN A CA 1
ATOM 6364 C C . ASN A 1 820 ? -32.186 -14.851 42.158 1.00 91.50 820 ASN A C 1
ATOM 6366 O O . ASN A 1 820 ? -32.479 -14.335 43.237 1.00 91.50 820 ASN A O 1
ATOM 6370 N N . HIS A 1 821 ? -31.632 -14.158 41.160 1.00 89.44 821 HIS A N 1
ATOM 6371 C CA . HIS A 1 821 ? -31.138 -12.786 41.316 1.00 89.44 821 HIS A CA 1
ATOM 6372 C C . HIS A 1 821 ? -31.833 -11.764 40.411 1.00 89.44 821 HIS A C 1
ATOM 6374 O O . HIS A 1 821 ? -31.879 -10.594 40.779 1.00 89.44 821 HIS A O 1
ATOM 6380 N N . PHE A 1 822 ? -32.411 -12.182 39.277 1.00 91.12 822 PHE A N 1
ATOM 6381 C CA . PHE A 1 822 ? -33.002 -11.267 38.290 1.00 91.12 822 PHE A CA 1
ATOM 6382 C C . PHE A 1 822 ? -34.398 -11.733 37.826 1.00 91.12 822 PHE A C 1
ATOM 6384 O O . PHE A 1 822 ? -34.608 -11.972 36.632 1.00 91.12 822 PHE A O 1
ATOM 6391 N N . PRO A 1 823 ? -35.394 -11.839 38.728 1.00 88.06 823 PRO A N 1
ATOM 6392 C CA . PRO A 1 823 ? -36.665 -12.511 38.448 1.00 88.06 823 PRO A CA 1
ATOM 6393 C C . PRO A 1 823 ? -37.471 -11.898 37.288 1.00 88.06 823 PRO A C 1
ATOM 6395 O O . PRO A 1 823 ? -38.159 -12.636 36.585 1.00 88.06 823 PRO A O 1
ATOM 6398 N N . LEU A 1 824 ? -37.361 -10.585 37.018 1.00 88.19 824 LEU A N 1
ATOM 6399 C CA . LEU A 1 824 ? -38.055 -9.964 35.871 1.00 88.19 824 LEU A CA 1
ATOM 6400 C C . LEU A 1 824 ? -37.428 -10.328 34.511 1.00 88.19 824 LEU A C 1
ATOM 6402 O O . LEU A 1 824 ? -38.051 -10.113 33.476 1.00 88.19 824 LEU A O 1
ATOM 6406 N N . LEU A 1 825 ? -36.210 -10.882 34.492 1.00 89.38 825 LEU A N 1
ATOM 6407 C CA . LEU A 1 825 ? -35.511 -11.284 33.266 1.00 89.38 825 LEU A CA 1
ATOM 6408 C C . LEU A 1 825 ? -35.748 -12.753 32.891 1.00 89.38 825 LEU A C 1
ATOM 6410 O O . LEU A 1 825 ? -35.372 -13.166 31.795 1.00 89.38 825 LEU A O 1
ATOM 6414 N N . VAL A 1 826 ? -36.401 -13.540 33.754 1.00 89.69 826 VAL A N 1
ATOM 6415 C CA . VAL A 1 826 ? -36.666 -14.973 33.524 1.00 89.69 826 VAL A CA 1
ATOM 6416 C C . VAL A 1 826 ? -37.527 -15.201 32.275 1.00 89.69 826 VAL A C 1
ATOM 6418 O O . VAL A 1 826 ? -37.269 -16.135 31.515 1.00 89.69 826 VAL A O 1
ATOM 6421 N N . GLU A 1 827 ? -38.498 -14.320 32.008 1.00 90.00 827 GLU A N 1
ATOM 6422 C CA . GLU A 1 827 ? -39.322 -14.356 30.785 1.00 90.00 827 GLU A CA 1
ATOM 6423 C C . GLU A 1 827 ? -38.477 -14.162 29.509 1.00 90.00 827 GLU A C 1
ATOM 6425 O O . GLU A 1 827 ? -38.825 -14.666 28.443 1.00 90.00 827 GLU A O 1
ATOM 6430 N N . PHE A 1 828 ? -37.317 -13.506 29.626 1.00 90.62 828 PHE A N 1
ATOM 6431 C CA . PHE A 1 828 ? -36.414 -13.168 28.522 1.00 90.62 828 PHE A CA 1
ATOM 6432 C C . PHE A 1 828 ? -35.119 -13.991 28.520 1.00 90.62 828 PHE A C 1
ATOM 6434 O O . PHE A 1 828 ? -34.151 -13.620 27.852 1.00 90.62 828 PHE A O 1
ATOM 6441 N N . LYS A 1 829 ? -35.082 -15.117 29.241 1.00 89.88 829 LYS A N 1
ATOM 6442 C CA . LYS A 1 829 ? -33.870 -15.928 29.443 1.00 89.88 829 LYS A CA 1
ATOM 6443 C C . LYS A 1 829 ? -33.150 -16.347 28.156 1.00 89.88 829 LYS A C 1
ATOM 6445 O O . LYS A 1 829 ? -31.927 -16.388 28.151 1.00 89.88 829 LYS A O 1
ATOM 6450 N N . GLU A 1 830 ? -33.873 -16.605 27.064 1.00 89.00 830 GLU A N 1
ATOM 6451 C CA . GLU A 1 830 ? -33.278 -16.951 25.759 1.00 89.00 830 GLU A CA 1
ATOM 6452 C C . GLU A 1 830 ? -32.510 -15.773 25.151 1.00 89.00 830 GLU A C 1
ATOM 6454 O O . GLU A 1 830 ? -31.400 -15.929 24.650 1.00 89.00 830 GLU A O 1
ATOM 6459 N N . LYS A 1 831 ? -33.064 -14.563 25.268 1.00 85.44 831 LYS A N 1
ATOM 6460 C CA . LYS A 1 831 ? -32.419 -13.338 24.790 1.00 85.44 831 LYS A CA 1
ATOM 6461 C C . LYS A 1 831 ? -31.196 -12.987 25.637 1.00 85.44 831 LYS A C 1
ATOM 6463 O O . LYS A 1 831 ? -30.164 -12.592 25.104 1.00 85.44 831 LYS A O 1
ATOM 6468 N N . VAL A 1 832 ? -31.291 -13.166 26.957 1.00 88.81 832 VAL A N 1
ATOM 6469 C CA . VAL A 1 832 ? -30.144 -12.994 27.861 1.00 88.81 832 VAL A CA 1
ATOM 6470 C C . VAL A 1 832 ? -29.053 -14.023 27.556 1.00 88.81 832 VAL A C 1
ATOM 6472 O O . VAL A 1 832 ? -27.877 -13.666 27.527 1.00 88.81 832 VAL A O 1
ATOM 6475 N N . LEU A 1 833 ? -29.433 -15.275 27.281 1.00 88.62 833 LEU A N 1
ATOM 6476 C CA . LEU A 1 833 ? -28.509 -16.331 26.876 1.00 88.62 833 LEU A CA 1
ATOM 6477 C C . LEU A 1 833 ? -27.780 -15.971 25.582 1.00 88.62 833 LEU A C 1
ATOM 6479 O O . LEU A 1 833 ? -26.560 -16.072 25.548 1.00 88.62 833 LEU A O 1
ATOM 6483 N N . GLU A 1 834 ? -28.484 -15.491 24.557 1.00 84.06 834 GLU A N 1
ATOM 6484 C CA . GLU A 1 834 ? -27.866 -15.064 23.296 1.00 84.06 834 GLU A CA 1
ATOM 6485 C C . GLU A 1 834 ? -26.819 -13.957 23.513 1.00 84.06 834 GLU A C 1
ATOM 6487 O O . GLU A 1 834 ? -25.682 -14.076 23.049 1.00 84.06 834 GLU A O 1
ATOM 6492 N N . ILE A 1 835 ? -27.165 -12.915 24.281 1.00 83.75 835 ILE A N 1
ATOM 6493 C CA . ILE A 1 835 ? -26.256 -11.802 24.602 1.00 83.75 835 ILE A CA 1
ATOM 6494 C C . ILE A 1 835 ? -25.032 -12.305 25.385 1.00 83.75 835 ILE A C 1
ATOM 6496 O O . ILE A 1 835 ? -23.896 -11.946 25.064 1.00 83.75 835 ILE A O 1
ATOM 6500 N N . ALA A 1 836 ? -25.250 -13.150 26.396 1.00 86.12 836 ALA A N 1
ATOM 6501 C CA . ALA A 1 836 ? -24.191 -13.677 27.247 1.00 86.12 836 ALA A CA 1
ATOM 6502 C C . ALA A 1 836 ? -23.260 -14.632 26.487 1.00 86.12 836 ALA A C 1
ATOM 6504 O O . ALA A 1 836 ? -22.042 -14.508 26.595 1.00 86.12 836 ALA A O 1
ATOM 6505 N N . MET A 1 837 ? -23.798 -15.543 25.673 1.00 82.62 837 MET A N 1
ATOM 6506 C CA . MET A 1 837 ? -22.991 -16.482 24.888 1.00 82.62 837 MET A CA 1
ATOM 6507 C C . MET A 1 837 ? -22.095 -15.759 23.877 1.00 82.62 837 MET A C 1
ATOM 6509 O O . MET A 1 837 ? -20.918 -16.099 23.765 1.00 82.62 837 MET A O 1
ATOM 6513 N N . LEU A 1 838 ? -22.615 -14.724 23.201 1.00 75.50 838 LEU A N 1
ATOM 6514 C CA . LEU A 1 838 ? -21.828 -13.894 22.282 1.00 75.50 838 LEU A CA 1
ATOM 6515 C C . LEU A 1 838 ? -20.689 -13.154 22.998 1.00 75.50 838 LEU A C 1
ATOM 6517 O O . LEU A 1 838 ? -19.587 -13.046 22.463 1.00 75.50 838 LEU A O 1
ATOM 6521 N N . TYR A 1 839 ? -20.934 -12.646 24.208 1.00 80.56 839 TYR A N 1
ATOM 6522 C CA . TYR A 1 839 ? -19.931 -11.898 24.965 1.00 80.56 839 TYR A CA 1
ATOM 6523 C C . TYR A 1 839 ? -18.864 -12.796 25.617 1.00 80.56 839 TYR A C 1
ATOM 6525 O O . TYR A 1 839 ? -17.674 -12.471 25.583 1.00 80.56 839 TYR A O 1
ATOM 6533 N N . PHE A 1 840 ? -19.260 -13.928 26.198 1.00 80.19 840 PHE A N 1
ATOM 6534 C CA . PHE A 1 840 ? -18.360 -14.845 26.906 1.00 80.19 840 PHE A CA 1
ATOM 6535 C C . PHE A 1 840 ? -17.698 -15.899 25.999 1.00 80.19 840 PHE A C 1
ATOM 6537 O O . PHE A 1 840 ? -17.025 -16.792 26.511 1.00 80.19 840 PHE A O 1
ATOM 6544 N N . ASP A 1 841 ? -17.856 -15.774 24.675 1.00 73.94 841 ASP A N 1
ATOM 6545 C CA . ASP A 1 841 ? -17.282 -16.672 23.659 1.00 73.94 841 ASP A CA 1
ATOM 6546 C C . ASP A 1 841 ? -17.692 -18.145 23.861 1.00 73.94 841 ASP A C 1
ATOM 6548 O O . ASP A 1 841 ? -16.884 -19.070 23.784 1.00 73.94 841 ASP A O 1
ATOM 6552 N N . VAL A 1 842 ? -18.977 -18.362 24.170 1.00 75.94 842 VAL A N 1
ATOM 6553 C CA . VAL A 1 842 ? -19.545 -19.701 24.369 1.00 75.94 842 VAL A CA 1
ATOM 6554 C C . VAL A 1 842 ? -20.160 -20.183 23.048 1.00 75.94 842 VAL A C 1
ATOM 6556 O O . VAL A 1 842 ? -21.029 -19.498 22.502 1.00 75.94 842 VAL A O 1
ATOM 6559 N N . PRO A 1 843 ? -19.775 -21.361 22.521 1.00 64.81 843 PRO A N 1
ATOM 6560 C CA . PRO A 1 843 ? -20.273 -21.853 21.237 1.00 64.81 843 PRO A CA 1
ATOM 6561 C C . PRO A 1 843 ? -21.796 -22.063 21.257 1.00 64.81 843 PRO A C 1
ATOM 6563 O O . PRO A 1 843 ? -22.336 -22.733 22.140 1.00 64.81 843 PRO A O 1
ATOM 6566 N N . LEU A 1 844 ? -22.497 -21.495 20.269 1.00 57.66 844 LEU A N 1
ATOM 6567 C CA . LEU A 1 844 ? -23.955 -21.597 20.127 1.00 57.66 844 LEU A CA 1
ATOM 6568 C C . LEU A 1 844 ? -24.382 -23.042 19.807 1.00 57.66 844 LEU A C 1
ATOM 6570 O O . LEU A 1 844 ? -23.730 -23.732 19.023 1.00 57.66 844 LEU A O 1
ATOM 6574 N N . LYS A 1 845 ? -25.534 -23.484 20.342 1.00 51.91 845 LYS A N 1
ATOM 6575 C CA . LYS A 1 845 ? -26.101 -24.840 20.129 1.00 51.91 845 LYS A CA 1
ATOM 6576 C C . LYS A 1 845 ? -26.232 -25.258 18.652 1.00 51.91 845 LYS A C 1
ATOM 6578 O O . LYS A 1 845 ? -26.272 -26.452 18.374 1.00 51.91 845 LYS A O 1
ATOM 6583 N N . ASN A 1 846 ? -26.270 -24.305 17.718 1.00 44.41 846 ASN A N 1
ATOM 6584 C CA . ASN A 1 846 ? -26.447 -24.554 16.284 1.00 44.41 846 ASN A CA 1
ATOM 6585 C C . ASN A 1 846 ? -25.134 -24.638 15.478 1.00 44.41 846 ASN A C 1
ATOM 6587 O O . ASN A 1 846 ? -25.200 -24.786 14.263 1.00 44.41 846 ASN A O 1
ATOM 6591 N N . GLU A 1 847 ? -23.954 -24.566 16.107 1.00 40.75 847 GLU A N 1
ATOM 6592 C CA . GLU A 1 847 ? -22.655 -24.728 15.417 1.00 40.75 847 GLU A CA 1
ATOM 6593 C C . GLU A 1 847 ? -22.121 -26.179 15.412 1.00 40.75 847 GLU A C 1
ATOM 6595 O O . GLU A 1 847 ? -21.002 -26.423 14.967 1.00 40.75 847 GLU A O 1
ATOM 6600 N N . VAL A 1 848 ? -22.910 -27.160 15.874 1.00 32.00 848 VAL A N 1
ATOM 6601 C CA . VAL A 1 848 ? -22.550 -28.600 15.861 1.00 32.00 848 VAL A CA 1
ATOM 6602 C C . VAL A 1 848 ? -23.179 -29.349 14.666 1.00 32.00 848 VAL A C 1
ATOM 6604 O O . VAL A 1 848 ? -23.334 -30.566 14.709 1.00 32.00 848 VAL A O 1
ATOM 6607 N N . ALA A 1 849 ? -23.547 -28.649 13.588 1.00 26.27 849 ALA A N 1
ATOM 6608 C CA . ALA A 1 849 ? -24.055 -29.263 12.354 1.00 26.27 849 ALA A CA 1
ATOM 6609 C C . ALA A 1 849 ? -23.082 -29.089 11.185 1.00 26.27 849 ALA A C 1
ATOM 6611 O O . ALA A 1 849 ? -22.751 -27.923 10.867 1.00 26.27 849 ALA A O 1
#